Protein AF-0000000077542066 (afdb_homodimer)

Sequence (1216 aa):
MPSNCQVCQRPVADSHSARQHACPFCERTFGRVDVARRHARTCPARGDRPLPPRARRGRKLRACDSCSRLKVSCDSELPCARCSSRSIACRYSSLCHDPSHRPQTQPNNEVEPVRDDRFSLSFLLRSTDPTRDSMFDTVAADLERDLASSTTWKRDLPATNTLSGTIDPTLLLLDFSSILLYDTPGSKSTYDDAMKTPLDLSPSISADVFAVRVSSIATQLHALAESKPHLKDEFDHCCMTGFFSPDHFQNTLDAYIHRRHYYATFIHWPTFRPDKVMPHLFLAVALVGTSYLQYRVGSTFTLSAALLELSEMYIFDELQKMVDSSTDLTTSGEGVEICQAAVLIVSLQSTHQGGARERTATLRSPVVAAMIRRGGLVGFSHDVPPSKTTWSQFIEHETRIRLVTWAFINDSLLTLFCSHPPSITVKEMCGSLPCRNELWEAASQNAFEELQRGMQTNPTSPSSFSHAVSALLSEEWTDSIAASFQQLGPPNLHHIMLAFQSLIFNHRTSMLPASSSDILLRALNRWTPIWDAAMQQIPVDDRKWLGVSRYSPEVATISKRIIEVGGTEEGKSSPYLQCVGTYDMVAFHQFIRKYGLEGPTGAEKRDVMPSNCQVCQRPVADSHSARQHACPFCERTFGRVDVARRHARTCPARGDRPLPPRARRGRKLRACDSCSRLKVSCDSELPCARCSSRSIACRYSSLCHDPSHRPQTQPNNEVEPVRDDRFSLSFLLRSTDPTRDSMFDTVAADLERDLASSTTWKRDLPATNTLSGTIDPTLLLLDFSSILLYDTPGSKSTYDDAMKTPLDLSPSISADVFAVRVSSIATQLHALAESKPHLKDEFDHCCMTGFFSPDHFQNTLDAYIHRRHYYATFIHWPTFRPDKVMPHLFLAVALVGTSYLQYRVGSTFTLSAALLELSEMYIFDELQKMVDSSTDLTTSGEGVEICQAAVLIVSLQSTHQGGARERTATLRSPVVAAMIRRGGLVGFSHDVPPSKTTWSQFIEHETRIRLVTWAFINDSLLTLFCSHPPSITVKEMCGSLPCRNELWEAASQNAFEELQRGMQTNPTSPSSFSHAVSALLSEEWTDSIAASFQQLGPPNLHHIMLAFQSLIFNHRTSMLPASSSDILLRALNRWTPIWDAAMQQIPVDDRKWLGVSRYSPEVATISKRIIEVGGTEEGKSSPYLQCVGTYDMVAFHQFIRKYGLEGPTGAEKRDV

Organism: Fusarium solani (NCBI:txid169388)

Solvent-accessible surface area (backbone atoms only — not comparable to full-atom values): 69902 Å² total; per-residue (Å²): 124,71,57,46,36,88,82,72,64,43,61,30,43,61,87,83,55,79,77,78,22,41,19,93,57,73,64,52,42,27,76,42,59,69,58,18,54,58,39,45,76,70,39,81,66,36,72,92,57,78,73,77,80,75,75,75,80,72,79,78,53,60,39,29,49,56,32,53,74,67,72,47,93,44,79,59,44,91,61,18,68,63,32,56,74,66,72,42,84,56,42,55,51,92,71,42,81,55,73,87,56,41,76,69,74,60,78,65,70,69,63,64,69,82,61,76,58,88,76,41,54,55,68,60,50,57,45,31,35,69,90,45,61,37,38,57,64,62,49,53,74,50,77,74,46,59,80,86,66,66,71,75,75,76,71,76,73,74,84,77,75,85,74,82,72,76,78,69,78,76,72,75,74,74,79,86,75,74,74,88,65,76,74,75,74,83,74,77,73,74,76,69,78,69,79,76,72,72,76,74,71,61,64,84,62,53,68,60,57,49,39,50,50,41,46,48,50,51,51,53,51,48,59,54,26,69,78,34,66,91,36,31,63,63,38,50,49,41,54,72,75,41,61,65,29,54,65,48,44,53,50,12,48,50,42,34,59,26,39,41,56,43,60,82,71,52,70,56,66,77,78,59,44,85,84,70,53,52,66,50,27,51,50,32,51,32,51,55,5,36,65,54,33,55,57,37,91,84,52,82,60,74,88,48,71,42,49,51,51,50,52,50,50,58,41,47,54,54,49,49,52,37,50,75,66,54,46,51,46,82,74,31,65,67,54,44,37,45,50,49,18,45,46,46,46,46,51,55,35,61,41,31,66,53,75,53,22,46,47,36,61,45,60,42,51,32,49,54,47,48,34,40,57,61,14,57,50,64,46,40,56,75,88,55,61,69,88,77,44,51,55,68,57,45,50,57,50,50,40,52,32,29,45,55,48,48,49,47,48,48,39,22,48,42,23,62,48,20,37,35,69,47,68,64,54,51,50,47,37,53,12,39,59,70,74,59,65,64,61,63,63,39,72,42,57,67,53,34,52,57,52,50,74,71,51,81,84,66,86,68,36,64,60,14,54,29,50,42,52,41,53,47,48,41,89,69,82,49,72,66,60,58,55,23,52,64,78,47,50,59,63,60,53,31,51,49,57,42,50,44,34,50,44,53,49,45,46,61,41,53,55,59,58,71,73,61,52,51,47,56,51,50,23,54,59,58,44,51,60,53,50,54,57,37,52,68,64,45,56,76,87,56,52,75,62,45,35,60,40,67,51,38,65,44,53,52,49,43,53,50,39,53,58,58,38,57,78,35,77,69,24,68,70,33,67,50,67,57,53,57,68,41,56,66,27,51,46,42,37,50,45,44,72,65,46,54,71,61,66,85,80,77,84,79,80,74,82,125,126,70,56,46,34,89,85,72,63,44,60,30,43,61,88,81,53,78,79,77,22,41,18,93,58,74,64,50,42,26,79,43,58,70,58,17,54,58,38,45,77,70,37,83,65,37,70,90,57,78,73,77,78,75,75,76,80,72,80,78,52,61,40,29,49,56,32,53,73,65,71,46,92,45,80,58,44,89,61,18,68,61,32,57,74,68,73,42,84,56,42,56,52,92,70,42,79,56,73,84,53,42,77,70,71,60,77,66,70,69,64,63,68,81,61,75,56,88,76,41,54,54,67,59,49,57,44,32,35,67,89,45,64,39,38,59,64,62,49,54,75,48,76,74,46,59,81,85,64,66,71,74,76,78,71,75,72,73,85,77,74,85,76,82,74,76,77,68,78,76,68,75,73,70,77,85,74,73,74,87,64,76,75,74,73,82,74,76,72,72,74,66,80,69,78,75,71,71,75,73,73,61,64,84,60,51,70,60,57,50,38,50,50,41,47,49,51,50,52,54,52,47,60,55,27,70,77,34,68,92,35,31,64,61,37,50,50,40,54,74,74,41,61,67,30,57,65,47,44,52,50,12,48,51,44,34,59,27,40,40,56,44,60,83,73,51,69,57,65,77,78,59,45,85,84,70,52,52,65,49,28,53,49,32,50,32,52,55,6,37,66,54,34,53,56,37,90,84,52,82,58,76,87,47,71,44,49,53,52,50,51,49,49,58,40,47,54,54,49,50,52,36,49,75,66,54,47,52,45,82,75,31,65,68,52,44,37,46,50,49,18,46,46,45,46,46,50,54,34,62,40,32,65,53,75,52,23,48,49,36,61,44,61,42,50,31,49,54,45,49,36,39,56,60,14,57,50,62,45,40,55,74,89,56,60,70,90,78,46,52,56,68,58,44,49,58,49,49,40,53,33,30,45,55,49,48,47,48,46,49,38,23,48,43,23,63,48,19,38,35,70,48,67,66,54,49,50,47,36,52,14,39,60,72,72,59,63,64,62,63,65,38,73,42,58,66,55,35,53,56,51,50,74,72,52,82,83,65,88,66,33,64,60,14,55,28,50,42,52,40,52,47,49,40,88,67,82,48,69,66,60,59,54,23,52,64,77,47,50,58,63,60,52,30,51,49,57,41,51,44,36,50,46,54,50,47,46,62,41,54,54,59,56,71,74,61,53,51,47,55,49,50,24,55,57,57,44,50,60,55,50,53,56,35,53,68,65,46,57,76,86,57,51,73,63,46,34,60,40,69,50,38,64,43,52,52,52,45,54,50,39,52,60,60,39,57,76,35,78,69,22,67,70,34,66,50,67,58,54,56,69,42,56,67,27,50,46,42,37,52,46,45,72,65,47,52,70,63,65,83,81,75,81,81,80,76,79,127

Radius of gyration: 37.59 Å; Cα contacts (8 Å, |Δi|>4): 1464; chains: 2; bounding box: 101×116×119 Å

Foldseek 3Di:
DQQADPFLRHGFDDPPPDLPQAQPFPSGHHPDNVVSQVCNVRPPRCPPPDRPDDDPPDDQPLAFPVCVVVVHDFPSDVQTPVCVVVVHHGHRPPSRPPVVRPPPPPVPPPVPPPPPCPLPLVLVLCLLPLVDFFSCVVVLPAFFADLVCLPPLQLPPPPDDPPPDPPDPPCPPDPPPDPDPPPPDPPPPPPPPPDPPPPCLVPPPPPVLLLVLLVVLLVVLQVLCVVPVVLNVVSVVCVVVQCSPSVLLVQLLVQCNRLCQADLVLDQNLPDDLSPADSLLSVLSSQVSLVSCVSPPPRDDDDDPSNLVSSQCVLVVVLVVCLVVLAALLPDPNNLSSLSSLLSSLVRQLRGFDPSNVCCLPPRLLSSVSNCVSNVLQQQEDPDPLLPDFLVVCQSSLSSLSSVLSSQLSQLVLCQLFLRQGNDAQQSFNYAHRDDVSLSNQNDRVSNNVSVVSDDDDPLAQGTLSRLLCLLLDPDDDPSSLVNLLSDALVRLLSSLSNCSNVLSCCLVVVDDLVVLVSSLSSLVSSVVSNVSNVVSGDPVCLSSNHPSSCSVLSSQVSNQLSVLSPDPNLVPQPVSVSDGDRSSVSVSVSCVVRRNDDPPDDPPPDD/DQQADPFLRHGFDDPPPDLPQAQPFPSGHRPDNVVSQVCNVRPPRCPPPDRPDDDPPDDQPLAFPVCVVVVHDFPSDVQTPVCVVVVHHGHHPPSRPPPVRPPPPPVPPPPPPPPPCPLPLVLVLCLLPLVDFFSCVVVLPAFFADLVCLPPLQLPPPPDDPPPDPPDPPCPPDPPPDPDPPPPDPPPPPPPPPDPPPPCLVPPPPPVLLLVLLVVLLVVLQVLCVVPVVLNVVSVVCVVVQCSPSVLLVQLLVQCNRLCQADLVLDQSLPDDLNPADSLLSVLSSQVSLVSCVSPPPRDDDDDPSNLVSSQCVLVVVLVVCLVVLAALLPDPNNLSSLSSLLSSLVRQLGGFDPSNVCCLPPRLLSSVSNCVSNVLQQQEDPDPLLPDFLVVCQSSLSSLSSVLSSQLSQLVLCQLFLRQGNDAQQSFNYAHRDDVSLSNQNDRVSNNVSVVSDDDDPLAQGTLSRLLCLLLDPDDDPSSLVNLLSPALVRLLSSLSNCSNVLSCCLVVVDDLVVLVSSLSSLVSSVVSNVSNVVSGDPVCLSSNHPSSSSVLSSQVSNQLSVLSPDPNLVPQPVSVSDGDSSSVSVSVSCVVRRNDDPPDDPPPDD

InterPro domains:
  IPR001138 Zn(2)Cys(6) fungal-type DNA-binding domain [PF00172] (62-93)
  IPR001138 Zn(2)Cys(6) fungal-type DNA-binding domain [PS00463] (63-90)
  IPR001138 Zn(2)Cys(6) fungal-type DNA-binding domain [PS50048] (63-92)
  IPR001138 Zn(2)Cys(6) fungal-type DNA-binding domain [SM00066] (58-107)
  IPR001138 Zn(2)Cys(6) fungal-type DNA-binding domain [cd00067] (59-93)
  IPR007219 Xylanolytic transcriptional activator, regulatory domain [PF04082] (259-499)
  IPR013087 Zinc finger C2H2-type [PS50157] (21-50)
  IPR036864 Zn(2)-C6 fungal-type DNA-binding domain superfamily [G3DSA:4.10.240.10] (61-147)
  IPR036864 Zn(2)-C6 fungal-type DNA-binding domain superfamily [SSF57701] (53-95)

pLDDT: mean 76.96, std 22.6, range [20.23, 98.62]

Structure (mmCIF, N/CA/C/O backbone):
data_AF-0000000077542066-model_v1
#
loop_
_entity.id
_entity.type
_entity.pdbx_description
1 polymer 'Zn(2)-C6 fungal-type domain-containing protein'
#
loop_
_atom_site.group_PDB
_atom_site.id
_atom_site.type_symbol
_atom_site.label_atom_id
_atom_site.label_alt_id
_atom_site.label_comp_id
_atom_site.label_asym_id
_atom_site.label_entity_id
_atom_site.label_seq_id
_atom_site.pdbx_PDB_ins_code
_atom_site.Cartn_x
_atom_site.Cartn_y
_atom_site.Cartn_z
_atom_site.occupancy
_atom_site.B_iso_or_equiv
_atom_site.auth_seq_id
_atom_site.auth_comp_id
_atom_site.auth_asym_id
_atom_site.auth_atom_id
_atom_site.pdbx_PDB_model_num
ATOM 1 N N . MET A 1 1 ? -41.906 70.188 2.9 1 36.34 1 MET A N 1
ATOM 2 C CA . MET A 1 1 ? -41.75 69.688 1.529 1 36.34 1 MET A CA 1
ATOM 3 C C . MET A 1 1 ? -40.656 68.625 1.447 1 36.34 1 MET A C 1
ATOM 5 O O . MET A 1 1 ? -39.594 68.812 1.987 1 36.34 1 MET A O 1
ATOM 9 N N . PRO A 1 2 ? -40.938 67.375 1.206 1 50.62 2 PRO A N 1
ATOM 10 C CA . PRO A 1 2 ? -39.875 66.312 1.17 1 50.62 2 PRO A CA 1
ATOM 11 C C . PRO A 1 2 ? -38.688 66.75 0.297 1 50.62 2 PRO A C 1
ATOM 13 O O . PRO A 1 2 ? -38.875 67.312 -0.771 1 50.62 2 PRO A O 1
ATOM 16 N N . SER A 1 3 ? -37.625 67.125 0.892 1 61.56 3 SER A N 1
ATOM 17 C CA . SER A 1 3 ? -36.438 67.625 0.182 1 61.56 3 SER A CA 1
ATOM 18 C C . SER A 1 3 ? -35.969 66.625 -0.865 1 61.56 3 SER A C 1
ATOM 20 O O . SER A 1 3 ? -35.969 65.438 -0.628 1 61.56 3 SER A O 1
ATOM 22 N N . ASN A 1 4 ? -35.938 66.875 -2.139 1 64.62 4 ASN A N 1
ATOM 23 C CA . ASN A 1 4 ? -35.469 66.062 -3.258 1 64.62 4 ASN A CA 1
ATOM 24 C C . ASN A 1 4 ? -33.969 65.875 -3.172 1 64.62 4 ASN A C 1
ATOM 26 O O . ASN A 1 4 ? -33.219 66.688 -2.635 1 64.62 4 ASN A O 1
ATOM 30 N N . CYS A 1 5 ? -33.531 64.75 -3.35 1 66.31 5 CYS A N 1
ATOM 31 C CA . CYS A 1 5 ? -32.125 64.438 -3.428 1 66.31 5 CYS A CA 1
ATOM 32 C C . CYS A 1 5 ? -31.422 65.25 -4.484 1 66.31 5 CYS A C 1
ATOM 34 O O . CYS A 1 5 ? -31.938 65.438 -5.59 1 66.31 5 CYS A O 1
ATOM 36 N N . GLN A 1 6 ? -30.5 65.938 -4.195 1 71.5 6 GLN A N 1
ATOM 37 C CA . GLN A 1 6 ? -29.781 66.875 -5.074 1 71.5 6 GLN A CA 1
ATOM 38 C C . GLN A 1 6 ? -29.141 66.125 -6.246 1 71.5 6 GLN A C 1
ATOM 40 O O . GLN A 1 6 ? -28.891 66.688 -7.297 1 71.5 6 GLN A O 1
ATOM 45 N N . VAL A 1 7 ? -29.031 64.812 -6.031 1 68.06 7 VAL A N 1
ATOM 46 C CA . VAL A 1 7 ? -28.344 64.062 -7.07 1 68.06 7 VAL A CA 1
ATOM 47 C C . VAL A 1 7 ? -29.359 63.562 -8.094 1 68.06 7 VAL A C 1
ATOM 49 O O . VAL A 1 7 ? -29.156 63.719 -9.305 1 68.06 7 VAL A O 1
ATOM 52 N N . CYS A 1 8 ? -30.422 63 -7.684 1 67.81 8 CYS A N 1
ATOM 53 C CA . CYS A 1 8 ? -31.359 62.375 -8.625 1 67.81 8 CYS A CA 1
ATOM 54 C C . CYS A 1 8 ? -32.688 63.125 -8.633 1 67.81 8 CYS A C 1
ATOM 56 O O . CYS A 1 8 ? -33.625 62.75 -9.359 1 67.81 8 CYS A O 1
ATOM 58 N N . GLN A 1 9 ? -32.812 64.25 -7.945 1 70.62 9 GLN A N 1
ATOM 59 C CA . GLN A 1 9 ? -33.938 65.188 -7.859 1 70.62 9 GLN A CA 1
ATOM 60 C C . GLN A 1 9 ? -35.219 64.5 -7.461 1 70.62 9 GLN A C 1
ATOM 62 O O . GLN A 1 9 ? -36.312 65 -7.66 1 70.62 9 GLN A O 1
ATOM 67 N N . ARG A 1 10 ? -35.094 63.281 -6.938 1 67.62 10 ARG A N 1
ATOM 68 C CA . ARG A 1 10 ? -36.281 62.562 -6.512 1 67.62 10 ARG A CA 1
ATOM 69 C C . ARG A 1 10 ? -36.531 62.781 -5.027 1 67.62 10 ARG A C 1
ATOM 71 O O . ARG A 1 10 ? -35.625 63.062 -4.262 1 67.62 10 ARG A O 1
ATOM 78 N N . PRO A 1 11 ? -37.719 62.688 -4.57 1 68.06 11 PRO A N 1
ATOM 79 C CA . PRO A 1 11 ? -38.062 63.062 -3.199 1 68.06 11 PRO A CA 1
ATOM 80 C C . PRO A 1 11 ? -37.406 62.156 -2.152 1 68.06 11 PRO A C 1
ATOM 82 O O . PRO A 1 11 ? -37.406 60.938 -2.287 1 68.06 11 PRO A O 1
ATOM 85 N N . VAL A 1 12 ? -36.625 62.594 -1.188 1 65.06 12 VAL A N 1
ATOM 86 C CA . VAL A 1 12 ? -36 61.906 -0.072 1 65.06 12 VAL A CA 1
ATOM 87 C C . VAL A 1 12 ? -36.969 61.75 1.081 1 65.06 12 VAL A C 1
ATOM 89 O O . VAL A 1 12 ? -37.75 62.656 1.361 1 65.06 12 VAL A O 1
ATOM 92 N N . ALA A 1 13 ? -37.25 60.438 1.492 1 63.12 13 ALA A N 1
ATOM 93 C CA . ALA A 1 13 ? -38.219 60.156 2.541 1 63.12 13 ALA A CA 1
ATOM 94 C C . ALA A 1 13 ? -37.812 60.781 3.867 1 63.12 13 ALA A C 1
ATOM 96 O O . ALA A 1 13 ? -36.594 60.969 4.121 1 63.12 13 ALA A O 1
ATOM 97 N N . ASP A 1 14 ? -38.625 61.281 4.621 1 54.84 14 ASP A N 1
ATOM 98 C CA . ASP A 1 14 ? -38.375 61.844 5.953 1 54.84 14 ASP A CA 1
ATOM 99 C C . ASP A 1 14 ? -37.812 60.781 6.895 1 54.84 14 ASP A C 1
ATOM 101 O O . ASP A 1 14 ? -38.062 59.562 6.691 1 54.84 14 ASP A O 1
ATOM 105 N N . SER A 1 15 ? -36.938 61.031 7.754 1 48.88 15 SER A N 1
ATOM 106 C CA . SER A 1 15 ? -36.188 60.219 8.727 1 48.88 15 SER A CA 1
ATOM 107 C C . SER A 1 15 ? -37.094 59.156 9.359 1 48.88 15 SER A C 1
ATOM 109 O O . SER A 1 15 ? -36.594 58.156 9.852 1 48.88 15 SER A O 1
ATOM 111 N N . HIS A 1 16 ? -38.25 59.406 9.641 1 44.72 16 HIS A N 1
ATOM 112 C CA . HIS A 1 16 ? -39.062 58.469 10.391 1 44.72 16 HIS A CA 1
ATOM 113 C C . HIS A 1 16 ? -39.469 57.281 9.516 1 44.72 16 HIS A C 1
ATOM 115 O O . HIS A 1 16 ? -40.125 56.344 9.984 1 44.72 16 HIS A O 1
ATOM 121 N N . SER A 1 17 ? -39.594 57.5 8.312 1 41.81 17 SER A N 1
ATOM 122 C CA . SER A 1 17 ? -40.125 56.406 7.496 1 41.81 17 SER A CA 1
ATOM 123 C C . SER A 1 17 ? -39.125 55.25 7.367 1 41.81 17 SER A C 1
ATOM 125 O O . SER A 1 17 ? -37.906 55.5 7.398 1 41.81 17 SER A O 1
ATOM 127 N N . ALA A 1 18 ? -39.719 54.031 7.359 1 44.16 18 ALA A N 1
ATOM 128 C CA . ALA A 1 18 ? -39.031 52.75 7.52 1 44.16 18 ALA A CA 1
ATOM 129 C C . ALA A 1 18 ? -37.812 52.656 6.629 1 44.16 18 ALA A C 1
ATOM 131 O O . ALA A 1 18 ? -37.875 52.969 5.438 1 44.16 18 ALA A O 1
ATOM 132 N N . ARG A 1 19 ? -36.625 52.719 7.137 1 48.59 19 ARG A N 1
ATOM 133 C CA . ARG A 1 19 ? -35.219 52.5 6.785 1 48.59 19 ARG A CA 1
ATOM 134 C C . ARG A 1 19 ? -35.094 51.5 5.66 1 48.59 19 ARG A C 1
ATOM 136 O O . ARG A 1 19 ? -33.969 51.094 5.316 1 48.59 19 ARG A O 1
ATOM 143 N N . GLN A 1 20 ? -36.156 51.156 5.055 1 54.06 20 GLN A N 1
ATOM 144 C CA . GLN A 1 20 ? -36.031 49.906 4.305 1 54.06 20 GLN A CA 1
ATOM 145 C C . GLN A 1 20 ? -35.406 50.156 2.932 1 54.06 20 GLN A C 1
ATOM 147 O O . GLN A 1 20 ? -34.906 49.219 2.312 1 54.06 20 GLN A O 1
ATOM 152 N N . HIS A 1 21 ? -35.562 51.406 2.371 1 64.12 21 HIS A N 1
ATOM 153 C CA . HIS A 1 21 ? -35.062 51.531 1.004 1 64.12 21 HIS A CA 1
ATOM 154 C C . HIS A 1 21 ? -33.938 52.562 0.92 1 64.12 21 HIS A C 1
ATOM 156 O O . HIS A 1 21 ? -34.094 53.656 0.369 1 64.12 21 HIS A O 1
ATOM 162 N N . ALA A 1 22 ? -32.875 52.406 1.555 1 69.94 22 ALA A N 1
ATOM 163 C CA . ALA A 1 22 ? -31.688 53.25 1.533 1 69.94 22 ALA A CA 1
ATOM 164 C C . ALA A 1 22 ? -30.766 52.906 0.362 1 69.94 22 ALA A C 1
ATOM 166 O O . ALA A 1 22 ? -30.688 51.75 -0.047 1 69.94 22 ALA A O 1
ATOM 167 N N . CYS A 1 23 ? -30.188 53.844 -0.281 1 69.88 23 CYS A N 1
ATOM 168 C CA . CYS A 1 23 ? -29.141 53.594 -1.271 1 69.88 23 CYS A CA 1
ATOM 169 C C . CYS A 1 23 ? -27.938 52.938 -0.632 1 69.88 23 CYS A C 1
ATOM 171 O O . CYS A 1 23 ? -27.406 53.406 0.378 1 69.88 23 CYS A O 1
ATOM 173 N N . PRO A 1 24 ? -27.562 51.812 -1.051 1 72.44 24 PRO A N 1
ATOM 174 C CA . PRO A 1 24 ? -26.438 51.094 -0.415 1 72.44 24 PRO A CA 1
ATOM 175 C C . PRO A 1 24 ? -25.125 51.875 -0.505 1 72.44 24 PRO A C 1
ATOM 177 O O . PRO A 1 24 ? -24.156 51.531 0.173 1 72.44 24 PRO A O 1
ATOM 180 N N . PHE A 1 25 ? -25.062 53 -1.174 1 75.06 25 PHE A N 1
ATOM 181 C CA . PHE A 1 25 ? -23.812 53.75 -1.35 1 75.06 25 PHE A CA 1
ATOM 182 C C . PHE A 1 25 ? -23.812 55.031 -0.52 1 75.06 25 PHE A C 1
ATOM 184 O O . PHE A 1 25 ? -22.812 55.344 0.129 1 75.06 25 PHE A O 1
ATOM 191 N N . CYS A 1 26 ? -24.875 55.844 -0.438 1 72.06 26 CYS A N 1
ATOM 192 C CA . CYS A 1 26 ? -24.875 57.125 0.253 1 72.06 26 CYS A CA 1
ATOM 193 C C . CYS A 1 26 ? -25.812 57.094 1.455 1 72.06 26 CYS A C 1
ATOM 195 O O . CYS A 1 26 ? -25.953 58.094 2.166 1 72.06 26 CYS A O 1
ATOM 197 N N . GLU A 1 27 ? -26.531 55.969 1.771 1 72.62 27 GLU A N 1
ATOM 198 C CA . GLU A 1 27 ? -27.406 55.656 2.898 1 72.62 27 GLU A CA 1
ATOM 199 C C . GLU A 1 27 ? -28.578 56.656 2.975 1 72.62 27 GLU A C 1
ATOM 201 O O . GLU A 1 27 ? -29.297 56.688 3.979 1 72.62 27 GLU A O 1
ATOM 206 N N . ARG A 1 28 ? -28.688 57.312 1.979 1 74.81 28 ARG A N 1
ATOM 207 C CA . ARG A 1 28 ? -29.859 58.188 1.946 1 74.81 28 ARG A CA 1
ATOM 208 C C . ARG A 1 28 ? -31.125 57.375 1.695 1 74.81 28 ARG A C 1
ATOM 210 O O . ARG A 1 28 ? -31.109 56.406 0.923 1 74.81 28 ARG A O 1
ATOM 217 N N . THR A 1 29 ? -32.219 57.594 2.41 1 72.81 29 THR A N 1
ATOM 218 C CA . THR A 1 29 ? -33.438 56.812 2.373 1 72.81 29 THR A CA 1
ATOM 219 C C . THR A 1 29 ? -34.469 57.438 1.427 1 72.81 29 THR A C 1
ATOM 221 O O . THR A 1 29 ? -34.625 58.688 1.385 1 72.81 29 THR A O 1
ATOM 224 N N . PHE A 1 30 ? -35 56.625 0.521 1 75.12 30 PHE A N 1
ATOM 225 C CA . PHE A 1 30 ? -36 57.062 -0.462 1 75.12 30 PHE A CA 1
ATOM 226 C C . PHE A 1 30 ? -37.375 56.469 -0.153 1 75.12 30 PHE A C 1
ATOM 228 O O . PHE A 1 30 ? -37.469 55.469 0.552 1 75.12 30 PHE A O 1
ATOM 235 N N . GLY A 1 31 ? -38.438 56.812 -0.44 1 71.31 31 GLY A N 1
ATOM 236 C CA . GLY A 1 31 ? -39.781 56.344 -0.162 1 71.31 31 GLY A CA 1
ATOM 237 C C . GLY A 1 31 ? -40.125 55.062 -0.871 1 71.31 31 GLY A C 1
ATOM 238 O O . GLY A 1 31 ? -41 54.312 -0.413 1 71.31 31 GLY A O 1
ATOM 239 N N . ARG A 1 32 ? -39.594 54.719 -2.033 1 71.19 32 ARG A N 1
ATOM 240 C CA . ARG A 1 32 ? -39.875 53.531 -2.83 1 71.19 32 ARG A CA 1
ATOM 241 C C . ARG A 1 32 ? -38.562 52.812 -3.191 1 71.19 32 ARG A C 1
ATOM 243 O O . ARG A 1 32 ? -37.531 53.438 -3.398 1 71.19 32 ARG A O 1
ATOM 250 N N . VAL A 1 33 ? -38.594 51.562 -3.268 1 70.44 33 VAL A N 1
ATOM 251 C CA . VAL A 1 33 ? -37.438 50.719 -3.545 1 70.44 33 VAL A CA 1
ATOM 252 C C . VAL A 1 33 ? -36.938 51 -4.965 1 70.44 33 VAL A C 1
ATOM 254 O O . VAL A 1 33 ? -35.75 51 -5.219 1 70.44 33 VAL A O 1
ATOM 257 N N . ASP A 1 34 ? -37.844 51.219 -5.906 1 73.31 34 ASP A N 1
ATOM 258 C CA . ASP A 1 34 ? -37.438 51.438 -7.293 1 73.31 34 ASP A CA 1
ATOM 259 C C . ASP A 1 34 ? -36.688 52.75 -7.449 1 73.31 34 ASP A C 1
ATOM 261 O O . ASP A 1 34 ? -35.75 52.844 -8.227 1 73.31 34 ASP A O 1
ATOM 265 N N . VAL A 1 35 ? -37.094 53.75 -6.656 1 72.88 35 VAL A N 1
ATOM 266 C CA . VAL A 1 35 ? -36.438 55.031 -6.723 1 72.88 35 VAL A CA 1
ATOM 267 C C . VAL A 1 35 ? -35.031 54.938 -6.094 1 72.88 35 VAL A C 1
ATOM 269 O O . VAL A 1 35 ? -34.062 55.5 -6.629 1 72.88 35 VAL A O 1
ATOM 272 N N . ALA A 1 36 ? -34.906 54.188 -4.949 1 73.44 36 ALA A N 1
ATOM 273 C CA . ALA A 1 36 ? -33.625 53.938 -4.312 1 73.44 36 ALA A CA 1
ATOM 274 C C . ALA A 1 36 ? -32.656 53.219 -5.27 1 73.44 36 ALA A C 1
ATOM 276 O O . ALA A 1 36 ? -31.484 53.562 -5.328 1 73.44 36 ALA A O 1
ATOM 277 N N . ARG A 1 37 ? -33.156 52.281 -6.016 1 74.19 37 ARG A N 1
ATOM 278 C CA . ARG A 1 37 ? -32.312 51.531 -6.973 1 74.19 37 ARG A CA 1
ATOM 279 C C . ARG A 1 37 ? -31.844 52.438 -8.102 1 74.19 37 ARG A C 1
ATOM 281 O O . ARG A 1 37 ? -30.703 52.375 -8.539 1 74.19 37 ARG A O 1
ATOM 288 N N . ARG A 1 38 ? -32.75 53.281 -8.633 1 75.44 38 ARG A N 1
ATOM 289 C CA . ARG A 1 38 ? -32.375 54.188 -9.719 1 75.44 38 ARG A CA 1
ATOM 290 C C . ARG A 1 38 ? -31.375 55.219 -9.242 1 75.44 38 ARG A C 1
ATOM 292 O O . ARG A 1 38 ? -30.422 55.562 -9.961 1 75.44 38 ARG A O 1
ATOM 299 N N . HIS A 1 39 ? -31.609 55.719 -8.016 1 73.25 39 HIS A N 1
ATOM 300 C CA . HIS A 1 39 ? -30.625 56.594 -7.418 1 73.25 39 HIS A CA 1
ATOM 301 C C . HIS A 1 39 ? -29.25 55.938 -7.332 1 73.25 39 HIS A C 1
ATOM 303 O O . HIS A 1 39 ? -28.234 56.562 -7.664 1 73.25 39 HIS A O 1
ATOM 309 N N . ALA A 1 40 ? -29.203 54.625 -6.852 1 76 40 ALA A N 1
ATOM 310 C CA . ALA A 1 40 ? -27.969 53.875 -6.633 1 76 40 ALA A CA 1
ATOM 311 C C . ALA A 1 40 ? -27.156 53.781 -7.922 1 76 40 ALA A C 1
ATOM 313 O O . ALA A 1 40 ? -25.922 53.75 -7.887 1 76 40 ALA A O 1
ATOM 314 N N . ARG A 1 41 ? -27.719 53.719 -9.055 1 76.62 41 ARG A N 1
ATOM 315 C CA . ARG A 1 41 ? -27.031 53.625 -10.344 1 76.62 41 ARG A CA 1
ATOM 316 C C . ARG A 1 41 ? -26.25 54.875 -10.648 1 76.62 41 ARG A C 1
ATOM 318 O O . ARG A 1 41 ? -25.203 54.812 -11.32 1 76.62 41 ARG A O 1
ATOM 325 N N . THR A 1 42 ? -26.719 56.062 -10.219 1 74.69 42 THR A N 1
ATOM 326 C CA . THR A 1 42 ? -26.109 57.344 -10.602 1 74.69 42 THR A CA 1
ATOM 327 C C . THR A 1 42 ? -25.578 58.094 -9.375 1 74.69 42 THR A C 1
ATOM 329 O O . THR A 1 42 ? -25.266 59.281 -9.453 1 74.69 42 THR A O 1
ATOM 332 N N . CYS A 1 43 ? -25.625 57.469 -8.125 1 70.06 43 CYS A N 1
ATOM 333 C CA . CYS A 1 43 ? -25.188 58.094 -6.871 1 70.06 43 CYS A CA 1
ATOM 334 C C . CYS A 1 43 ? -23.734 58.5 -6.945 1 70.06 43 CYS A C 1
ATOM 336 O O . CYS A 1 43 ? -22.859 57.719 -7.32 1 70.06 43 CYS A O 1
ATOM 338 N N . PRO A 1 44 ? -23.25 59.656 -6.828 1 76 44 PRO A N 1
ATOM 339 C CA . PRO A 1 44 ? -21.844 60.062 -6.852 1 76 44 PRO A CA 1
ATOM 340 C C . PRO A 1 44 ? -21 59.312 -5.836 1 76 44 PRO A C 1
ATOM 342 O O . PRO A 1 44 ? -19.781 59.219 -5.996 1 76 44 PRO A O 1
ATOM 345 N N . ALA A 1 45 ? -21.625 58.75 -4.777 1 71.06 45 ALA A N 1
ATOM 346 C CA . ALA A 1 45 ? -20.891 57.969 -3.766 1 71.06 45 ALA A CA 1
ATOM 347 C C . ALA A 1 45 ? -20.625 56.562 -4.242 1 71.06 45 ALA A C 1
ATOM 349 O O . ALA A 1 45 ? -19.875 55.812 -3.611 1 71.06 45 ALA A O 1
ATOM 350 N N . ARG A 1 46 ? -21.375 56 -5.254 1 71.62 46 ARG A N 1
ATOM 351 C CA . ARG A 1 46 ? -21.188 54.688 -5.852 1 71.62 46 ARG A CA 1
ATOM 352 C C . ARG A 1 46 ? -19.797 54.531 -6.434 1 71.62 46 ARG A C 1
ATOM 354 O O . ARG A 1 46 ? -19.172 53.469 -6.332 1 71.62 46 ARG A O 1
ATOM 361 N N . GLY A 1 47 ? -19.031 55.594 -6.91 1 65.38 47 GLY A N 1
ATOM 362 C CA . GLY A 1 47 ? -17.812 55.531 -7.691 1 65.38 47 GLY A CA 1
ATOM 363 C C . GLY A 1 47 ? -17.828 54.469 -8.766 1 65.38 47 GLY A C 1
ATOM 364 O O . GLY A 1 47 ? -18.781 54.375 -9.547 1 65.38 47 GLY A O 1
ATOM 365 N N . ASP A 1 48 ? -16.938 53.594 -8.977 1 67.31 48 ASP A N 1
ATOM 366 C CA . ASP A 1 48 ? -16.875 52.531 -9.977 1 67.31 48 ASP A CA 1
ATOM 367 C C . ASP A 1 48 ? -17.359 51.188 -9.406 1 67.31 48 ASP A C 1
ATOM 369 O O . ASP A 1 48 ? -17.094 50.125 -9.977 1 67.31 48 ASP A O 1
ATOM 373 N N . ARG A 1 49 ? -18.125 51.188 -8.375 1 63.16 49 ARG A N 1
ATOM 374 C CA . ARG A 1 49 ? -18.609 49.969 -7.727 1 63.16 49 ARG A CA 1
ATOM 375 C C . ARG A 1 49 ? -19.844 49.438 -8.438 1 63.16 49 ARG A C 1
ATOM 377 O O . ARG A 1 49 ? -20.672 50.188 -8.93 1 63.16 49 ARG A O 1
ATOM 384 N N . PRO A 1 50 ? -19.844 48.094 -8.711 1 64.62 50 PRO A N 1
ATOM 385 C CA . PRO A 1 50 ? -21.031 47.594 -9.406 1 64.62 50 PRO A CA 1
ATOM 386 C C . PRO A 1 50 ? -22.297 47.688 -8.578 1 64.62 50 PRO A C 1
ATOM 388 O O . PRO A 1 50 ? -22.234 47.781 -7.348 1 64.62 50 PRO A O 1
ATOM 391 N N . LEU A 1 51 ? -23.328 47.719 -9.164 1 63.94 51 LEU A N 1
ATOM 392 C CA . LEU A 1 51 ? -24.641 47.75 -8.531 1 63.94 51 LEU A CA 1
ATOM 393 C C . LEU A 1 51 ? -24.906 46.438 -7.781 1 63.94 51 LEU A C 1
ATOM 395 O O . LEU A 1 51 ? -24.516 45.375 -8.242 1 63.94 51 LEU A O 1
ATOM 399 N N . PRO A 1 52 ? -25.328 46.375 -6.699 1 55.34 52 PRO A N 1
ATOM 400 C CA . PRO A 1 52 ? -25.656 45.094 -6.035 1 55.34 52 PRO A CA 1
ATOM 401 C C . PRO A 1 52 ? -26.562 44.219 -6.875 1 55.34 52 PRO A C 1
ATOM 403 O O . PRO A 1 52 ? -27.391 44.719 -7.645 1 55.34 52 PRO A O 1
ATOM 406 N N . PRO A 1 53 ? -26.172 43 -7.152 1 50.31 53 PRO A N 1
ATOM 407 C CA . PRO A 1 53 ? -27.031 42.156 -8 1 50.31 53 PRO A CA 1
ATOM 408 C C . PRO A 1 53 ? -28.5 42.188 -7.586 1 50.31 53 PRO A C 1
ATOM 410 O O . PRO A 1 53 ? -28.812 42.438 -6.414 1 50.31 53 PRO A O 1
ATOM 413 N N . ARG A 1 54 ? -29.328 42.188 -8.469 1 45.84 54 ARG A N 1
ATOM 414 C CA . ARG A 1 54 ? -30.781 42.125 -8.328 1 45.84 54 ARG A CA 1
ATOM 415 C C . ARG A 1 54 ? -31.203 40.875 -7.559 1 45.84 54 ARG A C 1
ATOM 417 O O . ARG A 1 54 ? -30.812 39.75 -7.914 1 45.84 54 ARG A O 1
ATOM 424 N N . ALA A 1 55 ? -31.734 40.906 -6.477 1 41.97 55 ALA A N 1
ATOM 425 C CA . ALA A 1 55 ? -32.344 39.781 -5.801 1 41.97 55 ALA A CA 1
ATOM 426 C C . ALA A 1 55 ? -33.312 39.031 -6.734 1 41.97 55 ALA A C 1
ATOM 428 O O . ALA A 1 55 ? -34.125 39.656 -7.43 1 41.97 55 ALA A O 1
ATOM 429 N N . ARG A 1 56 ? -33 37.906 -7.207 1 38.88 56 ARG A N 1
ATOM 430 C CA . ARG A 1 56 ? -33.969 37.156 -8 1 38.88 56 ARG A CA 1
ATOM 431 C C . ARG A 1 56 ? -35.375 37.25 -7.402 1 38.88 56 ARG A C 1
ATOM 433 O O . ARG A 1 56 ? -35.531 37.312 -6.184 1 38.88 56 ARG A O 1
ATOM 440 N N . ARG A 1 57 ? -36.375 37.531 -7.98 1 39.31 57 ARG A N 1
ATOM 441 C CA . ARG A 1 57 ? -37.781 37.656 -7.688 1 39.31 57 ARG A CA 1
ATOM 442 C C . ARG A 1 57 ? -38.312 36.406 -6.984 1 39.31 57 ARG A C 1
ATOM 444 O O . ARG A 1 57 ? -39.531 36.25 -6.832 1 39.31 57 ARG A O 1
ATOM 451 N N . GLY A 1 58 ? -37.75 35.312 -6.758 1 38.94 58 GLY A N 1
ATOM 452 C CA . GLY A 1 58 ? -38.625 34.25 -6.277 1 38.94 58 GLY A CA 1
ATOM 453 C C . GLY A 1 58 ? -39.219 34.531 -4.906 1 38.94 58 GLY A C 1
ATOM 454 O O . GLY A 1 58 ? -38.719 35.375 -4.172 1 38.94 58 GLY A O 1
ATOM 455 N N . ARG A 1 59 ? -40.5 34.125 -4.625 1 41.34 59 ARG A N 1
ATOM 456 C CA . ARG A 1 59 ? -41.344 34.344 -3.436 1 41.34 59 ARG A CA 1
ATOM 457 C C . ARG A 1 59 ? -40.562 33.969 -2.17 1 41.34 59 ARG A C 1
ATOM 459 O O . ARG A 1 59 ? -39.875 32.938 -2.139 1 41.34 59 ARG A O 1
ATOM 466 N N . LYS A 1 60 ? -40.438 34.781 -1.281 1 46.53 60 LYS A N 1
ATOM 467 C CA . LYS A 1 60 ? -39.906 34.625 0.069 1 46.53 60 LYS A CA 1
ATOM 468 C C . LYS A 1 60 ? -40.625 33.5 0.808 1 46.53 60 LYS A C 1
ATOM 470 O O . LYS A 1 60 ? -41.844 33.5 0.906 1 46.53 60 LYS A O 1
ATOM 475 N N . LEU A 1 61 ? -40.156 32.375 0.896 1 52.06 61 LEU A N 1
ATOM 476 C CA . LEU A 1 61 ? -40.812 31.266 1.572 1 52.06 61 LEU A CA 1
ATOM 477 C C . LEU A 1 61 ? -41.125 31.609 3.023 1 52.06 61 LEU A C 1
ATOM 479 O O . LEU A 1 61 ? -40.219 31.875 3.811 1 52.06 61 LEU A O 1
ATOM 483 N N . ARG A 1 62 ? -42.219 32.031 3.439 1 61.41 62 ARG A N 1
ATOM 484 C CA . ARG A 1 62 ? -42.688 32.375 4.77 1 61.41 62 ARG A CA 1
ATOM 485 C C . ARG A 1 62 ? -43.312 31.188 5.477 1 61.41 62 ARG A C 1
ATOM 487 O O . ARG A 1 62 ? -43.594 31.234 6.672 1 61.41 62 ARG A O 1
ATOM 494 N N . ALA A 1 63 ? -43.5 30.125 4.762 1 69.06 63 ALA A N 1
ATOM 495 C CA . ALA A 1 63 ? -44.188 28.969 5.312 1 69.06 63 ALA A CA 1
ATOM 496 C C . ALA A 1 63 ? -43.219 28 5.965 1 69.06 63 ALA A C 1
ATOM 498 O O . ALA A 1 63 ? -42.031 27.953 5.594 1 69.06 63 ALA A O 1
ATOM 499 N N . CYS A 1 64 ? -43.531 27.344 7.141 1 71 64 CYS A N 1
ATOM 500 C CA . CYS A 1 64 ? -42.719 26.281 7.758 1 71 64 CYS A CA 1
ATOM 501 C C . CYS A 1 64 ? -42.438 25.156 6.766 1 71 64 CYS A C 1
ATOM 503 O O . CYS A 1 64 ? -43.156 25.031 5.758 1 71 64 CYS A O 1
ATOM 505 N N . ASP A 1 65 ? -41.406 24.375 6.871 1 72.69 65 ASP A N 1
ATOM 506 C CA . ASP A 1 65 ? -40.969 23.328 5.953 1 72.69 65 ASP A CA 1
ATOM 507 C C . ASP A 1 65 ? -42.094 22.344 5.668 1 72.69 65 ASP A C 1
ATOM 509 O O . ASP A 1 65 ? -42.281 21.922 4.523 1 72.69 65 ASP A O 1
ATOM 513 N N . SER A 1 66 ? -42.844 22.078 6.676 1 75.5 66 SER A N 1
ATOM 514 C CA . SER A 1 66 ? -43.969 21.141 6.512 1 75.5 66 SER A CA 1
ATOM 515 C C . SER A 1 66 ? -45.094 21.75 5.695 1 75.5 66 SER A C 1
ATOM 517 O O . SER A 1 66 ? -45.625 21.109 4.793 1 75.5 66 SER A O 1
ATOM 519 N N . CYS A 1 67 ? -45.406 22.922 6 1 74.38 67 CYS A N 1
ATOM 520 C CA . CYS A 1 67 ? -46.5 23.594 5.285 1 74.38 67 CYS A CA 1
ATOM 521 C C . CYS A 1 67 ? -46.094 23.891 3.842 1 74.38 67 CYS A C 1
ATOM 523 O O . CYS A 1 67 ? -46.906 23.766 2.93 1 74.38 67 CYS A O 1
ATOM 525 N N . SER A 1 68 ? -44.812 24.188 3.586 1 74.06 68 SER A N 1
ATOM 526 C CA . SER A 1 68 ? -44.281 24.406 2.242 1 74.06 68 SER A CA 1
ATOM 527 C C . SER A 1 68 ? -44.375 23.125 1.405 1 74.06 68 SER A C 1
ATOM 529 O O . SER A 1 68 ? -44.75 23.172 0.231 1 74.06 68 SER A O 1
ATOM 531 N N . ARG A 1 69 ? -44.094 22.047 2.047 1 71.56 69 ARG A N 1
ATOM 532 C CA . ARG A 1 69 ? -44.125 20.766 1.361 1 71.56 69 ARG A CA 1
ATOM 533 C C . ARG A 1 69 ? -45.531 20.375 0.986 1 71.56 69 ARG A C 1
ATOM 535 O O . ARG A 1 69 ? -45.781 19.828 -0.093 1 71.56 69 ARG A O 1
ATOM 542 N N . LEU A 1 70 ? -46.375 20.75 1.854 1 71.75 70 LEU A N 1
ATOM 543 C CA . LEU A 1 70 ? -47.781 20.359 1.635 1 71.75 70 LEU A CA 1
ATOM 544 C C . LEU A 1 70 ? -48.5 21.422 0.826 1 71.75 70 LEU A C 1
ATOM 546 O O . LEU A 1 70 ? -49.688 21.25 0.51 1 71.75 70 LEU A O 1
ATOM 550 N N . LYS A 1 71 ? -47.781 22.5 0.425 1 69.56 71 LYS A N 1
ATOM 551 C CA . LYS A 1 71 ? -48.25 23.594 -0.416 1 69.56 71 LYS A CA 1
ATOM 552 C C . LYS A 1 71 ? -49.562 24.188 0.132 1 69.56 71 LYS A C 1
ATOM 554 O O . LYS A 1 71 ? -50.469 24.469 -0.627 1 69.56 71 LYS A O 1
ATOM 559 N N . VAL A 1 72 ? -49.594 24.172 1.537 1 76.88 72 VAL A N 1
ATOM 560 C CA . VAL A 1 72 ? -50.781 24.766 2.166 1 76.88 72 VAL A CA 1
ATOM 561 C C . VAL A 1 72 ? -50.406 26.109 2.783 1 76.88 72 VAL A C 1
ATOM 563 O O . VAL A 1 72 ? -49.219 26.406 2.971 1 76.88 72 VAL A O 1
ATOM 566 N N . SER A 1 73 ? -51.406 26.875 3.105 1 74.62 73 SER A N 1
ATOM 567 C CA . SER A 1 73 ? -51.219 28.203 3.688 1 74.62 73 SER A CA 1
ATOM 568 C C . SER A 1 73 ? -50.656 28.109 5.105 1 74.62 73 SER A C 1
ATOM 570 O O . SER A 1 73 ? -51.156 27.312 5.914 1 74.62 73 SER A O 1
ATOM 572 N N . CYS A 1 74 ? -49.406 28.594 5.426 1 71.56 74 CYS A N 1
ATOM 573 C CA . CYS A 1 74 ? -48.781 28.641 6.734 1 71.56 74 CYS A CA 1
ATOM 574 C C . CYS A 1 74 ? -48.938 30 7.379 1 71.56 74 CYS A C 1
ATOM 576 O O . CYS A 1 74 ? -48.812 31.031 6.711 1 71.56 74 CYS A O 1
ATOM 578 N N . ASP A 1 75 ? -49.375 30.156 8.492 1 76 75 ASP A N 1
ATOM 579 C CA . ASP A 1 75 ? -49.594 31.453 9.141 1 76 75 ASP A CA 1
ATOM 580 C C . ASP A 1 75 ? -48.25 32 9.656 1 76 75 ASP A C 1
ATOM 582 O O . ASP A 1 75 ? -48.25 33 10.367 1 76 75 ASP A O 1
ATOM 586 N N . SER A 1 76 ? -47.031 31.422 9.453 1 72.19 76 SER A N 1
ATOM 587 C CA . SER A 1 76 ? -45.656 31.797 9.742 1 72.19 76 SER A CA 1
ATOM 588 C C . SER A 1 76 ? -45.438 32 11.242 1 72.19 76 SER A C 1
ATOM 590 O O . SER A 1 76 ? -44.531 32.719 11.648 1 72.19 76 SER A O 1
ATOM 592 N N . GLU A 1 77 ? -46.312 31.281 12.094 1 74.81 77 GLU A N 1
ATOM 593 C CA . GLU A 1 77 ? -46.062 31.234 13.539 1 74.81 77 GLU A CA 1
ATOM 594 C C . GLU A 1 77 ? -45.219 30.016 13.922 1 74.81 77 GLU A C 1
ATOM 596 O O . GLU A 1 77 ? -45.094 29.062 13.148 1 74.81 77 GLU A O 1
ATOM 601 N N . LEU A 1 78 ? -44.438 30.047 14.961 1 71.75 78 LEU A N 1
ATOM 602 C CA . LEU A 1 78 ? -43.656 28.938 15.508 1 71.75 78 LEU A CA 1
ATOM 603 C C . LEU A 1 78 ? -44.281 28.438 16.812 1 71.75 78 LEU A C 1
ATOM 605 O O . LEU A 1 78 ? -44.156 29.109 17.844 1 71.75 78 LEU A O 1
ATOM 609 N N . PRO A 1 79 ? -45.094 27.203 16.734 1 75.38 79 PRO A N 1
ATOM 610 C CA . PRO A 1 79 ? -45.438 26.406 15.555 1 75.38 79 PRO A CA 1
ATOM 611 C C . PRO A 1 79 ? -46.625 27 14.766 1 75.38 79 PRO A C 1
ATOM 613 O O . PRO A 1 79 ? -47.438 27.734 15.32 1 75.38 79 PRO A O 1
ATOM 616 N N . CYS A 1 80 ? -46.562 26.688 13.539 1 76.56 80 CYS A N 1
ATOM 617 C CA . CYS A 1 80 ? -47.656 27.219 12.734 1 76.56 80 CYS A CA 1
ATOM 618 C C . CYS A 1 80 ? -48.938 26.484 13.055 1 76.56 80 CYS A C 1
ATOM 620 O O . CYS A 1 80 ? -48.938 25.359 13.547 1 76.56 80 CYS A O 1
ATOM 622 N N . ALA A 1 81 ? -50.094 27.141 13.008 1 78.75 81 ALA A N 1
ATOM 623 C CA . ALA A 1 81 ? -51.406 26.609 13.398 1 78.75 81 ALA A CA 1
ATOM 624 C C . ALA A 1 81 ? -51.688 25.281 12.703 1 78.75 81 ALA A C 1
ATOM 626 O O . ALA A 1 81 ? -52.281 24.375 13.297 1 78.75 81 ALA A O 1
ATOM 627 N N . ARG A 1 82 ? -51.156 25.125 11.586 1 74.31 82 ARG A N 1
ATOM 628 C CA . ARG A 1 82 ? -51.438 23.906 10.82 1 74.31 82 ARG A CA 1
ATOM 629 C C . ARG A 1 82 ? -50.562 22.75 11.312 1 74.31 82 ARG A C 1
ATOM 631 O O . ARG A 1 82 ? -51.062 21.625 11.461 1 74.31 82 ARG A O 1
ATOM 638 N N . CYS A 1 83 ? -49.344 22.969 11.422 1 75.31 83 CYS A N 1
ATOM 639 C CA . CYS A 1 83 ? -48.469 21.922 11.953 1 75.31 83 CYS A CA 1
ATOM 640 C C . CYS A 1 83 ? -48.906 21.516 13.359 1 75.31 83 CYS A C 1
ATOM 642 O O . CYS A 1 83 ? -48.938 20.328 13.695 1 75.31 83 CYS A O 1
ATOM 644 N N . SER A 1 84 ? -49.312 22.406 14.18 1 77.62 84 SER A N 1
ATOM 645 C CA . SER A 1 84 ? -49.781 22.156 15.531 1 77.62 84 SER A CA 1
ATOM 646 C C . SER A 1 84 ? -51.062 21.328 15.516 1 77.62 84 SER A C 1
ATOM 648 O O . SER A 1 84 ? -51.219 20.406 16.328 1 77.62 84 SER A O 1
ATOM 650 N N . SER A 1 85 ? -52 21.609 14.594 1 77.44 85 SER A N 1
ATOM 651 C CA . SER A 1 85 ? -53.25 20.891 14.539 1 77.44 85 SER A CA 1
ATOM 652 C C . SER A 1 85 ? -53.031 19.453 14.062 1 77.44 85 SER A C 1
ATOM 654 O O . SER A 1 85 ? -53.812 18.547 14.43 1 77.44 85 SER A O 1
ATOM 656 N N . ARG A 1 86 ? -52.031 19.266 13.305 1 74.31 86 ARG A N 1
ATOM 657 C CA . ARG A 1 86 ? -51.75 17.938 12.766 1 74.31 86 ARG A CA 1
ATOM 658 C C . ARG A 1 86 ? -50.688 17.234 13.578 1 74.31 86 ARG A C 1
ATOM 660 O O . ARG A 1 86 ? -50.25 16.141 13.227 1 74.31 86 ARG A O 1
ATOM 667 N N . SER A 1 87 ? -50.219 17.844 14.688 1 74.06 87 SER A N 1
ATOM 668 C CA . SER A 1 87 ? -49.188 17.328 15.594 1 74.06 87 SER A CA 1
ATOM 669 C C . SER A 1 87 ? -47.906 16.953 14.844 1 74.06 87 SER A C 1
ATOM 671 O O . SER A 1 87 ? -47.312 15.906 15.102 1 74.06 87 SER A O 1
ATOM 673 N N . ILE A 1 88 ? -47.531 17.766 13.906 1 71.88 88 ILE A N 1
ATOM 674 C CA . ILE A 1 88 ? -46.281 17.562 13.18 1 71.88 88 ILE A CA 1
ATOM 675 C C . ILE A 1 88 ? -45.281 18.641 13.578 1 71.88 88 ILE A C 1
ATOM 677 O O . ILE A 1 88 ? -45.656 19.75 13.977 1 71.88 88 ILE A O 1
ATOM 681 N N . ALA A 1 89 ? -44.031 18.234 13.641 1 70.38 89 ALA A N 1
ATOM 682 C CA . ALA A 1 89 ? -42.969 19.156 13.992 1 70.38 89 ALA A CA 1
ATOM 683 C C . ALA A 1 89 ? -42.906 20.312 12.992 1 70.38 89 ALA A C 1
ATOM 685 O O . ALA A 1 89 ? -42.75 20.109 11.789 1 70.38 89 ALA A O 1
ATOM 686 N N . CYS A 1 90 ? -43.125 21.516 13.367 1 69.94 90 CYS A N 1
ATOM 687 C CA . CYS A 1 90 ? -43.094 22.75 12.594 1 69.94 90 CYS A CA 1
ATOM 688 C C . CYS A 1 90 ? -41.656 23.297 12.508 1 69.94 90 CYS A C 1
ATOM 690 O O . CYS A 1 90 ? -41.062 23.656 13.523 1 69.94 90 CYS A O 1
ATOM 692 N N . ARG A 1 91 ? -41 23 11.453 1 70.88 91 ARG A N 1
ATOM 693 C CA . ARG A 1 91 ? -39.625 23.453 11.234 1 70.88 91 ARG A CA 1
ATOM 694 C C . ARG A 1 91 ? -39.562 24.484 10.109 1 70.88 91 ARG A C 1
ATOM 696 O O . ARG A 1 91 ? -40.312 24.375 9.125 1 70.88 91 ARG A O 1
ATOM 703 N N . TYR A 1 92 ? -39.062 25.5 10.406 1 67.5 92 TYR A N 1
ATOM 704 C CA . TYR A 1 92 ? -38.844 26.5 9.367 1 67.5 92 TYR A CA 1
ATOM 705 C C . TYR A 1 92 ? -37.406 26.391 8.82 1 67.5 92 TYR A C 1
ATOM 707 O O . TYR A 1 92 ? -36.469 26.281 9.586 1 67.5 92 TYR A O 1
ATOM 715 N N . SER A 1 93 ? -37.25 26.203 7.551 1 58.78 93 SER A N 1
ATOM 716 C CA . SER A 1 93 ? -35.938 26.078 6.918 1 58.78 93 SER A CA 1
ATOM 717 C C . SER A 1 93 ? -35.156 27.375 7.062 1 58.78 93 SER A C 1
ATOM 719 O O . SER A 1 93 ? -35.719 28.453 7.258 1 58.78 93 SER A O 1
ATOM 721 N N . SER A 1 94 ? -33.844 27.297 7.121 1 51.91 94 SER A N 1
ATOM 722 C CA . SER A 1 94 ? -32.906 28.438 7.262 1 51.91 94 SER A CA 1
ATOM 723 C C . SER A 1 94 ? -33.188 29.5 6.207 1 51.91 94 SER A C 1
ATOM 725 O O . SER A 1 94 ? -32.688 30.625 6.309 1 51.91 94 SER A O 1
ATOM 727 N N . LEU A 1 95 ? -34.031 29.281 5.355 1 50.75 95 LEU A N 1
ATOM 728 C CA . LEU A 1 95 ? -34.312 30.266 4.316 1 50.75 95 LEU A CA 1
ATOM 729 C C . LEU A 1 95 ? -35.5 31.141 4.711 1 50.75 95 LEU A C 1
ATOM 731 O O . LEU A 1 95 ? -35.938 31.984 3.934 1 50.75 95 LEU A O 1
ATOM 735 N N . CYS A 1 96 ? -36.031 30.781 5.895 1 53.78 96 CYS A N 1
ATOM 736 C CA . CYS A 1 96 ? -37.094 31.656 6.324 1 53.78 96 CYS A CA 1
ATOM 737 C C . CYS A 1 96 ? -36.594 33.031 6.691 1 53.78 96 CYS A C 1
ATOM 739 O O . CYS A 1 96 ? -35.625 33.156 7.441 1 53.78 96 CYS A O 1
ATOM 741 N N . HIS A 1 97 ? -36.844 34.125 6.137 1 50.94 97 HIS A N 1
ATOM 742 C CA . HIS A 1 97 ? -36.344 35.469 6.289 1 50.94 97 HIS A CA 1
ATOM 743 C C . HIS A 1 97 ? -36.906 36.125 7.559 1 50.94 97 HIS A C 1
ATOM 745 O O . HIS A 1 97 ? -36.5 37.25 7.914 1 50.94 97 HIS A O 1
ATOM 751 N N . ASP A 1 98 ? -37.969 35.5 8.188 1 53.94 98 ASP A N 1
ATOM 752 C CA . ASP A 1 98 ? -38.469 36.062 9.422 1 53.94 98 ASP A CA 1
ATOM 753 C C . ASP A 1 98 ? -37.594 35.688 10.617 1 53.94 98 ASP A C 1
ATOM 755 O O . ASP A 1 98 ? -37.469 34.531 10.945 1 53.94 98 ASP A O 1
ATOM 759 N N . PRO A 1 99 ? -36.812 36.625 11.164 1 56.38 99 PRO A N 1
ATOM 760 C CA . PRO A 1 99 ? -35.906 36.312 12.289 1 56.38 99 PRO A CA 1
ATOM 761 C C . PRO A 1 99 ? -36.656 35.656 13.453 1 56.38 99 PRO A C 1
ATOM 763 O O . PRO A 1 99 ? -36.031 34.938 14.25 1 56.38 99 PRO A O 1
ATOM 766 N N . SER A 1 100 ? -37.906 35.938 13.68 1 56.91 100 SER A N 1
ATOM 767 C CA . SER A 1 100 ? -38.625 35.375 14.812 1 56.91 100 SER A CA 1
ATOM 768 C C . SER A 1 100 ? -38.781 33.875 14.68 1 56.91 100 SER A C 1
ATOM 770 O O . SER A 1 100 ? -39.125 33.188 15.648 1 56.91 100 SER A O 1
ATOM 772 N N . HIS A 1 101 ? -38.688 33.375 13.562 1 50.69 101 HIS A N 1
ATOM 773 C CA . HIS A 1 101 ? -38.844 31.953 13.312 1 50.69 101 HIS A CA 1
ATOM 774 C C . HIS A 1 101 ? -37.531 31.203 13.445 1 50.69 101 HIS A C 1
ATOM 776 O O . HIS A 1 101 ? -37.469 30 13.258 1 50.69 101 HIS A O 1
ATOM 782 N N . ARG A 1 102 ? -36.562 31.938 13.578 1 46.84 102 ARG A N 1
ATOM 783 C CA . ARG A 1 102 ? -35.281 31.312 13.859 1 46.84 102 ARG A CA 1
ATOM 784 C C . ARG A 1 102 ? -35.312 30.531 15.156 1 46.84 102 ARG A C 1
ATOM 786 O O . ARG A 1 102 ? -35.906 30.969 16.141 1 46.84 102 ARG A O 1
ATOM 793 N N . PRO A 1 103 ? -35.094 29.312 15.023 1 38.28 103 PRO A N 1
ATOM 794 C CA . PRO A 1 103 ? -35.125 28.703 16.344 1 38.28 103 PRO A CA 1
ATOM 795 C C . PRO A 1 103 ? -34.5 29.578 17.422 1 38.28 103 PRO A C 1
ATOM 797 O O . PRO A 1 103 ? -33.406 30.094 17.25 1 38.28 103 PRO A O 1
ATOM 800 N N . GLN A 1 104 ? -35.188 30.312 18.062 1 31.64 104 GLN A N 1
ATOM 801 C CA . GLN A 1 104 ? -34.562 30.719 19.328 1 31.64 104 GLN A CA 1
ATOM 802 C C . GLN A 1 104 ? -33.844 29.547 20 1 31.64 104 GLN A C 1
ATOM 804 O O . GLN A 1 104 ? -34.469 28.516 20.297 1 31.64 104 GLN A O 1
ATOM 809 N N . THR A 1 105 ? -32.594 29.328 19.703 1 30.81 105 THR A N 1
ATOM 810 C CA . THR A 1 105 ? -31.922 28.484 20.672 1 30.81 105 THR A CA 1
ATOM 811 C C . THR A 1 105 ? -32.406 28.781 22.094 1 30.81 105 THR A C 1
ATOM 813 O O . THR A 1 105 ? -32.156 29.859 22.625 1 30.81 105 THR A O 1
ATOM 816 N N . GLN A 1 106 ? -33.531 28.719 22.406 1 28.91 106 GLN A N 1
ATOM 817 C CA . GLN A 1 106 ? -33.531 28.656 23.859 1 28.91 106 GLN A CA 1
ATOM 818 C C . GLN A 1 106 ? -32.281 27.984 24.406 1 28.91 106 GLN A C 1
ATOM 820 O O . GLN A 1 106 ? -31.812 27 23.828 1 28.91 106 GLN A O 1
ATOM 825 N N . PRO A 1 107 ? -31.516 28.75 25.188 1 29.53 107 PRO A N 1
ATOM 826 C CA . PRO A 1 107 ? -30.484 28.047 25.953 1 29.53 107 PRO A CA 1
ATOM 827 C C . PRO A 1 107 ? -30.984 26.703 26.5 1 29.53 107 PRO A C 1
ATOM 829 O O . PRO A 1 107 ? -31.828 26.672 27.391 1 29.53 107 PRO A O 1
ATOM 832 N N . ASN A 1 108 ? -31.672 26 25.797 1 28.41 108 ASN A N 1
ATOM 833 C CA . ASN A 1 108 ? -31.938 24.781 26.531 1 28.41 108 ASN A CA 1
ATOM 834 C C . ASN A 1 108 ? -30.781 24.422 27.453 1 28.41 108 ASN A C 1
ATOM 836 O O . ASN A 1 108 ? -29.672 24.156 27 1 28.41 108 ASN A O 1
ATOM 840 N N . ASN A 1 109 ? -30.703 24.906 28.609 1 29.16 109 ASN A N 1
ATOM 841 C CA . ASN A 1 109 ? -30.062 24.531 29.875 1 29.16 109 ASN A CA 1
ATOM 842 C C . ASN A 1 109 ? -29.938 23.016 30.016 1 29.16 109 ASN A C 1
ATOM 844 O O . ASN A 1 109 ? -29.891 22.5 31.141 1 29.16 109 ASN A O 1
ATOM 848 N N . GLU A 1 110 ? -30.641 22.297 29.266 1 29.88 110 GLU A N 1
ATOM 849 C CA . GLU A 1 110 ? -30.188 20.953 29.547 1 29.88 110 GLU A CA 1
ATOM 850 C C . GLU A 1 110 ? -28.656 20.859 29.516 1 29.88 110 GLU A C 1
ATOM 852 O O . GLU A 1 110 ? -28.031 21.203 28.516 1 29.88 110 GLU A O 1
ATOM 857 N N . VAL A 1 111 ? -28 21.188 30.609 1 29.7 111 VAL A N 1
ATOM 858 C CA . VAL A 1 111 ? -26.641 20.859 31.016 1 29.7 111 VAL A CA 1
ATOM 859 C C . VAL A 1 111 ? -26.125 19.688 30.188 1 29.7 111 VAL A C 1
ATOM 861 O O . VAL A 1 111 ? -26.656 18.578 30.281 1 29.7 111 VAL A O 1
ATOM 864 N N . GLU A 1 112 ? -25.953 19.922 29 1 32.41 112 GLU A N 1
ATOM 865 C CA . GLU A 1 112 ? -25.172 18.781 28.531 1 32.41 112 GLU A CA 1
ATOM 866 C C . GLU A 1 112 ? -24.297 18.203 29.641 1 32.41 112 GLU A C 1
ATOM 868 O O . GLU A 1 112 ? -23.578 18.938 30.328 1 32.41 112 GLU A O 1
ATOM 873 N N . PRO A 1 113 ? -24.812 17.297 30.406 1 30.28 113 PRO A N 1
ATOM 874 C CA . PRO A 1 113 ? -23.922 16.922 31.5 1 30.28 113 PRO A CA 1
ATOM 875 C C . PRO A 1 113 ? -22.438 17.188 31.188 1 30.28 113 PRO A C 1
ATOM 877 O O . PRO A 1 113 ? -22.016 17 30.047 1 30.28 113 PRO A O 1
ATOM 880 N N . VAL A 1 114 ? -21.891 18.25 31.609 1 33.69 114 VAL A N 1
ATOM 881 C CA . VAL A 1 114 ? -20.438 18.391 31.688 1 33.69 114 VAL A CA 1
ATOM 882 C C . VAL A 1 114 ? -19.812 17 31.812 1 33.69 114 VAL A C 1
ATOM 884 O O . VAL A 1 114 ? -19.844 16.391 32.875 1 33.69 114 VAL A O 1
ATOM 887 N N . ARG A 1 115 ? -20.188 16.203 30.922 1 33.5 115 ARG A N 1
ATOM 888 C CA . ARG A 1 115 ? -19.578 14.883 30.969 1 33.5 115 ARG A CA 1
ATOM 889 C C . ARG A 1 115 ? -18.078 14.984 31.203 1 33.5 115 ARG A C 1
ATOM 891 O O . ARG A 1 115 ? -17.422 15.898 30.703 1 33.5 115 ARG A O 1
ATOM 898 N N . ASP A 1 116 ? -17.484 14.75 32.219 1 34.31 116 ASP A N 1
ATOM 899 C CA . ASP A 1 116 ? -16.094 14.523 32.594 1 34.31 116 ASP A CA 1
ATOM 900 C C . ASP A 1 116 ? -15.273 14.039 31.391 1 34.31 116 ASP A C 1
ATOM 902 O O . ASP A 1 116 ? -15.375 12.883 31 1 34.31 116 ASP A O 1
ATOM 906 N N . ASP A 1 117 ? -15.031 14.867 30.344 1 39.16 117 ASP A N 1
ATOM 907 C CA . ASP A 1 117 ? -14.469 14.773 29 1 39.16 117 ASP A CA 1
ATOM 908 C C . ASP A 1 117 ? -13.094 14.117 29.016 1 39.16 117 ASP A C 1
ATOM 910 O O . ASP A 1 117 ? -12.414 14.047 27.984 1 39.16 117 ASP A O 1
ATOM 914 N N . ARG A 1 118 ? -12.336 14.344 30.188 1 41 118 ARG A N 1
ATOM 915 C CA . ARG A 1 118 ? -10.969 13.828 30.281 1 41 118 ARG A CA 1
ATOM 916 C C . ARG A 1 118 ? -10.891 12.398 29.734 1 41 118 ARG A C 1
ATOM 918 O O . ARG A 1 118 ? -9.82 11.961 29.297 1 41 118 ARG A O 1
ATOM 925 N N . PHE A 1 119 ? -11.789 11.641 30.188 1 50 119 PHE A N 1
ATOM 926 C CA . PHE A 1 119 ? -11.703 10.219 29.844 1 50 119 PHE A CA 1
ATOM 927 C C . PHE A 1 119 ? -12.695 9.867 28.75 1 50 119 PHE A C 1
ATOM 929 O O . PHE A 1 119 ? -13.07 8.703 28.594 1 50 119 PHE A O 1
ATOM 936 N N . SER A 1 120 ? -13.227 11.078 27.922 1 71.88 120 SER A N 1
ATOM 937 C CA . SER A 1 120 ? -14.211 10.789 26.875 1 71.88 120 SER A CA 1
ATOM 938 C C . SER A 1 120 ? -13.562 10.75 25.5 1 71.88 120 SER A C 1
ATOM 940 O O . SER A 1 120 ? -12.508 11.352 25.281 1 71.88 120 SER A O 1
ATOM 942 N N . LEU A 1 121 ? -13.586 9.812 24.844 1 89.38 121 LEU A N 1
ATOM 943 C CA . LEU A 1 121 ? -13.195 9.68 23.438 1 89.38 121 LEU A CA 1
ATOM 944 C C . LEU A 1 121 ? -14.172 10.422 22.531 1 89.38 121 LEU A C 1
ATOM 946 O O . LEU A 1 121 ? -14.594 9.898 21.5 1 89.38 121 LEU A O 1
ATOM 950 N N . SER A 1 122 ? -14.5 11.711 23.109 1 86.06 122 SER A N 1
ATOM 951 C CA . SER A 1 122 ? -15.562 12.453 22.438 1 86.06 122 SER A CA 1
ATOM 952 C C . SER A 1 122 ? -15.117 12.922 21.047 1 86.06 122 SER A C 1
ATOM 954 O O . SER A 1 122 ? -15.906 12.906 20.109 1 86.06 122 SER A O 1
ATOM 956 N N . PHE A 1 123 ? -13.938 13.383 21 1 86.94 123 PHE A N 1
ATOM 957 C CA . PHE A 1 123 ? -13.445 13.867 19.719 1 86.94 123 PHE A CA 1
ATOM 958 C C . PHE A 1 123 ? -13.438 12.742 18.688 1 86.94 123 PHE A C 1
ATOM 960 O O . PHE A 1 123 ? -13.906 12.914 17.562 1 86.94 123 PHE A O 1
ATOM 967 N N . LEU A 1 124 ? -12.883 11.586 19.062 1 89.75 124 LEU A N 1
ATOM 968 C CA . LEU A 1 124 ? -12.805 10.453 18.141 1 89.75 124 LEU A CA 1
ATOM 969 C C . LEU A 1 124 ? -14.203 9.969 17.766 1 89.75 124 LEU A C 1
ATOM 971 O O . LEU A 1 124 ? -14.453 9.633 16.594 1 89.75 124 LEU A O 1
ATOM 975 N N . LEU A 1 125 ? -15.094 9.961 18.719 1 88.94 125 LEU A N 1
ATOM 976 C CA . LEU A 1 125 ? -16.453 9.516 18.453 1 88.94 125 LEU A CA 1
ATOM 977 C C . LEU A 1 125 ? -17.156 10.461 17.484 1 88.94 125 LEU A C 1
ATOM 979 O O . LEU A 1 125 ? -17.875 10.016 16.594 1 88.94 125 LEU A O 1
ATOM 983 N N . ARG A 1 126 ? -16.891 11.672 17.625 1 84.25 126 ARG A N 1
ATOM 984 C CA . ARG A 1 126 ? -17.516 12.648 16.75 1 84.25 126 ARG A CA 1
ATOM 985 C C . ARG A 1 126 ? -16.891 12.594 15.352 1 84.25 126 ARG A C 1
ATOM 987 O O . ARG A 1 126 ? -17.594 12.711 14.344 1 84.25 126 ARG A O 1
ATOM 994 N N . SER A 1 127 ? -15.625 12.438 15.336 1 83.56 127 SER A N 1
ATOM 995 C CA . SER A 1 127 ? -14.891 12.477 14.07 1 83.56 127 SER A CA 1
ATOM 996 C C . SER A 1 127 ? -15.156 11.234 13.242 1 83.56 127 SER A C 1
ATOM 998 O O . SER A 1 127 ? -14.977 11.242 12.023 1 83.56 127 SER A O 1
ATOM 1000 N N . THR A 1 128 ? -15.539 10.133 13.859 1 87.31 128 THR A N 1
ATOM 1001 C CA . THR A 1 128 ? -15.719 8.875 13.141 1 87.31 128 THR A CA 1
ATOM 1002 C C . THR A 1 128 ? -17.203 8.555 12.977 1 87.31 128 THR A C 1
ATOM 1004 O O . THR A 1 128 ? -17.562 7.496 12.445 1 87.31 128 THR A O 1
ATOM 1007 N N . ASP A 1 129 ? -18.047 9.438 13.422 1 84.75 129 ASP A N 1
ATOM 1008 C CA . ASP A 1 129 ? -19.484 9.219 13.328 1 84.75 129 ASP A CA 1
ATOM 1009 C C . ASP A 1 129 ? -19.938 9.125 11.867 1 84.75 129 ASP A C 1
ATOM 1011 O O . ASP A 1 129 ? -19.812 10.086 11.109 1 84.75 129 ASP A O 1
ATOM 1015 N N . PRO A 1 130 ? -20.469 7.965 11.453 1 82.25 130 PRO A N 1
ATOM 1016 C CA . PRO A 1 130 ? -20.828 7.77 10.047 1 82.25 130 PRO A CA 1
ATOM 1017 C C . PRO A 1 130 ? -21.984 8.664 9.609 1 82.25 130 PRO A C 1
ATOM 1019 O O . PRO A 1 130 ? -22.203 8.844 8.406 1 82.25 130 PRO A O 1
ATOM 1022 N N . THR A 1 131 ? -22.641 9.219 10.492 1 79.5 131 THR A N 1
ATOM 1023 C CA . THR A 1 131 ? -23.781 10.07 10.156 1 79.5 131 THR A CA 1
ATOM 1024 C C . THR A 1 131 ? -23.312 11.492 9.836 1 79.5 131 THR A C 1
ATOM 1026 O O . THR A 1 131 ? -24.078 12.289 9.281 1 79.5 131 THR A O 1
ATOM 1029 N N . ARG A 1 132 ? -22.109 11.719 10.125 1 77.94 132 ARG A N 1
ATOM 1030 C CA . ARG A 1 132 ? -21.547 13.047 9.852 1 77.94 132 ARG A CA 1
ATOM 1031 C C . ARG A 1 132 ? -20.797 13.062 8.523 1 77.94 132 ARG A C 1
ATOM 1033 O O . ARG A 1 132 ? -20.234 12.047 8.117 1 77.94 132 ARG A O 1
ATOM 1040 N N . ASP A 1 133 ? -20.734 14.18 7.949 1 71.5 133 ASP A N 1
ATOM 1041 C CA . ASP A 1 133 ? -20.188 14.266 6.605 1 71.5 133 ASP A CA 1
ATOM 1042 C C . ASP A 1 133 ? -18.656 14.359 6.648 1 71.5 133 ASP A C 1
ATOM 1044 O O . ASP A 1 133 ? -17.984 13.984 5.688 1 71.5 133 ASP A O 1
ATOM 1048 N N . SER A 1 134 ? -18.219 15.062 7.723 1 74 134 SER A N 1
ATOM 1049 C CA . SER A 1 134 ? -16.781 15.312 7.738 1 74 134 SER A CA 1
ATOM 1050 C C . SER A 1 134 ? -16.25 15.375 9.164 1 74 134 SER A C 1
ATOM 1052 O O . SER A 1 134 ? -16.969 15.734 10.094 1 74 134 SER A O 1
ATOM 1054 N N . MET A 1 135 ? -14.992 14.969 9.266 1 70.12 135 MET A N 1
ATOM 1055 C CA . MET A 1 135 ? -14.312 15.125 10.547 1 70.12 135 MET A CA 1
ATOM 1056 C C . MET A 1 135 ? -14.211 16.594 10.93 1 70.12 135 MET A C 1
ATOM 1058 O O . MET A 1 135 ? -14.055 16.922 12.109 1 70.12 135 MET A O 1
ATOM 1062 N N . PHE A 1 136 ? -14.344 17.406 9.945 1 68.44 136 PHE A N 1
ATOM 1063 C CA . PHE A 1 136 ? -14.18 18.828 10.164 1 68.44 136 PHE A CA 1
ATOM 1064 C C . PHE A 1 136 ? -15.422 19.422 10.828 1 68.44 136 PHE A C 1
ATOM 1066 O O . PHE A 1 136 ? -15.422 20.578 11.234 1 68.44 136 PHE A O 1
ATOM 1073 N N . ASP A 1 137 ? -16.281 18.656 10.961 1 66.94 137 ASP A N 1
ATOM 1074 C CA . ASP A 1 137 ? -17.484 19.141 11.633 1 66.94 137 ASP A CA 1
ATOM 1075 C C . ASP A 1 137 ? -17.172 19.578 13.062 1 66.94 137 ASP A C 1
ATOM 1077 O O . ASP A 1 137 ? -17.812 20.484 13.594 1 66.94 137 ASP A O 1
ATOM 1081 N N . THR A 1 138 ? -16.125 19.047 13.508 1 61.88 138 THR A N 1
ATOM 1082 C CA . THR A 1 138 ? -15.719 19.422 14.859 1 61.88 138 THR A CA 1
ATOM 1083 C C . THR A 1 138 ? -14.953 20.75 14.844 1 61.88 138 THR A C 1
ATOM 1085 O O . THR A 1 138 ? -14.891 21.453 15.852 1 61.88 138 THR A O 1
ATOM 1088 N N . VAL A 1 139 ? -14.484 21.109 13.648 1 59.75 139 VAL A N 1
ATOM 1089 C CA . VAL A 1 139 ? -13.656 22.312 13.484 1 59.75 139 VAL A CA 1
ATOM 1090 C C . VAL A 1 139 ? -14.539 23.547 13.57 1 59.75 139 VAL A C 1
ATOM 1092 O O . VAL A 1 139 ? -14.078 24.609 14 1 59.75 139 VAL A O 1
ATOM 1095 N N . ALA A 1 140 ? -15.688 23.297 13.188 1 56.53 140 ALA A N 1
ATOM 1096 C CA . ALA A 1 140 ? -16.609 24.422 13.164 1 56.53 140 ALA A CA 1
ATOM 1097 C C . ALA A 1 140 ? -16.656 25.109 14.523 1 56.53 140 ALA A C 1
ATOM 1099 O O . ALA A 1 140 ? -16.844 26.328 14.602 1 56.53 140 ALA A O 1
ATOM 1100 N N . ALA A 1 141 ? -16.375 24.312 15.383 1 59.31 141 ALA A N 1
ATOM 1101 C CA . ALA A 1 141 ? -16.5 24.844 16.734 1 59.31 141 ALA A CA 1
ATOM 1102 C C . ALA A 1 141 ? -15.172 25.438 17.203 1 59.31 141 ALA A C 1
ATOM 1104 O O . ALA A 1 141 ? -15.109 26.109 18.25 1 59.31 141 ALA A O 1
ATOM 1105 N N . ASP A 1 142 ? -14.305 25.328 16.281 1 65.06 142 ASP A N 1
ATOM 1106 C CA . ASP A 1 142 ? -12.984 25.734 16.75 1 65.06 142 ASP A CA 1
ATOM 1107 C C . ASP A 1 142 ? -12.766 27.219 16.531 1 65.06 142 ASP A C 1
ATOM 1109 O O . ASP A 1 142 ? -13.344 27.812 15.617 1 65.06 142 ASP A O 1
ATOM 1113 N N . LEU A 1 143 ? -11.953 27.797 17.344 1 65.81 143 LEU A N 1
ATOM 1114 C CA . LEU A 1 143 ? -11.641 29.219 17.375 1 65.81 143 LEU A CA 1
ATOM 1115 C C . LEU A 1 143 ? -10.766 29.594 16.188 1 65.81 143 LEU A C 1
ATOM 1117 O O . LEU A 1 143 ? -10.031 28.766 15.656 1 65.81 143 LEU A O 1
ATOM 1121 N N . GLU A 1 144 ? -11.023 30.766 15.664 1 71.5 144 GLU A N 1
ATOM 1122 C CA . GLU A 1 144 ? -10.195 31.359 14.609 1 71.5 144 GLU A CA 1
ATOM 1123 C C . GLU A 1 144 ? -9.008 32.094 15.203 1 71.5 144 GLU A C 1
ATOM 1125 O O . GLU A 1 144 ? -9.117 32.719 16.266 1 71.5 144 GLU A O 1
ATOM 1130 N N . ARG A 1 145 ? -7.801 31.828 14.68 1 68.5 145 ARG A N 1
ATOM 1131 C CA . ARG A 1 145 ? -6.574 32.469 15.148 1 68.5 145 ARG A CA 1
ATOM 1132 C C . ARG A 1 145 ? -6.141 33.594 14.203 1 68.5 145 ARG A C 1
ATOM 1134 O O . ARG A 1 145 ? -6.191 33.406 12.977 1 68.5 145 ARG A O 1
ATOM 1141 N N . ASP A 1 146 ? -5.867 34.688 14.82 1 59.59 146 ASP A N 1
ATOM 1142 C CA . ASP A 1 146 ? -5.348 35.812 14.016 1 59.59 146 ASP A CA 1
ATOM 1143 C C . ASP A 1 146 ? -3.859 35.625 13.727 1 59.59 146 ASP A C 1
ATOM 1145 O O . ASP A 1 146 ? -3.129 35.062 14.547 1 59.59 146 ASP A O 1
ATOM 1149 N N . LEU A 1 147 ? -3.416 35.688 12.609 1 53.22 147 LEU A N 1
ATOM 1150 C CA . LEU A 1 147 ? -2.016 35.531 12.234 1 53.22 147 LEU A CA 1
ATOM 1151 C C . LEU A 1 147 ? -1.11 36.344 13.172 1 53.22 147 LEU A C 1
ATOM 1153 O O . LEU A 1 147 ? 0.026 35.938 13.438 1 53.22 147 LEU A O 1
ATOM 1157 N N . ALA A 1 148 ? -1.528 37.531 13.617 1 49.28 148 ALA A N 1
ATOM 1158 C CA . ALA A 1 148 ? -0.691 38.375 14.453 1 49.28 148 ALA A CA 1
ATOM 1159 C C . ALA A 1 148 ? -0.475 37.75 15.828 1 49.28 148 ALA A C 1
ATOM 1161 O O . ALA A 1 148 ? 0.418 38.156 16.578 1 49.28 148 ALA A O 1
ATOM 1162 N N . SER A 1 149 ? -1.255 36.844 16.203 1 46.84 149 SER A N 1
ATOM 1163 C CA . SER A 1 149 ? -1.137 36.281 17.547 1 46.84 149 SER A CA 1
ATOM 1164 C C . SER A 1 149 ? -0.104 35.156 17.578 1 46.84 149 SER A C 1
ATOM 1166 O O . SER A 1 149 ? -0.409 34 17.25 1 46.84 149 SER A O 1
ATOM 1168 N N . SER A 1 150 ? 1.072 35.406 17.156 1 44.44 150 SER A N 1
ATOM 1169 C CA . SER A 1 150 ? 2.16 34.438 17.328 1 44.44 150 SER A CA 1
ATOM 1170 C C . SER A 1 150 ? 2.316 34.031 18.781 1 44.44 150 SER A C 1
ATOM 1172 O O . SER A 1 150 ? 2.482 34.875 19.672 1 44.44 150 SER A O 1
ATOM 1174 N N . THR A 1 151 ? 1.771 33.031 19.188 1 44 151 THR A N 1
ATOM 1175 C CA . THR A 1 151 ? 1.947 32.562 20.562 1 44 151 THR A CA 1
ATOM 1176 C C . THR A 1 151 ? 3.416 32.25 20.844 1 44 151 THR A C 1
ATOM 1178 O O . THR A 1 151 ? 3.971 31.297 20.312 1 44 151 THR A O 1
ATOM 1181 N N . THR A 1 152 ? 4.258 33.188 21.047 1 40.75 152 THR A N 1
ATOM 1182 C CA . THR A 1 152 ? 5.566 32.938 21.641 1 40.75 152 THR A CA 1
ATOM 1183 C C . THR A 1 152 ? 5.418 32.219 22.984 1 40.75 152 THR A C 1
ATOM 1185 O O . THR A 1 152 ? 4.91 32.812 23.938 1 40.75 152 THR A O 1
ATOM 1188 N N . TRP A 1 153 ? 5.402 30.953 22.938 1 39.22 153 TRP A N 1
ATOM 1189 C CA . TRP A 1 153 ? 5.488 30.234 24.203 1 39.22 153 TRP A CA 1
ATOM 1190 C C . TRP A 1 153 ? 6.863 30.422 24.844 1 39.22 153 TRP A C 1
ATOM 1192 O O . TRP A 1 153 ? 7.879 30.062 24.234 1 39.22 153 TRP A O 1
ATOM 1202 N N . LYS A 1 154 ? 7.07 31.438 25.5 1 37.06 154 LYS A N 1
ATOM 1203 C CA . LYS A 1 154 ? 8.305 31.469 26.281 1 37.06 154 LYS A CA 1
ATOM 1204 C C . LYS A 1 154 ? 8.391 30.281 27.234 1 37.06 154 LYS A C 1
ATOM 1206 O O . LYS A 1 154 ? 7.59 30.156 28.156 1 37.06 154 LYS A O 1
ATOM 1211 N N . ARG A 1 155 ? 9.039 29.125 26.844 1 37.69 155 ARG A N 1
ATOM 1212 C CA . ARG A 1 155 ? 9.406 28.031 27.719 1 37.69 155 ARG A CA 1
ATOM 1213 C C . ARG A 1 155 ? 10.422 28.469 28.766 1 37.69 155 ARG A C 1
ATOM 1215 O O . ARG A 1 155 ? 11.594 28.703 28.453 1 37.69 155 ARG A O 1
ATOM 1222 N N . ASP A 1 156 ? 10.109 29.094 29.766 1 31.3 156 ASP A N 1
ATOM 1223 C CA . ASP A 1 156 ? 11.047 29.125 30.891 1 31.3 156 ASP A CA 1
ATOM 1224 C C . ASP A 1 156 ? 11.359 27.719 31.391 1 31.3 156 ASP A C 1
ATOM 1226 O O . ASP A 1 156 ? 10.461 27.016 31.859 1 31.3 156 ASP A O 1
ATOM 1230 N N . LEU A 1 157 ? 12.328 27.031 30.828 1 31.14 157 LEU A N 1
ATOM 1231 C CA . LEU A 1 157 ? 12.789 25.766 31.391 1 31.14 157 LEU A CA 1
ATOM 1232 C C . LEU A 1 157 ? 13.133 25.938 32.875 1 31.14 157 LEU A C 1
ATOM 1234 O O . LEU A 1 157 ? 14 26.75 33.219 1 31.14 157 LEU A O 1
ATOM 1238 N N . PRO A 1 158 ? 12.344 25.719 33.781 1 28.72 158 PRO A N 1
ATOM 1239 C CA . PRO A 1 158 ? 12.891 25.719 35.156 1 28.72 158 PRO A CA 1
ATOM 1240 C C . PRO A 1 158 ? 14.117 24.812 35.281 1 28.72 158 PRO A C 1
ATOM 1242 O O . PRO A 1 158 ? 14.227 23.797 34.594 1 28.72 158 PRO A O 1
ATOM 1245 N N . ALA A 1 159 ? 15.289 25.312 35.719 1 27.42 159 ALA A N 1
ATOM 1246 C CA . ALA A 1 159 ? 16.438 24.578 36.219 1 27.42 159 ALA A CA 1
ATOM 1247 C C . ALA A 1 159 ? 16 23.469 37.188 1 27.42 159 ALA A C 1
ATOM 1249 O O . ALA A 1 159 ? 15.539 23.766 38.312 1 27.42 159 ALA A O 1
ATOM 1250 N N . THR A 1 160 ? 15.406 22.406 36.844 1 28.06 160 THR A N 1
ATOM 1251 C CA . THR A 1 160 ? 14.992 21.328 37.719 1 28.06 160 THR A CA 1
ATOM 1252 C C . THR A 1 160 ? 16.172 20.844 38.562 1 28.06 160 THR A C 1
ATOM 1254 O O . THR A 1 160 ? 17.219 20.484 38.031 1 28.06 160 THR A O 1
ATOM 1257 N N . ASN A 1 161 ? 16.312 21.234 39.812 1 24.98 161 ASN A N 1
ATOM 1258 C CA . ASN A 1 161 ? 16.953 20.562 40.938 1 24.98 161 ASN A CA 1
ATOM 1259 C C . ASN A 1 161 ? 16.656 19.062 40.906 1 24.98 161 ASN A C 1
ATOM 1261 O O . ASN A 1 161 ? 15.555 18.641 40.562 1 24.98 161 ASN A O 1
ATOM 1265 N N . THR A 1 162 ? 17.719 18.172 41.062 1 26.61 162 THR A N 1
ATOM 1266 C CA . THR A 1 162 ? 17.891 16.719 41.094 1 26.61 162 THR A CA 1
ATOM 1267 C C . THR A 1 162 ? 17.047 16.109 42.219 1 26.61 162 THR A C 1
ATOM 1269 O O . THR A 1 162 ? 17.422 16.156 43.375 1 26.61 162 THR A O 1
ATOM 1272 N N . LEU A 1 163 ? 15.773 16.359 42.469 1 24.42 163 LEU A N 1
ATOM 1273 C CA . LEU A 1 163 ? 15.125 15.641 43.562 1 24.42 163 LEU A CA 1
ATOM 1274 C C . LEU A 1 163 ? 15.273 14.133 43.406 1 24.42 163 LEU A C 1
ATOM 1276 O O . LEU A 1 163 ? 15.031 13.602 42.312 1 24.42 163 LEU A O 1
ATOM 1280 N N . SER A 1 164 ? 16.078 13.453 44.219 1 25.5 164 SER A N 1
ATOM 1281 C CA . SER A 1 164 ? 16.391 12.07 44.562 1 25.5 164 SER A CA 1
ATOM 1282 C C . SER A 1 164 ? 15.125 11.266 44.812 1 25.5 164 SER A C 1
ATOM 1284 O O . SER A 1 164 ? 14.984 10.664 45.906 1 25.5 164 SER A O 1
ATOM 1286 N N . GLY A 1 165 ? 13.898 11.727 44.5 1 24.81 165 GLY A N 1
ATOM 1287 C CA . GLY A 1 165 ? 12.711 11.156 45.125 1 24.81 165 GLY A CA 1
ATOM 1288 C C . GLY A 1 165 ? 12.516 9.688 44.812 1 24.81 165 GLY A C 1
ATOM 1289 O O . GLY A 1 165 ? 12.742 9.266 43.656 1 24.81 165 GLY A O 1
ATOM 1290 N N . THR A 1 166 ? 12.82 8.805 45.75 1 25.95 166 THR A N 1
ATOM 1291 C CA . THR A 1 166 ? 12.5 7.398 45.938 1 25.95 166 THR A CA 1
ATOM 1292 C C . THR A 1 166 ? 11.016 7.141 45.656 1 25.95 166 THR A C 1
ATOM 1294 O O . THR A 1 166 ? 10.148 7.727 46.312 1 25.95 166 THR A O 1
ATOM 1297 N N . ILE A 1 167 ? 10.648 6.996 44.5 1 26 167 ILE A N 1
ATOM 1298 C CA . ILE A 1 167 ? 9.258 6.773 44.125 1 26 167 ILE A CA 1
ATOM 1299 C C . ILE A 1 167 ? 8.734 5.516 44.812 1 26 167 ILE A C 1
ATOM 1301 O O . ILE A 1 167 ? 9.281 4.426 44.625 1 26 167 ILE A O 1
ATOM 1305 N N . ASP A 1 168 ? 8.164 5.715 46 1 24.8 168 ASP A N 1
ATOM 1306 C CA . ASP A 1 168 ? 7.453 4.68 46.75 1 24.8 168 ASP A CA 1
ATOM 1307 C C . ASP A 1 168 ? 6.422 3.984 45.875 1 24.8 168 ASP A C 1
ATOM 1309 O O . ASP A 1 168 ? 5.629 4.645 45.188 1 24.8 168 ASP A O 1
ATOM 1313 N N . PRO A 1 169 ? 6.461 2.674 45.562 1 25.25 169 PRO A N 1
ATOM 1314 C CA . PRO A 1 169 ? 5.691 1.827 44.656 1 25.25 169 PRO A CA 1
ATOM 1315 C C . PRO A 1 169 ? 4.184 1.932 44.906 1 25.25 169 PRO A C 1
ATOM 1317 O O . PRO A 1 169 ? 3.396 1.499 44.062 1 25.25 169 PRO A O 1
ATOM 1320 N N . THR A 1 170 ? 3.793 2.189 46.156 1 24.39 170 THR A N 1
ATOM 1321 C CA . THR A 1 170 ? 2.41 1.958 46.562 1 24.39 170 THR A CA 1
ATOM 1322 C C . THR A 1 170 ? 1.472 2.945 45.875 1 24.39 170 THR A C 1
ATOM 1324 O O . THR A 1 170 ? 0.249 2.816 45.969 1 24.39 170 THR A O 1
ATOM 1327 N N . LEU A 1 171 ? 1.997 4.121 45.625 1 23.27 171 LEU A N 1
ATOM 1328 C CA . LEU A 1 171 ? 1.083 5.207 45.281 1 23.27 171 LEU A CA 1
ATOM 1329 C C . LEU A 1 171 ? 0.509 5.02 43.875 1 23.27 171 LEU A C 1
ATOM 1331 O O . LEU A 1 171 ? 0.024 5.973 43.25 1 23.27 171 LEU A O 1
ATOM 1335 N N . LEU A 1 172 ? 0.467 3.805 43.312 1 23.86 172 LEU A N 1
ATOM 1336 C CA . LEU A 1 172 ? -0.082 3.367 42.031 1 23.86 172 LEU A CA 1
ATOM 1337 C C . LEU A 1 172 ? -1.555 3.744 41.906 1 23.86 172 LEU A C 1
ATOM 1339 O O . LEU A 1 172 ? -2.104 3.781 40.812 1 23.86 172 LEU A O 1
ATOM 1343 N N . LEU A 1 173 ? -2.359 3.611 43 1 23.38 173 LEU A N 1
ATOM 1344 C CA . LEU A 1 173 ? -3.816 3.576 43.062 1 23.38 173 LEU A CA 1
ATOM 1345 C C . LEU A 1 173 ? -4.398 4.984 43 1 23.38 173 LEU A C 1
ATOM 1347 O O . LEU A 1 173 ? -5.504 5.227 43.469 1 23.38 173 LEU A O 1
ATOM 1351 N N . LEU A 1 174 ? -3.627 6.074 42.844 1 22.7 174 LEU A N 1
ATOM 1352 C CA . LEU A 1 174 ? -4.27 7.344 43.156 1 22.7 174 LEU A CA 1
ATOM 1353 C C . LEU A 1 174 ? -5.426 7.625 42.219 1 22.7 174 LEU A C 1
ATOM 1355 O O . LEU A 1 174 ? -5.301 7.438 41 1 22.7 174 LEU A O 1
ATOM 1359 N N . ASP A 1 175 ? -6.715 7.789 42.781 1 23.17 175 ASP A N 1
ATOM 1360 C CA . ASP A 1 175 ? -8.062 8.219 42.438 1 23.17 175 ASP A CA 1
ATOM 1361 C C . ASP A 1 175 ? -8.062 9.672 41.938 1 23.17 175 ASP A C 1
ATOM 1363 O O . ASP A 1 175 ? -8.008 10.602 42.75 1 23.17 175 ASP A O 1
ATOM 1367 N N . PHE A 1 176 ? -7.352 10.133 41.031 1 22.81 176 PHE A N 1
ATOM 1368 C CA . PHE A 1 176 ? -7.137 11.508 40.594 1 22.81 176 PHE A CA 1
ATOM 1369 C C . PHE A 1 176 ? -8.461 12.195 40.281 1 22.81 176 PHE A C 1
ATOM 1371 O O . PHE A 1 176 ? -8.867 12.273 39.125 1 22.81 176 PHE A O 1
ATOM 1378 N N . SER A 1 177 ? -9.516 12.047 41.125 1 22.72 177 SER A N 1
ATOM 1379 C CA . SER A 1 177 ? -10.844 12.648 41.062 1 22.72 177 SER A CA 1
ATOM 1380 C C . SER A 1 177 ? -10.758 14.172 41.031 1 22.72 177 SER A C 1
ATOM 1382 O O . SER A 1 177 ? -11.461 14.82 40.25 1 22.72 177 SER A O 1
ATOM 1384 N N . SER A 1 178 ? -10.328 14.852 42.188 1 21.88 178 SER A N 1
ATOM 1385 C CA . SER A 1 178 ? -10.875 16.078 42.75 1 21.88 178 SER A CA 1
ATOM 1386 C C . SER A 1 178 ? -10.312 17.312 42.062 1 21.88 178 SER A C 1
ATOM 1388 O O . SER A 1 178 ? -10.68 18.438 42.406 1 21.88 178 SER A O 1
ATOM 1390 N N . ILE A 1 179 ? -9.094 17.375 41.656 1 21.72 179 ILE A N 1
ATOM 1391 C CA . ILE A 1 179 ? -8.508 18.688 41.875 1 21.72 179 ILE A CA 1
ATOM 1392 C C . ILE A 1 179 ? -9.203 19.719 41 1 21.72 179 ILE A C 1
ATOM 1394 O O . ILE A 1 179 ? -9.438 20.859 41.406 1 21.72 179 ILE A O 1
ATOM 1398 N N . LEU A 1 180 ? -9.18 19.656 39.688 1 21.11 180 LEU A N 1
ATOM 1399 C CA . LEU A 1 180 ? -9.062 20.938 39.031 1 21.11 180 LEU A CA 1
ATOM 1400 C C . LEU A 1 180 ? -10.422 21.625 38.938 1 21.11 180 LEU A C 1
ATOM 1402 O O . LEU A 1 180 ? -11.172 21.422 37.969 1 21.11 180 LEU A O 1
ATOM 1406 N N . LEU A 1 181 ? -11.203 21.688 40.031 1 22.45 181 LEU A N 1
ATOM 1407 C CA . LEU A 1 181 ? -12.469 22.422 40 1 22.45 181 LEU A CA 1
ATOM 1408 C C . LEU A 1 181 ? -12.227 23.906 39.75 1 22.45 181 LEU A C 1
ATOM 1410 O O . LEU A 1 181 ? -12.328 24.719 40.656 1 22.45 181 LEU A O 1
ATOM 1414 N N . TYR A 1 182 ? -11.117 24.453 39.25 1 20.7 182 TYR A N 1
ATOM 1415 C CA . TYR A 1 182 ? -11.164 25.891 39.438 1 20.7 182 TYR A CA 1
ATOM 1416 C C . TYR A 1 182 ? -12.398 26.484 38.781 1 20.7 182 TYR A C 1
ATOM 1418 O O . TYR A 1 182 ? -12.773 26.094 37.688 1 20.7 182 TYR A O 1
ATOM 1426 N N . ASP A 1 183 ? -13.273 27.016 39.531 1 22.89 183 ASP A N 1
ATOM 1427 C CA . ASP A 1 183 ? -14.43 27.875 39.312 1 22.89 183 ASP A CA 1
ATOM 1428 C C . ASP A 1 183 ? -14.062 29.078 38.438 1 22.89 183 ASP A C 1
ATOM 1430 O O . ASP A 1 183 ? -13.438 30.031 38.938 1 22.89 183 ASP A O 1
ATOM 1434 N N . THR A 1 184 ? -13.352 29.062 37.375 1 22.27 184 THR A N 1
ATOM 1435 C CA . THR A 1 184 ? -13.07 30.422 36.906 1 22.27 184 THR A CA 1
ATOM 1436 C C . THR A 1 184 ? -14.359 31.219 36.75 1 22.27 184 THR A C 1
ATOM 1438 O O . THR A 1 184 ? -15.375 30.688 36.281 1 22.27 184 THR A O 1
ATOM 1441 N N . PRO A 1 185 ? -14.562 32.25 37.5 1 24.16 185 PRO A N 1
ATOM 1442 C CA . PRO A 1 185 ? -15.672 33.188 37.469 1 24.16 185 PRO A CA 1
ATOM 1443 C C . PRO A 1 185 ? -16.047 33.594 36.031 1 24.16 185 PRO A C 1
ATOM 1445 O O . PRO A 1 185 ? -15.25 33.438 35.125 1 24.16 185 PRO A O 1
ATOM 1448 N N . GLY A 1 186 ? -17.312 33.781 35.812 1 23.53 186 GLY A N 1
ATOM 1449 C CA . GLY A 1 186 ? -18.094 34.188 34.625 1 23.53 186 GLY A CA 1
ATOM 1450 C C . GLY A 1 186 ? -17.578 35.469 33.969 1 23.53 186 GLY A C 1
ATOM 1451 O O . GLY A 1 186 ? -18.062 36.562 34.25 1 23.53 186 GLY A O 1
ATOM 1452 N N . SER A 1 187 ? -16.234 35.719 33.844 1 21.88 187 SER A N 1
ATOM 1453 C CA . SER A 1 187 ? -15.93 37.031 33.312 1 21.88 187 SER A CA 1
ATOM 1454 C C . SER A 1 187 ? -16.75 37.344 32.062 1 21.88 187 SER A C 1
ATOM 1456 O O . SER A 1 187 ? -16.906 36.5 31.188 1 21.88 187 SER A O 1
ATOM 1458 N N . LYS A 1 188 ? -17.703 38.25 32.125 1 25.67 188 LYS A N 1
ATOM 1459 C CA . LYS A 1 188 ? -18.438 39.031 31.141 1 25.67 188 LYS A CA 1
ATOM 1460 C C . LYS A 1 188 ? -17.516 39.531 30.031 1 25.67 188 LYS A C 1
ATOM 1462 O O . LYS A 1 188 ? -16.766 40.5 30.234 1 25.67 188 LYS A O 1
ATOM 1467 N N . SER A 1 189 ? -16.844 38.688 29.391 1 23.84 189 SER A N 1
ATOM 1468 C CA . SER A 1 189 ? -15.914 39.188 28.375 1 23.84 189 SER A CA 1
ATOM 1469 C C . SER A 1 189 ? -16.609 40.125 27.406 1 23.84 189 SER A C 1
ATOM 1471 O O . SER A 1 189 ? -17.625 39.781 26.797 1 23.84 189 SER A O 1
ATOM 1473 N N . THR A 1 190 ? -16.703 41.406 27.812 1 24 190 THR A N 1
ATOM 1474 C CA . THR A 1 190 ? -16.906 42.5 26.875 1 24 190 THR A CA 1
ATOM 1475 C C . THR A 1 190 ? -16.078 42.312 25.609 1 24 190 THR A C 1
ATOM 1477 O O . THR A 1 190 ? -14.852 42.312 25.656 1 24 190 THR A O 1
ATOM 1480 N N . TYR A 1 191 ? -16.531 41.469 24.828 1 24.41 191 TYR A N 1
ATOM 1481 C CA . TYR A 1 191 ? -16.047 41.312 23.453 1 24.41 191 TYR A CA 1
ATOM 1482 C C . TYR A 1 191 ? -15.812 42.688 22.812 1 24.41 191 TYR A C 1
ATOM 1484 O O . TYR A 1 191 ? -16.766 43.344 22.359 1 24.41 191 TYR A O 1
ATOM 1492 N N . ASP A 1 192 ? -15.016 43.531 23.516 1 24.02 192 ASP A N 1
ATOM 1493 C CA . ASP A 1 192 ? -14.672 44.719 22.75 1 24.02 192 ASP A CA 1
ATOM 1494 C C . ASP A 1 192 ? -14.25 44.344 21.328 1 24.02 192 ASP A C 1
ATOM 1496 O O . ASP A 1 192 ? -13.625 43.312 21.109 1 24.02 192 ASP A O 1
ATOM 1500 N N . ASP A 1 193 ? -14.891 44.875 20.359 1 25.73 193 ASP A N 1
ATOM 1501 C CA . ASP A 1 193 ? -14.789 45 18.906 1 25.73 193 ASP A CA 1
ATOM 1502 C C . ASP A 1 193 ? -13.352 45.281 18.484 1 25.73 193 ASP A C 1
ATOM 1504 O O . ASP A 1 193 ? -12.977 46.438 18.297 1 25.73 193 ASP A O 1
ATOM 1508 N N . ALA A 1 194 ? -12.414 44.75 19.156 1 28.73 194 ALA A N 1
ATOM 1509 C CA . ALA A 1 194 ? -11.102 45.125 18.656 1 28.73 194 ALA A CA 1
ATOM 1510 C C . ALA A 1 194 ? -11.039 45.062 17.141 1 28.73 194 ALA A C 1
ATOM 1512 O O . ALA A 1 194 ? -11.664 44.156 16.531 1 28.73 194 ALA A O 1
ATOM 1513 N N . MET A 1 195 ? -10.555 46.125 16.5 1 26.16 195 MET A N 1
ATOM 1514 C CA . MET A 1 195 ? -10.258 46.438 15.109 1 26.16 195 MET A CA 1
ATOM 1515 C C . MET A 1 195 ? -9.453 45.312 14.453 1 26.16 195 MET A C 1
ATOM 1517 O O . MET A 1 195 ? -8.391 44.938 14.953 1 26.16 195 MET A O 1
ATOM 1521 N N . LYS A 1 196 ? -10.055 44.438 13.82 1 32.91 196 LYS A N 1
ATOM 1522 C CA . LYS A 1 196 ? -9.547 43.5 12.828 1 32.91 196 LYS A CA 1
ATOM 1523 C C . LYS A 1 196 ? -8.484 44.156 11.945 1 32.91 196 LYS A C 1
ATOM 1525 O O . LYS A 1 196 ? -8.805 44.938 11.062 1 32.91 196 LYS A O 1
ATOM 1530 N N . THR A 1 197 ? -7.309 44.375 12.562 1 27.86 197 THR A N 1
ATOM 1531 C CA . THR A 1 197 ? -6.344 44.781 11.547 1 27.86 197 THR A CA 1
ATOM 1532 C C . THR A 1 197 ? -6.238 43.719 10.445 1 27.86 197 THR A C 1
ATOM 1534 O O . THR A 1 197 ? -5.926 42.562 10.719 1 27.86 197 THR A O 1
ATOM 1537 N N . PRO A 1 198 ? -6.82 43.875 9.312 1 29.84 198 PRO A N 1
ATOM 1538 C CA . PRO A 1 198 ? -6.648 43 8.164 1 29.84 198 PRO A CA 1
ATOM 1539 C C . PRO A 1 198 ? -5.184 42.625 7.906 1 29.84 198 PRO A C 1
ATOM 1541 O O . PRO A 1 198 ? -4.309 43.5 8.008 1 29.84 198 PRO A O 1
ATOM 1544 N N . LEU A 1 199 ? -4.727 41.656 8.367 1 33.59 199 LEU A N 1
ATOM 1545 C CA . LEU A 1 199 ? -3.432 41.219 7.848 1 33.59 199 LEU A CA 1
ATOM 1546 C C . LEU A 1 199 ? -3.355 41.469 6.34 1 33.59 199 LEU A C 1
ATOM 1548 O O . LEU A 1 199 ? -4.191 40.938 5.59 1 33.59 199 LEU A O 1
ATOM 1552 N N . ASP A 1 200 ? -2.863 42.531 5.918 1 32.88 200 ASP A N 1
ATOM 1553 C CA . ASP A 1 200 ? -2.572 42.906 4.531 1 32.88 200 ASP A CA 1
ATOM 1554 C C . ASP A 1 200 ? -1.743 41.812 3.852 1 32.88 200 ASP A C 1
ATOM 1556 O O . ASP A 1 200 ? -0.514 41.875 3.822 1 32.88 200 ASP A O 1
ATOM 1560 N N . LEU A 1 201 ? -1.97 40.656 4.25 1 37.59 201 LEU A N 1
ATOM 1561 C CA . LEU A 1 201 ? -1.304 39.75 3.344 1 37.59 201 LEU A CA 1
ATOM 1562 C C . LEU A 1 201 ? -1.493 40.188 1.893 1 37.59 201 LEU A C 1
ATOM 1564 O O . LEU A 1 201 ? -1.234 39.406 0.971 1 37.59 201 LEU A O 1
ATOM 1568 N N . SER A 1 202 ? -2.447 41.125 1.672 1 37.94 202 SER A N 1
ATOM 1569 C CA . SER A 1 202 ? -2.816 41.344 0.279 1 37.94 202 SER A CA 1
ATOM 1570 C C . SER A 1 202 ? -1.641 41.906 -0.522 1 37.94 202 SER A C 1
ATOM 1572 O O . SER A 1 202 ? -1.388 43.094 -0.517 1 37.94 202 SER A O 1
ATOM 1574 N N . PRO A 1 203 ? -0.518 41.219 -0.55 1 39.69 203 PRO A N 1
ATOM 1575 C CA . PRO A 1 203 ? 0.113 41.906 -1.661 1 39.69 203 PRO A CA 1
ATOM 1576 C C . PRO A 1 203 ? -0.884 42.312 -2.746 1 39.69 203 PRO A C 1
ATOM 1578 O O . PRO A 1 203 ? -1.943 41.688 -2.875 1 39.69 203 PRO A O 1
ATOM 1581 N N . SER A 1 204 ? -0.991 43.5 -3.109 1 44.69 204 SER A N 1
ATOM 1582 C CA . SER A 1 204 ? -1.75 44.094 -4.215 1 44.69 204 SER A CA 1
ATOM 1583 C C . SER A 1 204 ? -1.722 43.188 -5.438 1 44.69 204 SER A C 1
ATOM 1585 O O . SER A 1 204 ? -0.815 43.281 -6.27 1 44.69 204 SER A O 1
ATOM 1587 N N . ILE A 1 205 ? -1.911 41.875 -5.246 1 54.81 205 ILE A N 1
ATOM 1588 C CA . ILE A 1 205 ? -2.137 41.125 -6.477 1 54.81 205 ILE A CA 1
ATOM 1589 C C . ILE A 1 205 ? -3.189 41.844 -7.328 1 54.81 205 ILE A C 1
ATOM 1591 O O . ILE A 1 205 ? -4.25 42.219 -6.824 1 54.81 205 ILE A O 1
ATOM 1595 N N . SER A 1 206 ? -2.756 42.219 -8.383 1 67.88 206 SER A N 1
ATOM 1596 C CA . SER A 1 206 ? -3.727 42.781 -9.312 1 67.88 206 SER A CA 1
ATOM 1597 C C . SER A 1 206 ? -4.961 41.906 -9.438 1 67.88 206 SER A C 1
ATOM 1599 O O . SER A 1 206 ? -4.848 40.688 -9.609 1 67.88 206 SER A O 1
ATOM 1601 N N . ALA A 1 207 ? -6.066 42.281 -8.812 1 74 207 ALA A N 1
ATOM 1602 C CA . ALA A 1 207 ? -7.375 41.656 -8.922 1 74 207 ALA A CA 1
ATOM 1603 C C . ALA A 1 207 ? -7.531 40.938 -10.273 1 74 207 ALA A C 1
ATOM 1605 O O . ALA A 1 207 ? -8.148 39.875 -10.352 1 74 207 ALA A O 1
ATOM 1606 N N . ASP A 1 208 ? -6.73 41.469 -11.109 1 79.69 208 ASP A N 1
ATOM 1607 C CA . ASP A 1 208 ? -6.863 40.906 -12.453 1 79.69 208 ASP A CA 1
ATOM 1608 C C . ASP A 1 208 ? -6.105 39.594 -12.578 1 79.69 208 ASP A C 1
ATOM 1610 O O . ASP A 1 208 ? -6.617 38.625 -13.156 1 79.69 208 ASP A O 1
ATOM 1614 N N . VAL A 1 209 ? -4.949 39.562 -11.93 1 87.38 209 VAL A N 1
ATOM 1615 C CA . VAL A 1 209 ? -4.145 38.344 -12.023 1 87.38 209 VAL A CA 1
ATOM 1616 C C . VAL A 1 209 ? -4.824 37.219 -11.25 1 87.38 209 VAL A C 1
ATOM 1618 O O . VAL A 1 209 ? -4.867 36.094 -11.719 1 87.38 209 VAL A O 1
ATOM 1621 N N . PHE A 1 210 ? -5.367 37.594 -10.164 1 90.31 210 PHE A N 1
ATOM 1622 C CA . PHE A 1 210 ? -6.074 36.656 -9.32 1 90.31 210 PHE A CA 1
ATOM 1623 C C . PHE A 1 210 ? -7.273 36.062 -10.055 1 90.31 210 PHE A C 1
ATOM 1625 O O . PHE A 1 210 ? -7.469 34.844 -10.055 1 90.31 210 PHE A O 1
ATOM 1632 N N . ALA A 1 211 ? -7.996 36.875 -10.711 1 91.69 211 ALA A N 1
ATOM 1633 C CA . ALA A 1 211 ? -9.18 36.438 -11.453 1 91.69 211 ALA A CA 1
ATOM 1634 C C . ALA A 1 211 ? -8.805 35.531 -12.625 1 91.69 211 ALA A C 1
ATOM 1636 O O . ALA A 1 211 ? -9.492 34.562 -12.906 1 91.69 211 ALA A O 1
ATOM 1637 N N . VAL A 1 212 ? -7.742 35.875 -13.211 1 93.12 212 VAL A N 1
ATOM 1638 C CA . VAL A 1 212 ? -7.285 35.094 -14.359 1 93.12 212 VAL A CA 1
ATOM 1639 C C . VAL A 1 212 ? -6.863 33.719 -13.914 1 93.12 212 VAL A C 1
ATOM 1641 O O . VAL A 1 212 ? -7.121 32.719 -14.602 1 93.12 212 VAL A O 1
ATOM 1644 N N . ARG A 1 213 ? -6.281 33.656 -12.828 1 94.81 213 ARG A N 1
ATOM 1645 C CA . ARG A 1 213 ? -5.801 32.375 -12.312 1 94.81 213 ARG A CA 1
ATOM 1646 C C . ARG A 1 213 ? -6.961 31.469 -11.922 1 94.81 213 ARG A C 1
ATOM 1648 O O . ARG A 1 213 ? -6.953 30.266 -12.211 1 94.81 213 ARG A O 1
ATOM 1655 N N . VAL A 1 214 ? -7.938 32 -11.281 1 95.56 214 VAL A N 1
ATOM 1656 C CA . VAL A 1 214 ? -9.117 31.234 -10.891 1 95.56 214 VAL A CA 1
ATOM 1657 C C . VAL A 1 214 ? -9.836 30.719 -12.141 1 95.56 214 VAL A C 1
ATOM 1659 O O . VAL A 1 214 ? -10.234 29.547 -12.195 1 95.56 214 VAL A O 1
ATOM 1662 N N . SER A 1 215 ? -9.93 31.594 -13.117 1 93.69 215 SER A N 1
ATOM 1663 C CA . SER A 1 215 ? -10.578 31.219 -14.367 1 93.69 215 SER A CA 1
ATOM 1664 C C . SER A 1 215 ? -9.797 30.141 -15.094 1 93.69 215 SER A C 1
ATOM 1666 O O . SER A 1 215 ? -10.391 29.25 -15.719 1 93.69 215 SER A O 1
ATOM 1668 N N . SER A 1 216 ? -8.516 30.297 -15.008 1 95.12 216 SER A N 1
ATOM 1669 C CA . SER A 1 216 ? -7.664 29.297 -15.641 1 95.12 216 SER A CA 1
ATOM 1670 C C . SER A 1 216 ? -7.859 27.922 -15.016 1 95.12 216 SER A C 1
ATOM 1672 O O . SER A 1 216 ? -7.906 26.906 -15.719 1 95.12 216 SER A O 1
ATOM 1674 N N . ILE A 1 217 ? -7.941 27.812 -13.719 1 96.5 217 ILE A N 1
ATOM 1675 C CA . ILE A 1 217 ? -8.188 26.562 -13.008 1 96.5 217 ILE A CA 1
ATOM 1676 C C . ILE A 1 217 ? -9.531 25.984 -13.438 1 96.5 217 ILE A C 1
ATOM 1678 O O . ILE A 1 217 ? -9.633 24.797 -13.742 1 96.5 217 ILE A O 1
ATOM 1682 N N . ALA A 1 218 ? -10.523 26.797 -13.5 1 95.56 218 ALA A N 1
ATOM 1683 C CA . ALA A 1 218 ? -11.859 26.375 -13.914 1 95.56 218 ALA A CA 1
ATOM 1684 C C . ALA A 1 218 ? -11.836 25.797 -15.328 1 95.56 218 ALA A C 1
ATOM 1686 O O . ALA A 1 218 ? -12.484 24.797 -15.609 1 95.56 218 ALA A O 1
ATOM 1687 N N . THR A 1 219 ? -11.109 26.484 -16.188 1 94.94 219 THR A N 1
ATOM 1688 C CA . THR A 1 219 ? -11.023 26.062 -17.578 1 94.94 219 THR A CA 1
ATOM 1689 C C . THR A 1 219 ? -10.336 24.688 -17.688 1 94.94 219 THR A C 1
ATOM 1691 O O . THR A 1 219 ? -10.766 23.844 -18.469 1 94.94 219 THR A O 1
ATOM 1694 N N . GLN A 1 220 ? -9.305 24.547 -16.953 1 95.25 220 GLN A N 1
ATOM 1695 C CA . GLN A 1 220 ? -8.586 23.266 -16.984 1 95.25 220 GLN A CA 1
ATOM 1696 C C . GLN A 1 220 ? -9.445 22.141 -16.438 1 95.25 220 GLN A C 1
ATOM 1698 O O . GLN A 1 220 ? -9.438 21.031 -16.969 1 95.25 220 GLN A O 1
ATOM 1703 N N . LEU A 1 221 ? -10.156 22.375 -15.367 1 96 221 LEU A N 1
ATOM 1704 C CA . LEU A 1 221 ? -11.055 21.375 -14.805 1 96 221 LEU A CA 1
ATOM 1705 C C . LEU A 1 221 ? -12.195 21.062 -15.773 1 96 221 LEU A C 1
ATOM 1707 O O . LEU A 1 221 ? -12.648 19.922 -15.852 1 96 221 LEU A O 1
ATOM 1711 N N . HIS A 1 222 ? -12.625 22.078 -16.469 1 93.25 222 HIS A N 1
ATOM 1712 C CA . HIS A 1 222 ? -13.68 21.891 -17.469 1 93.25 222 HIS A CA 1
ATOM 1713 C C . HIS A 1 222 ? -13.211 20.969 -18.594 1 93.25 222 HIS A C 1
ATOM 1715 O O . HIS A 1 222 ? -13.961 20.094 -19.047 1 93.25 222 HIS A O 1
ATOM 1721 N N . ALA A 1 223 ? -12.062 21.188 -19.016 1 92.5 223 ALA A N 1
ATOM 1722 C CA . ALA A 1 223 ? -11.484 20.328 -20.047 1 92.5 223 ALA A CA 1
ATOM 1723 C C . ALA A 1 223 ? -11.422 18.875 -19.594 1 92.5 223 ALA A C 1
ATOM 1725 O O . ALA A 1 223 ? -11.688 17.969 -20.359 1 92.5 223 ALA A O 1
ATOM 1726 N N . LEU A 1 224 ? -11.031 18.688 -18.359 1 92.56 224 LEU A N 1
ATOM 1727 C CA . LEU A 1 224 ? -10.969 17.344 -17.781 1 92.56 224 LEU A CA 1
ATOM 1728 C C . LEU A 1 224 ? -12.367 16.75 -17.672 1 92.56 224 LEU A C 1
ATOM 1730 O O . LEU A 1 224 ? -12.562 15.562 -17.938 1 92.56 224 LEU A O 1
ATOM 1734 N N . ALA A 1 225 ? -13.328 17.531 -17.25 1 92.38 225 ALA A N 1
ATOM 1735 C CA . ALA A 1 225 ? -14.703 17.078 -17.062 1 92.38 225 ALA A CA 1
ATOM 1736 C C . ALA A 1 225 ? -15.312 16.625 -18.391 1 92.38 225 ALA A C 1
ATOM 1738 O O . ALA A 1 225 ? -16.188 15.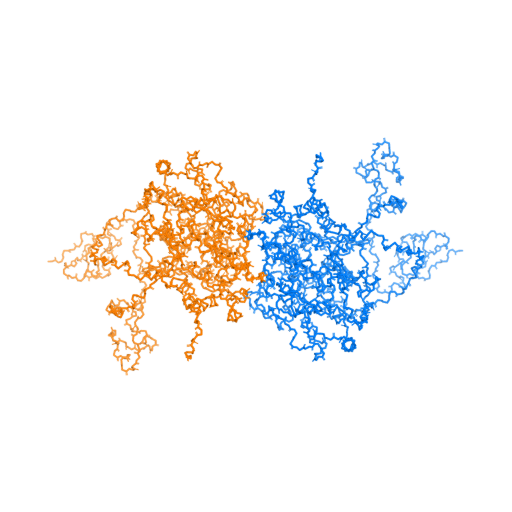758 -18.406 1 92.38 225 ALA A O 1
ATOM 1739 N N . GLU A 1 226 ? -14.906 17.172 -19.469 1 90.06 226 GLU A N 1
ATOM 1740 C CA . GLU A 1 226 ? -15.406 16.797 -20.781 1 90.06 226 GLU A CA 1
ATOM 1741 C C . GLU A 1 226 ? -15.094 15.336 -21.094 1 90.06 226 GLU A C 1
ATOM 1743 O O . GLU A 1 226 ? -15.875 14.656 -21.766 1 90.06 226 GLU A O 1
ATOM 1748 N N . SER A 1 227 ? -14.023 14.93 -20.578 1 83.56 227 SER A N 1
ATOM 1749 C CA . SER A 1 227 ? -13.633 13.539 -20.812 1 83.56 227 SER A CA 1
ATOM 1750 C C . SER A 1 227 ? -14.289 12.602 -19.812 1 83.56 227 SER A C 1
ATOM 1752 O O . SER A 1 227 ? -14.188 11.375 -19.938 1 83.56 227 SER A O 1
ATOM 1754 N N . LYS A 1 228 ? -14.914 13.125 -18.844 1 88.06 228 LYS A N 1
ATOM 1755 C CA . LYS A 1 228 ? -15.609 12.367 -17.812 1 88.06 228 LYS A CA 1
ATOM 1756 C C . LYS A 1 228 ? -17.062 12.805 -17.703 1 88.06 228 LYS A C 1
ATOM 1758 O O . LYS A 1 228 ? -17.438 13.469 -16.734 1 88.06 228 LYS A O 1
ATOM 1763 N N . PRO A 1 229 ? -17.922 12.266 -18.453 1 86.38 229 PRO A N 1
ATOM 1764 C CA . PRO A 1 229 ? -19.281 12.781 -18.562 1 86.38 229 PRO A CA 1
ATOM 1765 C C . PRO A 1 229 ? -20.078 12.609 -17.266 1 86.38 229 PRO A C 1
ATOM 1767 O O . PRO A 1 229 ? -20.938 13.438 -16.953 1 86.38 229 PRO A O 1
ATOM 1770 N N . HIS A 1 230 ? -19.75 11.664 -16.484 1 86.94 230 HIS A N 1
ATOM 1771 C CA . HIS A 1 230 ? -20.516 11.414 -15.273 1 86.94 230 HIS A CA 1
ATOM 1772 C C . HIS A 1 230 ? -20.25 12.477 -14.211 1 86.94 230 HIS A C 1
ATOM 1774 O O . HIS A 1 230 ? -21.031 12.633 -13.273 1 86.94 230 HIS A O 1
ATOM 1780 N N . LEU A 1 231 ? -19.203 13.297 -14.398 1 91 231 LEU A N 1
ATOM 1781 C CA . LEU A 1 231 ? -18.828 14.328 -13.438 1 91 231 LEU A CA 1
ATOM 1782 C C . LEU A 1 231 ? -19.172 15.719 -13.969 1 91 231 LEU A C 1
ATOM 1784 O O . LEU A 1 231 ? -19.203 16.688 -13.211 1 91 231 LEU A O 1
ATOM 1788 N N . LYS A 1 232 ? -19.469 15.859 -15.219 1 92.56 232 LYS A N 1
ATOM 1789 C CA . LYS A 1 232 ? -19.547 17.125 -15.922 1 92.56 232 LYS A CA 1
ATOM 1790 C C . LYS A 1 232 ? -20.734 17.953 -15.445 1 92.56 232 LYS A C 1
ATOM 1792 O O . LYS A 1 232 ? -20.625 19.156 -15.219 1 92.56 232 LYS A O 1
ATOM 1797 N N . ASP A 1 233 ? -21.891 17.312 -15.25 1 91.81 233 ASP A N 1
ATOM 1798 C CA . ASP A 1 233 ? -23.094 18.047 -14.891 1 91.81 233 ASP A CA 1
ATOM 1799 C C . ASP A 1 233 ? -22.953 18.734 -13.547 1 91.81 233 ASP A C 1
ATOM 1801 O O . ASP A 1 233 ? -23.25 19.922 -13.414 1 91.81 233 ASP A O 1
ATOM 1805 N N . GLU A 1 234 ? -22.531 18.031 -12.625 1 91 234 GLU A N 1
ATOM 1806 C CA . GLU A 1 234 ? -22.375 18.594 -11.289 1 91 234 GLU A CA 1
ATOM 1807 C C . GLU A 1 234 ? -21.281 19.656 -11.273 1 91 234 GLU A C 1
ATOM 1809 O O . GLU A 1 234 ? -21.359 20.625 -10.508 1 91 234 GLU A O 1
ATOM 1814 N N . PHE A 1 235 ? -20.281 19.469 -12.023 1 92.69 235 PHE A N 1
ATOM 1815 C CA . PHE A 1 235 ? -19.203 20.453 -12.102 1 92.69 235 PHE A CA 1
ATOM 1816 C C . PHE A 1 235 ? -19.703 21.75 -12.734 1 92.69 235 PHE A C 1
ATOM 1818 O O . PHE A 1 235 ? -19.375 22.844 -12.273 1 92.69 235 PHE A O 1
ATOM 1825 N N . ASP A 1 236 ? -20.469 21.547 -13.781 1 91.25 236 ASP A N 1
ATOM 1826 C CA . ASP A 1 236 ? -21.031 22.719 -14.445 1 91.25 236 ASP A CA 1
ATOM 1827 C C . ASP A 1 236 ? -21.906 23.516 -13.484 1 91.25 236 ASP A C 1
ATOM 1829 O O . ASP A 1 236 ? -21.906 24.75 -13.516 1 91.25 236 ASP A O 1
ATOM 1833 N N . HIS A 1 237 ? -22.594 22.812 -12.695 1 90.56 237 HIS A N 1
ATOM 1834 C CA . HIS A 1 237 ? -23.422 23.469 -11.695 1 90.56 237 HIS A CA 1
ATOM 1835 C C . HIS A 1 237 ? -22.562 24.281 -10.719 1 90.56 237 HIS A C 1
ATOM 1837 O O . HIS A 1 237 ? -22.922 25.406 -10.352 1 90.56 237 HIS A O 1
ATOM 1843 N N . CYS A 1 238 ? -21.422 23.75 -10.32 1 89 238 CYS A N 1
ATOM 1844 C CA . CYS A 1 238 ? -20.5 24.453 -9.438 1 89 238 CYS A CA 1
ATOM 1845 C C . CYS A 1 238 ? -19.984 25.734 -10.094 1 89 238 CYS A C 1
ATOM 1847 O O . CYS A 1 238 ? -19.891 26.766 -9.445 1 89 238 CYS A O 1
ATOM 1849 N N . CYS A 1 239 ? -19.734 25.625 -11.359 1 88.94 239 CYS A N 1
ATOM 1850 C CA . CYS A 1 239 ? -19.25 26.797 -12.094 1 88.94 239 CYS A CA 1
ATOM 1851 C C . CYS A 1 239 ? -20.328 27.859 -12.219 1 88.94 239 CYS A C 1
ATOM 1853 O O . CYS A 1 239 ? -20.047 29.047 -12.039 1 88.94 239 CYS A O 1
ATOM 1855 N N . MET A 1 240 ? -21.531 27.406 -12.414 1 87.56 240 MET A N 1
ATOM 1856 C CA . MET A 1 240 ? -22.641 28.312 -12.625 1 87.56 240 MET A CA 1
ATOM 1857 C C . MET A 1 240 ? -23.016 29.031 -11.328 1 87.56 240 MET A C 1
ATOM 1859 O O . MET A 1 240 ? -23.453 30.188 -11.359 1 87.56 240 MET A O 1
ATOM 1863 N N . THR A 1 241 ? -22.812 28.391 -10.227 1 87.19 241 THR A N 1
ATOM 1864 C CA . THR A 1 241 ? -23.188 28.969 -8.938 1 87.19 241 THR A CA 1
ATOM 1865 C C . THR A 1 241 ? -22.109 29.906 -8.43 1 87.19 241 THR A C 1
ATOM 1867 O O . THR A 1 241 ? -22.297 30.594 -7.422 1 87.19 241 THR A O 1
ATOM 1870 N N . GLY A 1 242 ? -20.922 29.906 -9.039 1 89.06 242 GLY A N 1
ATOM 1871 C CA . GLY A 1 242 ? -19.891 30.891 -8.695 1 89.06 242 GLY A CA 1
ATOM 1872 C C . GLY A 1 242 ? -18.812 30.328 -7.789 1 89.06 242 GLY A C 1
ATOM 1873 O O . GLY A 1 242 ? -18.141 31.078 -7.086 1 89.06 242 GLY A O 1
ATOM 1874 N N . PHE A 1 243 ? -18.719 29.078 -7.754 1 93.25 243 PHE A N 1
ATOM 1875 C CA . PHE A 1 243 ? -17.672 28.484 -6.938 1 93.25 243 PHE A CA 1
ATOM 1876 C C . PHE A 1 243 ? -16.297 29 -7.355 1 93.25 243 PHE A C 1
ATOM 1878 O O . PHE A 1 243 ? -15.453 29.281 -6.508 1 93.25 243 PHE A O 1
ATOM 1885 N N . PHE A 1 244 ? -16.188 29.078 -8.703 1 94.44 244 PHE A N 1
ATOM 1886 C CA . PHE A 1 244 ? -14.898 29.531 -9.234 1 94.44 244 PHE A CA 1
ATOM 1887 C C . PHE A 1 244 ? -14.922 31.031 -9.492 1 94.44 244 PHE A C 1
ATOM 1889 O O . PHE A 1 244 ? -14.617 31.484 -10.594 1 94.44 244 PHE A O 1
ATOM 1896 N N . SER A 1 245 ? -15.211 31.719 -8.469 1 93 245 SER A N 1
ATOM 1897 C CA . SER A 1 245 ? -15.141 33.156 -8.484 1 93 245 SER A CA 1
ATOM 1898 C C . SER A 1 245 ? -13.992 33.688 -7.617 1 93 245 SER A C 1
ATOM 1900 O O . SER A 1 245 ? -13.633 33.031 -6.621 1 93 245 SER A O 1
ATOM 1902 N N . PRO A 1 246 ? -13.391 34.781 -8.031 1 92.56 246 PRO A N 1
ATOM 1903 C CA . PRO A 1 246 ? -12.312 35.344 -7.223 1 92.56 246 PRO A CA 1
ATOM 1904 C C . PRO A 1 246 ? -12.742 35.656 -5.793 1 92.56 246 PRO A C 1
ATOM 1906 O O . PRO A 1 246 ? -11.961 35.469 -4.855 1 92.56 246 PRO A O 1
ATOM 1909 N N . ASP A 1 247 ? -13.945 36.031 -5.617 1 89.44 247 ASP A N 1
ATOM 1910 C CA . ASP A 1 247 ? -14.445 36.344 -4.285 1 89.44 247 ASP A CA 1
ATOM 1911 C C . ASP A 1 247 ? -14.492 35.125 -3.396 1 89.44 247 ASP A C 1
ATOM 1913 O O . ASP A 1 247 ? -14.094 35.156 -2.232 1 89.44 247 ASP A O 1
ATOM 1917 N N . HIS A 1 248 ? -15.023 34.156 -3.963 1 91.56 248 HIS A N 1
ATOM 1918 C CA . HIS A 1 248 ? -15.086 32.906 -3.188 1 91.56 248 HIS A CA 1
ATOM 1919 C C . HIS A 1 248 ? -13.688 32.438 -2.828 1 91.56 248 HIS A C 1
ATOM 1921 O O . HIS A 1 248 ? -13.43 32.062 -1.682 1 91.56 248 HIS A O 1
ATOM 1927 N N . PHE A 1 249 ? -12.773 32.438 -3.75 1 93.88 249 PHE A N 1
ATOM 1928 C CA . PHE A 1 249 ? -11.414 31.969 -3.506 1 93.88 249 PHE A CA 1
ATOM 1929 C C . PHE A 1 249 ? -10.727 32.812 -2.443 1 93.88 249 PHE A C 1
ATOM 1931 O O . PHE A 1 249 ? -9.992 32.281 -1.601 1 93.88 249 PHE A O 1
ATOM 1938 N N . GLN A 1 250 ? -10.969 34.062 -2.512 1 91.38 250 GLN A N 1
ATOM 1939 C CA . GLN A 1 250 ? -10.398 34.938 -1.493 1 91.38 250 GLN A CA 1
ATOM 1940 C C . GLN A 1 250 ? -10.969 34.625 -0.112 1 91.38 250 GLN A C 1
ATOM 1942 O O . GLN A 1 250 ? -10.227 34.594 0.873 1 91.38 250 GLN A O 1
ATOM 1947 N N . ASN A 1 251 ? -12.242 34.344 -0.075 1 90 251 ASN A N 1
ATOM 1948 C CA . ASN A 1 251 ? -12.875 34 1.189 1 90 251 ASN A CA 1
ATOM 1949 C C . ASN A 1 251 ? -12.328 32.688 1.744 1 90 251 ASN A C 1
ATOM 1951 O O . ASN A 1 251 ? -12.18 32.531 2.957 1 90 251 ASN A O 1
ATOM 1955 N N . THR A 1 252 ? -12.117 31.812 0.826 1 92.06 252 THR A N 1
ATOM 1956 C CA . THR A 1 252 ? -11.594 30.516 1.254 1 92.06 252 THR A CA 1
ATOM 1957 C C . THR A 1 252 ? -10.172 30.656 1.79 1 92.06 252 THR A C 1
ATOM 1959 O O . THR A 1 252 ? -9.797 29.969 2.742 1 92.06 252 THR A O 1
ATOM 1962 N N . LEU A 1 253 ? -9.344 31.453 1.185 1 91.56 253 LEU A N 1
ATOM 1963 C CA . LEU A 1 253 ? -7.992 31.703 1.678 1 91.56 253 LEU A CA 1
ATOM 1964 C C . LEU A 1 253 ? -8.023 32.281 3.088 1 91.56 253 LEU A C 1
ATOM 1966 O O . LEU A 1 253 ? -7.277 31.844 3.963 1 91.56 253 LEU A O 1
ATOM 1970 N N . ASP A 1 254 ? -8.93 33.125 3.268 1 88 254 ASP A N 1
ATOM 1971 C CA . ASP A 1 254 ? -9.078 33.75 4.578 1 88 254 ASP A CA 1
ATOM 1972 C C . ASP A 1 254 ? -9.523 32.75 5.629 1 88 254 ASP A C 1
ATOM 1974 O O . ASP A 1 254 ? -9.016 32.75 6.754 1 88 254 ASP A O 1
ATOM 1978 N N . ALA A 1 255 ? -10.461 31.984 5.215 1 87.75 255 ALA A N 1
ATOM 1979 C CA . ALA A 1 255 ? -10.969 30.969 6.137 1 87.75 255 ALA A CA 1
ATOM 1980 C C . ALA A 1 255 ? -9.867 30 6.539 1 87.75 255 ALA A C 1
ATOM 1982 O O . ALA A 1 255 ? -9.766 29.609 7.707 1 87.75 255 ALA A O 1
ATOM 1983 N N . TYR A 1 256 ? -9.062 29.609 5.594 1 90.31 256 TYR A N 1
ATOM 1984 C CA . TYR A 1 256 ? -7.992 28.656 5.871 1 90.31 256 TYR A CA 1
ATOM 1985 C C . TYR A 1 256 ? -6.906 29.281 6.734 1 90.31 256 TYR A C 1
ATOM 1987 O O . TYR A 1 256 ? -6.414 28.672 7.68 1 90.31 256 TYR A O 1
ATOM 1995 N N . ILE A 1 257 ? -6.574 30.5 6.48 1 88.75 257 ILE A N 1
ATOM 1996 C CA . ILE A 1 257 ? -5.512 31.172 7.211 1 88.75 257 ILE A CA 1
ATOM 1997 C C . ILE A 1 257 ? -5.914 31.344 8.672 1 88.75 257 ILE A C 1
ATOM 1999 O O . ILE A 1 257 ? -5.086 31.188 9.57 1 88.75 257 ILE A O 1
ATOM 2003 N N . HIS A 1 258 ? -7.156 31.547 8.93 1 86.56 258 HIS A N 1
ATOM 2004 C CA . HIS A 1 258 ? -7.617 31.781 10.297 1 86.56 258 HIS A CA 1
ATOM 2005 C C . HIS A 1 258 ? -7.738 30.469 11.07 1 86.56 258 HIS A C 1
ATOM 2007 O O . HIS A 1 258 ? -7.805 30.469 12.297 1 86.56 258 HIS A O 1
ATOM 2013 N N . ARG A 1 259 ? -7.688 29.422 10.312 1 86.94 259 ARG A N 1
ATOM 2014 C CA . ARG A 1 259 ? -7.766 28.125 10.953 1 86.94 259 ARG A CA 1
ATOM 2015 C C . ARG A 1 259 ? -6.547 27.266 10.617 1 86.94 259 ARG A C 1
ATOM 2017 O O . ARG A 1 259 ? -6.625 26.031 10.594 1 86.94 259 ARG A O 1
ATOM 2024 N N . ARG A 1 260 ? -5.449 27.922 10.375 1 87.44 260 ARG A N 1
ATOM 2025 C CA . ARG A 1 260 ? -4.23 27.281 9.883 1 87.44 260 ARG A CA 1
ATOM 2026 C C . ARG A 1 260 ? -3.668 26.312 10.914 1 87.44 260 ARG A C 1
ATOM 2028 O O . ARG A 1 260 ? -2.945 25.375 10.57 1 87.44 260 ARG A O 1
ATOM 2035 N N . HIS A 1 261 ? -4.004 26.469 12.164 1 84.31 261 HIS A N 1
ATOM 2036 C CA . HIS A 1 261 ? -3.453 25.641 13.234 1 84.31 261 HIS A CA 1
ATOM 2037 C C . HIS A 1 261 ? -4.207 24.328 13.359 1 84.31 261 HIS A C 1
ATOM 2039 O O . HIS A 1 261 ? -3.717 23.375 13.992 1 84.31 261 HIS A O 1
ATOM 2045 N N . TYR A 1 262 ? -5.328 24.234 12.758 1 83.38 262 TYR A N 1
ATOM 2046 C CA . TYR A 1 262 ? -6.227 23.125 13.062 1 83.38 262 TYR A CA 1
ATOM 2047 C C . TYR A 1 262 ? -5.758 21.844 12.406 1 83.38 262 TYR A C 1
ATOM 2049 O O . TYR A 1 262 ? -5.582 20.812 13.078 1 83.38 262 TYR A O 1
ATOM 2057 N N . TYR A 1 263 ? -5.676 21.938 11.086 1 82.75 263 TYR A N 1
ATOM 2058 C CA . TYR A 1 263 ? -5.344 20.703 10.367 1 82.75 263 TYR A CA 1
ATOM 2059 C C . TYR A 1 263 ? -4.445 21 9.172 1 82.75 263 TYR A C 1
ATOM 2061 O O . TYR A 1 263 ? -4.492 22.094 8.609 1 82.75 263 TYR A O 1
ATOM 2069 N N . ALA A 1 264 ? -3.582 20.062 8.781 1 83.5 264 ALA A N 1
ATOM 2070 C CA . ALA A 1 264 ? -2.678 20.172 7.641 1 83.5 264 ALA A CA 1
ATOM 2071 C C . ALA A 1 264 ? -1.849 21.453 7.723 1 83.5 264 ALA A C 1
ATOM 2073 O O . ALA A 1 264 ? -1.945 22.328 6.855 1 83.5 264 ALA A O 1
ATOM 2074 N N . THR A 1 265 ? -0.939 21.531 8.594 1 88.69 265 THR A N 1
ATOM 2075 C CA . THR A 1 265 ? -0.216 22.75 8.984 1 88.69 265 THR A CA 1
ATOM 2076 C C . THR A 1 265 ? 1.104 22.859 8.227 1 88.69 265 THR A C 1
ATOM 2078 O O . THR A 1 265 ? 2.098 23.344 8.773 1 88.69 265 THR A O 1
ATOM 2081 N N . PHE A 1 266 ? 1.11 22.438 6.965 1 94.88 266 PHE A N 1
ATOM 2082 C CA . PHE A 1 266 ? 2.4 22.406 6.289 1 94.88 266 PHE A CA 1
ATOM 2083 C C . PHE A 1 266 ? 2.465 23.453 5.18 1 94.88 266 PHE A C 1
ATOM 2085 O O . PHE A 1 266 ? 3.385 23.438 4.359 1 94.88 266 PHE A O 1
ATOM 2092 N N . ILE A 1 267 ? 1.479 24.344 5.141 1 96.12 267 ILE A N 1
ATOM 2093 C CA . ILE A 1 267 ? 1.551 25.484 4.234 1 96.12 267 ILE A CA 1
ATOM 2094 C C . ILE A 1 267 ? 2.174 26.688 4.953 1 96.12 267 ILE A C 1
ATOM 2096 O O . ILE A 1 267 ? 1.758 27.031 6.059 1 96.12 267 ILE A O 1
ATOM 2100 N N . HIS A 1 268 ? 3.188 27.203 4.391 1 96.56 268 HIS A N 1
ATOM 2101 C CA . HIS A 1 268 ? 3.783 28.406 4.961 1 96.56 268 HIS A CA 1
ATOM 2102 C C . HIS A 1 268 ? 3.051 29.656 4.488 1 96.56 268 HIS A C 1
ATOM 2104 O O . HIS A 1 268 ? 3.414 30.25 3.467 1 96.56 268 HIS A O 1
ATOM 2110 N N . TRP A 1 269 ? 2.258 30.219 5.273 1 93.81 269 TRP A N 1
ATOM 2111 C CA . TRP A 1 269 ? 1.291 31.234 4.891 1 93.81 269 TRP A CA 1
ATOM 2112 C C . TRP A 1 269 ? 1.982 32.562 4.637 1 93.81 269 TRP A C 1
ATOM 2114 O O . TRP A 1 269 ? 1.615 33.312 3.715 1 93.81 269 TRP A O 1
ATOM 2124 N N . PRO A 1 270 ? 3.039 32.906 5.402 1 92.62 270 PRO A N 1
ATOM 2125 C CA . PRO A 1 270 ? 3.68 34.219 5.16 1 92.62 270 PRO A CA 1
ATOM 2126 C C . PRO A 1 270 ? 4.277 34.312 3.76 1 92.62 270 PRO A C 1
ATOM 2128 O O . PRO A 1 270 ? 4.383 35.438 3.213 1 92.62 270 PRO A O 1
ATOM 2131 N N . THR A 1 271 ? 4.711 33.156 3.199 1 93.81 271 THR A N 1
ATOM 2132 C CA . THR A 1 271 ? 5.324 33.219 1.877 1 93.81 271 THR A CA 1
ATOM 2133 C C . THR A 1 271 ? 4.363 32.688 0.813 1 93.81 271 THR A C 1
ATOM 2135 O O . THR A 1 271 ? 4.742 32.562 -0.352 1 93.81 271 THR A O 1
ATOM 2138 N N . PHE A 1 272 ? 3.131 32.406 1.171 1 94.81 272 PHE A N 1
ATOM 2139 C CA . PHE A 1 272 ? 2.152 31.906 0.22 1 94.81 272 PHE A CA 1
ATOM 2140 C C . PHE A 1 272 ? 1.632 33.031 -0.679 1 94.81 272 PHE A C 1
ATOM 2142 O O . PHE A 1 272 ? 1.097 34 -0.191 1 94.81 272 PHE A O 1
ATOM 2149 N N . ARG A 1 273 ? 1.853 32.875 -1.939 1 92.44 273 ARG A N 1
ATOM 2150 C CA . ARG A 1 273 ? 1.407 33.844 -2.918 1 92.44 273 ARG A CA 1
ATOM 2151 C C . ARG A 1 273 ? 0.462 33.219 -3.938 1 92.44 273 ARG A C 1
ATOM 2153 O O . ARG A 1 273 ? 0.906 32.562 -4.879 1 92.44 273 ARG A O 1
ATOM 2160 N N . PRO A 1 274 ? -0.806 33.5 -3.869 1 92.06 274 PRO A N 1
ATOM 2161 C CA . PRO A 1 274 ? -1.776 32.906 -4.793 1 92.06 274 PRO A CA 1
ATOM 2162 C C . PRO A 1 274 ? -1.477 33.25 -6.254 1 92.06 274 PRO A C 1
ATOM 2164 O O . PRO A 1 274 ? -1.892 32.5 -7.152 1 92.06 274 PRO A O 1
ATOM 2167 N N . ASP A 1 275 ? -0.734 34.281 -6.465 1 89.94 275 ASP A N 1
ATOM 2168 C CA . ASP A 1 275 ? -0.449 34.719 -7.828 1 89.94 275 ASP A CA 1
ATOM 2169 C C . ASP A 1 275 ? 0.723 33.906 -8.414 1 89.94 275 ASP A C 1
ATOM 2171 O O . ASP A 1 275 ? 0.924 33.906 -9.633 1 89.94 275 ASP A O 1
ATOM 2175 N N . LYS A 1 276 ? 1.427 33.25 -7.594 1 92.56 276 LYS A N 1
ATOM 2176 C CA . LYS A 1 276 ? 2.641 32.594 -8.078 1 92.56 276 LYS A CA 1
ATOM 2177 C C . LYS A 1 276 ? 2.57 31.094 -7.887 1 92.56 276 LYS A C 1
ATOM 2179 O O . LYS A 1 276 ? 3.24 30.328 -8.594 1 92.56 276 LYS A O 1
ATOM 2184 N N . VAL A 1 277 ? 1.828 30.656 -6.961 1 96 277 VAL A N 1
ATOM 2185 C CA . VAL A 1 277 ? 1.801 29.234 -6.625 1 96 277 VAL A CA 1
ATOM 2186 C C . VAL A 1 277 ? 1.211 28.438 -7.789 1 96 277 VAL A C 1
ATOM 2188 O O . VAL A 1 277 ? 0.489 29 -8.625 1 96 277 VAL A O 1
ATOM 2191 N N . MET A 1 278 ? 1.6 27.156 -7.867 1 97.19 278 MET A N 1
ATOM 2192 C CA . MET A 1 278 ? 1.033 26.266 -8.883 1 97.19 278 MET A CA 1
ATOM 2193 C C . MET A 1 278 ? -0.487 26.219 -8.773 1 97.19 278 MET A C 1
ATOM 2195 O O . MET A 1 278 ? -1.038 26.219 -7.676 1 97.19 278 MET A O 1
ATOM 2199 N N . PRO A 1 279 ? -1.212 26.203 -9.883 1 97.69 279 PRO A N 1
ATOM 2200 C CA . PRO A 1 279 ? -2.676 26.156 -9.852 1 97.69 279 PRO A CA 1
ATOM 2201 C C . PRO A 1 279 ? -3.209 24.969 -9.055 1 97.69 279 PRO A C 1
ATOM 2203 O O . PRO A 1 279 ? -4.27 25.062 -8.43 1 97.69 279 PRO A O 1
ATOM 2206 N N . HIS A 1 280 ? -2.529 23.891 -9.086 1 98.44 280 HIS A N 1
ATOM 2207 C CA . HIS A 1 280 ? -2.93 22.719 -8.336 1 98.44 280 HIS A CA 1
ATOM 2208 C C . HIS A 1 280 ? -2.996 23 -6.84 1 98.44 280 HIS A C 1
ATOM 2210 O O . HIS A 1 280 ? -3.969 22.641 -6.172 1 98.44 280 HIS A O 1
ATOM 2216 N N . LEU A 1 281 ? -1.933 23.641 -6.336 1 98.31 281 LEU A N 1
ATOM 2217 C CA . LEU A 1 281 ? -1.896 23.969 -4.914 1 98.31 281 LEU A CA 1
ATOM 2218 C C . LEU A 1 281 ? -2.939 25.016 -4.566 1 98.31 281 LEU A C 1
ATOM 2220 O O . LEU A 1 281 ? -3.582 24.938 -3.516 1 98.31 281 LEU A O 1
ATOM 2224 N N . PHE A 1 282 ? -3.059 25.969 -5.453 1 97.88 282 PHE A N 1
ATOM 2225 C CA . PHE A 1 282 ? -4.059 27.016 -5.246 1 97.88 282 PHE A CA 1
ATOM 2226 C C . PHE A 1 282 ? -5.453 26.406 -5.125 1 97.88 282 PHE A C 1
ATOM 2228 O O . PHE A 1 282 ? -6.211 26.766 -4.219 1 97.88 282 PHE A O 1
ATOM 2235 N N . LEU A 1 283 ? -5.785 25.5 -5.969 1 98 283 LEU A N 1
ATOM 2236 C CA . LEU A 1 283 ? -7.07 24.812 -5.953 1 98 283 LEU A CA 1
ATOM 2237 C C . LEU A 1 283 ? -7.254 24.031 -4.66 1 98 283 LEU A C 1
ATOM 2239 O O . LEU A 1 283 ? -8.312 24.094 -4.031 1 98 283 LEU A O 1
ATOM 2243 N N . ALA A 1 284 ? -6.25 23.266 -4.266 1 97.75 284 ALA A N 1
ATOM 2244 C CA . ALA A 1 284 ? -6.336 22.438 -3.061 1 97.75 284 ALA A CA 1
ATOM 2245 C C . ALA A 1 284 ? -6.582 23.297 -1.824 1 97.75 284 ALA A C 1
ATOM 2247 O O . ALA A 1 284 ? -7.383 22.938 -0.959 1 97.75 284 ALA A O 1
ATOM 2248 N N . VAL A 1 285 ? -5.883 24.375 -1.744 1 96.81 285 VAL A N 1
ATOM 2249 C CA . VAL A 1 285 ? -6.043 25.297 -0.62 1 96.81 285 VAL A CA 1
ATOM 2250 C C . VAL A 1 285 ? -7.465 25.844 -0.599 1 96.81 285 VAL A C 1
ATOM 2252 O O . VAL A 1 285 ? -8.078 25.953 0.464 1 96.81 285 VAL A O 1
ATOM 2255 N N . ALA A 1 286 ? -7.965 26.156 -1.762 1 95.56 286 ALA A N 1
ATOM 2256 C CA . ALA A 1 286 ? -9.328 26.672 -1.861 1 95.56 286 ALA A CA 1
ATOM 2257 C C . ALA A 1 286 ? -10.344 25.625 -1.425 1 95.56 286 ALA A C 1
ATOM 2259 O O . ALA A 1 286 ? -11.359 25.953 -0.798 1 95.56 286 ALA A O 1
ATOM 2260 N N . LEU A 1 287 ? -10.117 24.438 -1.803 1 94.69 287 LEU A N 1
ATOM 2261 C CA . LEU A 1 287 ? -11.031 23.359 -1.429 1 94.69 287 LEU A CA 1
ATOM 2262 C C . LEU A 1 287 ? -11.047 23.156 0.083 1 94.69 287 LEU A C 1
ATOM 2264 O O . LEU A 1 287 ? -12.117 23.016 0.685 1 94.69 287 LEU A O 1
ATOM 2268 N N . VAL A 1 288 ? -9.906 23.156 0.727 1 92.44 288 VAL A N 1
ATOM 2269 C CA . VAL A 1 288 ? -9.836 23.016 2.178 1 92.44 288 VAL A CA 1
ATOM 2270 C C . VAL A 1 288 ? -10.5 24.219 2.846 1 92.44 288 VAL A C 1
ATOM 2272 O O . VAL A 1 288 ? -11.242 24.062 3.818 1 92.44 288 VAL A O 1
ATOM 2275 N N . GLY A 1 289 ? -10.18 25.375 2.291 1 91.38 289 GLY A N 1
ATOM 2276 C CA . GLY A 1 289 ? -10.828 26.578 2.809 1 91.38 289 GLY A CA 1
ATOM 2277 C C . GLY A 1 289 ? -12.344 26.5 2.73 1 91.38 289 GLY A C 1
ATOM 2278 O O . GLY A 1 289 ? -13.039 26.953 3.639 1 91.38 289 GLY A O 1
ATOM 2279 N N . THR A 1 290 ? -12.859 25.953 1.653 1 90.94 290 THR A N 1
ATOM 2280 C CA . THR A 1 290 ? -14.297 25.812 1.485 1 90.94 290 THR A CA 1
ATOM 2281 C C . THR A 1 290 ? -14.883 24.906 2.564 1 90.94 290 THR A C 1
ATOM 2283 O O . THR A 1 290 ? -15.984 25.141 3.059 1 90.94 290 THR A O 1
ATOM 2286 N N . SER A 1 291 ? -14.164 23.891 2.906 1 87.19 291 SER A N 1
ATOM 2287 C CA . SER A 1 291 ? -14.625 22.969 3.949 1 87.19 291 SER A CA 1
ATOM 2288 C C . SER A 1 291 ? -14.742 23.688 5.293 1 87.19 291 SER A C 1
ATOM 2290 O O . SER A 1 291 ? -15.57 23.312 6.129 1 87.19 291 SER A O 1
ATOM 2292 N N . TYR A 1 292 ? -13.906 24.688 5.477 1 83.94 292 TYR A N 1
ATOM 2293 C CA . TYR A 1 292 ? -13.969 25.469 6.711 1 83.94 292 TYR A CA 1
ATOM 2294 C C . TYR A 1 292 ? -15.094 26.484 6.652 1 83.94 292 TYR A C 1
ATOM 2296 O O . TYR A 1 292 ? -15.672 26.859 7.684 1 83.94 292 TYR A O 1
ATOM 2304 N N . LEU A 1 293 ? -15.383 26.953 5.496 1 82.56 293 LEU A N 1
ATOM 2305 C CA . LEU A 1 293 ? -16.406 27.984 5.309 1 82.56 293 LEU A CA 1
ATOM 2306 C C . LEU A 1 293 ? -17.797 27.406 5.555 1 82.56 293 LEU A C 1
ATOM 2308 O O . LEU A 1 293 ? -18.719 28.125 5.945 1 82.56 293 LEU A O 1
ATOM 2312 N N . GLN A 1 294 ? -17.969 26.172 5.312 1 74.06 294 GLN A N 1
ATOM 2313 C CA . GLN A 1 294 ? -19.266 25.516 5.453 1 74.06 294 GLN A CA 1
ATOM 2314 C C . GLN A 1 294 ? -19.797 25.672 6.875 1 74.06 294 GLN A C 1
ATOM 2316 O O . GLN A 1 294 ? -21.016 25.625 7.094 1 74.06 294 GLN A O 1
ATOM 2321 N N . TYR A 1 295 ? -18.891 25.922 7.699 1 68.38 295 TYR A N 1
ATOM 2322 C CA . TYR A 1 295 ? -19.312 26.016 9.094 1 68.38 295 TYR A CA 1
ATOM 2323 C C . TYR A 1 295 ? -19.438 27.469 9.531 1 68.38 295 TYR A C 1
ATOM 2325 O O . TYR A 1 295 ? -19.734 27.75 10.703 1 68.38 295 TYR A O 1
ATOM 2333 N N . ARG A 1 296 ? -19.141 28.281 8.602 1 65.31 296 ARG A N 1
ATOM 2334 C CA . ARG A 1 296 ? -19.375 29.703 8.852 1 65.31 296 ARG A CA 1
ATOM 2335 C C . ARG A 1 296 ? -20.797 30.094 8.453 1 65.31 296 ARG A C 1
ATOM 2337 O O . ARG A 1 296 ? -21.344 29.547 7.496 1 65.31 296 ARG A O 1
ATOM 2344 N N . VAL A 1 297 ? -21.344 30.859 9.258 1 58.34 297 VAL A N 1
ATOM 2345 C CA . VAL A 1 297 ? -22.703 31.312 9.008 1 58.34 297 VAL A CA 1
ATOM 2346 C C . VAL A 1 297 ? -22.766 32 7.648 1 58.34 297 VAL A C 1
ATOM 2348 O O . VAL A 1 297 ? -21.922 32.844 7.328 1 58.34 297 VAL A O 1
ATOM 2351 N N . GLY A 1 298 ? -23.672 31.562 6.727 1 57.44 298 GLY A N 1
ATOM 2352 C CA . GLY A 1 298 ? -23.906 32.188 5.441 1 57.44 298 GLY A CA 1
ATOM 2353 C C . GLY A 1 298 ? -23.156 31.547 4.297 1 57.44 298 GLY A C 1
ATOM 2354 O O . GLY A 1 298 ? -23.172 32.031 3.172 1 57.44 298 GLY A O 1
ATOM 2355 N N . SER A 1 299 ? -22.484 30.469 4.652 1 63.44 299 SER A N 1
ATOM 2356 C CA . SER A 1 299 ? -21.672 29.875 3.592 1 63.44 299 SER A CA 1
ATOM 2357 C C . SER A 1 299 ? -22.547 29.141 2.58 1 63.44 299 SER A C 1
ATOM 2359 O O . SER A 1 299 ? -23.484 28.438 2.955 1 63.44 299 SER A O 1
ATOM 2361 N N . THR A 1 300 ? -22.281 29.5 1.326 1 65.38 300 THR A N 1
ATOM 2362 C CA . THR A 1 300 ? -23.125 29.094 0.216 1 65.38 300 THR A CA 1
ATOM 2363 C C . THR A 1 300 ? -22.531 27.906 -0.533 1 65.38 300 THR A C 1
ATOM 2365 O O . THR A 1 300 ? -23.234 27.203 -1.249 1 65.38 300 THR A O 1
ATOM 2368 N N . PHE A 1 301 ? -21.25 27.688 -0.287 1 79.88 301 PHE A N 1
ATOM 2369 C CA . PHE A 1 301 ? -20.688 26.688 -1.184 1 79.88 301 PHE A CA 1
ATOM 2370 C C . PHE A 1 301 ? -20.359 25.406 -0.422 1 79.88 301 PHE A C 1
ATOM 2372 O O . PHE A 1 301 ? -19.875 25.469 0.712 1 79.88 301 PHE A O 1
ATOM 2379 N N . THR A 1 302 ? -20.844 24.297 -0.999 1 79.94 302 THR A N 1
ATOM 2380 C CA . THR A 1 302 ? -20.5 22.984 -0.455 1 79.94 302 THR A CA 1
ATOM 2381 C C . THR A 1 302 ? -19.625 22.219 -1.432 1 79.94 302 THR A C 1
ATOM 2383 O O . THR A 1 302 ? -19.625 22.5 -2.631 1 79.94 302 THR A O 1
ATOM 2386 N N . LEU A 1 303 ? -18.781 21.453 -0.849 1 87.56 303 LEU A N 1
ATOM 2387 C CA . LEU A 1 303 ? -17.938 20.609 -1.676 1 87.56 303 LEU A CA 1
ATOM 2388 C C . LEU A 1 303 ? -18.719 19.406 -2.203 1 87.56 303 LEU A C 1
ATOM 2390 O O . LEU A 1 303 ? -19.109 18.531 -1.433 1 87.56 303 LEU A O 1
ATOM 2394 N N . SER A 1 304 ? -18.953 19.406 -3.492 1 86.44 304 SER A N 1
ATOM 2395 C CA . SER A 1 304 ? -19.625 18.266 -4.098 1 86.44 304 SER A CA 1
ATOM 2396 C C . SER A 1 304 ? -18.641 17.125 -4.367 1 86.44 304 SER A C 1
ATOM 2398 O O . SER A 1 304 ? -17.453 17.359 -4.539 1 86.44 304 SER A O 1
ATOM 2400 N N . ALA A 1 305 ? -19.156 15.93 -4.395 1 86.81 305 ALA A N 1
ATOM 2401 C CA . ALA A 1 305 ? -18.344 14.758 -4.684 1 86.81 305 ALA A CA 1
ATOM 2402 C C . ALA A 1 305 ? -17.703 14.859 -6.062 1 86.81 305 ALA A C 1
ATOM 2404 O O . ALA A 1 305 ? -16.547 14.461 -6.254 1 86.81 305 ALA A O 1
ATOM 2405 N N . ALA A 1 306 ? -18.406 15.391 -6.984 1 89.44 306 ALA A N 1
ATOM 2406 C CA . ALA A 1 306 ? -17.922 15.516 -8.359 1 89.44 306 ALA A CA 1
ATOM 2407 C C . ALA A 1 306 ? -16.766 16.5 -8.438 1 89.44 306 ALA A C 1
ATOM 2409 O O . ALA A 1 306 ? -15.789 16.266 -9.156 1 89.44 306 ALA A O 1
ATOM 2410 N N . LEU A 1 307 ? -16.938 17.609 -7.762 1 93 307 LEU A N 1
ATOM 2411 C CA . LEU A 1 307 ? -15.883 18.625 -7.75 1 93 307 LEU A CA 1
ATOM 2412 C C . LEU A 1 307 ? -14.609 18.062 -7.129 1 93 307 LEU A C 1
ATOM 2414 O O . LEU A 1 307 ? -13.516 18.266 -7.664 1 93 307 LEU A O 1
ATOM 2418 N N . LEU A 1 308 ? -14.758 17.375 -6.008 1 92.88 308 LEU A N 1
ATOM 2419 C CA . LEU A 1 308 ? -13.602 16.797 -5.32 1 92.88 308 LEU A CA 1
ATOM 2420 C C . LEU A 1 308 ? -12.922 15.742 -6.188 1 92.88 308 LEU A C 1
ATOM 2422 O O . LEU A 1 308 ? -11.695 15.695 -6.266 1 92.88 308 LEU A O 1
ATOM 2426 N N . GLU A 1 309 ? -13.688 14.914 -6.793 1 92.88 309 GLU A N 1
ATOM 2427 C CA . GLU A 1 309 ? -13.133 13.875 -7.648 1 92.88 309 GLU A CA 1
ATOM 2428 C C . GLU A 1 309 ? -12.383 14.469 -8.836 1 92.88 309 GLU A C 1
ATOM 2430 O O . GLU A 1 309 ? -11.305 14 -9.188 1 92.88 309 GLU A O 1
ATOM 2435 N N . LEU A 1 310 ? -12.961 15.414 -9.469 1 94.69 310 LEU A N 1
ATOM 2436 C CA . LEU A 1 310 ? -12.32 16.078 -10.609 1 94.69 310 LEU A CA 1
ATOM 2437 C C . LEU A 1 310 ? -11.023 16.75 -10.18 1 94.69 310 LEU A C 1
ATOM 2439 O O . LEU A 1 310 ? -10.023 16.688 -10.898 1 94.69 310 LEU A O 1
ATOM 2443 N N . SER A 1 311 ? -11.117 17.516 -9.062 1 96.75 311 SER A N 1
ATOM 2444 C CA . SER A 1 311 ? -9.938 18.188 -8.547 1 96.75 311 SER A CA 1
ATOM 2445 C C . SER A 1 311 ? -8.828 17.188 -8.219 1 96.75 311 SER A C 1
ATOM 2447 O O . SER A 1 311 ? -7.652 17.453 -8.484 1 96.75 311 SER A O 1
ATOM 2449 N N . GLU A 1 312 ? -9.227 16.125 -7.637 1 96.38 312 GLU A N 1
ATOM 2450 C CA . GLU A 1 312 ? -8.297 15.031 -7.336 1 96.38 312 GLU A CA 1
ATOM 2451 C C . GLU A 1 312 ? -7.609 14.531 -8.602 1 96.38 312 GLU A C 1
ATOM 2453 O O . GLU A 1 312 ? -6.383 14.383 -8.641 1 96.38 312 GLU A O 1
ATOM 2458 N N . MET A 1 313 ? -8.383 14.266 -9.633 1 94.5 313 MET A N 1
ATOM 2459 C CA . MET A 1 313 ? -7.832 13.797 -10.898 1 94.5 313 MET A CA 1
ATOM 2460 C C . MET A 1 313 ? -6.867 14.82 -11.484 1 94.5 313 MET A C 1
ATOM 2462 O O . MET A 1 313 ? -5.789 14.453 -11.969 1 94.5 313 MET A O 1
ATOM 2466 N N . TYR A 1 314 ? -7.27 16 -11.422 1 97.19 314 TYR A N 1
ATOM 2467 C CA . TYR A 1 314 ? -6.469 17.109 -11.953 1 97.19 314 TYR A CA 1
ATOM 2468 C C . TYR A 1 314 ? -5.102 17.156 -11.281 1 97.19 314 TYR A C 1
ATOM 2470 O O . TYR A 1 314 ? -4.074 17.266 -11.953 1 97.19 314 TYR A O 1
ATOM 2478 N N . ILE A 1 315 ? -5.059 17.062 -10 1 98.12 315 ILE A N 1
ATOM 2479 C CA . ILE A 1 315 ? -3.836 17.156 -9.219 1 98.12 315 ILE A CA 1
ATOM 2480 C C . ILE A 1 315 ? -2.99 15.898 -9.422 1 98.12 315 ILE A C 1
ATOM 2482 O O . ILE A 1 315 ? -1.787 15.984 -9.672 1 98.12 315 ILE A O 1
ATOM 2486 N N . PHE A 1 316 ? -3.557 14.758 -9.43 1 96.12 316 PHE A N 1
ATOM 2487 C CA . PHE A 1 316 ? -2.803 13.516 -9.461 1 96.12 316 PHE A CA 1
ATOM 2488 C C . PHE A 1 316 ? -2.35 13.188 -10.875 1 96.12 316 PHE A C 1
ATOM 2490 O O . PHE A 1 316 ? -1.372 12.461 -11.07 1 96.12 316 PHE A O 1
ATOM 2497 N N . ASP A 1 317 ? -3.068 13.688 -11.852 1 93.38 317 ASP A N 1
ATOM 2498 C CA . ASP A 1 317 ? -2.537 13.57 -13.203 1 93.38 317 ASP A CA 1
ATOM 2499 C C . ASP A 1 317 ? -1.158 14.219 -13.312 1 93.38 317 ASP A C 1
ATOM 2501 O O . ASP A 1 317 ? -0.247 13.648 -13.922 1 93.38 317 ASP A O 1
ATOM 2505 N N . GLU A 1 318 ? -1.063 15.344 -12.758 1 95.94 318 GLU A N 1
ATOM 2506 C CA . GLU A 1 318 ? 0.217 16.047 -12.789 1 95.94 318 GLU A CA 1
ATOM 2507 C C . GLU A 1 318 ? 1.252 15.336 -11.914 1 95.94 318 GLU A C 1
ATOM 2509 O O . GLU A 1 318 ? 2.424 15.242 -12.281 1 95.94 318 GLU A O 1
ATOM 2514 N N . LEU A 1 319 ? 0.82 14.898 -10.781 1 95.94 319 LEU A N 1
ATOM 2515 C CA . LEU A 1 319 ? 1.737 14.195 -9.891 1 95.94 319 LEU A CA 1
ATOM 2516 C C . LEU A 1 319 ? 2.277 12.93 -10.547 1 95.94 319 LEU A C 1
ATOM 2518 O O . LEU A 1 319 ? 3.463 12.617 -10.422 1 95.94 319 LEU A O 1
ATOM 2522 N N . GLN A 1 320 ? 1.423 12.203 -11.195 1 90.06 320 GLN A N 1
ATOM 2523 C CA . GLN A 1 320 ? 1.836 10.977 -11.875 1 90.06 320 GLN A CA 1
ATOM 2524 C C . GLN A 1 320 ? 2.869 11.266 -12.961 1 90.06 320 GLN A C 1
ATOM 2526 O O . GLN A 1 320 ? 3.818 10.5 -13.141 1 90.06 320 GLN A O 1
ATOM 2531 N N . LYS A 1 321 ? 2.664 12.32 -13.656 1 90 321 LYS A N 1
ATOM 2532 C CA . LYS A 1 321 ? 3.654 12.734 -14.648 1 90 321 LYS A CA 1
ATOM 2533 C C . LYS A 1 321 ? 5.016 12.969 -14 1 90 321 LYS A C 1
ATOM 2535 O O . LYS A 1 321 ? 6.051 12.633 -14.578 1 90 321 LYS A O 1
ATOM 2540 N N . MET A 1 322 ? 4.961 13.539 -12.867 1 93.25 322 MET A N 1
ATOM 2541 C CA . MET A 1 322 ? 6.191 13.828 -12.141 1 93.25 322 MET A CA 1
ATOM 2542 C C . MET A 1 322 ? 6.871 12.531 -11.695 1 93.25 322 MET A C 1
ATOM 2544 O O . MET A 1 322 ? 8.102 12.43 -11.727 1 93.25 322 MET A O 1
ATOM 2548 N N . VAL A 1 323 ? 6.098 11.602 -11.273 1 87.75 323 VAL A N 1
ATOM 2549 C CA . VAL A 1 323 ? 6.645 10.312 -10.875 1 87.75 323 VAL A CA 1
ATOM 2550 C C . VAL A 1 323 ? 7.305 9.633 -12.07 1 87.75 323 VAL A C 1
ATOM 2552 O O . VAL A 1 323 ? 8.422 9.117 -11.961 1 87.75 323 VAL A O 1
ATOM 2555 N N . ASP A 1 324 ? 6.629 9.703 -13.148 1 82.06 324 ASP A N 1
ATOM 2556 C CA . ASP A 1 324 ? 7.113 9.055 -14.367 1 82.06 324 ASP A CA 1
ATOM 2557 C C . ASP A 1 324 ? 8.398 9.703 -14.859 1 82.06 324 ASP A C 1
ATOM 2559 O O . ASP A 1 324 ? 9.281 9.023 -15.398 1 82.06 324 ASP A O 1
ATOM 2563 N N . SER A 1 325 ? 8.469 10.977 -14.625 1 86.31 325 SER A N 1
ATOM 2564 C CA . SER A 1 325 ? 9.641 11.703 -15.102 1 86.31 325 SER A CA 1
ATOM 2565 C C . SER A 1 325 ? 10.742 11.727 -14.047 1 86.31 325 SER A C 1
ATOM 2567 O O . SER A 1 325 ? 11.812 12.297 -14.273 1 86.31 325 SER A O 1
ATOM 2569 N N . SER A 1 326 ? 10.523 11.203 -12.945 1 85.25 326 SER A N 1
ATOM 2570 C CA . SER A 1 326 ? 11.484 11.156 -11.844 1 85.25 326 SER A CA 1
ATOM 2571 C C . SER A 1 326 ? 11.953 12.562 -11.469 1 85.25 326 SER A C 1
ATOM 2573 O O . SER A 1 326 ? 13.156 12.82 -11.391 1 85.25 326 SER A O 1
ATOM 2575 N N . THR A 1 327 ? 10.953 13.391 -11.258 1 92 327 THR A N 1
ATOM 2576 C CA . THR A 1 327 ? 11.242 14.758 -10.836 1 92 327 THR A CA 1
ATOM 2577 C C . THR A 1 327 ? 11.945 14.773 -9.484 1 92 327 THR A C 1
ATOM 2579 O O . THR A 1 327 ? 11.516 14.094 -8.547 1 92 327 THR A O 1
ATOM 2582 N N . ASP A 1 328 ? 12.969 15.562 -9.383 1 95.56 328 ASP A N 1
ATOM 2583 C CA . ASP A 1 328 ? 13.703 15.711 -8.125 1 95.56 328 ASP A CA 1
ATOM 2584 C C . ASP A 1 328 ? 13.039 16.75 -7.227 1 95.56 328 ASP A C 1
ATOM 2586 O O . ASP A 1 328 ? 13.109 17.953 -7.5 1 95.56 328 ASP A O 1
ATOM 2590 N N . LEU A 1 329 ? 12.492 16.344 -6.125 1 96.69 329 LEU A N 1
ATOM 2591 C CA . LEU A 1 329 ? 11.758 17.219 -5.227 1 96.69 329 LEU A CA 1
ATOM 2592 C C . LEU A 1 329 ? 12.719 18 -4.332 1 96.69 329 LEU A C 1
ATOM 2594 O O . LEU A 1 329 ? 12.32 18.984 -3.693 1 96.69 329 LEU A O 1
ATOM 2598 N N . THR A 1 330 ? 13.938 17.609 -4.246 1 95.5 330 THR A N 1
ATOM 2599 C CA . THR A 1 330 ? 14.891 18.312 -3.402 1 95.5 330 THR A CA 1
ATOM 2600 C C . THR A 1 330 ? 15.242 19.672 -3.998 1 95.5 330 THR A C 1
ATOM 2602 O O . THR A 1 330 ? 15.656 20.578 -3.277 1 95.5 330 THR A O 1
ATOM 2605 N N . THR A 1 331 ? 14.977 19.812 -5.293 1 94.19 331 THR A N 1
ATOM 2606 C CA . THR A 1 331 ? 15.367 21.062 -5.945 1 94.19 331 THR A CA 1
ATOM 2607 C C . THR A 1 331 ? 14.164 21.734 -6.602 1 94.19 331 THR A C 1
ATOM 2609 O O . THR A 1 331 ? 14.148 22.953 -6.785 1 94.19 331 THR A O 1
ATOM 2612 N N . SER A 1 332 ? 13.18 21.031 -6.895 1 95.38 332 SER A N 1
ATOM 2613 C CA . SER A 1 332 ? 12.039 21.562 -7.641 1 95.38 332 SER A CA 1
ATOM 2614 C C . SER A 1 332 ? 11.008 22.188 -6.703 1 95.38 332 SER A C 1
ATOM 2616 O O . SER A 1 332 ? 10.258 21.469 -6.035 1 95.38 332 SER A O 1
ATOM 2618 N N . GLY A 1 333 ? 10.898 23.5 -6.742 1 95.44 333 GLY A N 1
ATOM 2619 C CA . GLY A 1 333 ? 9.867 24.172 -5.965 1 95.44 333 GLY A CA 1
ATOM 2620 C C . GLY A 1 333 ? 8.469 23.891 -6.465 1 95.44 333 GLY A C 1
ATOM 2621 O O . GLY A 1 333 ? 7.543 23.703 -5.672 1 95.44 333 GLY A O 1
ATOM 2622 N N . GLU A 1 334 ? 8.359 23.844 -7.766 1 95.94 334 GLU A N 1
ATOM 2623 C CA . GLU A 1 334 ? 7.066 23.562 -8.375 1 95.94 334 GLU A CA 1
ATOM 2624 C C . GLU A 1 334 ? 6.594 22.156 -8.031 1 95.94 334 GLU A C 1
ATOM 2626 O O . GLU A 1 334 ? 5.406 21.938 -7.777 1 95.94 334 GLU A O 1
ATOM 2631 N N . GLY A 1 335 ? 7.555 21.25 -8.086 1 97.5 335 GLY A N 1
ATOM 2632 C CA . GLY A 1 335 ? 7.215 19.891 -7.719 1 97.5 335 GLY A CA 1
ATOM 2633 C C . GLY A 1 335 ? 6.711 19.75 -6.297 1 97.5 335 GLY A C 1
ATOM 2634 O O . GLY A 1 335 ? 5.766 19.016 -6.035 1 97.5 335 GLY A O 1
ATOM 2635 N N . VAL A 1 336 ? 7.328 20.469 -5.43 1 98.12 336 VAL A N 1
ATOM 2636 C CA . VAL A 1 336 ? 6.93 20.453 -4.027 1 98.12 336 VAL A CA 1
ATOM 2637 C C . VAL A 1 336 ? 5.504 20.984 -3.885 1 98.12 336 VAL A C 1
ATOM 2639 O O . VAL A 1 336 ? 4.699 20.438 -3.133 1 98.12 336 VAL A O 1
ATOM 2642 N N . GLU A 1 337 ? 5.184 22.016 -4.598 1 98.25 337 GLU A N 1
ATOM 2643 C CA . GLU A 1 337 ? 3.855 22.625 -4.516 1 98.25 337 GLU A CA 1
ATOM 2644 C C . GLU A 1 337 ? 2.783 21.672 -5.027 1 98.25 337 GLU A C 1
ATOM 2646 O O . GLU A 1 337 ? 1.684 21.609 -4.469 1 98.25 337 GLU A O 1
ATOM 2651 N N . ILE A 1 338 ? 3.078 20.953 -6.047 1 98.38 338 ILE A N 1
ATOM 2652 C CA . ILE A 1 338 ? 2.139 19.969 -6.566 1 98.38 338 ILE A CA 1
ATOM 2653 C C . ILE A 1 338 ? 1.951 18.844 -5.547 1 98.38 338 ILE A C 1
ATOM 2655 O O . ILE A 1 338 ? 0.834 18.359 -5.34 1 98.38 338 ILE A O 1
ATOM 2659 N N . CYS A 1 339 ? 3.025 18.438 -4.965 1 98.25 339 CYS A N 1
ATOM 2660 C CA . CYS A 1 339 ? 2.936 17.406 -3.932 1 98.25 339 CYS A CA 1
ATOM 2661 C C . CYS A 1 339 ? 2.133 17.906 -2.736 1 98.25 339 CYS A C 1
ATOM 2663 O O . CYS A 1 339 ? 1.387 17.141 -2.121 1 98.25 339 CYS A O 1
ATOM 2665 N N . GLN A 1 340 ? 2.336 19.172 -2.395 1 98.38 340 GLN A N 1
ATOM 2666 C CA . GLN A 1 340 ? 1.526 19.75 -1.334 1 98.38 340 GLN A CA 1
ATOM 2667 C C . GLN A 1 340 ? 0.04 19.688 -1.675 1 98.38 340 GLN A C 1
ATOM 2669 O O . GLN A 1 340 ? -0.786 19.375 -0.812 1 98.38 340 GLN A O 1
ATOM 2674 N N . ALA A 1 341 ? -0.249 20 -2.914 1 98.62 341 ALA A N 1
ATOM 2675 C CA . ALA A 1 341 ? -1.639 19.922 -3.355 1 98.62 341 ALA A CA 1
ATOM 2676 C C . ALA A 1 341 ? -2.186 18.516 -3.191 1 98.62 341 ALA A C 1
ATOM 2678 O O . ALA A 1 341 ? -3.311 18.328 -2.723 1 98.62 341 ALA A O 1
ATOM 2679 N N . ALA A 1 342 ? -1.388 17.547 -3.555 1 98.5 342 ALA A N 1
ATOM 2680 C CA . ALA A 1 342 ? -1.786 16.156 -3.457 1 98.5 342 ALA A CA 1
ATOM 2681 C C . ALA A 1 342 ? -2.021 15.742 -2.006 1 98.5 342 ALA A C 1
ATOM 2683 O O . ALA A 1 342 ? -3.023 15.102 -1.688 1 98.5 342 ALA A O 1
ATOM 2684 N N . VAL A 1 343 ? -1.146 16.109 -1.162 1 98 343 VAL A N 1
ATOM 2685 C CA . VAL A 1 343 ? -1.258 15.766 0.25 1 98 343 VAL A CA 1
ATOM 2686 C C . VAL A 1 343 ? -2.484 16.438 0.855 1 98 343 VAL A C 1
ATOM 2688 O O . VAL A 1 343 ? -3.189 15.852 1.676 1 98 343 VAL A O 1
ATOM 2691 N N . LEU A 1 344 ? -2.748 17.641 0.448 1 96.88 344 LEU A N 1
ATOM 2692 C CA . LEU A 1 344 ? -3.895 18.391 0.966 1 96.88 344 LEU A CA 1
ATOM 2693 C C . LEU A 1 344 ? -5.203 17.719 0.56 1 96.88 344 LEU A C 1
ATOM 2695 O O . LEU A 1 344 ? -6.109 17.562 1.38 1 96.88 344 LEU A O 1
ATOM 2699 N N . ILE A 1 345 ? -5.297 17.359 -0.67 1 96.5 345 ILE A N 1
ATOM 2700 C CA . ILE A 1 345 ? -6.555 16.797 -1.127 1 96.5 345 ILE A CA 1
ATOM 2701 C C . ILE A 1 345 ? -6.754 15.414 -0.499 1 96.5 345 ILE A C 1
ATOM 2703 O O . ILE A 1 345 ? -7.883 15.008 -0.208 1 96.5 345 ILE A O 1
ATOM 2707 N N . VAL A 1 346 ? -5.66 14.664 -0.311 1 95.06 346 VAL A N 1
ATOM 2708 C CA . VAL A 1 346 ? -5.75 13.391 0.392 1 95.06 346 VAL A CA 1
ATOM 2709 C C . VAL A 1 346 ? -6.25 13.617 1.815 1 95.06 346 VAL A C 1
ATOM 2711 O O . VAL A 1 346 ? -7.109 12.875 2.303 1 95.06 346 VAL A O 1
ATOM 2714 N N . SER A 1 347 ? -5.719 14.617 2.459 1 92.81 347 SER A N 1
ATOM 2715 C CA . SER A 1 347 ? -6.152 14.961 3.811 1 92.81 347 SER A CA 1
ATOM 2716 C C . SER A 1 347 ? -7.641 15.297 3.844 1 92.81 347 SER A C 1
ATOM 2718 O O . SER A 1 347 ? -8.367 14.836 4.727 1 92.81 347 SER A O 1
ATOM 2720 N N . LEU A 1 348 ? -7.996 16.062 2.896 1 91.38 348 LEU A N 1
ATOM 2721 C CA . LEU A 1 348 ? -9.375 16.516 2.83 1 91.38 348 LEU A CA 1
ATOM 2722 C C . LEU A 1 348 ? -10.328 15.344 2.576 1 91.38 348 LEU A C 1
ATOM 2724 O O . LEU A 1 348 ? -11.336 15.203 3.264 1 91.38 348 LEU A O 1
ATOM 2728 N N . GLN A 1 349 ? -10 14.492 1.676 1 90.75 349 GLN A N 1
ATOM 2729 C CA . GLN A 1 349 ? -10.898 13.422 1.259 1 90.75 349 GLN A CA 1
ATOM 2730 C C . GLN A 1 349 ? -10.867 12.258 2.25 1 90.75 349 GLN A C 1
ATOM 2732 O O . GLN A 1 349 ? -11.82 11.484 2.336 1 90.75 349 GLN A O 1
ATOM 2737 N N . SER A 1 350 ? -9.82 12.086 2.932 1 86.12 350 SER A N 1
ATOM 2738 C CA . SER A 1 350 ? -9.75 11.031 3.941 1 86.12 350 SER A CA 1
ATOM 2739 C C . SER A 1 350 ? -10.703 11.312 5.098 1 86.12 350 SER A C 1
ATOM 2741 O O . SER A 1 350 ? -11.094 10.398 5.824 1 86.12 350 SER A O 1
ATOM 2743 N N . THR A 1 351 ? -11.055 12.539 5.27 1 78.06 351 THR A N 1
ATOM 2744 C CA . THR A 1 351 ? -11.914 12.93 6.383 1 78.06 351 THR A CA 1
ATOM 2745 C C . THR A 1 351 ? -13.367 13.055 5.93 1 78.06 351 THR A C 1
ATOM 2747 O O . THR A 1 351 ? -14.266 13.234 6.75 1 78.06 351 THR A O 1
ATOM 2750 N N . HIS A 1 352 ? -13.523 12.984 4.648 1 76.31 352 HIS A N 1
ATOM 2751 C CA . HIS A 1 352 ? -14.875 13.094 4.117 1 76.31 352 HIS A CA 1
ATOM 2752 C C . HIS A 1 352 ? -15.523 11.719 3.965 1 76.31 352 HIS A C 1
ATOM 2754 O O . HIS A 1 352 ? -14.836 10.734 3.686 1 76.31 352 HIS A O 1
ATOM 2760 N N . GLN A 1 353 ? -16.828 11.711 4.195 1 70 353 GLN A N 1
ATOM 2761 C CA . GLN A 1 353 ? -17.562 10.453 4.094 1 70 353 GLN A CA 1
ATOM 2762 C C . GLN A 1 353 ? -17.812 10.094 2.637 1 70 353 GLN A C 1
ATOM 2764 O O . GLN A 1 353 ? -17.922 10.969 1.777 1 70 353 GLN A O 1
ATOM 2769 N N . GLY A 1 354 ? -17.797 8.805 2.369 1 68.44 354 GLY A N 1
ATOM 2770 C CA . GLY A 1 354 ? -18.172 8.305 1.056 1 68.44 354 GLY A CA 1
ATOM 2771 C C . GLY A 1 354 ? -17.078 7.488 0.393 1 68.44 354 GLY A C 1
ATOM 2772 O O . GLY A 1 354 ? -16.172 6.992 1.065 1 68.44 354 GLY A O 1
ATOM 2773 N N . GLY A 1 355 ? -17.234 7.211 -0.853 1 68.69 355 GLY A N 1
ATOM 2774 C CA . GLY A 1 355 ? -16.344 6.375 -1.656 1 68.69 355 GLY A CA 1
ATOM 2775 C C . GLY A 1 355 ? -15.008 7.016 -1.941 1 68.69 355 GLY A C 1
ATOM 2776 O O . GLY A 1 355 ? -14.078 6.352 -2.402 1 68.69 355 GLY A O 1
ATOM 2777 N N . ALA A 1 356 ? -14.789 8.211 -1.48 1 83.69 356 ALA A N 1
ATOM 2778 C CA . ALA A 1 356 ? -13.547 8.922 -1.795 1 83.69 356 ALA A CA 1
ATOM 2779 C C . ALA A 1 356 ? -12.391 8.414 -0.935 1 83.69 356 ALA A C 1
ATOM 2781 O O . ALA A 1 356 ? -11.242 8.406 -1.374 1 83.69 356 ALA A O 1
ATOM 2782 N N . ARG A 1 357 ? -12.734 7.98 0.228 1 87.25 357 ARG A N 1
ATOM 2783 C CA . ARG A 1 357 ? -11.695 7.535 1.147 1 87.25 357 ARG A CA 1
ATOM 2784 C C . ARG A 1 357 ? -11 6.277 0.625 1 87.25 357 ARG A C 1
ATOM 2786 O O . ARG A 1 357 ? -9.773 6.168 0.692 1 87.25 357 ARG A O 1
ATOM 2793 N N . GLU A 1 358 ? -11.766 5.348 0.145 1 85.5 358 GLU A N 1
ATOM 2794 C CA . GLU A 1 358 ? -11.188 4.117 -0.393 1 85.5 358 GLU A CA 1
ATOM 2795 C C . GLU A 1 358 ? -10.289 4.406 -1.591 1 85.5 358 GLU A C 1
ATOM 2797 O O . GLU A 1 358 ? -9.195 3.857 -1.697 1 85.5 358 GLU A O 1
ATOM 2802 N N . ARG A 1 359 ? -10.773 5.176 -2.475 1 87.81 359 ARG A N 1
ATOM 2803 C CA . ARG A 1 359 ? -10 5.551 -3.654 1 87.81 359 ARG A CA 1
ATOM 2804 C C . ARG A 1 359 ? -8.711 6.258 -3.264 1 87.81 359 ARG A C 1
ATOM 2806 O O . ARG A 1 359 ? -7.645 5.973 -3.82 1 87.81 359 ARG A O 1
ATOM 2813 N N . THR A 1 360 ? -8.844 7.164 -2.334 1 89.56 360 THR A N 1
ATOM 2814 C CA . THR A 1 360 ? -7.672 7.902 -1.872 1 89.56 360 THR A CA 1
ATOM 2815 C C . THR A 1 360 ? -6.664 6.961 -1.214 1 89.56 360 THR A C 1
ATOM 2817 O O . THR A 1 360 ? -5.457 7.086 -1.435 1 89.56 360 THR A O 1
ATOM 2820 N N . ALA A 1 361 ? -7.145 6.066 -0.45 1 90.5 361 ALA A N 1
ATOM 2821 C CA . ALA A 1 361 ? -6.281 5.133 0.265 1 90.5 361 ALA A CA 1
ATOM 2822 C C . ALA A 1 361 ? -5.602 4.16 -0.699 1 90.5 361 ALA A C 1
ATOM 2824 O O . ALA A 1 361 ? -4.414 3.861 -0.557 1 90.5 361 ALA A O 1
ATOM 2825 N N . THR A 1 362 ? -6.281 3.703 -1.702 1 87.12 362 THR A N 1
ATOM 2826 C CA . THR A 1 362 ? -5.824 2.615 -2.561 1 87.12 362 THR A CA 1
ATOM 2827 C C . THR A 1 362 ? -5.055 3.16 -3.76 1 87.12 362 THR A C 1
ATOM 2829 O O . THR A 1 362 ? -4.074 2.557 -4.199 1 87.12 362 THR A O 1
ATOM 2832 N N . LEU A 1 363 ? -5.512 4.375 -4.254 1 87.94 363 LEU A N 1
ATOM 2833 C CA . LEU A 1 363 ? -4.98 4.812 -5.539 1 87.94 363 LEU A CA 1
ATOM 2834 C C . LEU A 1 363 ? -4.082 6.035 -5.367 1 87.94 363 LEU A C 1
ATOM 2836 O O . LEU A 1 363 ? -3.16 6.246 -6.156 1 87.94 363 LEU A O 1
ATOM 2840 N N . ARG A 1 364 ? -4.383 6.812 -4.41 1 93.31 364 ARG A N 1
ATOM 2841 C CA . ARG A 1 364 ? -3.734 8.117 -4.391 1 93.31 364 ARG A CA 1
ATOM 2842 C C . ARG A 1 364 ? -2.605 8.156 -3.369 1 93.31 364 ARG A C 1
ATOM 2844 O O . ARG A 1 364 ? -1.482 8.555 -3.689 1 93.31 364 ARG A O 1
ATOM 2851 N N . SER A 1 365 ? -2.875 7.715 -2.178 1 93 365 SER A N 1
ATOM 2852 C CA . SER A 1 365 ? -1.871 7.75 -1.117 1 93 365 SER A CA 1
ATOM 2853 C C . SER A 1 365 ? -0.601 7.016 -1.534 1 93 365 SER A C 1
ATOM 2855 O O . SER A 1 365 ? 0.508 7.492 -1.281 1 93 365 SER A O 1
ATOM 2857 N N . PRO A 1 366 ? -0.702 5.863 -2.232 1 90.62 366 PRO A N 1
ATOM 2858 C CA . PRO A 1 366 ? 0.518 5.176 -2.666 1 90.62 366 PRO A CA 1
ATOM 2859 C C . PRO A 1 366 ? 1.323 5.988 -3.678 1 90.62 366 PRO A C 1
ATOM 2861 O O . PRO A 1 366 ? 2.555 5.902 -3.705 1 90.62 366 PRO A O 1
ATOM 2864 N N . VAL A 1 367 ? 0.64 6.797 -4.504 1 93.31 367 VAL A N 1
ATOM 2865 C CA . VAL A 1 367 ? 1.328 7.629 -5.484 1 93.31 367 VAL A CA 1
ATOM 2866 C C . VAL A 1 367 ? 2.125 8.719 -4.773 1 93.31 367 VAL A C 1
ATOM 2868 O O . VAL A 1 367 ? 3.244 9.039 -5.172 1 93.31 367 VAL A O 1
ATOM 2871 N N . VAL A 1 368 ? 1.523 9.25 -3.73 1 96.38 368 VAL A N 1
ATOM 2872 C CA . VAL A 1 368 ? 2.229 10.242 -2.932 1 96.38 368 VAL A CA 1
ATOM 2873 C C . VAL A 1 368 ? 3.49 9.625 -2.334 1 96.38 368 VAL A C 1
ATOM 2875 O O . VAL A 1 368 ? 4.566 10.227 -2.381 1 96.38 368 VAL A O 1
ATOM 2878 N N . ALA A 1 369 ? 3.361 8.438 -1.769 1 94.06 369 ALA A N 1
ATOM 2879 C CA . ALA A 1 369 ? 4.508 7.742 -1.188 1 94.06 369 ALA A CA 1
ATOM 2880 C C . ALA A 1 369 ? 5.586 7.492 -2.236 1 94.06 369 ALA A C 1
ATOM 2882 O O . ALA A 1 369 ? 6.773 7.695 -1.977 1 94.06 369 ALA A O 1
ATOM 2883 N N . ALA A 1 370 ? 5.168 7.113 -3.408 1 91.44 370 ALA A N 1
ATOM 2884 C CA . ALA A 1 370 ? 6.105 6.852 -4.496 1 91.44 370 ALA A CA 1
ATOM 2885 C C . ALA A 1 370 ? 6.855 8.125 -4.895 1 91.44 370 ALA A C 1
ATOM 2887 O O . ALA A 1 370 ? 8.055 8.078 -5.18 1 91.44 370 ALA A O 1
ATOM 2888 N N . MET A 1 371 ? 6.148 9.18 -4.918 1 94.81 371 MET A N 1
ATOM 2889 C CA . MET A 1 371 ? 6.766 10.445 -5.297 1 94.81 371 MET A CA 1
ATOM 2890 C C . MET A 1 371 ? 7.809 10.867 -4.27 1 94.81 371 MET A C 1
ATOM 2892 O O . MET A 1 371 ? 8.875 11.359 -4.629 1 94.81 371 MET A O 1
ATOM 2896 N N . ILE A 1 372 ? 7.473 10.703 -3.029 1 95 372 ILE A N 1
ATOM 2897 C CA . ILE A 1 372 ? 8.398 11.055 -1.961 1 95 372 ILE A CA 1
ATOM 2898 C C . ILE A 1 372 ? 9.672 10.211 -2.084 1 95 372 ILE A C 1
ATOM 2900 O O . ILE A 1 372 ? 10.781 10.734 -1.957 1 95 372 ILE A O 1
ATOM 2904 N N . ARG A 1 373 ? 9.547 8.953 -2.377 1 91.12 373 ARG A N 1
ATOM 2905 C CA . ARG A 1 373 ? 10.68 8.055 -2.525 1 91.12 373 ARG A CA 1
ATOM 2906 C C . ARG A 1 373 ? 11.508 8.406 -3.756 1 91.12 373 ARG A C 1
ATOM 2908 O O . ARG A 1 373 ? 12.711 8.641 -3.654 1 91.12 373 ARG A O 1
ATOM 2915 N N . ARG A 1 374 ? 10.859 8.617 -4.84 1 89.31 374 ARG A N 1
ATOM 2916 C CA . ARG A 1 374 ? 11.539 8.891 -6.098 1 89.31 374 ARG A CA 1
ATOM 2917 C C . ARG A 1 374 ? 12.102 10.305 -6.121 1 89.31 374 ARG A C 1
ATOM 2919 O O . ARG A 1 374 ? 13.102 10.57 -6.785 1 89.31 374 ARG A O 1
ATOM 2926 N N . GLY A 1 375 ? 11.383 11.117 -5.438 1 93.81 375 GLY A N 1
ATOM 2927 C CA . GLY A 1 375 ? 11.797 12.508 -5.41 1 93.81 375 GLY A CA 1
ATOM 2928 C C . GLY A 1 375 ? 12.969 12.766 -4.488 1 93.81 375 GLY A C 1
ATOM 2929 O O . GLY A 1 375 ? 13.469 13.891 -4.414 1 93.81 375 GLY A O 1
ATOM 2930 N N . GLY A 1 376 ? 13.359 11.773 -3.709 1 93.38 376 GLY A N 1
ATOM 2931 C CA . GLY A 1 376 ? 14.555 11.891 -2.881 1 93.38 376 GLY A CA 1
ATOM 2932 C C . GLY A 1 376 ? 14.281 12.531 -1.533 1 93.38 376 GLY A C 1
ATOM 2933 O O . GLY A 1 376 ? 15.195 13.078 -0.905 1 93.38 376 GLY A O 1
ATOM 2934 N N . LEU A 1 377 ? 13.078 12.477 -1.071 1 96.12 377 LEU A N 1
ATOM 2935 C CA . LEU A 1 377 ? 12.766 13.188 0.165 1 96.12 377 LEU A CA 1
ATOM 2936 C C . LEU A 1 377 ? 12.82 12.242 1.361 1 96.12 377 LEU A C 1
ATOM 2938 O O . LEU A 1 377 ? 12.695 12.68 2.508 1 96.12 377 LEU A O 1
ATOM 2942 N N . VAL A 1 378 ? 13.031 10.977 1.088 1 93.56 378 VAL A N 1
ATOM 2943 C CA . VAL A 1 378 ? 13.211 10.055 2.203 1 93.56 378 VAL A CA 1
ATOM 2944 C C . VAL A 1 378 ? 14.492 10.398 2.961 1 93.56 378 VAL A C 1
ATOM 2946 O O . VAL A 1 378 ? 15.578 10.438 2.375 1 93.56 378 VAL A O 1
ATOM 2949 N N . GLY A 1 379 ? 14.359 10.695 4.238 1 93.44 379 GLY A N 1
ATOM 2950 C CA . GLY A 1 379 ? 15.508 11.047 5.059 1 93.44 379 GLY A CA 1
ATOM 2951 C C . GLY A 1 379 ? 15.922 12.5 4.91 1 93.44 379 GLY A C 1
ATOM 2952 O O . GLY A 1 379 ? 17 12.898 5.379 1 93.44 379 GLY A O 1
ATOM 2953 N N . PHE A 1 380 ? 15.055 13.289 4.32 1 95.44 380 PHE A N 1
ATOM 2954 C CA . PHE A 1 380 ? 15.375 14.695 4.105 1 95.44 380 PHE A CA 1
ATOM 2955 C C . PHE A 1 380 ? 15.492 15.438 5.43 1 95.44 380 PHE A C 1
ATOM 2957 O O . PHE A 1 380 ? 14.664 15.258 6.324 1 95.44 380 PHE A O 1
ATOM 2964 N N . SER A 1 381 ? 16.578 16.172 5.613 1 94.19 381 SER A N 1
ATOM 2965 C CA . SER A 1 381 ? 16.875 16.844 6.875 1 94.19 381 SER A CA 1
ATOM 2966 C C . SER A 1 381 ? 17.469 18.234 6.633 1 94.19 381 SER A C 1
ATOM 2968 O O . SER A 1 381 ? 17.891 18.547 5.52 1 94.19 381 SER A O 1
ATOM 2970 N N . HIS A 1 382 ? 17.328 18.953 7.738 1 91.06 382 HIS A N 1
ATOM 2971 C CA . HIS A 1 382 ? 18.062 20.219 7.703 1 91.06 382 HIS A CA 1
ATOM 2972 C C . HIS A 1 382 ? 19.562 19.984 7.652 1 91.06 382 HIS A C 1
ATOM 2974 O O . HIS A 1 382 ? 20.094 19.156 8.406 1 91.06 382 HIS A O 1
ATOM 2980 N N . ASP A 1 383 ? 20.281 20.406 6.641 1 76.69 383 ASP A N 1
ATOM 2981 C CA . ASP A 1 383 ? 21.734 20.234 6.5 1 76.69 383 ASP A CA 1
ATOM 2982 C C . ASP A 1 383 ? 22.484 20.969 7.605 1 76.69 383 ASP A C 1
ATOM 2984 O O . ASP A 1 383 ? 23.484 20.469 8.117 1 76.69 383 ASP A O 1
ATOM 2988 N N . VAL A 1 384 ? 22.016 22.141 7.762 1 77.19 384 VAL A N 1
ATOM 2989 C CA . VAL A 1 384 ? 22.609 23.031 8.758 1 77.19 384 VAL A CA 1
ATOM 2990 C C . VAL A 1 384 ? 21.562 23.422 9.797 1 77.19 384 VAL A C 1
ATOM 2992 O O . VAL A 1 384 ? 20.375 23.516 9.484 1 77.19 384 VAL A O 1
ATOM 2995 N N . PRO A 1 385 ? 22.078 23.453 11.016 1 77.62 385 PRO A N 1
ATOM 2996 C CA . PRO A 1 385 ? 21.125 23.938 12.016 1 77.62 385 PRO A CA 1
ATOM 2997 C C . PRO A 1 385 ? 20.484 25.266 11.633 1 77.62 385 PRO A C 1
ATOM 2999 O O . PRO A 1 385 ? 21.109 26.078 10.945 1 77.62 385 PRO A O 1
ATOM 3002 N N . PRO A 1 386 ? 19.359 25.422 12.023 1 73.69 386 PRO A N 1
ATOM 3003 C CA . PRO A 1 386 ? 18.625 26.656 11.68 1 73.69 386 PRO A CA 1
ATOM 3004 C C . PRO A 1 386 ? 19.391 27.922 12.07 1 73.69 386 PRO A C 1
ATOM 3006 O O . PRO A 1 386 ? 19.219 28.969 11.438 1 73.69 386 PRO A O 1
ATOM 3009 N N . SER A 1 387 ? 20.172 27.812 12.992 1 76.44 387 SER A N 1
ATOM 3010 C CA . SER A 1 387 ? 20.906 28.984 13.461 1 76.44 387 SER A CA 1
ATOM 3011 C C . SER A 1 387 ? 21.906 29.469 12.414 1 76.44 387 SER A C 1
ATOM 3013 O O . SER A 1 387 ? 22.312 30.625 12.422 1 76.44 387 SER A O 1
ATOM 3015 N N . LYS A 1 388 ? 22.125 28.641 11.492 1 80.25 388 LYS A N 1
ATOM 3016 C CA . LYS A 1 388 ? 23.156 28.984 10.516 1 80.25 388 LYS A CA 1
ATOM 3017 C C . LYS A 1 388 ? 22.578 29.094 9.109 1 80.25 388 LYS A C 1
ATOM 3019 O O . LYS A 1 388 ? 23.312 29.219 8.133 1 80.25 388 LYS A O 1
ATOM 3024 N N . THR A 1 389 ? 21.297 29.062 9.117 1 87.31 389 THR A N 1
ATOM 3025 C CA . THR A 1 389 ? 20.672 29.094 7.801 1 87.31 389 THR A CA 1
ATOM 3026 C C . THR A 1 389 ? 19.891 30.391 7.605 1 87.31 389 THR A C 1
ATOM 3028 O O . THR A 1 389 ? 19.5 31.047 8.578 1 87.31 389 THR A O 1
ATOM 3031 N N . THR A 1 390 ? 19.766 30.766 6.402 1 92.19 390 THR A N 1
ATOM 3032 C CA . THR A 1 390 ? 18.906 31.922 6.086 1 92.19 390 THR A CA 1
ATOM 3033 C C . THR A 1 390 ? 17.438 31.547 6.184 1 92.19 390 THR A C 1
ATOM 3035 O O . THR A 1 390 ? 17.078 30.359 6.105 1 92.19 390 THR A O 1
ATOM 3038 N N . TRP A 1 391 ? 16.625 32.594 6.449 1 94.75 391 TRP A N 1
ATOM 3039 C CA . TRP A 1 391 ? 15.188 32.375 6.559 1 94.75 391 TRP A CA 1
ATOM 3040 C C . TRP A 1 391 ? 14.641 31.703 5.309 1 94.75 391 TRP A C 1
ATOM 3042 O O . TRP A 1 391 ? 13.836 30.781 5.398 1 94.75 391 TRP A O 1
ATOM 3052 N N . SER A 1 392 ? 15.094 32.094 4.148 1 94.19 392 SER A N 1
ATOM 3053 C CA . SER A 1 392 ? 14.617 31.531 2.889 1 94.19 392 SER A CA 1
ATOM 3054 C C . SER A 1 392 ? 15.008 30.078 2.754 1 94.19 392 SER A C 1
ATOM 3056 O O . SER A 1 392 ? 14.203 29.25 2.324 1 94.19 392 SER A O 1
ATOM 3058 N N . GLN A 1 393 ? 16.172 29.797 3.092 1 93.81 393 GLN A N 1
ATOM 3059 C CA . GLN A 1 393 ? 16.641 28.422 3.041 1 93.81 393 GLN A CA 1
ATOM 3060 C C . GLN A 1 393 ? 15.922 27.547 4.066 1 93.81 393 GLN A C 1
ATOM 3062 O O . GLN A 1 393 ? 15.594 26.391 3.789 1 93.81 393 GLN A O 1
ATOM 3067 N N . PHE A 1 394 ? 15.758 28.156 5.227 1 95.06 394 PHE A N 1
ATOM 3068 C CA . PHE A 1 394 ? 15.023 27.453 6.27 1 95.06 394 PHE A CA 1
ATOM 3069 C C . PHE A 1 394 ? 13.625 27.078 5.789 1 95.06 394 PHE A C 1
ATOM 3071 O O . PHE A 1 394 ? 13.195 25.938 5.953 1 95.06 394 PHE A O 1
ATOM 3078 N N . ILE A 1 395 ? 12.93 28.016 5.172 1 95.75 395 ILE A N 1
ATOM 3079 C CA . ILE A 1 395 ? 11.562 27.781 4.73 1 95.75 395 ILE A CA 1
ATOM 3080 C C . ILE A 1 395 ? 11.539 26.703 3.656 1 95.75 395 ILE A C 1
ATOM 3082 O O . ILE A 1 395 ? 10.648 25.844 3.65 1 95.75 395 ILE A O 1
ATOM 3086 N N . GLU A 1 396 ? 12.438 26.719 2.77 1 95.31 396 GLU A N 1
ATOM 3087 C CA . GLU A 1 396 ? 12.5 25.734 1.699 1 95.31 396 GLU A CA 1
ATOM 3088 C C . GLU A 1 396 ? 12.68 24.328 2.26 1 95.31 396 GLU A C 1
ATOM 3090 O O . GLU A 1 396 ? 11.969 23.406 1.857 1 95.31 396 GLU A O 1
ATOM 3095 N N . HIS A 1 397 ? 13.539 24.156 3.16 1 95.94 397 HIS A N 1
ATOM 3096 C CA . HIS A 1 397 ? 13.805 22.859 3.746 1 95.94 397 HIS A CA 1
ATOM 3097 C C . HIS A 1 397 ? 12.664 22.406 4.656 1 95.94 397 HIS A C 1
ATOM 3099 O O . HIS A 1 397 ? 12.227 21.266 4.586 1 95.94 397 HIS A O 1
ATOM 3105 N N . GLU A 1 398 ? 12.242 23.375 5.484 1 97.12 398 GLU A N 1
ATOM 3106 C CA . GLU A 1 398 ? 11.172 23.047 6.422 1 97.12 398 GLU A CA 1
ATOM 3107 C C . GLU A 1 398 ? 9.891 22.656 5.688 1 97.12 398 GLU A C 1
ATOM 3109 O O . GLU A 1 398 ? 9.141 21.797 6.16 1 97.12 398 GLU A O 1
ATOM 3114 N N . THR A 1 399 ? 9.641 23.297 4.555 1 97.69 399 THR A N 1
ATOM 3115 C CA . THR A 1 399 ? 8.484 22.938 3.75 1 97.69 399 THR A CA 1
ATOM 3116 C C . THR A 1 399 ? 8.547 21.469 3.324 1 97.69 399 THR A C 1
ATOM 3118 O O . THR A 1 399 ? 7.543 20.766 3.383 1 97.69 399 THR A O 1
ATOM 3121 N N . ARG A 1 400 ? 9.656 21.031 2.904 1 98.12 400 ARG A N 1
ATOM 3122 C CA . ARG A 1 400 ? 9.844 19.656 2.471 1 98.12 400 ARG A CA 1
ATOM 3123 C C . ARG A 1 400 ? 9.695 18.688 3.641 1 98.12 400 ARG A C 1
ATOM 3125 O O . ARG A 1 400 ? 9.102 17.625 3.498 1 98.12 400 ARG A O 1
ATOM 3132 N N . ILE A 1 401 ? 10.211 19.016 4.773 1 97.88 401 ILE A N 1
ATOM 3133 C CA . ILE A 1 401 ? 10.117 18.188 5.965 1 97.88 401 ILE A CA 1
ATOM 3134 C C . ILE A 1 401 ? 8.656 18.047 6.387 1 97.88 401 ILE A C 1
ATOM 3136 O O . ILE A 1 401 ? 8.188 16.922 6.641 1 97.88 401 ILE A O 1
ATOM 3140 N N . ARG A 1 402 ? 7.984 19.156 6.445 1 97.88 402 ARG A N 1
ATOM 3141 C CA . ARG A 1 402 ? 6.586 19.141 6.859 1 97.88 402 ARG A CA 1
ATOM 3142 C C . ARG A 1 402 ? 5.723 18.406 5.832 1 97.88 402 ARG A C 1
ATOM 3144 O O . ARG A 1 402 ? 4.738 17.766 6.191 1 97.88 402 ARG A O 1
ATOM 3151 N N . LEU A 1 403 ? 6.094 18.562 4.582 1 98.06 403 LEU A N 1
ATOM 3152 C CA . LEU A 1 403 ? 5.391 17.859 3.525 1 98.06 403 LEU A CA 1
ATOM 3153 C C . LEU A 1 403 ? 5.465 16.344 3.746 1 98.06 403 LEU A C 1
ATOM 3155 O O . LEU A 1 403 ? 4.445 15.656 3.729 1 98.06 403 LEU A O 1
ATOM 3159 N N . VAL A 1 404 ? 6.645 15.781 3.963 1 98.12 404 VAL A N 1
ATOM 3160 C CA . VAL A 1 404 ? 6.84 14.359 4.191 1 98.12 404 VAL A CA 1
ATOM 3161 C C . VAL A 1 404 ? 6.105 13.93 5.457 1 98.12 404 VAL A C 1
ATOM 3163 O O . VAL A 1 404 ? 5.473 12.875 5.492 1 98.12 404 VAL A O 1
ATOM 3166 N N . THR A 1 405 ? 6.176 14.734 6.418 1 98 405 THR A N 1
ATOM 3167 C CA . THR A 1 405 ? 5.527 14.445 7.691 1 98 405 THR A CA 1
ATOM 3168 C C . THR A 1 405 ? 4.02 14.297 7.508 1 98 405 THR A C 1
ATOM 3170 O O . THR A 1 405 ? 3.42 13.344 8.008 1 98 405 THR A O 1
ATOM 3173 N N . TRP A 1 406 ? 3.453 15.172 6.801 1 97.44 406 TRP A N 1
ATOM 3174 C CA . TRP A 1 406 ? 2.002 15.148 6.66 1 97.44 406 TRP A CA 1
ATOM 3175 C C . TRP A 1 406 ? 1.564 14.047 5.703 1 97.44 406 TRP A C 1
ATOM 3177 O O . TRP A 1 406 ? 0.474 13.484 5.848 1 97.44 406 TRP A O 1
ATOM 3187 N N . ALA A 1 407 ? 2.357 13.742 4.691 1 97.75 407 ALA A N 1
ATOM 3188 C CA . ALA A 1 407 ? 2.07 12.547 3.902 1 97.75 407 ALA A CA 1
ATOM 3189 C C . ALA A 1 407 ? 2.008 11.305 4.785 1 97.75 407 ALA A C 1
ATOM 3191 O O . ALA A 1 407 ? 1.106 10.477 4.641 1 97.75 407 ALA A O 1
ATOM 3192 N N . PHE A 1 408 ? 2.992 11.234 5.68 1 97.5 408 PHE A N 1
ATOM 3193 C CA . PHE A 1 408 ? 3.072 10.117 6.609 1 97.5 408 PHE A CA 1
ATOM 3194 C C . PHE A 1 408 ? 1.89 10.125 7.57 1 97.5 408 PHE A C 1
ATOM 3196 O O . PHE A 1 408 ? 1.326 9.07 7.883 1 97.5 408 PHE A O 1
ATOM 3203 N N . ILE A 1 409 ? 1.471 11.273 8.047 1 96.12 409 ILE A N 1
ATOM 3204 C CA . ILE A 1 409 ? 0.353 11.414 8.977 1 96.12 409 ILE A CA 1
ATOM 3205 C C . ILE A 1 409 ? -0.94 10.969 8.297 1 96.12 409 ILE A C 1
ATOM 3207 O O . ILE A 1 409 ? -1.736 10.234 8.875 1 96.12 409 ILE A O 1
ATOM 3211 N N . ASN A 1 410 ? -1.159 11.461 7.105 1 95.5 410 ASN A N 1
ATOM 3212 C CA . ASN A 1 410 ? -2.334 11.023 6.359 1 95.5 410 ASN A CA 1
ATOM 3213 C C . ASN A 1 410 ? -2.385 9.508 6.238 1 95.5 410 ASN A C 1
ATOM 3215 O O . ASN A 1 410 ? -3.445 8.898 6.406 1 95.5 410 ASN A O 1
ATOM 3219 N N . ASP A 1 411 ? -1.294 8.938 5.902 1 95.62 411 ASP A N 1
ATOM 3220 C CA . ASP A 1 411 ? -1.184 7.484 5.762 1 95.62 411 ASP A CA 1
ATOM 3221 C C . ASP A 1 411 ? -1.52 6.781 7.078 1 95.62 411 ASP A C 1
ATOM 3223 O O . ASP A 1 411 ? -2.232 5.773 7.082 1 95.62 411 ASP A O 1
ATOM 3227 N N . SER A 1 412 ? -1.022 7.281 8.172 1 95.81 412 SER A N 1
ATOM 3228 C CA . SER A 1 412 ? -1.247 6.711 9.492 1 95.81 412 SER A CA 1
ATOM 3229 C C . SER A 1 412 ? -2.715 6.809 9.891 1 95.81 412 SER A C 1
ATOM 3231 O O . SER A 1 412 ? -3.252 5.898 10.531 1 95.81 412 SER A O 1
ATOM 3233 N N . LEU A 1 413 ? -3.318 7.902 9.539 1 93.31 413 LEU A N 1
ATOM 3234 C CA . LEU A 1 413 ? -4.73 8.086 9.859 1 93.31 413 LEU A CA 1
ATOM 3235 C C . LEU A 1 413 ? -5.594 7.094 9.086 1 93.31 413 LEU A C 1
ATOM 3237 O O . LEU A 1 413 ? -6.559 6.551 9.633 1 93.31 413 LEU A O 1
ATOM 3241 N N . LEU A 1 414 ? -5.258 6.883 7.84 1 93 414 LEU A N 1
ATOM 3242 C CA . LEU A 1 414 ? -5.973 5.887 7.051 1 93 414 LEU A CA 1
ATOM 3243 C C . LEU A 1 414 ? -5.828 4.496 7.664 1 93 414 LEU A C 1
ATOM 3245 O O . LEU A 1 414 ? -6.777 3.711 7.66 1 93 414 LEU A O 1
ATOM 3249 N N . THR A 1 415 ? -4.652 4.215 8.148 1 94.69 415 THR A N 1
ATOM 3250 C CA . THR A 1 415 ? -4.414 2.936 8.812 1 94.69 415 THR A CA 1
ATOM 3251 C C . THR A 1 415 ? -5.262 2.816 10.078 1 94.69 415 THR A C 1
ATOM 3253 O O . THR A 1 415 ? -5.875 1.776 10.32 1 94.69 415 THR A O 1
ATOM 3256 N N . LEU A 1 416 ? -5.336 3.857 10.852 1 93.94 416 LEU A N 1
ATOM 3257 C CA . LEU A 1 416 ? -6.09 3.85 12.102 1 93.94 416 LEU A CA 1
ATOM 3258 C C . LEU A 1 416 ? -7.59 3.758 11.836 1 93.94 416 LEU A C 1
ATOM 3260 O O . LEU A 1 416 ? -8.273 2.887 12.375 1 93.94 416 LEU A O 1
ATOM 3264 N N . PHE A 1 417 ? -8.086 4.574 10.938 1 90.62 417 PHE A N 1
ATOM 3265 C CA . PHE A 1 417 ? -9.523 4.715 10.742 1 90.62 417 PHE A CA 1
ATOM 3266 C C . PHE A 1 417 ? -10.07 3.572 9.898 1 90.62 417 PHE A C 1
ATOM 3268 O O . PHE A 1 417 ? -11.195 3.117 10.109 1 90.62 417 PHE A O 1
ATOM 3275 N N . CYS A 1 418 ? -9.234 3.098 8.945 1 90.62 418 CYS A N 1
ATOM 3276 C CA . CYS A 1 418 ? -9.789 2.201 7.941 1 90.62 418 CYS A CA 1
ATOM 3277 C C . CYS A 1 418 ? -9.078 0.852 7.957 1 90.62 418 CYS A C 1
ATOM 3279 O O . CYS A 1 418 ? -9.406 -0.035 7.168 1 90.62 418 CYS A O 1
ATOM 3281 N N . SER A 1 419 ? -8.164 0.65 8.812 1 90.94 419 SER A N 1
ATOM 3282 C CA . SER A 1 419 ? -7.359 -0.564 8.812 1 90.94 419 SER A CA 1
ATOM 3283 C C . SER A 1 419 ? -6.723 -0.807 7.449 1 90.94 419 SER A C 1
ATOM 3285 O O . SER A 1 419 ? -6.707 -1.938 6.957 1 90.94 419 SER A O 1
ATOM 3287 N N . HIS A 1 420 ? -6.363 0.266 6.812 1 92.38 420 HIS A N 1
ATOM 3288 C CA . HIS A 1 420 ? -5.664 0.181 5.535 1 92.38 420 HIS A CA 1
ATOM 3289 C C . HIS A 1 420 ? -4.168 -0.024 5.738 1 92.38 420 HIS A C 1
ATOM 3291 O O . HIS A 1 420 ? -3.559 0.625 6.59 1 92.38 420 HIS A O 1
ATOM 3297 N N . PRO A 1 421 ? -3.566 -0.959 4.996 1 93.25 421 PRO A N 1
ATOM 3298 C CA . PRO A 1 421 ? -2.123 -1.152 5.148 1 93.25 421 PRO A CA 1
ATOM 3299 C C . PRO A 1 421 ? -1.325 0.118 4.863 1 93.25 421 PRO A C 1
ATOM 3301 O O . PRO A 1 421 ? -1.595 0.814 3.881 1 93.25 421 PRO A O 1
ATOM 3304 N N . PRO A 1 422 ? -0.371 0.403 5.742 1 94.38 422 PRO A N 1
ATOM 3305 C CA . PRO A 1 422 ? 0.404 1.632 5.555 1 94.38 422 PRO A CA 1
ATOM 3306 C C . PRO A 1 422 ? 1.283 1.59 4.305 1 94.38 422 PRO A C 1
ATOM 3308 O O . PRO A 1 422 ? 1.859 0.547 3.986 1 94.38 422 PRO A O 1
ATOM 3311 N N . SER A 1 423 ? 1.406 2.729 3.648 1 93.31 423 SER A N 1
ATOM 3312 C CA . SER A 1 423 ? 2.217 2.854 2.443 1 93.31 423 SER A CA 1
ATOM 3313 C C . SER A 1 423 ? 3.607 3.393 2.764 1 93.31 423 SER A C 1
ATOM 3315 O O . SER A 1 423 ? 4.543 3.219 1.98 1 93.31 423 SER A O 1
ATOM 3317 N N . ILE A 1 424 ? 3.732 4.133 3.82 1 95.25 424 ILE A N 1
ATOM 3318 C CA . ILE A 1 424 ? 5 4.68 4.285 1 95.25 424 ILE A CA 1
ATOM 3319 C C . ILE A 1 424 ? 5.367 4.062 5.633 1 95.25 424 ILE A C 1
ATOM 3321 O O . ILE A 1 424 ? 4.543 4.012 6.547 1 95.25 424 ILE A O 1
ATOM 3325 N N . THR A 1 425 ? 6.547 3.598 5.77 1 95 425 THR A N 1
ATOM 3326 C CA . THR A 1 425 ? 6.965 2.949 7.008 1 95 425 THR A CA 1
ATOM 3327 C C . THR A 1 425 ? 7.574 3.965 7.973 1 95 425 THR A C 1
ATOM 3329 O O . THR A 1 425 ? 8.039 5.027 7.551 1 95 425 THR A O 1
ATOM 3332 N N . VAL A 1 426 ? 7.523 3.615 9.234 1 95.38 426 VAL A N 1
ATOM 3333 C CA . VAL A 1 426 ? 8.125 4.48 10.25 1 95.38 426 VAL A CA 1
ATOM 3334 C C . VAL A 1 426 ? 9.633 4.57 10.023 1 95.38 426 VAL A C 1
ATOM 3336 O O . VAL A 1 426 ? 10.242 5.613 10.281 1 95.38 426 VAL A O 1
ATOM 3339 N N . LYS A 1 427 ? 10.227 3.553 9.539 1 93.5 427 LYS A N 1
ATOM 3340 C CA . LYS A 1 427 ? 11.664 3.525 9.297 1 93.5 427 LYS A CA 1
ATOM 3341 C C . LYS A 1 427 ? 12.062 4.539 8.219 1 93.5 427 LYS A C 1
ATOM 3343 O O . LYS A 1 427 ? 13.148 5.117 8.273 1 93.5 427 LYS A O 1
ATOM 3348 N N . GLU A 1 428 ? 11.195 4.758 7.289 1 93.81 428 GLU A N 1
ATOM 3349 C CA . GLU A 1 428 ? 11.438 5.727 6.223 1 93.81 428 GLU A CA 1
ATOM 3350 C C . GLU A 1 428 ? 11.438 7.152 6.762 1 93.81 428 GLU A C 1
ATOM 3352 O O . GLU A 1 428 ? 11.953 8.07 6.117 1 93.81 428 GLU A O 1
ATOM 3357 N N . MET A 1 429 ? 10.781 7.328 7.949 1 96.31 429 MET A N 1
ATOM 3358 C CA . MET A 1 429 ? 10.719 8.656 8.555 1 96.31 429 MET A CA 1
ATOM 3359 C C . MET A 1 429 ? 11.984 8.953 9.344 1 96.31 429 MET A C 1
ATOM 3361 O O . MET A 1 429 ? 11.922 9.297 10.531 1 96.31 429 MET A O 1
ATOM 3365 N N . CYS A 1 430 ? 13.117 8.906 8.68 1 94.5 430 CYS A N 1
ATOM 3366 C CA . CYS A 1 430 ? 14.43 9.078 9.305 1 94.5 430 CYS A CA 1
ATOM 3367 C C . CYS A 1 430 ? 14.953 10.492 9.078 1 94.5 430 CYS A C 1
ATOM 3369 O O . CYS A 1 430 ? 16.078 10.812 9.469 1 94.5 430 CYS A O 1
ATOM 3371 N N . GLY A 1 431 ? 14.172 11.32 8.469 1 94.94 431 GLY A N 1
ATOM 3372 C CA . GLY A 1 431 ? 14.523 12.727 8.312 1 94.94 431 GLY A CA 1
ATOM 3373 C C . GLY A 1 431 ? 14.219 13.555 9.547 1 94.94 431 GLY A C 1
ATOM 3374 O O . GLY A 1 431 ? 13.703 13.031 10.539 1 94.94 431 GLY A O 1
ATOM 3375 N N . SER A 1 432 ? 14.492 14.836 9.477 1 94.81 432 SER A N 1
ATOM 3376 C CA . SER A 1 432 ? 14.312 15.75 10.594 1 94.81 432 SER A CA 1
ATOM 3377 C C . SER A 1 432 ? 12.836 15.859 10.984 1 94.81 432 SER A C 1
ATOM 3379 O O . SER A 1 432 ? 11.953 15.719 10.141 1 94.81 432 SER A O 1
ATOM 3381 N N . LEU A 1 433 ? 12.641 16.125 12.281 1 95.44 433 LEU A N 1
ATOM 3382 C CA . LEU A 1 433 ? 11.305 16.484 12.742 1 95.44 433 LEU A CA 1
ATOM 3383 C C . LEU A 1 433 ? 10.984 17.938 12.375 1 95.44 433 LEU A C 1
ATOM 3385 O O . LEU A 1 433 ? 11.891 18.766 12.234 1 95.44 433 LEU A O 1
ATOM 3389 N N . PRO A 1 434 ? 9.672 18.203 12.148 1 95.75 434 PRO A N 1
ATOM 3390 C CA . PRO A 1 434 ? 9.32 19.609 11.953 1 95.75 434 PRO A CA 1
ATOM 3391 C C . PRO A 1 434 ? 9.766 20.484 13.117 1 95.75 434 PRO A C 1
ATOM 3393 O O . PRO A 1 434 ? 9.664 20.094 14.281 1 95.75 434 PRO A O 1
ATOM 3396 N N . CYS A 1 435 ? 10.242 21.625 12.812 1 93 435 CYS A N 1
ATOM 3397 C CA . CYS A 1 435 ? 10.648 22.578 13.828 1 93 435 CYS A CA 1
ATOM 3398 C C . CYS A 1 435 ? 9.43 23.172 14.531 1 93 435 CYS A C 1
ATOM 3400 O O . CYS A 1 435 ? 8.297 22.844 14.195 1 93 435 CYS A O 1
ATOM 3402 N N . ARG A 1 436 ? 9.727 23.938 15.523 1 90 436 ARG A N 1
ATOM 3403 C CA . ARG A 1 436 ? 8.656 24.594 16.281 1 90 436 ARG A CA 1
ATOM 3404 C C . ARG A 1 436 ? 7.812 25.484 15.383 1 90 436 ARG A C 1
ATOM 3406 O O . ARG A 1 436 ? 8.336 26.141 14.484 1 90 436 ARG A O 1
ATOM 3413 N N . ASN A 1 437 ? 6.52 25.531 15.672 1 90.56 437 ASN A N 1
ATOM 3414 C CA . ASN A 1 437 ? 5.598 26.297 14.844 1 90.56 437 ASN A CA 1
ATOM 3415 C C . ASN A 1 437 ? 5.926 27.797 14.891 1 90.56 437 ASN A C 1
ATOM 3417 O O . ASN A 1 437 ? 5.73 28.5 13.898 1 90.56 437 ASN A O 1
ATOM 3421 N N . GLU A 1 438 ? 6.422 28.25 16.031 1 87.88 438 GLU A N 1
ATOM 3422 C CA . GLU A 1 438 ? 6.781 29.656 16.156 1 87.88 438 GLU A CA 1
ATOM 3423 C C . GLU A 1 438 ? 7.84 30.047 15.133 1 87.88 438 GLU A C 1
ATOM 3425 O O . GLU A 1 438 ? 7.75 31.109 14.516 1 87.88 438 GLU A O 1
ATOM 3430 N N . LEU A 1 439 ? 8.75 29.203 14.992 1 91.06 439 LEU A N 1
ATOM 3431 C CA . LEU A 1 439 ? 9.812 29.453 14.023 1 91.06 439 LEU A CA 1
ATOM 3432 C C . LEU A 1 439 ? 9.289 29.344 12.602 1 91.06 439 LEU A C 1
ATOM 3434 O O . LEU A 1 439 ? 9.656 30.141 11.734 1 91.06 439 LEU A O 1
ATOM 3438 N N . TRP A 1 440 ? 8.406 28.422 12.32 1 93.5 440 TRP A N 1
ATOM 3439 C CA . TRP A 1 440 ? 7.82 28.156 11.008 1 93.5 440 TRP A CA 1
ATOM 3440 C C . TRP A 1 440 ? 6.961 29.344 10.562 1 93.5 440 TRP A C 1
ATOM 3442 O O . TRP A 1 440 ? 6.953 29.688 9.383 1 93.5 440 TRP A O 1
ATOM 3452 N N . GLU A 1 441 ? 6.336 29.969 11.477 1 91.94 441 GLU A N 1
ATOM 3453 C CA . GLU A 1 441 ? 5.371 31.016 11.148 1 91.94 441 GLU A CA 1
ATOM 3454 C C . GLU A 1 441 ? 6.035 32.375 11.086 1 91.94 441 GLU A C 1
ATOM 3456 O O . GLU A 1 441 ? 5.379 33.375 10.812 1 91.94 441 GLU A O 1
ATOM 3461 N N . ALA A 1 442 ? 7.371 32.375 11.328 1 93.44 442 ALA A N 1
ATOM 3462 C CA . ALA A 1 442 ? 8.07 33.656 11.188 1 93.44 442 ALA A CA 1
ATOM 3463 C C . ALA A 1 442 ? 7.848 34.25 9.805 1 93.44 442 ALA A C 1
ATOM 3465 O O . ALA A 1 442 ? 7.918 33.531 8.797 1 93.44 442 ALA A O 1
ATOM 3466 N N . ALA A 1 443 ? 7.625 35.562 9.773 1 93.38 443 ALA A N 1
ATOM 3467 C CA . ALA A 1 443 ? 7.215 36.188 8.516 1 93.38 443 ALA A CA 1
ATOM 3468 C C . ALA A 1 443 ? 8.391 36.875 7.844 1 93.38 443 ALA A C 1
ATOM 3470 O O . ALA A 1 443 ? 8.266 37.406 6.727 1 93.38 443 ALA A O 1
ATOM 3471 N N . SER A 1 444 ? 9.492 36.969 8.547 1 93.88 444 SER A N 1
ATOM 3472 C CA . SER A 1 444 ? 10.641 37.656 7.988 1 93.88 444 SER A CA 1
ATOM 3473 C C . SER A 1 444 ? 11.945 37.125 8.562 1 93.88 444 SER A C 1
ATOM 3475 O O . SER A 1 444 ? 11.945 36.375 9.547 1 93.88 444 SER A O 1
ATOM 3477 N N . GLN A 1 445 ? 13.078 37.562 7.898 1 93.75 445 GLN A N 1
ATOM 3478 C CA . GLN A 1 445 ? 14.414 37.188 8.352 1 93.75 445 GLN A CA 1
ATOM 3479 C C . GLN A 1 445 ? 14.68 37.688 9.766 1 93.75 445 GLN A C 1
ATOM 3481 O O . GLN A 1 445 ? 15.234 36.969 10.594 1 93.75 445 GLN A O 1
ATOM 3486 N N . ASN A 1 446 ? 14.227 38.875 9.977 1 92.88 446 ASN A N 1
ATOM 3487 C CA . ASN A 1 446 ? 14.453 39.469 11.289 1 92.88 446 ASN A CA 1
ATOM 3488 C C . ASN A 1 446 ? 13.68 38.719 12.375 1 92.88 446 ASN A C 1
ATOM 3490 O O . ASN A 1 446 ? 14.227 38.438 13.445 1 92.88 446 ASN A O 1
ATOM 3494 N N . ALA A 1 447 ? 12.398 38.469 12.086 1 92.88 447 ALA A N 1
ATOM 3495 C CA . ALA A 1 447 ? 11.578 37.75 13.047 1 92.88 447 ALA A CA 1
ATOM 3496 C C . ALA A 1 447 ? 12.156 36.344 13.312 1 92.88 447 ALA A C 1
ATOM 3498 O O . ALA A 1 447 ? 12.148 35.875 14.445 1 92.88 447 ALA A O 1
ATOM 3499 N N . PHE A 1 448 ? 12.664 35.75 12.266 1 93.44 448 PHE A N 1
ATOM 3500 C CA . PHE A 1 448 ? 13.266 34.438 12.336 1 93.44 448 PHE A CA 1
ATOM 3501 C C . PHE A 1 448 ? 14.5 34.469 13.234 1 93.44 448 PHE A C 1
ATOM 3503 O O . PHE A 1 448 ? 14.648 33.594 14.109 1 93.44 448 PHE A O 1
ATOM 3510 N N . GLU A 1 449 ? 15.359 35.406 13.117 1 91.44 449 GLU A N 1
ATOM 3511 C CA . GLU A 1 449 ? 16.594 35.5 13.898 1 91.44 449 GLU A CA 1
ATOM 3512 C C . GLU A 1 449 ? 16.297 35.812 15.367 1 91.44 449 GLU A C 1
ATOM 3514 O O . GLU A 1 449 ? 16.969 35.312 16.266 1 91.44 449 GLU A O 1
ATOM 3519 N N . GLU A 1 450 ? 15.328 36.562 15.547 1 90.44 450 GLU A N 1
ATOM 3520 C CA . GLU A 1 450 ? 14.945 36.906 16.906 1 90.44 450 GLU A CA 1
ATOM 3521 C C . GLU A 1 450 ? 14.445 35.656 17.656 1 90.44 450 GLU A C 1
ATOM 3523 O O . GLU A 1 450 ? 14.781 35.469 18.828 1 90.44 450 GLU A O 1
ATOM 3528 N N . LEU A 1 451 ? 13.656 34.906 16.984 1 88.5 451 LEU A N 1
ATOM 3529 C CA . LEU A 1 451 ? 13.102 33.688 17.609 1 88.5 451 LEU A CA 1
ATOM 3530 C C . LEU A 1 451 ? 14.188 32.656 17.828 1 88.5 451 LEU A C 1
ATOM 3532 O O . LEU A 1 451 ? 14.164 31.938 18.828 1 88.5 451 LEU A O 1
ATOM 3536 N N . GLN A 1 452 ? 15.102 32.625 16.969 1 86.56 452 GLN A N 1
ATOM 3537 C CA . GLN A 1 452 ? 16.188 31.641 17.062 1 86.56 452 GLN A CA 1
ATOM 3538 C C . GLN A 1 452 ? 17.062 31.922 18.281 1 86.56 452 GLN A C 1
ATOM 3540 O O . GLN A 1 452 ? 17.547 30.984 18.922 1 86.56 452 GLN A O 1
ATOM 3545 N N . ARG A 1 453 ? 17.328 33.094 18.5 1 82.75 453 ARG A N 1
ATOM 3546 C CA . ARG A 1 453 ? 18.172 33.5 19.625 1 82.75 453 ARG A CA 1
ATOM 3547 C C . ARG A 1 453 ? 17.547 33.031 20.953 1 82.75 453 ARG A C 1
ATOM 3549 O O . ARG A 1 453 ? 18.266 32.688 21.891 1 82.75 453 ARG A O 1
ATOM 3556 N N . GLY A 1 454 ? 16.297 32.906 20.953 1 74.25 454 GLY A N 1
ATOM 3557 C CA . GLY A 1 454 ? 15.609 32.531 22.188 1 74.25 454 GLY A CA 1
ATOM 3558 C C . GLY A 1 454 ? 15.414 31.031 22.344 1 74.25 454 GLY A C 1
ATOM 3559 O O . GLY A 1 454 ? 15.047 30.547 23.422 1 74.25 454 GLY A O 1
ATOM 3560 N N . MET A 1 455 ? 15.789 30.375 21.312 1 76.88 455 MET A N 1
ATOM 3561 C CA . MET A 1 455 ? 15.484 28.938 21.359 1 76.88 455 MET A CA 1
ATOM 3562 C C . MET A 1 455 ? 16.75 28.125 21.625 1 76.88 455 MET A C 1
ATOM 3564 O O . MET A 1 455 ? 17.797 28.375 21.031 1 76.88 455 MET A O 1
ATOM 3568 N N . GLN A 1 456 ? 16.703 27.344 22.656 1 67.5 456 GLN A N 1
ATOM 3569 C CA . GLN A 1 456 ? 17.812 26.453 22.984 1 67.5 456 GLN A CA 1
ATOM 3570 C C . GLN A 1 456 ? 17.703 25.125 22.25 1 67.5 456 GLN A C 1
ATOM 3572 O O . GLN A 1 456 ? 16.625 24.547 22.156 1 67.5 456 GLN A O 1
ATOM 3577 N N . THR A 1 457 ? 18.75 24.844 21.516 1 68.75 457 THR A N 1
ATOM 3578 C CA . THR A 1 457 ? 18.766 23.562 20.844 1 68.75 457 THR A CA 1
ATOM 3579 C C . THR A 1 457 ? 19.375 22.484 21.75 1 68.75 457 THR A C 1
ATOM 3581 O O . THR A 1 457 ? 20.406 22.719 22.391 1 68.75 457 THR A O 1
ATOM 3584 N N . ASN A 1 458 ? 18.594 21.531 22.047 1 67.88 458 ASN A N 1
ATOM 3585 C CA . ASN A 1 458 ? 19.125 20.391 22.766 1 67.88 458 ASN A CA 1
ATOM 3586 C C . ASN A 1 458 ? 19.562 19.281 21.797 1 67.88 458 ASN A C 1
ATOM 3588 O O . ASN A 1 458 ? 18.719 18.672 21.141 1 67.88 458 ASN A O 1
ATOM 3592 N N . PRO A 1 459 ? 20.766 18.922 21.781 1 72.06 459 PRO A N 1
ATOM 3593 C CA . PRO A 1 459 ? 21.281 17.922 20.844 1 72.06 459 PRO A CA 1
ATOM 3594 C C . PRO A 1 459 ? 20.828 16.5 21.188 1 72.06 459 PRO A C 1
ATOM 3596 O O . PRO A 1 459 ? 20.922 15.609 20.359 1 72.06 459 PRO A O 1
ATOM 3599 N N . THR A 1 460 ? 20.25 16.344 22.297 1 79.81 460 THR A N 1
ATOM 3600 C CA . THR A 1 460 ? 19.953 14.969 22.703 1 79.81 460 THR A CA 1
ATOM 3601 C C . THR A 1 460 ? 18.516 14.594 22.328 1 79.81 460 THR A C 1
ATOM 3603 O O . THR A 1 460 ? 18.125 13.438 22.469 1 79.81 460 THR A O 1
ATOM 3606 N N . SER A 1 461 ? 17.859 15.492 21.812 1 88.5 461 SER A N 1
ATOM 3607 C CA . SER A 1 461 ? 16.484 15.211 21.422 1 88.5 461 SER A CA 1
ATOM 3608 C C . SER A 1 461 ? 16.422 14.258 20.234 1 88.5 461 SER A C 1
ATOM 3610 O O . SER A 1 461 ? 17.375 14.18 19.438 1 88.5 461 SER A O 1
ATOM 3612 N N . PRO A 1 462 ? 15.336 13.461 20.188 1 92.44 462 PRO A N 1
ATOM 3613 C CA . PRO A 1 462 ? 15.227 12.586 19.016 1 92.44 462 PRO A CA 1
ATOM 3614 C C . PRO A 1 462 ? 15.352 13.344 17.703 1 92.44 462 PRO A C 1
ATOM 3616 O O . PRO A 1 462 ? 14.75 14.406 17.531 1 92.44 462 PRO A O 1
ATOM 3619 N N . SER A 1 463 ? 16.109 12.766 16.781 1 91.38 463 SER A N 1
ATOM 3620 C CA . SER A 1 463 ? 16.438 13.445 15.539 1 91.38 463 SER A CA 1
ATOM 3621 C C . SER A 1 463 ? 15.383 13.203 14.469 1 91.38 463 SER A C 1
ATOM 3623 O O . SER A 1 463 ? 15.312 13.93 13.477 1 91.38 463 SER A O 1
ATOM 3625 N N . SER A 1 464 ? 14.625 12.195 14.602 1 95.5 464 SER A N 1
ATOM 3626 C CA . SER A 1 464 ? 13.617 11.812 13.609 1 95.5 464 SER A CA 1
ATOM 3627 C C . SER A 1 464 ? 12.477 11.039 14.258 1 95.5 464 SER A C 1
ATOM 3629 O O . SER A 1 464 ? 12.555 10.672 15.43 1 95.5 464 SER A O 1
ATOM 3631 N N . PHE A 1 465 ? 11.438 10.898 13.531 1 96.38 465 PHE A N 1
ATOM 3632 C CA . PHE A 1 465 ? 10.328 10.086 14.023 1 96.38 465 PHE A CA 1
ATOM 3633 C C . PHE A 1 465 ? 10.773 8.641 14.242 1 96.38 465 PHE A C 1
ATOM 3635 O O . PHE A 1 465 ? 10.398 8.008 15.227 1 96.38 465 PHE A O 1
ATOM 3642 N N . SER A 1 466 ? 11.57 8.125 13.281 1 95.25 466 SER A N 1
ATOM 3643 C CA . SER A 1 466 ? 12.109 6.777 13.406 1 95.25 466 SER A CA 1
ATOM 3644 C C . SER A 1 466 ? 12.93 6.625 14.68 1 95.25 466 SER A C 1
ATOM 3646 O O . SER A 1 466 ? 12.781 5.641 15.406 1 95.25 466 SER A O 1
ATOM 3648 N N . HIS A 1 467 ? 13.727 7.574 14.961 1 94.88 467 HIS A N 1
ATOM 3649 C CA . HIS A 1 467 ? 14.547 7.562 16.172 1 94.88 467 HIS A CA 1
ATOM 3650 C C . HIS A 1 467 ? 13.68 7.633 17.422 1 94.88 467 HIS A C 1
ATOM 3652 O O . HIS A 1 467 ? 13.938 6.922 18.391 1 94.88 467 HIS A O 1
ATOM 3658 N N . ALA A 1 468 ? 12.727 8.492 17.453 1 96.94 468 ALA A N 1
ATOM 3659 C CA . ALA A 1 468 ? 11.844 8.664 18.594 1 96.94 468 ALA A CA 1
ATOM 3660 C C . ALA A 1 468 ? 11.078 7.371 18.891 1 96.94 468 ALA A C 1
ATOM 3662 O O . ALA A 1 468 ? 11.008 6.941 20.047 1 96.94 468 ALA A O 1
ATOM 3663 N N . VAL A 1 469 ? 10.516 6.777 17.859 1 96.5 469 VAL A N 1
ATOM 3664 C CA . VAL A 1 469 ? 9.75 5.547 18.031 1 96.5 469 VAL A CA 1
ATOM 3665 C C . VAL A 1 469 ? 10.664 4.426 18.516 1 96.5 469 VAL A C 1
ATOM 3667 O O . VAL A 1 469 ? 10.297 3.668 19.422 1 96.5 469 VAL A O 1
ATOM 3670 N N . SER A 1 470 ? 11.844 4.352 17.906 1 93.44 470 SER A N 1
ATOM 3671 C CA . SER A 1 470 ? 12.812 3.338 18.312 1 93.44 470 SER A CA 1
ATOM 3672 C C . SER A 1 470 ? 13.18 3.496 19.781 1 93.44 470 SER A C 1
ATOM 3674 O O . SER A 1 470 ? 13.328 2.506 20.5 1 93.44 470 SER A O 1
ATOM 3676 N N . ALA A 1 471 ? 13.336 4.707 20.188 1 94.94 471 ALA A N 1
ATOM 3677 C CA . ALA A 1 471 ? 13.672 4.984 21.594 1 94.94 471 ALA A CA 1
ATOM 3678 C C . ALA A 1 471 ? 12.539 4.562 22.516 1 94.94 471 ALA A C 1
ATOM 3680 O O . ALA A 1 471 ? 12.781 3.988 23.578 1 94.94 471 ALA A O 1
ATOM 3681 N N . LEU A 1 472 ? 11.359 4.852 22.172 1 95.94 472 LEU A N 1
ATOM 3682 C CA . LEU A 1 472 ? 10.203 4.492 22.984 1 95.94 472 LEU A CA 1
ATOM 3683 C C . LEU A 1 472 ? 10.039 2.977 23.062 1 95.94 472 LEU A C 1
ATOM 3685 O O . LEU A 1 472 ? 9.562 2.447 24.062 1 95.94 472 LEU A O 1
ATOM 3689 N N . LEU A 1 473 ? 10.414 2.268 22 1 94 473 LEU A N 1
ATOM 3690 C CA . LEU A 1 473 ? 10.258 0.818 21.922 1 94 473 LEU A CA 1
ATOM 3691 C C . LEU A 1 473 ? 11.422 0.111 22.609 1 94 473 LEU A C 1
ATOM 3693 O O . LEU A 1 473 ? 11.352 -1.092 22.875 1 94 473 LEU A O 1
ATOM 3697 N N . SER A 1 474 ? 12.43 0.798 22.891 1 90.94 474 SER A N 1
ATOM 3698 C CA . SER A 1 474 ? 13.664 0.207 23.422 1 90.94 474 SER A CA 1
ATOM 3699 C C . SER A 1 474 ? 13.414 -0.524 24.734 1 90.94 474 SER A C 1
ATOM 3701 O O . SER A 1 474 ? 12.492 -0.177 25.469 1 90.94 474 SER A O 1
ATOM 3703 N N . GLU A 1 475 ? 14.195 -1.505 24.953 1 87.44 475 GLU A N 1
ATOM 3704 C CA . GLU A 1 475 ? 14.109 -2.229 26.219 1 87.44 475 GLU A CA 1
ATOM 3705 C C . GLU A 1 475 ? 14.609 -1.372 27.375 1 87.44 475 GLU A C 1
ATOM 3707 O O . GLU A 1 475 ? 14.055 -1.417 28.469 1 87.44 475 GLU A O 1
ATOM 3712 N N . GLU A 1 476 ? 15.609 -0.632 27.047 1 88.75 476 GLU A N 1
ATOM 3713 C CA . GLU A 1 476 ? 16.172 0.26 28.047 1 88.75 476 GLU A CA 1
ATOM 3714 C C . GLU A 1 476 ? 15.438 1.598 28.078 1 88.75 476 GLU A C 1
ATOM 3716 O O . GLU A 1 476 ? 15.156 2.182 27.031 1 88.75 476 GLU A O 1
ATOM 3721 N N . TRP A 1 477 ? 15.008 1.979 29.312 1 92.5 477 TRP A N 1
ATOM 3722 C CA . TRP A 1 477 ? 14.367 3.275 29.5 1 92.5 477 TRP A CA 1
ATOM 3723 C C . TRP A 1 477 ? 15.016 4.035 30.656 1 92.5 477 TRP A C 1
ATOM 3725 O O . TRP A 1 477 ? 14.594 3.906 31.812 1 92.5 477 TRP A O 1
ATOM 3735 N N . THR A 1 478 ? 16.047 4.766 30.281 1 92.31 478 THR A N 1
ATOM 3736 C CA . THR A 1 478 ? 16.781 5.535 31.266 1 92.31 478 THR A CA 1
ATOM 3737 C C . THR A 1 478 ? 16.203 6.941 31.406 1 92.31 478 THR A C 1
ATOM 3739 O O . THR A 1 478 ? 15.461 7.398 30.547 1 92.31 478 THR A O 1
ATOM 3742 N N . ASP A 1 479 ? 16.578 7.574 32.438 1 90.31 479 ASP A N 1
ATOM 3743 C CA . ASP A 1 479 ? 16.156 8.953 32.656 1 90.31 479 ASP A CA 1
ATOM 3744 C C . ASP A 1 479 ? 16.672 9.875 31.562 1 90.31 479 ASP A C 1
ATOM 3746 O O . ASP A 1 479 ? 16.016 10.852 31.188 1 90.31 479 ASP A O 1
ATOM 3750 N N . SER A 1 480 ? 17.766 9.461 31.109 1 90.31 480 SER A N 1
ATOM 3751 C CA . SER A 1 480 ? 18.359 10.266 30.047 1 90.31 480 SER A CA 1
ATOM 3752 C C . SER A 1 480 ? 17.531 10.188 28.766 1 90.31 480 SER A C 1
ATOM 3754 O O . SER A 1 480 ? 17.359 11.188 28.078 1 90.31 480 SER A O 1
ATOM 3756 N N . ILE A 1 481 ? 17.047 9.016 28.5 1 91.56 481 ILE A N 1
ATOM 3757 C CA . ILE A 1 481 ? 16.219 8.844 27.312 1 91.56 481 ILE A CA 1
ATOM 3758 C C . ILE A 1 481 ? 14.906 9.609 27.484 1 91.56 481 ILE A C 1
ATOM 3760 O O . ILE A 1 481 ? 14.477 10.32 26.578 1 91.56 481 ILE A O 1
ATOM 3764 N N . ALA A 1 482 ? 14.352 9.523 28.641 1 91.62 482 ALA A N 1
ATOM 3765 C CA . ALA A 1 482 ? 13.102 10.227 28.922 1 91.62 482 ALA A CA 1
ATOM 3766 C C . ALA A 1 482 ? 13.289 11.742 28.797 1 91.62 482 ALA A C 1
ATOM 3768 O O . ALA A 1 482 ? 12.43 12.43 28.25 1 91.62 482 ALA A O 1
ATOM 3769 N N . ALA A 1 483 ? 14.398 12.203 29.266 1 89.94 483 ALA A N 1
ATOM 3770 C CA . ALA A 1 483 ? 14.68 13.633 29.266 1 89.94 483 ALA A CA 1
ATOM 3771 C C . ALA A 1 483 ? 14.891 14.148 27.828 1 89.94 483 ALA A C 1
ATOM 3773 O O . ALA A 1 483 ? 14.586 15.305 27.531 1 89.94 483 ALA A O 1
ATOM 3774 N N . SER A 1 484 ? 15.328 13.25 27.031 1 91.25 484 SER A N 1
ATOM 3775 C CA . SER A 1 484 ? 15.602 13.656 25.656 1 91.25 484 SER A CA 1
ATOM 3776 C C . SER A 1 484 ? 14.32 14.039 24.938 1 91.25 484 SER A C 1
ATOM 3778 O O . SER A 1 484 ? 14.352 14.789 23.953 1 91.25 484 SER A O 1
ATOM 3780 N N . PHE A 1 485 ? 13.156 13.57 25.391 1 93.31 485 PHE A N 1
ATOM 3781 C CA . PHE A 1 485 ? 11.875 13.836 24.766 1 93.31 485 PHE A CA 1
ATOM 3782 C C . PHE A 1 485 ? 11.281 15.148 25.266 1 93.31 485 PHE A C 1
ATOM 3784 O O . PHE A 1 485 ? 10.312 15.664 24.703 1 93.31 485 PHE A O 1
ATOM 3791 N N . GLN A 1 486 ? 11.859 15.75 26.25 1 85.88 486 GLN A N 1
ATOM 3792 C CA . GLN A 1 486 ? 11.273 16.891 26.938 1 85.88 486 GLN A CA 1
ATOM 3793 C C . GLN A 1 486 ? 11.266 18.125 26.031 1 85.88 486 GLN A C 1
ATOM 3795 O O . GLN A 1 486 ? 10.453 19.031 26.234 1 85.88 486 GLN A O 1
ATOM 3800 N N . GLN A 1 487 ? 12.078 18.094 25.078 1 83.88 487 GLN A N 1
ATOM 3801 C CA . GLN A 1 487 ? 12.148 19.266 24.203 1 83.88 487 GLN A CA 1
ATOM 3802 C C . GLN A 1 487 ? 11.133 19.172 23.062 1 83.88 487 GLN A C 1
ATOM 3804 O O . GLN A 1 487 ? 10.891 20.156 22.359 1 83.88 487 GLN A O 1
ATOM 3809 N N . LEU A 1 488 ? 10.523 18.047 22.938 1 92 488 LEU A N 1
ATOM 3810 C CA . LEU A 1 488 ? 9.547 17.891 21.859 1 92 488 LEU A CA 1
ATOM 3811 C C . LEU A 1 488 ? 8.219 18.547 22.234 1 92 488 LEU A C 1
ATOM 3813 O O . LEU A 1 488 ? 7.746 18.391 23.359 1 92 488 LEU A O 1
ATOM 3817 N N . GLY A 1 489 ? 7.668 19.375 21.312 1 92.12 489 GLY A N 1
ATOM 3818 C CA . GLY A 1 489 ? 6.363 19.969 21.516 1 92.12 489 GLY A CA 1
ATOM 3819 C C . GLY A 1 489 ? 5.211 19.031 21.234 1 92.12 489 GLY A C 1
ATOM 3820 O O . GLY A 1 489 ? 5.422 17.938 20.703 1 92.12 489 GLY A O 1
ATOM 3821 N N . PRO A 1 490 ? 4.012 19.438 21.578 1 94.06 490 PRO A N 1
ATOM 3822 C CA . PRO A 1 490 ? 2.824 18.594 21.422 1 94.06 490 PRO A CA 1
ATOM 3823 C C . PRO A 1 490 ? 2.586 18.172 19.984 1 94.06 490 PRO A C 1
ATOM 3825 O O . PRO A 1 490 ? 2.219 17.031 19.719 1 94.06 490 PRO A O 1
ATOM 3828 N N . PRO A 1 491 ? 2.836 19.031 19 1 94.38 491 PRO A N 1
ATOM 3829 C CA . PRO A 1 491 ? 2.604 18.562 17.625 1 94.38 491 PRO A CA 1
ATOM 3830 C C . PRO A 1 491 ? 3.471 17.375 17.25 1 94.38 491 PRO A C 1
ATOM 3832 O O . PRO A 1 491 ? 2.975 16.406 16.656 1 94.38 491 PRO A O 1
ATOM 3835 N N . ASN A 1 492 ? 4.734 17.422 17.562 1 96.31 492 ASN A N 1
ATOM 3836 C CA . ASN A 1 492 ? 5.621 16.312 17.25 1 96.31 492 ASN A CA 1
ATOM 3837 C C . ASN A 1 492 ? 5.234 15.062 18.031 1 96.31 492 ASN A C 1
ATOM 3839 O O . ASN A 1 492 ? 5.301 13.945 17.516 1 96.31 492 ASN A O 1
ATOM 3843 N N . LEU A 1 493 ? 4.871 15.258 19.297 1 97.31 493 LEU A N 1
ATOM 3844 C CA . LEU A 1 493 ? 4.441 14.125 20.109 1 97.31 493 LEU A CA 1
ATOM 3845 C C . LEU A 1 493 ? 3.166 13.508 19.547 1 97.31 493 LEU A C 1
ATOM 3847 O O . LEU A 1 493 ? 2.992 12.289 19.578 1 97.31 493 LEU A O 1
ATOM 3851 N N . HIS A 1 494 ? 2.262 14.383 19.078 1 96.69 494 HIS A N 1
ATOM 3852 C CA . HIS A 1 494 ? 1.067 13.898 18.391 1 96.69 494 HIS A CA 1
ATOM 3853 C C . HIS A 1 494 ? 1.431 13.055 17.172 1 96.69 494 HIS A C 1
ATOM 3855 O O . HIS A 1 494 ? 0.87 11.977 16.969 1 96.69 494 HIS A O 1
ATOM 3861 N N . HIS A 1 495 ? 2.363 13.523 16.406 1 96.69 495 HIS A N 1
ATOM 3862 C CA . HIS A 1 495 ? 2.781 12.812 15.203 1 96.69 495 HIS A CA 1
ATOM 3863 C C . HIS A 1 495 ? 3.443 11.484 15.547 1 96.69 495 HIS A C 1
ATOM 3865 O O . HIS A 1 495 ? 3.299 10.508 14.812 1 96.69 495 HIS A O 1
ATOM 3871 N N . ILE A 1 496 ? 4.203 11.461 16.609 1 97.62 496 ILE A N 1
ATOM 3872 C CA . ILE A 1 496 ? 4.816 10.219 17.062 1 97.62 496 ILE A CA 1
ATOM 3873 C C . ILE A 1 496 ? 3.73 9.211 17.422 1 97.62 496 ILE A C 1
ATOM 3875 O O . ILE A 1 496 ? 3.84 8.023 17.094 1 97.62 496 ILE A O 1
ATOM 3879 N N . MET A 1 497 ? 2.691 9.656 18.109 1 97.56 497 MET A N 1
ATOM 3880 C CA . MET A 1 497 ? 1.576 8.781 18.453 1 97.56 497 MET A CA 1
ATOM 3881 C C . MET A 1 497 ? 0.928 8.211 17.188 1 97.56 497 MET A C 1
ATOM 3883 O O . MET A 1 497 ? 0.589 7.027 17.141 1 97.56 497 MET A O 1
ATOM 3887 N N . LEU A 1 498 ? 0.778 9.047 16.219 1 96.62 498 LEU A N 1
ATOM 3888 C CA . LEU A 1 498 ? 0.198 8.586 14.961 1 96.62 498 LEU A CA 1
ATOM 3889 C C . LEU A 1 498 ? 1.13 7.605 14.266 1 96.62 498 LEU A C 1
ATOM 3891 O O . LEU A 1 498 ? 0.67 6.688 13.578 1 96.62 498 LEU A O 1
ATOM 3895 N N . ALA A 1 499 ? 2.449 7.77 14.422 1 96.69 499 ALA A N 1
ATOM 3896 C CA . ALA A 1 499 ? 3.414 6.828 13.859 1 96.69 499 ALA A CA 1
ATOM 3897 C C . ALA A 1 499 ? 3.207 5.426 14.43 1 96.69 499 ALA A C 1
ATOM 3899 O O . ALA A 1 499 ? 3.418 4.43 13.734 1 96.69 499 ALA A O 1
ATOM 3900 N N . PHE A 1 500 ? 2.748 5.348 15.633 1 97.12 500 PHE A N 1
ATOM 3901 C CA . PHE A 1 500 ? 2.547 4.059 16.281 1 97.12 500 PHE A CA 1
ATOM 3902 C C . PHE A 1 500 ? 1.394 3.301 15.633 1 97.12 500 PHE A C 1
ATOM 3904 O O . PHE A 1 500 ? 1.267 2.086 15.805 1 97.12 500 PHE A O 1
ATOM 3911 N N . GLN A 1 501 ? 0.537 3.986 14.898 1 96.56 501 GLN A N 1
ATOM 3912 C CA . GLN A 1 501 ? -0.609 3.305 14.305 1 96.56 501 GLN A CA 1
ATOM 3913 C C . GLN A 1 501 ? -0.161 2.26 13.281 1 96.56 501 GLN A C 1
ATOM 3915 O O . GLN A 1 501 ? -0.765 1.19 13.18 1 96.56 501 GLN A O 1
ATOM 3920 N N . SER A 1 502 ? 0.907 2.588 12.531 1 95.25 502 SER A N 1
ATOM 3921 C CA . SER A 1 502 ? 1.452 1.605 11.602 1 95.25 502 SER A CA 1
ATOM 3922 C C . SER A 1 502 ? 2.008 0.392 12.336 1 95.25 502 SER A C 1
ATOM 3924 O O . SER A 1 502 ? 1.857 -0.742 11.883 1 95.25 502 SER A O 1
ATOM 3926 N N . LEU A 1 503 ? 2.646 0.619 13.484 1 95.56 503 LEU A N 1
ATOM 3927 C CA . LEU A 1 503 ? 3.217 -0.471 14.266 1 95.56 503 LEU A CA 1
ATOM 3928 C C . LEU A 1 503 ? 2.119 -1.362 14.836 1 95.56 503 LEU A C 1
ATOM 3930 O O . LEU A 1 503 ? 2.227 -2.59 14.797 1 95.56 503 LEU A O 1
ATOM 3934 N N . ILE A 1 504 ? 1.121 -0.762 15.352 1 95.06 504 ILE A N 1
ATOM 3935 C CA . ILE A 1 504 ? 0.002 -1.496 15.938 1 95.06 504 ILE A CA 1
ATOM 3936 C C . ILE A 1 504 ? -0.683 -2.332 14.859 1 95.06 504 ILE A C 1
ATOM 3938 O O . ILE A 1 504 ? -1 -3.502 15.078 1 95.06 504 ILE A O 1
ATOM 3942 N N . PHE A 1 505 ? -0.907 -1.724 13.719 1 95.44 505 PHE A N 1
ATOM 3943 C CA . PHE A 1 505 ? -1.515 -2.436 12.602 1 95.44 505 PHE A CA 1
ATOM 3944 C C . PHE A 1 505 ? -0.674 -3.646 12.211 1 95.44 505 PHE A C 1
ATOM 3946 O O . PHE A 1 505 ? -1.203 -4.75 12.047 1 95.44 505 PHE A O 1
ATOM 3953 N N . ASN A 1 506 ? 0.625 -3.377 12 1 93.38 506 ASN A N 1
ATOM 3954 C CA . ASN A 1 506 ? 1.529 -4.453 11.602 1 93.38 506 ASN A CA 1
ATOM 3955 C C . ASN A 1 506 ? 1.569 -5.562 12.648 1 93.38 506 ASN A C 1
ATOM 3957 O O . ASN A 1 506 ? 1.631 -6.746 12.297 1 93.38 506 ASN A O 1
ATOM 3961 N N . HIS A 1 507 ? 1.549 -5.184 13.852 1 91.31 507 HIS A N 1
ATOM 3962 C CA . HIS A 1 507 ? 1.55 -6.168 14.93 1 91.31 507 HIS A CA 1
ATOM 3963 C C . HIS A 1 507 ? 0.316 -7.059 14.859 1 91.31 507 HIS A C 1
ATOM 3965 O O . HIS A 1 507 ? 0.424 -8.281 14.977 1 91.31 507 HIS A O 1
ATOM 3971 N N . ARG A 1 508 ? -0.792 -6.496 14.672 1 89.12 508 ARG A N 1
ATOM 3972 C CA . ARG A 1 508 ? -2.051 -7.23 14.617 1 89.12 508 ARG A CA 1
ATOM 3973 C C . ARG A 1 508 ? -2.104 -8.141 13.398 1 89.12 508 ARG A C 1
ATOM 3975 O O . ARG A 1 508 ? -2.543 -9.289 13.492 1 89.12 508 ARG A O 1
ATOM 3982 N N . THR A 1 509 ? -1.637 -7.645 12.32 1 91.19 509 THR A N 1
ATOM 3983 C CA . THR A 1 509 ? -1.783 -8.383 11.07 1 91.19 509 THR A CA 1
ATOM 3984 C C . THR A 1 509 ? -0.685 -9.43 10.922 1 91.19 509 THR A C 1
ATOM 3986 O O . THR A 1 509 ? -0.807 -10.359 10.125 1 91.19 509 THR A O 1
ATOM 3989 N N . SER A 1 510 ? 0.418 -9.258 11.695 1 88.94 510 SER A N 1
ATOM 3990 C CA . SER A 1 510 ? 1.483 -10.258 11.688 1 88.94 510 SER A CA 1
ATOM 3991 C C . SER A 1 510 ? 1.192 -11.391 12.672 1 88.94 510 SER A C 1
ATOM 3993 O O . SER A 1 510 ? 1.922 -12.383 12.719 1 88.94 510 SER A O 1
ATOM 3995 N N . MET A 1 511 ? 0.154 -11.258 13.422 1 85.06 511 MET A N 1
ATOM 3996 C CA . MET A 1 511 ? -0.316 -12.289 14.344 1 85.06 511 MET A CA 1
ATOM 3997 C C . MET A 1 511 ? 0.808 -12.742 15.273 1 85.06 511 MET A C 1
ATOM 3999 O O . MET A 1 511 ? 1.01 -13.945 15.461 1 85.06 511 MET A O 1
ATOM 4003 N N . LEU A 1 512 ? 1.592 -11.836 15.68 1 84.62 512 LEU A N 1
ATOM 4004 C CA . LEU A 1 512 ? 2.676 -12.125 16.609 1 84.62 512 LEU A CA 1
ATOM 4005 C C . LEU A 1 512 ? 2.125 -12.516 17.984 1 84.62 512 LEU A C 1
ATOM 4007 O O . LEU A 1 512 ? 0.982 -12.195 18.312 1 84.62 512 LEU A O 1
ATOM 4011 N N . PRO A 1 513 ? 2.895 -13.219 18.734 1 80.56 513 PRO A N 1
ATOM 4012 C CA . PRO A 1 513 ? 2.439 -13.664 20.047 1 80.56 513 PRO A CA 1
ATOM 4013 C C . PRO A 1 513 ? 2.215 -12.508 21.016 1 80.56 513 PRO A C 1
ATOM 4015 O O . PRO A 1 513 ? 2.602 -11.375 20.734 1 80.56 513 PRO A O 1
ATOM 4018 N N . ALA A 1 514 ? 1.661 -12.797 22.156 1 78 514 ALA A N 1
ATOM 4019 C CA . ALA A 1 514 ? 1.261 -11.82 23.156 1 78 514 ALA A CA 1
ATOM 4020 C C . ALA A 1 514 ? 2.473 -11.078 23.719 1 78 514 ALA A C 1
ATOM 4022 O O . ALA A 1 514 ? 2.373 -9.906 24.094 1 78 514 ALA A O 1
ATOM 4023 N N . SER A 1 515 ? 3.561 -11.656 23.797 1 78.56 515 SER A N 1
ATOM 4024 C CA . SER A 1 515 ? 4.766 -11.016 24.312 1 78.56 515 SER A CA 1
ATOM 4025 C C . SER A 1 515 ? 5.125 -9.781 23.5 1 78.56 515 SER A C 1
ATOM 4027 O O . SER A 1 515 ? 5.676 -8.82 24.047 1 78.56 515 SER A O 1
ATOM 4029 N N . SER A 1 516 ? 4.836 -9.812 22.328 1 82.38 516 SER A N 1
ATOM 4030 C CA . SER A 1 516 ? 5.133 -8.68 21.469 1 82.38 516 SER A CA 1
ATOM 4031 C C . SER A 1 516 ? 4.184 -7.516 21.734 1 82.38 516 SER A C 1
ATOM 4033 O O . SER A 1 516 ? 4.535 -6.355 21.516 1 82.38 516 SER A O 1
ATOM 4035 N N . SER A 1 517 ? 2.961 -7.797 22.203 1 88.25 517 SER A N 1
ATOM 4036 C CA . SER A 1 517 ? 1.994 -6.754 22.531 1 88.25 517 SER A CA 1
ATOM 4037 C C . SER A 1 517 ? 2.477 -5.906 23.703 1 88.25 517 SER A C 1
ATOM 4039 O O . SER A 1 517 ? 2.205 -4.707 23.766 1 88.25 517 SER A O 1
ATOM 4041 N N . ASP A 1 518 ? 3.24 -6.527 24.531 1 90.5 518 ASP A N 1
ATOM 4042 C CA . ASP A 1 518 ? 3.738 -5.84 25.719 1 90.5 518 ASP A CA 1
ATOM 4043 C C . ASP A 1 518 ? 4.738 -4.75 25.344 1 90.5 518 ASP A C 1
ATOM 4045 O O . ASP A 1 518 ? 4.816 -3.719 26.016 1 90.5 518 ASP A O 1
ATOM 4049 N N . ILE A 1 519 ? 5.477 -5.02 24.359 1 91.38 519 ILE A N 1
ATOM 4050 C CA . ILE A 1 519 ? 6.461 -4.043 23.906 1 91.38 519 ILE A CA 1
ATOM 4051 C C . ILE A 1 519 ? 5.754 -2.764 23.469 1 91.38 519 ILE A C 1
ATOM 4053 O O . ILE A 1 519 ? 6.164 -1.66 23.844 1 91.38 519 ILE A O 1
ATOM 4057 N N . LEU A 1 520 ? 4.66 -2.883 22.703 1 93.81 520 LEU A N 1
ATOM 4058 C CA . LEU A 1 520 ? 3.914 -1.735 22.203 1 93.81 520 LEU A CA 1
ATOM 4059 C C . LEU A 1 520 ? 3.201 -1.007 23.328 1 93.81 520 LEU A C 1
ATOM 4061 O O . LEU A 1 520 ? 3.195 0.226 23.375 1 93.81 520 LEU A O 1
ATOM 4065 N N . LEU A 1 521 ? 2.631 -1.802 24.25 1 95.25 521 LEU A N 1
ATOM 4066 C CA . LEU A 1 521 ? 1.923 -1.206 25.375 1 95.25 521 LEU A CA 1
ATOM 4067 C C . LEU A 1 521 ? 2.879 -0.41 26.266 1 95.25 521 LEU A C 1
ATOM 4069 O O . LEU A 1 521 ? 2.537 0.679 26.734 1 95.25 521 LEU A O 1
ATOM 4073 N N . ARG A 1 522 ? 4.039 -0.936 26.469 1 94.88 522 ARG A N 1
ATOM 4074 C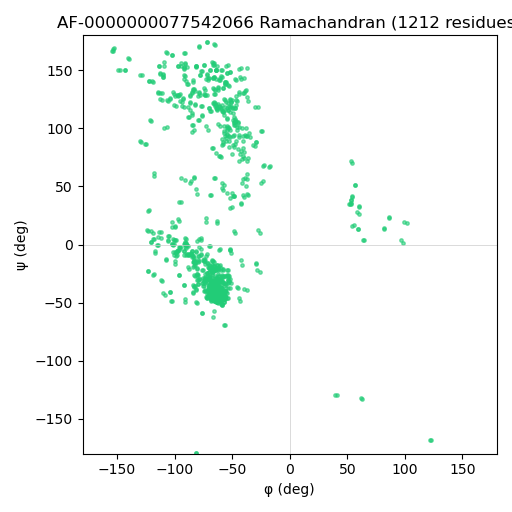 CA . ARG A 1 522 ? 5.043 -0.225 27.25 1 94.88 522 ARG A CA 1
ATOM 4075 C C . ARG A 1 522 ? 5.438 1.086 26.578 1 94.88 522 ARG A C 1
ATOM 4077 O O . ARG A 1 522 ? 5.582 2.113 27.234 1 94.88 522 ARG A O 1
ATOM 4084 N N . ALA A 1 523 ? 5.637 1.033 25.297 1 96.06 523 ALA A N 1
ATOM 4085 C CA . ALA A 1 523 ? 5.992 2.238 24.562 1 96.06 523 ALA A CA 1
ATOM 4086 C C . ALA A 1 523 ? 4.902 3.299 24.672 1 96.06 523 ALA A C 1
ATOM 4088 O O . ALA A 1 523 ? 5.195 4.48 24.859 1 96.06 523 ALA A O 1
ATOM 4089 N N . LEU A 1 524 ? 3.621 2.898 24.547 1 96.69 524 LEU A N 1
ATOM 4090 C CA . LEU A 1 524 ? 2.502 3.83 24.656 1 96.69 524 LEU A CA 1
ATOM 4091 C C . LEU A 1 524 ? 2.398 4.402 26.062 1 96.69 524 LEU A C 1
ATOM 4093 O O . LEU A 1 524 ? 2.062 5.574 26.234 1 96.69 524 LEU A O 1
ATOM 4097 N N . ASN A 1 525 ? 2.701 3.584 27 1 96.19 525 ASN A N 1
ATOM 4098 C CA . ASN A 1 525 ? 2.678 4.035 28.391 1 96.19 525 ASN A CA 1
ATOM 4099 C C . ASN A 1 525 ? 3.795 5.039 28.672 1 96.19 525 ASN A C 1
ATOM 4101 O O . ASN A 1 525 ? 3.652 5.906 29.531 1 96.19 525 ASN A O 1
ATOM 4105 N N . ARG A 1 526 ? 4.918 4.902 28.031 1 96.56 526 ARG A N 1
ATOM 4106 C CA . ARG A 1 526 ? 6.023 5.848 28.156 1 96.56 526 ARG A CA 1
ATOM 4107 C C . ARG A 1 526 ? 5.668 7.195 27.531 1 96.56 526 ARG A C 1
ATOM 4109 O O . ARG A 1 526 ? 6.152 8.234 27.969 1 96.56 526 ARG A O 1
ATOM 4116 N N . TRP A 1 527 ? 4.828 7.172 26.516 1 97.06 527 TRP A N 1
ATOM 4117 C CA . TRP A 1 527 ? 4.457 8.367 25.766 1 97.06 527 TRP A CA 1
ATOM 4118 C C . TRP A 1 527 ? 3.582 9.289 26.609 1 97.06 527 TRP A C 1
ATOM 4120 O O . TRP A 1 527 ? 3.719 10.516 26.547 1 97.06 527 TRP A O 1
ATOM 4130 N N . THR A 1 528 ? 2.686 8.766 27.484 1 95.06 528 THR A N 1
ATOM 4131 C CA . THR A 1 528 ? 1.66 9.523 28.188 1 95.06 528 THR A CA 1
ATOM 4132 C C . THR A 1 528 ? 2.295 10.531 29.141 1 95.06 528 THR A C 1
ATOM 4134 O O . THR A 1 528 ? 1.954 11.719 29.109 1 95.06 528 THR A O 1
ATOM 4137 N N . PRO A 1 529 ? 3.287 10.086 29.938 1 94.88 529 PRO A N 1
ATOM 4138 C CA . PRO A 1 529 ? 3.908 11.086 30.812 1 94.88 529 PRO A CA 1
ATOM 4139 C C . PRO A 1 529 ? 4.688 12.148 30.031 1 94.88 529 PRO A C 1
ATOM 4141 O O . PRO A 1 529 ? 4.758 13.297 30.469 1 94.88 529 PRO A O 1
ATOM 4144 N N . ILE A 1 530 ? 5.258 11.789 28.938 1 96.06 530 ILE A N 1
ATOM 4145 C CA . ILE A 1 530 ? 5.984 12.75 28.109 1 96.06 530 ILE A CA 1
ATOM 4146 C C . ILE A 1 530 ? 5.023 13.797 27.562 1 96.06 530 ILE A C 1
ATOM 4148 O O . ILE A 1 530 ? 5.332 14.992 27.562 1 96.06 530 ILE A O 1
ATOM 4152 N N . TRP A 1 531 ? 3.863 13.359 27.125 1 96.31 531 TRP A N 1
ATOM 4153 C CA . TRP A 1 531 ? 2.82 14.258 26.641 1 96.31 531 TRP A CA 1
ATOM 4154 C C . TRP A 1 531 ? 2.367 15.211 27.75 1 96.31 531 TRP A C 1
ATOM 4156 O O . TRP A 1 531 ? 2.244 16.422 27.516 1 96.31 531 TRP A O 1
ATOM 4166 N N . ASP A 1 532 ? 2.107 14.68 28.906 1 94 532 ASP A N 1
ATOM 4167 C CA . ASP A 1 532 ? 1.643 15.484 30.031 1 94 532 ASP A CA 1
ATOM 4168 C C . ASP A 1 532 ? 2.66 16.562 30.391 1 94 532 ASP A C 1
ATOM 4170 O O . ASP A 1 532 ? 2.291 17.719 30.656 1 94 532 ASP A O 1
ATOM 4174 N N . ALA A 1 533 ? 3.908 16.156 30.375 1 93.81 533 ALA A N 1
ATOM 4175 C CA . ALA A 1 533 ? 4.969 17.109 30.672 1 93.81 533 ALA A CA 1
ATOM 4176 C C . ALA A 1 533 ? 5.027 18.219 29.625 1 93.81 533 ALA A C 1
ATOM 4178 O O . ALA A 1 533 ? 5.234 19.391 29.969 1 93.81 533 ALA A O 1
ATOM 4179 N N . ALA A 1 534 ? 4.863 17.891 28.422 1 94.12 534 ALA A N 1
ATOM 4180 C CA . ALA A 1 534 ? 4.883 18.875 27.328 1 94.12 534 ALA A CA 1
ATOM 4181 C C . ALA A 1 534 ? 3.695 19.828 27.438 1 94.12 534 ALA A C 1
ATOM 4183 O O . ALA A 1 534 ? 3.836 21.031 27.203 1 94.12 534 ALA A O 1
ATOM 4184 N N . MET A 1 535 ? 2.543 19.312 27.781 1 93.75 535 MET A N 1
ATOM 4185 C CA . MET A 1 535 ? 1.325 20.109 27.891 1 93.75 535 MET A CA 1
ATOM 4186 C C . MET A 1 535 ? 1.417 21.078 29.062 1 93.75 535 MET A C 1
ATOM 4188 O O . MET A 1 535 ? 0.898 22.188 29 1 93.75 535 MET A O 1
ATOM 4192 N N . GLN A 1 536 ? 2.08 20.656 30.062 1 91.31 536 GLN A N 1
ATOM 4193 C CA . GLN A 1 536 ? 2.23 21.484 31.25 1 91.31 536 GLN A CA 1
ATOM 4194 C C . GLN A 1 536 ? 3.092 22.719 30.953 1 91.31 536 GLN A C 1
ATOM 4196 O O . GLN A 1 536 ? 2.969 23.734 31.625 1 91.31 536 GLN A O 1
ATOM 4201 N N . GLN A 1 537 ? 3.896 22.609 29.984 1 89.25 537 GLN A N 1
ATOM 4202 C CA . GLN A 1 537 ? 4.762 23.734 29.609 1 89.25 537 GLN A CA 1
ATOM 4203 C C . GLN A 1 537 ? 4 24.781 28.812 1 8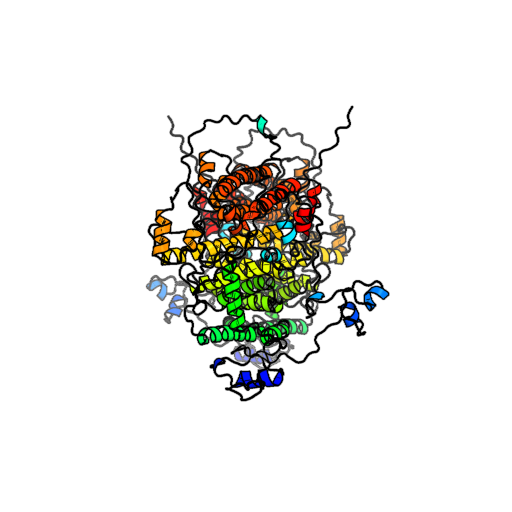9.25 537 GLN A C 1
ATOM 4205 O O . GLN A 1 537 ? 4.473 25.906 28.656 1 89.25 537 GLN A O 1
ATOM 4210 N N . ILE A 1 538 ? 2.83 24.484 28.406 1 91.38 538 ILE A N 1
ATOM 4211 C CA . ILE A 1 538 ? 2.023 25.406 27.609 1 91.38 538 ILE A CA 1
ATOM 4212 C C . ILE A 1 538 ? 0.942 26.031 28.484 1 91.38 538 ILE A C 1
ATOM 4214 O O . ILE A 1 538 ? 0.158 25.312 29.125 1 91.38 538 ILE A O 1
ATOM 4218 N N . PRO A 1 539 ? 0.905 27.328 28.484 1 90.75 539 PRO A N 1
ATOM 4219 C CA . PRO A 1 539 ? -0.173 27.969 29.234 1 90.75 539 PRO A CA 1
ATOM 4220 C C . PRO A 1 539 ? -1.559 27.484 28.828 1 90.75 539 PRO A C 1
ATOM 4222 O O . PRO A 1 539 ? -1.8 27.25 27.641 1 90.75 539 PRO A O 1
ATOM 4225 N N . VAL A 1 540 ? -2.445 27.438 29.703 1 88 540 VAL A N 1
ATOM 4226 C CA . VAL A 1 540 ? -3.77 26.859 29.516 1 88 540 VAL A CA 1
ATOM 4227 C C . VAL A 1 540 ? -4.504 27.609 28.406 1 88 540 VAL A C 1
ATOM 4229 O O . VAL A 1 540 ? -5.156 26.984 27.562 1 88 540 VAL A O 1
ATOM 4232 N N . ASP A 1 541 ? -4.387 28.891 28.344 1 84.94 541 ASP A N 1
ATOM 4233 C CA . ASP A 1 541 ? -5.105 29.703 27.375 1 84.94 541 ASP A CA 1
ATOM 4234 C C . ASP A 1 541 ? -4.559 29.5 25.969 1 84.94 541 ASP A C 1
ATOM 4236 O O . ASP A 1 541 ? -5.242 29.797 24.984 1 84.94 541 ASP A O 1
ATOM 4240 N N . ASP A 1 542 ? -3.396 28.938 25.891 1 87.5 542 ASP A N 1
ATOM 4241 C CA . ASP A 1 542 ? -2.766 28.766 24.594 1 87.5 542 ASP A CA 1
ATOM 4242 C C . ASP A 1 542 ? -2.967 27.359 24.062 1 87.5 542 ASP A C 1
ATOM 4244 O O . ASP A 1 542 ? -2.699 27.078 22.891 1 87.5 542 ASP A O 1
ATOM 4248 N N . ARG A 1 543 ? -3.494 26.531 24.828 1 87.88 543 ARG A N 1
ATOM 4249 C CA . ARG A 1 543 ? -3.646 25.125 24.453 1 87.88 543 ARG A CA 1
ATOM 4250 C C . ARG A 1 543 ? -4.691 24.969 23.359 1 87.88 543 ARG A C 1
ATOM 4252 O O . ARG A 1 543 ? -4.676 23.969 22.625 1 87.88 543 ARG A O 1
ATOM 4259 N N . LYS A 1 544 ? -5.605 25.906 23.234 1 82.56 544 LYS A N 1
ATOM 4260 C CA . LYS A 1 544 ? -6.648 25.859 22.219 1 82.56 544 LYS A CA 1
ATOM 4261 C C . LYS A 1 544 ? -6.055 25.984 20.812 1 82.56 544 LYS A C 1
ATOM 4263 O O . LYS A 1 544 ? -6.66 25.547 19.844 1 82.56 544 LYS A O 1
ATOM 4268 N N . TRP A 1 545 ? -4.875 26.453 20.703 1 84.94 545 TRP A N 1
ATOM 4269 C CA . TRP A 1 545 ? -4.25 26.703 19.406 1 84.94 545 TRP A CA 1
ATOM 4270 C C . TRP A 1 545 ? -3.477 25.484 18.922 1 84.94 545 TRP A C 1
ATOM 4272 O O . TRP A 1 545 ? -2.854 25.516 17.859 1 84.94 545 TRP A O 1
ATOM 4282 N N . LEU A 1 546 ? -3.561 24.344 19.656 1 88.38 546 LEU A N 1
ATOM 4283 C CA . LEU A 1 546 ? -2.854 23.125 19.297 1 88.38 546 LEU A CA 1
ATOM 4284 C C . LEU A 1 546 ? -3.619 22.359 18.219 1 88.38 546 LEU A C 1
ATOM 4286 O O . LEU A 1 546 ? -3.092 21.391 17.641 1 88.38 546 LEU A O 1
ATOM 4290 N N . GLY A 1 547 ? -4.832 22.797 17.859 1 86.5 547 GLY A N 1
ATOM 4291 C CA . GLY A 1 547 ? -5.621 22.125 16.828 1 86.5 547 GLY A CA 1
ATOM 4292 C C . GLY A 1 547 ? -5.988 20.703 17.203 1 86.5 547 GLY A C 1
ATOM 4293 O O . GLY A 1 547 ? -6.398 20.422 18.328 1 86.5 547 GLY A O 1
ATOM 4294 N N . VAL A 1 548 ? -5.805 19.781 16.297 1 87 548 VAL A N 1
ATOM 4295 C CA . VAL A 1 548 ? -6.23 18.391 16.484 1 87 548 VAL A CA 1
ATOM 4296 C C . VAL A 1 548 ? -5.27 17.672 17.422 1 87 548 VAL A C 1
ATOM 4298 O O . VAL A 1 548 ? -5.641 16.688 18.062 1 87 548 VAL A O 1
ATOM 4301 N N . SER A 1 549 ? -4.066 18.188 17.547 1 90.56 549 SER A N 1
ATOM 4302 C CA . SER A 1 549 ? -3.055 17.547 18.375 1 90.56 549 SER A CA 1
ATOM 4303 C C . SER A 1 549 ? -3.492 17.484 19.828 1 90.56 549 SER A C 1
ATOM 4305 O O . SER A 1 549 ? -3.055 16.609 20.578 1 90.56 549 SER A O 1
ATOM 4307 N N . ARG A 1 550 ? -4.344 18.406 20.266 1 89.88 550 ARG A N 1
ATOM 4308 C CA . ARG A 1 550 ? -4.766 18.453 21.656 1 89.88 550 ARG A CA 1
ATOM 4309 C C . ARG A 1 550 ? -5.527 17.188 22.047 1 89.88 550 ARG A C 1
ATOM 4311 O O . ARG A 1 550 ? -5.621 16.844 23.234 1 89.88 550 ARG A O 1
ATOM 4318 N N . TYR A 1 551 ? -5.98 16.469 21.031 1 89.12 551 TYR A N 1
ATOM 4319 C CA . TYR A 1 551 ? -6.789 15.281 21.312 1 89.12 551 TYR A CA 1
ATOM 4320 C C . TYR A 1 551 ? -5.945 14.016 21.219 1 89.12 551 TYR A C 1
ATOM 4322 O O . TYR A 1 551 ? -6.48 12.898 21.188 1 89.12 551 TYR A O 1
ATOM 4330 N N . SER A 1 552 ? -4.652 14.117 21.234 1 94.12 552 SER A N 1
ATOM 4331 C CA . SER A 1 552 ? -3.729 13 21.094 1 94.12 552 SER A CA 1
ATOM 4332 C C . SER A 1 552 ? -3.914 11.984 22.219 1 94.12 552 SER A C 1
ATOM 4334 O O . SER A 1 552 ? -3.699 10.789 22.031 1 94.12 552 SER A O 1
ATOM 4336 N N . PRO A 1 553 ? -4.301 12.422 23.422 1 94.06 553 PRO A N 1
ATOM 4337 C CA . PRO A 1 553 ? -4.539 11.438 24.484 1 94.06 553 PRO A CA 1
ATOM 4338 C C . PRO A 1 553 ? -5.66 10.461 24.141 1 94.06 553 PRO A C 1
ATOM 4340 O O . PRO A 1 553 ? -5.613 9.297 24.531 1 94.06 553 PRO A O 1
ATOM 4343 N N . GLU A 1 554 ? -6.688 10.961 23.422 1 94.12 554 GLU A N 1
ATOM 4344 C CA . GLU A 1 554 ? -7.734 10.055 22.969 1 94.12 554 GLU A CA 1
ATOM 4345 C C . GLU A 1 554 ? -7.176 8.984 22.047 1 94.12 554 GLU A C 1
ATOM 4347 O O . GLU A 1 554 ? -7.535 7.809 22.156 1 94.12 554 GLU A O 1
ATOM 4352 N N . VAL A 1 555 ? -6.332 9.406 21.188 1 95.56 555 VAL A N 1
ATOM 4353 C CA . VAL A 1 555 ? -5.715 8.477 20.25 1 95.56 555 VAL A CA 1
ATOM 4354 C C . VAL A 1 555 ? -4.863 7.461 21.016 1 95.56 555 VAL A C 1
ATOM 4356 O O . VAL A 1 555 ? -4.863 6.27 20.688 1 95.56 555 VAL A O 1
ATOM 4359 N N . ALA A 1 556 ? -4.105 7.973 22 1 96.19 556 ALA A N 1
ATOM 4360 C CA . ALA A 1 556 ? -3.281 7.078 22.812 1 96.19 556 ALA A CA 1
ATOM 4361 C C . ALA A 1 556 ? -4.141 6.047 23.531 1 96.19 556 ALA A C 1
ATOM 4363 O O . ALA A 1 556 ? -3.797 4.863 23.578 1 96.19 556 ALA A O 1
ATOM 4364 N N . THR A 1 557 ? -5.227 6.492 24.062 1 95.25 557 THR A N 1
ATOM 4365 C CA . THR A 1 557 ? -6.129 5.613 24.797 1 95.25 557 THR A CA 1
ATOM 4366 C C . THR A 1 557 ? -6.684 4.523 23.875 1 95.25 557 THR A C 1
ATOM 4368 O O . THR A 1 557 ? -6.648 3.34 24.219 1 95.25 557 THR A O 1
ATOM 4371 N N . ILE A 1 558 ? -7.191 4.93 22.75 1 95.56 558 ILE A N 1
ATOM 4372 C CA . ILE A 1 558 ? -7.809 3.959 21.844 1 95.56 558 ILE A CA 1
ATOM 4373 C C . ILE A 1 558 ? -6.742 3.004 21.312 1 95.56 558 ILE A C 1
ATOM 4375 O O . ILE A 1 558 ? -7.016 1.824 21.078 1 95.56 558 ILE A O 1
ATOM 4379 N N . SER A 1 559 ? -5.531 3.514 21.078 1 96.44 559 SER A N 1
ATOM 4380 C CA . SER A 1 559 ? -4.434 2.67 20.609 1 96.44 559 SER A CA 1
ATOM 4381 C C . SER A 1 559 ? -4.129 1.562 21.609 1 96.44 559 SER A C 1
ATOM 4383 O O . SER A 1 559 ? -3.92 0.409 21.234 1 96.44 559 SER A O 1
ATOM 4385 N N . LYS A 1 560 ? -4.09 1.918 22.875 1 95.12 560 LYS A N 1
ATOM 4386 C CA . LYS A 1 560 ? -3.883 0.921 23.922 1 95.12 560 LYS A CA 1
ATOM 4387 C C . LYS A 1 560 ? -5.012 -0.105 23.938 1 95.12 560 LYS A C 1
ATOM 4389 O O . LYS A 1 560 ? -4.766 -1.306 24.062 1 95.12 560 LYS A O 1
ATOM 4394 N N . ARG A 1 561 ? -6.211 0.337 23.75 1 94.06 561 ARG A N 1
ATOM 4395 C CA . ARG A 1 561 ? -7.375 -0.543 23.766 1 94.06 561 ARG A CA 1
ATOM 4396 C C . ARG A 1 561 ? -7.336 -1.521 22.594 1 94.06 561 ARG A C 1
ATOM 4398 O O . ARG A 1 561 ? -7.746 -2.676 22.734 1 94.06 561 ARG A O 1
ATOM 4405 N N . ILE A 1 562 ? -6.922 -1.037 21.484 1 94.62 562 ILE A N 1
ATOM 4406 C CA . ILE A 1 562 ? -6.816 -1.892 20.297 1 94.62 562 ILE A CA 1
ATOM 4407 C C . ILE A 1 562 ? -5.906 -3.08 20.609 1 94.62 562 ILE A C 1
ATOM 4409 O O . ILE A 1 562 ? -6.227 -4.219 20.266 1 94.62 562 ILE A O 1
ATOM 4413 N N . ILE A 1 563 ? -4.773 -2.818 21.25 1 93.12 563 ILE A N 1
ATOM 4414 C CA . ILE A 1 563 ? -3.807 -3.861 21.578 1 93.12 563 ILE A CA 1
ATOM 4415 C C . ILE A 1 563 ? -4.391 -4.793 22.625 1 93.12 563 ILE A C 1
ATOM 4417 O O . ILE A 1 563 ? -4.324 -6.02 22.484 1 93.12 563 ILE A O 1
ATOM 4421 N N . GLU A 1 564 ? -5.035 -4.246 23.609 1 91.62 564 GLU A N 1
ATOM 4422 C CA . GLU A 1 564 ? -5.559 -5.016 24.734 1 91.62 564 GLU A CA 1
ATOM 4423 C C . GLU A 1 564 ? -6.711 -5.914 24.297 1 91.62 564 GLU A C 1
ATOM 4425 O O . GLU A 1 564 ? -6.762 -7.09 24.672 1 91.62 564 GLU A O 1
ATOM 4430 N N . VAL A 1 565 ? -7.582 -5.355 23.562 1 91.44 565 VAL A N 1
ATOM 4431 C CA . VAL A 1 565 ? -8.766 -6.102 23.141 1 91.44 565 VAL A CA 1
ATOM 4432 C C . VAL A 1 565 ? -8.375 -7.117 22.062 1 91.44 565 VAL A C 1
ATOM 4434 O O . VAL A 1 565 ? -8.992 -8.18 21.953 1 91.44 565 VAL A O 1
ATOM 4437 N N . GLY A 1 566 ? -7.422 -6.805 21.25 1 87.75 566 GLY A N 1
ATOM 4438 C CA . GLY A 1 566 ? -6.977 -7.691 20.188 1 87.75 566 GLY A CA 1
ATOM 4439 C C . GLY A 1 566 ? -6.547 -9.055 20.688 1 87.75 566 GLY A C 1
ATOM 4440 O O . GLY A 1 566 ? -6.66 -10.047 19.969 1 87.75 566 GLY A O 1
ATOM 4441 N N . GLY A 1 567 ? -6.09 -9.156 21.922 1 80.25 567 GLY A N 1
ATOM 4442 C CA . GLY A 1 567 ? -5.637 -10.406 22.5 1 80.25 567 GLY A CA 1
ATOM 4443 C C . GLY A 1 567 ? -6.746 -11.195 23.172 1 80.25 567 GLY A C 1
ATOM 4444 O O . GLY A 1 567 ? -6.535 -12.32 23.625 1 80.25 567 GLY A O 1
ATOM 4445 N N . THR A 1 568 ? -7.91 -10.625 23.141 1 85 568 THR A N 1
ATOM 4446 C CA . THR A 1 568 ? -9.016 -11.258 23.844 1 85 568 THR A CA 1
ATOM 4447 C C . THR A 1 568 ? -9.93 -11.992 22.875 1 85 568 THR A C 1
ATOM 4449 O O . THR A 1 568 ? -9.836 -11.805 21.656 1 85 568 THR A O 1
ATOM 4452 N N . GLU A 1 569 ? -10.758 -12.875 23.406 1 84.12 569 GLU A N 1
ATOM 4453 C CA . GLU A 1 569 ? -11.719 -13.609 22.594 1 84.12 569 GLU A CA 1
ATOM 4454 C C . GLU A 1 569 ? -12.758 -12.664 21.984 1 84.12 569 GLU A C 1
ATOM 4456 O O . GLU A 1 569 ? -13.219 -12.883 20.859 1 84.12 569 GLU A O 1
ATOM 4461 N N . GLU A 1 570 ? -13.094 -11.695 22.75 1 84 570 GLU A N 1
ATOM 4462 C CA . GLU A 1 570 ? -14.047 -10.703 22.25 1 84 570 GLU A CA 1
ATOM 4463 C C . GLU A 1 570 ? -13.492 -9.945 21.047 1 84 570 GLU A C 1
ATOM 4465 O O . GLU A 1 570 ? -14.234 -9.578 20.141 1 84 570 GLU A O 1
ATOM 4470 N N . GLY A 1 571 ? -12.266 -9.711 21.156 1 84.88 571 GLY A N 1
ATOM 4471 C CA . GLY A 1 571 ? -11.609 -8.984 20.078 1 84.88 571 GLY A CA 1
ATOM 4472 C C . GLY A 1 571 ? -11.641 -9.719 18.75 1 84.88 571 GLY A C 1
ATOM 4473 O O . GLY A 1 571 ? -11.672 -9.094 17.688 1 84.88 571 GLY A O 1
ATOM 4474 N N . LYS A 1 572 ? -11.703 -10.969 18.875 1 80.44 572 LYS A N 1
ATOM 4475 C CA . LYS A 1 572 ? -11.711 -11.789 17.672 1 80.44 572 LYS A CA 1
ATOM 4476 C C . LYS A 1 572 ? -12.992 -11.578 16.859 1 80.44 572 LYS A C 1
ATOM 4478 O O . LYS A 1 572 ? -12.992 -11.742 15.641 1 80.44 572 LYS A O 1
ATOM 4483 N N . SER A 1 573 ? -13.969 -11.156 17.5 1 83.56 573 SER A N 1
ATOM 4484 C CA . SER A 1 573 ? -15.25 -10.984 16.812 1 83.56 573 SER A CA 1
ATOM 4485 C C . SER A 1 573 ? -15.461 -9.539 16.391 1 83.56 573 SER A C 1
ATOM 4487 O O . SER A 1 573 ? -16.422 -9.234 15.68 1 83.56 573 SER A O 1
ATOM 4489 N N . SER A 1 574 ? -14.578 -8.664 16.781 1 88.12 574 SER A N 1
ATOM 4490 C CA . SER A 1 574 ? -14.719 -7.262 16.406 1 88.12 574 SER A CA 1
ATOM 4491 C C . SER A 1 574 ? -14.414 -7.055 14.922 1 88.12 574 SER A C 1
ATOM 4493 O O . SER A 1 574 ? -13.352 -7.449 14.445 1 88.12 574 SER A O 1
ATOM 4495 N N . PRO A 1 575 ? -15.312 -6.402 14.211 1 88.5 575 PRO A N 1
ATOM 4496 C CA . PRO A 1 575 ? -15.062 -6.16 12.789 1 88.5 575 PRO A CA 1
ATOM 4497 C C . PRO A 1 575 ? -13.797 -5.34 12.539 1 88.5 575 PRO A C 1
ATOM 4499 O O . PRO A 1 575 ? -13.078 -5.582 11.562 1 88.5 575 PRO A O 1
ATOM 4502 N N . TYR A 1 576 ? -13.547 -4.379 13.391 1 91.56 576 TYR A N 1
ATOM 4503 C CA . TYR A 1 576 ? -12.367 -3.539 13.234 1 91.56 576 TYR A CA 1
ATOM 4504 C C . TYR A 1 576 ? -11.086 -4.352 13.414 1 91.56 576 TYR A C 1
ATOM 4506 O O . TYR A 1 576 ? -10.078 -4.094 12.75 1 91.56 576 TYR A O 1
ATOM 4514 N N . LEU A 1 577 ? -11.141 -5.336 14.227 1 89.5 577 LEU A N 1
ATOM 4515 C CA . LEU A 1 577 ? -9.938 -6.086 14.562 1 89.5 577 LEU A CA 1
ATOM 4516 C C . LEU A 1 577 ? -9.75 -7.27 13.617 1 89.5 577 LEU A C 1
ATOM 4518 O O . LEU A 1 577 ? -8.781 -8.016 13.734 1 89.5 577 LEU A O 1
ATOM 4522 N N . GLN A 1 578 ? -10.633 -7.449 12.625 1 82.44 578 GLN A N 1
ATOM 4523 C CA . GLN A 1 578 ? -10.422 -8.43 11.562 1 82.44 578 GLN A CA 1
ATOM 4524 C C . GLN A 1 578 ? -9.367 -7.941 10.57 1 82.44 578 GLN A C 1
ATOM 4526 O O . GLN A 1 578 ? -8.836 -8.727 9.789 1 82.44 578 GLN A O 1
ATOM 4531 N N . CYS A 1 579 ? -9.047 -6.668 10.641 1 76.38 579 CYS A N 1
ATOM 4532 C CA . CYS A 1 579 ? -7.969 -6.012 9.906 1 76.38 579 CYS A CA 1
ATOM 4533 C C . CYS A 1 579 ? -8.18 -6.145 8.398 1 76.38 579 CYS A C 1
ATOM 4535 O O . CYS A 1 579 ? -7.234 -6.418 7.656 1 76.38 579 CYS A O 1
ATOM 4537 N N . VAL A 1 580 ? -9.461 -6.145 8.047 1 80.31 580 VAL A N 1
ATOM 4538 C CA . VAL A 1 580 ? -9.805 -6 6.633 1 80.31 580 VAL A CA 1
ATOM 4539 C C . VAL A 1 580 ? -10.156 -4.543 6.336 1 80.31 580 VAL A C 1
ATOM 4541 O O . VAL A 1 580 ? -10.867 -3.896 7.113 1 80.31 580 VAL A O 1
ATOM 4544 N N . GLY A 1 581 ? -9.57 -4.047 5.387 1 81.56 581 GLY A N 1
ATOM 4545 C CA . GLY A 1 581 ? -9.812 -2.652 5.051 1 81.56 581 GLY A CA 1
ATOM 4546 C C . GLY A 1 581 ? -11.289 -2.324 4.891 1 81.56 581 GLY A C 1
ATOM 4547 O O . GLY A 1 581 ? -11.992 -2.969 4.109 1 81.56 581 GLY A O 1
ATOM 4548 N N . THR A 1 582 ? -11.734 -1.399 5.758 1 82.31 582 THR A N 1
ATOM 4549 C CA . THR A 1 582 ? -13.07 -0.829 5.664 1 82.31 582 THR A CA 1
ATOM 4550 C C . THR A 1 582 ? -13 0.69 5.531 1 82.31 582 THR A C 1
ATOM 4552 O O . THR A 1 582 ? -12.156 1.336 6.152 1 82.31 582 THR A O 1
ATOM 4555 N N . TYR A 1 583 ? -13.805 1.281 4.738 1 82 583 TYR A N 1
ATOM 4556 C CA . TYR A 1 583 ? -13.562 2.684 4.414 1 82 583 TYR A CA 1
ATOM 4557 C C . TYR A 1 583 ? -14.773 3.537 4.766 1 82 583 TYR A C 1
ATOM 4559 O O . TYR A 1 583 ? -14.859 4.703 4.371 1 82 583 TYR A O 1
ATOM 4567 N N . ASP A 1 584 ? -15.75 3.029 5.5 1 81 584 ASP A N 1
ATOM 4568 C CA . ASP A 1 584 ? -16.875 3.818 5.984 1 81 584 ASP A CA 1
ATOM 4569 C C . ASP A 1 584 ? -16.703 4.184 7.457 1 81 584 ASP A C 1
ATOM 4571 O O . ASP A 1 584 ? -17.547 4.859 8.039 1 81 584 ASP A O 1
ATOM 4575 N N . MET A 1 585 ? -15.688 3.84 8.188 1 86.12 585 MET A N 1
ATOM 4576 C CA . MET A 1 585 ? -15.281 4.113 9.555 1 86.12 585 MET A CA 1
ATOM 4577 C C . MET A 1 585 ? -16.281 3.521 10.555 1 86.12 585 MET A C 1
ATOM 4579 O O . MET A 1 585 ? -16.156 3.748 11.758 1 86.12 585 MET A O 1
ATOM 4583 N N . VAL A 1 586 ? -17.297 2.805 10.039 1 88.31 586 VAL A N 1
ATOM 4584 C CA . VAL A 1 586 ? -18.328 2.246 10.898 1 88.31 586 VAL A CA 1
ATOM 4585 C C . VAL A 1 586 ? -17.703 1.257 11.883 1 88.31 586 VAL A C 1
ATOM 4587 O O . VAL A 1 586 ? -18 1.293 13.078 1 88.31 586 VAL A O 1
ATOM 4590 N N . ALA A 1 587 ? -16.859 0.441 11.336 1 90.81 587 ALA A N 1
ATOM 4591 C CA . ALA A 1 587 ? -16.234 -0.575 12.172 1 90.81 587 ALA A CA 1
ATOM 4592 C C . ALA A 1 587 ? -15.406 0.065 13.289 1 90.81 587 ALA A C 1
ATOM 4594 O O . ALA A 1 587 ? -15.461 -0.372 14.438 1 90.81 587 ALA A O 1
ATOM 4595 N N . PHE A 1 588 ? -14.672 1.069 12.992 1 92.56 588 PHE A N 1
ATOM 4596 C CA . PHE A 1 588 ? -13.836 1.738 13.977 1 92.56 588 PHE A CA 1
ATOM 4597 C C . PHE A 1 588 ? -14.688 2.502 14.984 1 92.56 588 PHE A C 1
ATOM 4599 O O . PHE A 1 588 ? -14.398 2.484 16.188 1 92.56 588 PHE A O 1
ATOM 4606 N N . HIS A 1 589 ? -15.703 3.199 14.5 1 91.75 589 HIS A N 1
ATOM 4607 C CA . HIS A 1 589 ? -16.625 3.916 15.367 1 91.75 589 HIS A CA 1
ATOM 4608 C C . HIS A 1 589 ? -17.25 2.979 16.391 1 91.75 589 HIS A C 1
ATOM 4610 O O . HIS A 1 589 ? -17.344 3.307 17.578 1 91.75 589 HIS A O 1
ATOM 4616 N N . GLN A 1 590 ? -17.703 1.847 15.906 1 92.06 590 GLN A N 1
ATOM 4617 C CA . GLN A 1 590 ? -18.312 0.855 16.781 1 92.06 590 GLN A CA 1
ATOM 4618 C C . GLN A 1 590 ? -17.312 0.303 17.781 1 92.06 590 GLN A C 1
ATOM 4620 O O . GLN A 1 590 ? -17.656 0.01 18.938 1 92.06 590 GLN A O 1
ATOM 4625 N N . PHE A 1 591 ? -16.125 0.173 17.344 1 93.81 591 PHE A N 1
ATOM 4626 C CA . PHE A 1 591 ? -15.078 -0.291 18.25 1 93.81 591 PHE A CA 1
ATOM 4627 C C . PHE A 1 591 ? -14.867 0.695 19.391 1 93.81 591 PHE A C 1
ATOM 4629 O O . PHE A 1 591 ? -14.727 0.291 20.547 1 93.81 591 PHE A O 1
ATOM 4636 N N . ILE A 1 592 ? -14.797 2.016 19.078 1 93.88 592 ILE A N 1
ATOM 4637 C CA . ILE A 1 592 ? -14.602 3.047 20.094 1 93.88 592 ILE A CA 1
ATOM 4638 C C . ILE A 1 592 ? -15.766 3.029 21.078 1 93.88 592 ILE A C 1
ATOM 4640 O O . ILE A 1 592 ? -15.562 3.102 22.297 1 93.88 592 ILE A O 1
ATOM 4644 N N . ARG A 1 593 ? -16.938 2.904 20.578 1 90.81 593 ARG A N 1
ATOM 4645 C CA . ARG A 1 593 ? -18.125 2.914 21.422 1 90.81 593 ARG A CA 1
ATOM 4646 C C . ARG A 1 593 ? -18.141 1.729 22.375 1 90.81 593 ARG A C 1
ATOM 4648 O O . ARG A 1 593 ? -18.484 1.876 23.547 1 90.81 593 ARG A O 1
ATOM 4655 N N . LYS A 1 594 ? -17.734 0.667 21.859 1 90.44 594 LYS A N 1
ATOM 4656 C CA . LYS A 1 594 ? -17.859 -0.57 22.625 1 90.44 594 LYS A CA 1
ATOM 4657 C C . LYS A 1 594 ? -16.688 -0.74 23.594 1 90.44 594 LYS A C 1
ATOM 4659 O O . LYS A 1 594 ? -16.875 -1.166 24.734 1 90.44 594 LYS A O 1
ATOM 4664 N N . TYR A 1 595 ? -15.477 -0.422 23.125 1 89.81 595 TYR A N 1
ATOM 4665 C CA . TYR A 1 595 ? -14.305 -0.813 23.891 1 89.81 595 TYR A CA 1
ATOM 4666 C C . TYR A 1 595 ? -13.531 0.411 24.359 1 89.81 595 TYR A C 1
ATOM 4668 O O . TYR A 1 595 ? -12.562 0.288 25.109 1 89.81 595 TYR A O 1
ATOM 4676 N N . GLY A 1 596 ? -13.898 1.555 23.969 1 85.62 596 GLY A N 1
ATOM 4677 C CA . GLY A 1 596 ? -13.094 2.744 24.219 1 85.62 596 GLY A CA 1
ATOM 4678 C C . GLY A 1 596 ? -12.938 3.062 25.688 1 85.62 596 GLY A C 1
ATOM 4679 O O . GLY A 1 596 ? -11.852 3.463 26.125 1 85.62 596 GLY A O 1
ATOM 4680 N N . LEU A 1 597 ? -14.023 3.07 26.484 1 75.12 597 LEU A N 1
ATOM 4681 C CA . LEU A 1 597 ? -13.93 3.488 27.875 1 75.12 597 LEU A CA 1
ATOM 4682 C C . LEU A 1 597 ? -13.977 2.283 28.812 1 75.12 597 LEU A C 1
ATOM 4684 O O . LEU A 1 597 ? -13.461 2.338 29.938 1 75.12 597 LEU A O 1
ATOM 4688 N N . GLU A 1 598 ? -14.922 1.184 28.531 1 60.91 598 GLU A N 1
ATOM 4689 C CA . GLU A 1 598 ? -15.148 0.141 29.531 1 60.91 598 GLU A CA 1
ATOM 4690 C C . GLU A 1 598 ? -13.953 -0.798 29.625 1 60.91 598 GLU A C 1
ATOM 4692 O O . GLU A 1 598 ? -13.414 -1.245 28.609 1 60.91 598 GLU A O 1
ATOM 4697 N N . GLY A 1 599 ? -13.102 -0.687 30.594 1 49.94 599 GLY A N 1
ATOM 4698 C CA . GLY A 1 599 ? -12.125 -1.698 30.953 1 49.94 599 GLY A CA 1
ATOM 4699 C C . GLY A 1 599 ? -12.695 -3.105 30.969 1 49.94 599 GLY A C 1
ATOM 4700 O O . GLY A 1 599 ? -13.914 -3.287 30.969 1 49.94 599 GLY A O 1
ATOM 4701 N N . PRO A 1 600 ? -11.906 -4.164 30.703 1 41.94 600 PRO A N 1
ATOM 4702 C CA . PRO A 1 600 ? -12.453 -5.523 30.781 1 41.94 600 PRO A CA 1
ATOM 4703 C C . PRO A 1 600 ? -13.297 -5.742 32.031 1 41.94 600 PRO A C 1
ATOM 4705 O O . PRO A 1 600 ? -12.914 -5.305 33.125 1 41.94 600 PRO A O 1
ATOM 4708 N N . THR A 1 601 ? -14.531 -5.789 32.062 1 38.75 601 THR A N 1
ATOM 4709 C CA . THR A 1 601 ? -15.336 -6.289 33.188 1 38.75 601 THR A CA 1
ATOM 4710 C C . THR A 1 601 ? -14.734 -7.57 33.75 1 38.75 601 THR A C 1
ATOM 4712 O O . THR A 1 601 ? -14.664 -8.594 33.062 1 38.75 601 THR A O 1
ATOM 4715 N N . GLY A 1 602 ? -13.633 -7.613 34.594 1 32.22 602 GLY A N 1
ATOM 4716 C CA . GLY A 1 602 ? -13.305 -8.758 35.438 1 32.22 602 GLY A CA 1
ATOM 4717 C C . GLY A 1 602 ? -14.523 -9.445 36.031 1 32.22 602 GLY A C 1
ATOM 4718 O O . GLY A 1 602 ? -15.602 -8.852 36.094 1 32.22 602 GLY A O 1
ATOM 4719 N N . ALA A 1 603 ? -14.477 -10.969 36.375 1 31.09 603 ALA A N 1
ATOM 4720 C CA . ALA A 1 603 ? -15.242 -11.961 37.125 1 31.09 603 ALA A CA 1
ATOM 4721 C C . ALA A 1 603 ? -15.617 -11.445 38.5 1 31.09 603 ALA A C 1
ATOM 4723 O O . ALA A 1 603 ? -14.781 -10.859 39.188 1 31.09 603 ALA A O 1
ATOM 4724 N N . GLU A 1 604 ? -16.781 -11.438 38.969 1 30.39 604 GLU A N 1
ATOM 4725 C CA . GLU A 1 604 ? -17.359 -11.562 40.281 1 30.39 604 GLU A CA 1
ATOM 4726 C C . GLU A 1 604 ? -16.656 -12.648 41.094 1 30.39 604 GLU A C 1
ATOM 4728 O O . GLU A 1 604 ? -16.594 -13.797 40.688 1 30.39 604 GLU A O 1
ATOM 4733 N N . LYS A 1 605 ? -15.742 -12.406 42 1 28.39 605 LYS A N 1
ATOM 4734 C CA . LYS A 1 605 ? -15.445 -13.234 43.188 1 28.39 605 LYS A CA 1
ATOM 4735 C C . LYS A 1 605 ? -16.719 -13.602 43.938 1 28.39 605 LYS A C 1
ATOM 4737 O O . LYS A 1 605 ? -17.406 -12.734 44.469 1 28.39 605 LYS A O 1
ATOM 4742 N N . ARG A 1 606 ? -17.359 -14.68 43.531 1 24.12 606 ARG A N 1
ATOM 4743 C CA . ARG A 1 606 ? -18.219 -15.391 44.469 1 24.12 606 ARG A CA 1
ATOM 4744 C C . ARG A 1 606 ? -17.484 -15.711 45.781 1 24.12 606 ARG A C 1
ATOM 4746 O O . ARG A 1 606 ? -16.391 -16.281 45.75 1 24.12 606 ARG A O 1
ATOM 4753 N N . ASP A 1 607 ? -17.656 -14.945 46.812 1 23.27 607 ASP A N 1
ATOM 4754 C CA . ASP A 1 607 ? -17.562 -15.227 48.219 1 23.27 607 ASP A CA 1
ATOM 4755 C C . ASP A 1 607 ? -18.047 -16.641 48.531 1 23.27 607 ASP A C 1
ATOM 4757 O O . ASP A 1 607 ? -19.188 -17 48.25 1 23.27 607 ASP A O 1
ATOM 4761 N N . VAL A 1 608 ? -17.062 -17.609 48.531 1 20.23 608 VAL A N 1
ATOM 4762 C CA . VAL A 1 608 ? -17.125 -18.562 49.625 1 20.23 608 VAL A CA 1
ATOM 4763 C C . VAL A 1 608 ? -16.578 -17.906 50.875 1 20.23 608 VAL A C 1
ATOM 4765 O O . VAL A 1 608 ? -15.539 -17.234 50.844 1 20.23 608 VAL A O 1
ATOM 4768 N N . MET B 1 1 ? 16.5 -39.812 -69.562 1 37.12 1 MET B N 1
ATOM 4769 C CA . MET B 1 1 ? 15.727 -38.594 -69.812 1 37.12 1 MET B CA 1
ATOM 4770 C C . MET B 1 1 ? 15.07 -38.062 -68.562 1 37.12 1 MET B C 1
ATOM 4772 O O . MET B 1 1 ? 14.469 -38.812 -67.812 1 37.12 1 MET B O 1
ATOM 4776 N N . PRO B 1 2 ? 15.461 -36.906 -68 1 50.75 2 PRO B N 1
ATOM 4777 C CA . PRO B 1 2 ? 14.852 -36.406 -66.75 1 50.75 2 PRO B CA 1
ATOM 4778 C C . PRO B 1 2 ? 13.328 -36.438 -66.812 1 50.75 2 PRO B C 1
ATOM 4780 O O . PRO B 1 2 ? 12.742 -36.094 -67.875 1 50.75 2 PRO B O 1
ATOM 4783 N N . SER B 1 3 ? 12.727 -37.375 -66.188 1 62.06 3 SER B N 1
ATOM 4784 C CA . SER B 1 3 ? 11.281 -37.531 -66.188 1 62.06 3 SER B CA 1
ATOM 4785 C C . SER B 1 3 ? 10.555 -36.281 -65.812 1 62.06 3 SER B C 1
ATOM 4787 O O . SER B 1 3 ? 10.977 -35.562 -64.875 1 62.06 3 SER B O 1
ATOM 4789 N N . ASN B 1 4 ? 9.773 -35.562 -66.562 1 65.25 4 ASN B N 1
ATOM 4790 C CA . ASN B 1 4 ? 8.977 -34.375 -66.375 1 65.25 4 ASN B CA 1
ATOM 4791 C C . ASN B 1 4 ? 7.883 -34.625 -65.312 1 65.25 4 ASN B C 1
ATOM 4793 O O . ASN B 1 4 ? 7.391 -35.75 -65.188 1 65.25 4 ASN B O 1
ATOM 4797 N N . CYS B 1 5 ? 7.715 -33.812 -64.438 1 67.31 5 CYS B N 1
ATOM 4798 C CA . CYS B 1 5 ? 6.625 -33.875 -63.5 1 67.31 5 CYS B CA 1
ATOM 4799 C C . CYS B 1 5 ? 5.277 -33.969 -64.188 1 67.31 5 CYS B C 1
ATOM 4801 O O . CYS B 1 5 ? 5.027 -33.219 -65.125 1 67.31 5 CYS B O 1
ATOM 4803 N N . GLN B 1 6 ? 4.539 -34.906 -63.969 1 72.19 6 GLN B N 1
ATOM 4804 C CA . GLN B 1 6 ? 3.254 -35.125 -64.625 1 72.19 6 GLN B CA 1
ATOM 4805 C C . GLN B 1 6 ? 2.281 -34 -64.375 1 72.19 6 GLN B C 1
ATOM 4807 O O . GLN B 1 6 ? 1.344 -33.781 -65.125 1 72.19 6 GLN B O 1
ATOM 4812 N N . VAL B 1 7 ? 2.646 -33.219 -63.312 1 69.62 7 VAL B N 1
ATOM 4813 C CA . VAL B 1 7 ? 1.708 -32.156 -62.938 1 69.62 7 VAL B CA 1
ATOM 4814 C C . VAL B 1 7 ? 2.059 -30.859 -63.688 1 69.62 7 VAL B C 1
ATOM 4816 O O . VAL B 1 7 ? 1.191 -30.25 -64.312 1 69.62 7 VAL B O 1
ATOM 4819 N N . CYS B 1 8 ? 3.273 -30.438 -63.688 1 68.75 8 CYS B N 1
ATOM 4820 C CA . CYS B 1 8 ? 3.633 -29.156 -64.312 1 68.75 8 CYS B CA 1
ATOM 4821 C C . CYS B 1 8 ? 4.496 -29.359 -65.562 1 68.75 8 CYS B C 1
ATOM 4823 O O . CYS B 1 8 ? 4.91 -28.391 -66.188 1 68.75 8 CYS B O 1
ATOM 4825 N N . GLN B 1 9 ? 4.711 -30.578 -66 1 71.06 9 GLN B N 1
ATOM 4826 C CA . GLN B 1 9 ? 5.406 -31.031 -67.188 1 71.06 9 GLN B CA 1
ATOM 4827 C C . GLN B 1 9 ? 6.828 -30.484 -67.25 1 71.06 9 GLN B C 1
ATOM 4829 O O . GLN B 1 9 ? 7.453 -30.469 -68.312 1 71.06 9 GLN B O 1
ATOM 4834 N N . ARG B 1 10 ? 7.289 -30.016 -66.125 1 68.38 10 ARG B N 1
ATOM 4835 C CA . ARG B 1 10 ? 8.648 -29.484 -66.125 1 68.38 10 ARG B CA 1
ATOM 4836 C C . ARG B 1 10 ? 9.641 -30.562 -65.688 1 68.38 10 ARG B C 1
ATOM 4838 O O . ARG B 1 10 ? 9.258 -31.5 -64.938 1 68.38 10 ARG B O 1
ATOM 4845 N N . PRO B 1 11 ? 10.852 -30.547 -66 1 68.31 11 PRO B N 1
ATOM 4846 C CA . PRO B 1 11 ? 11.812 -31.625 -65.75 1 68.31 11 PRO B CA 1
ATOM 4847 C C . PRO B 1 11 ? 12.078 -31.844 -64.312 1 68.31 11 PRO B C 1
ATOM 4849 O O . PRO B 1 11 ? 12.305 -30.891 -63.562 1 68.31 11 PRO B O 1
ATOM 4852 N N . VAL B 1 12 ? 11.898 -32.969 -63.656 1 65.31 12 VAL B N 1
ATOM 4853 C CA . VAL B 1 12 ? 12.172 -33.375 -62.281 1 65.31 12 VAL B CA 1
ATOM 4854 C C . VAL B 1 12 ? 13.633 -33.781 -62.156 1 65.31 12 VAL B C 1
ATOM 4856 O O . VAL B 1 12 ? 14.195 -34.438 -63.062 1 65.31 12 VAL B O 1
ATOM 4859 N N . ALA B 1 13 ? 14.406 -33.062 -61.219 1 63.41 13 ALA B N 1
ATOM 4860 C CA . ALA B 1 13 ? 15.836 -33.344 -61.062 1 63.41 13 ALA B CA 1
ATOM 4861 C C . ALA B 1 13 ? 16.078 -34.75 -60.562 1 63.41 13 ALA B C 1
ATOM 4863 O O . ALA B 1 13 ? 15.227 -35.344 -59.906 1 63.41 13 ALA B O 1
ATOM 4864 N N . ASP B 1 14 ? 17.016 -35.406 -60.969 1 55.09 14 ASP B N 1
ATOM 4865 C CA . ASP B 1 14 ? 17.438 -36.75 -60.562 1 55.09 14 ASP B CA 1
ATOM 4866 C C . ASP B 1 14 ? 17.781 -36.75 -59.062 1 55.09 14 ASP B C 1
ATOM 4868 O O . ASP B 1 14 ? 18.141 -35.719 -58.5 1 55.09 14 ASP B O 1
ATOM 4872 N N . SER B 1 15 ? 17.469 -37.75 -58.312 1 49.41 15 SER B N 1
ATOM 4873 C CA . SER B 1 15 ? 17.625 -38 -56.875 1 49.41 15 SER B CA 1
ATOM 4874 C C . SER B 1 15 ? 18.938 -37.438 -56.344 1 49.41 15 SER B C 1
ATOM 4876 O O . SER B 1 15 ? 19.062 -37.188 -55.156 1 49.41 15 SER B O 1
ATOM 4878 N N . HIS B 1 16 ? 19.953 -37.531 -57.031 1 45.03 16 HIS B N 1
ATOM 4879 C CA . HIS B 1 16 ? 21.25 -37.125 -56.469 1 45.03 16 HIS B CA 1
ATOM 4880 C C . HIS B 1 16 ? 21.375 -35.625 -56.375 1 45.03 16 HIS B C 1
ATOM 4882 O O . HIS B 1 16 ? 22.391 -35.125 -55.906 1 45.03 16 HIS B O 1
ATOM 4888 N N . SER B 1 17 ? 20.703 -34.969 -57.156 1 42.34 17 SER B N 1
ATOM 4889 C CA . SER B 1 17 ? 20.922 -33.531 -57.156 1 42.34 17 SER B CA 1
ATOM 4890 C C . SER B 1 17 ? 20.359 -32.875 -55.875 1 42.34 17 SER B C 1
ATOM 4892 O O . SER B 1 17 ? 19.375 -33.375 -55.312 1 42.34 17 SER B O 1
ATOM 4894 N N . ALA B 1 18 ? 21.125 -31.859 -55.438 1 44.69 18 ALA B N 1
ATOM 4895 C CA . ALA B 1 18 ? 21.016 -31.188 -54.125 1 44.69 18 ALA B CA 1
ATOM 4896 C C . ALA B 1 18 ? 19.562 -30.844 -53.812 1 44.69 18 ALA B C 1
ATOM 4898 O O . ALA B 1 18 ? 18.859 -30.266 -54.656 1 44.69 18 ALA B O 1
ATOM 4899 N N . ARG B 1 19 ? 18.906 -31.516 -52.938 1 49.22 19 ARG B N 1
ATOM 4900 C CA . ARG B 1 19 ? 17.641 -31.469 -52.188 1 49.22 19 ARG B CA 1
ATOM 4901 C C . ARG B 1 19 ? 17.188 -30.016 -52 1 49.22 19 ARG B C 1
ATOM 4903 O O . ARG B 1 19 ? 16.203 -29.766 -51.281 1 49.22 19 ARG B O 1
ATOM 4910 N N . GLN B 1 20 ? 17.781 -29.156 -52.688 1 55 20 GLN B N 1
ATOM 4911 C CA . GLN B 1 20 ? 17.609 -27.781 -52.219 1 55 20 GLN B CA 1
ATOM 4912 C C . GLN B 1 20 ? 16.297 -27.188 -52.719 1 55 20 GLN B C 1
ATOM 4914 O O . GLN B 1 20 ? 15.781 -26.234 -52.125 1 55 20 GLN B O 1
ATOM 4919 N N . HIS B 1 21 ? 15.781 -27.688 -53.906 1 64.31 21 HIS B N 1
ATOM 4920 C CA . HIS B 1 21 ? 14.602 -26.984 -54.406 1 64.31 21 HIS B CA 1
ATOM 4921 C C . HIS B 1 21 ? 13.398 -27.922 -54.469 1 64.31 21 HIS B C 1
ATOM 4923 O O . HIS B 1 21 ? 12.938 -28.266 -55.562 1 64.31 21 HIS B O 1
ATOM 4929 N N . ALA B 1 22 ? 12.969 -28.5 -53.438 1 69.94 22 ALA B N 1
ATOM 4930 C CA . ALA B 1 22 ? 11.812 -29.391 -53.375 1 69.94 22 ALA B CA 1
ATOM 4931 C C . ALA B 1 22 ? 10.516 -28.609 -53.219 1 69.94 22 ALA B C 1
ATOM 4933 O O . ALA B 1 22 ? 10.508 -27.547 -52.594 1 69.94 22 ALA B O 1
ATOM 4934 N N . CYS B 1 23 ? 9.461 -28.969 -53.812 1 70 23 CYS B N 1
ATOM 4935 C CA . CYS B 1 23 ? 8.141 -28.406 -53.562 1 70 23 CYS B CA 1
ATOM 4936 C C . CYS B 1 23 ? 7.707 -28.641 -52.125 1 70 23 CYS B C 1
ATOM 4938 O O . CYS B 1 23 ? 7.738 -29.781 -51.656 1 70 23 CYS B O 1
ATOM 4940 N N . PRO B 1 24 ? 7.473 -27.672 -51.375 1 72.44 24 PRO B N 1
ATOM 4941 C CA . PRO B 1 24 ? 7.117 -27.875 -49.969 1 72.44 24 PRO B CA 1
ATOM 4942 C C . PRO B 1 24 ? 5.836 -28.688 -49.781 1 72.44 24 PRO B C 1
ATOM 4944 O O . PRO B 1 24 ? 5.527 -29.125 -48.688 1 72.44 24 PRO B O 1
ATOM 4947 N N . PHE B 1 25 ? 5.129 -29.062 -50.844 1 75 25 PHE B N 1
ATOM 4948 C CA . PHE B 1 25 ? 3.861 -29.781 -50.719 1 75 25 PHE B CA 1
ATOM 4949 C C . PHE B 1 25 ? 4.012 -31.234 -51.188 1 75 25 PHE B C 1
ATOM 4951 O O . PHE B 1 25 ? 3.508 -32.156 -50.5 1 75 25 PHE B O 1
ATOM 4958 N N . CYS B 1 26 ? 4.703 -31.594 -52.281 1 72 26 CYS B N 1
ATOM 4959 C CA . CYS B 1 26 ? 4.773 -32.969 -52.781 1 72 26 CYS B CA 1
ATOM 4960 C C . CYS B 1 26 ? 6.195 -33.5 -52.688 1 72 26 CYS B C 1
ATOM 4962 O O . CYS B 1 26 ? 6.453 -34.656 -53.062 1 72 26 CYS B O 1
ATOM 4964 N N . GLU B 1 27 ? 7.23 -32.719 -52.188 1 72.38 27 GLU B N 1
ATOM 4965 C CA . GLU B 1 27 ? 8.633 -33.031 -51.906 1 72.38 27 GLU B CA 1
ATOM 4966 C C . GLU B 1 27 ? 9.352 -33.5 -53.156 1 72.38 27 GLU B C 1
ATOM 4968 O O . GLU B 1 27 ? 10.477 -34 -53.094 1 72.38 27 GLU B O 1
ATOM 4973 N N . ARG B 1 28 ? 8.711 -33.281 -54.156 1 74.62 28 ARG B N 1
ATOM 4974 C CA . ARG B 1 28 ? 9.406 -33.562 -55.406 1 74.62 28 ARG B CA 1
ATOM 4975 C C . ARG B 1 28 ? 10.469 -32.531 -55.719 1 74.62 28 ARG B C 1
ATOM 4977 O O . ARG B 1 28 ? 10.258 -31.328 -55.438 1 74.62 28 ARG B O 1
ATOM 4984 N N . THR B 1 29 ? 11.672 -32.875 -56.094 1 73.06 29 THR B N 1
ATOM 4985 C CA . THR B 1 29 ? 12.812 -31.984 -56.281 1 73.06 29 THR B CA 1
ATOM 4986 C C . THR B 1 29 ? 12.93 -31.562 -57.75 1 73.06 29 THR B C 1
ATOM 4988 O O . THR B 1 29 ? 12.719 -32.375 -58.656 1 73.06 29 THR B O 1
ATOM 4991 N N . PHE B 1 30 ? 13.039 -30.25 -57.969 1 75.44 30 PHE B N 1
ATOM 4992 C CA . PHE B 1 30 ? 13.164 -29.656 -59.281 1 75.44 30 PHE B CA 1
ATOM 4993 C C . PHE B 1 30 ? 14.57 -29.094 -59.5 1 75.44 30 PHE B C 1
ATOM 4995 O O . PHE B 1 30 ? 15.281 -28.828 -58.531 1 75.44 30 PHE B O 1
ATOM 5002 N N . GLY B 1 31 ? 15.18 -28.922 -60.469 1 71.25 31 GLY B N 1
ATOM 5003 C CA . GLY B 1 31 ? 16.516 -28.438 -60.781 1 71.25 31 GLY B CA 1
ATOM 5004 C C . GLY B 1 31 ? 16.719 -26.969 -60.469 1 71.25 31 GLY B C 1
ATOM 5005 O O . GLY B 1 31 ? 17.828 -26.531 -60.219 1 71.25 31 GLY B O 1
ATOM 5006 N N . ARG B 1 32 ? 15.695 -26.062 -60.5 1 71.31 32 ARG B N 1
ATOM 5007 C CA . ARG B 1 32 ? 15.758 -24.625 -60.25 1 71.31 32 ARG B CA 1
ATOM 5008 C C . ARG B 1 32 ? 14.703 -24.203 -59.25 1 71.31 32 ARG B C 1
ATOM 5010 O O . ARG B 1 32 ? 13.609 -24.766 -59.188 1 71.31 32 ARG B O 1
ATOM 5017 N N . VAL B 1 33 ? 14.984 -23.266 -58.469 1 70.44 33 VAL B N 1
ATOM 5018 C CA . VAL B 1 33 ? 14.109 -22.781 -57.406 1 70.44 33 VAL B CA 1
ATOM 5019 C C . VAL B 1 33 ? 12.867 -22.141 -58.031 1 70.44 33 VAL B C 1
ATOM 5021 O O . VAL B 1 33 ? 11.766 -22.281 -57.469 1 70.44 33 VAL B O 1
ATOM 5024 N N . ASP B 1 34 ? 12.992 -21.438 -59.125 1 73.5 34 ASP B N 1
ATOM 5025 C CA . ASP B 1 34 ? 11.852 -20.781 -59.75 1 73.5 34 ASP B CA 1
ATOM 5026 C C . ASP B 1 34 ? 10.852 -21.797 -60.312 1 73.5 34 ASP B C 1
ATOM 5028 O O . ASP B 1 34 ? 9.641 -21.578 -60.219 1 73.5 34 ASP B O 1
ATOM 5032 N N . VAL B 1 35 ? 11.375 -22.953 -60.781 1 72.69 35 VAL B N 1
ATOM 5033 C CA . VAL B 1 35 ? 10.5 -24 -61.312 1 72.69 35 VAL B CA 1
ATOM 5034 C C . VAL B 1 35 ? 9.773 -24.703 -60.156 1 72.69 35 VAL B C 1
ATOM 5036 O O . VAL B 1 35 ? 8.578 -24.969 -60.25 1 72.69 35 VAL B O 1
ATOM 5039 N N . ALA B 1 36 ? 10.516 -24.922 -59 1 73.31 36 ALA B N 1
ATOM 5040 C CA . ALA B 1 36 ? 9.906 -25.5 -57.781 1 73.31 36 ALA B CA 1
ATOM 5041 C C . ALA B 1 36 ? 8.789 -24.609 -57.281 1 73.31 36 ALA B C 1
ATOM 5043 O O . ALA B 1 36 ? 7.734 -25.094 -56.844 1 73.31 36 ALA B O 1
ATOM 5044 N N . ARG B 1 37 ? 8.977 -23.312 -57.281 1 74.31 37 ARG B N 1
ATOM 5045 C CA . ARG B 1 37 ? 7.973 -22.375 -56.812 1 74.31 37 ARG B CA 1
ATOM 5046 C C . ARG B 1 37 ? 6.742 -22.375 -57.719 1 74.31 37 ARG B C 1
ATOM 5048 O O . ARG B 1 37 ? 5.609 -22.312 -57.219 1 74.31 37 ARG B O 1
ATOM 5055 N N . ARG B 1 38 ? 6.941 -22.391 -59.031 1 75.56 38 ARG B N 1
ATOM 5056 C CA . ARG B 1 38 ? 5.832 -22.422 -59.969 1 75.56 38 ARG B CA 1
ATOM 5057 C C . ARG B 1 38 ? 5.043 -23.719 -59.875 1 75.56 38 ARG B C 1
ATOM 5059 O O . ARG B 1 38 ? 3.811 -23.703 -59.906 1 75.56 38 ARG B O 1
ATOM 5066 N N . HIS B 1 39 ? 5.797 -24.844 -59.719 1 73.38 39 HIS B N 1
ATOM 5067 C CA . HIS B 1 39 ? 5.133 -26.125 -59.438 1 73.38 39 HIS B CA 1
ATOM 5068 C C . HIS B 1 39 ? 4.262 -26.047 -58.188 1 73.38 39 HIS B C 1
ATOM 5070 O O . HIS B 1 39 ? 3.121 -26.516 -58.219 1 73.38 39 HIS B O 1
ATOM 5076 N N . ALA B 1 40 ? 4.793 -25.438 -57.062 1 76.12 40 ALA B N 1
ATOM 5077 C CA . ALA B 1 40 ? 4.121 -25.359 -55.781 1 76.12 40 ALA B CA 1
ATOM 5078 C C . ALA B 1 40 ? 2.785 -24.641 -55.906 1 76.12 40 ALA B C 1
ATOM 5080 O O . ALA B 1 40 ? 1.839 -24.938 -55.156 1 76.12 40 ALA B O 1
ATOM 5081 N N . ARG B 1 41 ? 2.633 -23.688 -56.75 1 76.56 41 ARG B N 1
ATOM 5082 C CA . ARG B 1 41 ? 1.398 -22.938 -56.906 1 76.56 41 ARG B CA 1
ATOM 5083 C C . ARG B 1 41 ? 0.29 -23.828 -57.469 1 76.56 41 ARG B C 1
ATOM 5085 O O . ARG B 1 41 ? -0.889 -23.609 -57.188 1 76.56 41 ARG B O 1
ATOM 5092 N N . THR B 1 42 ? 0.623 -24.859 -58.312 1 74.75 42 THR B N 1
ATOM 5093 C CA . THR B 1 42 ? -0.387 -25.656 -59 1 74.75 42 THR B CA 1
ATOM 5094 C C . THR B 1 42 ? -0.294 -27.125 -58.594 1 74.75 42 THR B C 1
ATOM 5096 O O . THR B 1 42 ? -0.878 -27.984 -59.25 1 74.75 42 THR B O 1
ATOM 5099 N N . CYS B 1 43 ? 0.594 -27.516 -57.625 1 70.12 43 CYS B N 1
ATOM 5100 C CA . CYS B 1 43 ? 0.807 -28.875 -57.156 1 70.12 43 CYS B CA 1
ATOM 5101 C C . CYS B 1 43 ? -0.495 -29.5 -56.656 1 70.12 43 CYS B C 1
ATOM 5103 O O . CYS B 1 43 ? -1.19 -28.906 -55.812 1 70.12 43 CYS B O 1
ATOM 5105 N N . PRO B 1 44 ? -1.085 -30.5 -57.094 1 75.88 44 PRO B N 1
ATOM 5106 C CA . PRO B 1 44 ? -2.312 -31.125 -56.594 1 75.88 44 PRO B CA 1
ATOM 5107 C C . PRO B 1 44 ? -2.242 -31.469 -55.094 1 75.88 44 PRO B C 1
ATOM 5109 O O . PRO B 1 44 ? -3.279 -31.609 -54.469 1 75.88 44 PRO B O 1
ATOM 5112 N N . ALA B 1 45 ? -0.994 -31.609 -54.531 1 71.38 45 ALA B N 1
ATOM 5113 C CA . ALA B 1 45 ? -0.819 -31.906 -53.125 1 71.38 45 ALA B CA 1
ATOM 5114 C C . ALA B 1 45 ? -0.952 -30.656 -52.281 1 71.38 45 ALA B C 1
ATOM 5116 O O . ALA B 1 45 ? -1.023 -30.734 -51.031 1 71.38 45 ALA B O 1
ATOM 5117 N N . ARG B 1 46 ? -0.789 -29.391 -52.812 1 71.81 46 ARG B N 1
ATOM 5118 C CA . ARG B 1 46 ? -0.951 -28.109 -52.125 1 71.81 46 ARG B CA 1
ATOM 5119 C C . ARG B 1 46 ? -2.355 -27.969 -51.562 1 71.81 46 ARG B C 1
ATOM 5121 O O . ARG B 1 46 ? -2.529 -27.438 -50.438 1 71.81 46 ARG B O 1
ATOM 5128 N N . GLY B 1 47 ? -3.484 -28.609 -52.062 1 65.5 47 GLY B N 1
ATOM 5129 C CA . GLY B 1 47 ? -4.883 -28.359 -51.75 1 65.5 47 GLY B CA 1
ATOM 5130 C C . GLY B 1 47 ? -5.203 -26.891 -51.594 1 65.5 47 GLY B C 1
ATOM 5131 O O . GLY B 1 47 ? -4.859 -26.078 -52.438 1 65.5 47 GLY B O 1
ATOM 5132 N N . ASP B 1 48 ? -5.82 -26.328 -50.625 1 67.62 48 ASP B N 1
ATOM 5133 C CA . ASP B 1 48 ? -6.18 -24.938 -50.375 1 67.62 48 ASP B CA 1
ATOM 5134 C C . ASP B 1 48 ? -5.148 -24.25 -49.469 1 67.62 48 ASP B C 1
ATOM 5136 O O . ASP B 1 48 ? -5.418 -23.203 -48.906 1 67.62 48 ASP B O 1
ATOM 5140 N N . ARG B 1 49 ? -3.947 -24.734 -49.344 1 63.34 49 ARG B N 1
ATOM 5141 C CA . ARG B 1 49 ? -2.904 -24.188 -48.5 1 63.34 49 ARG B CA 1
ATOM 5142 C C . ARG B 1 49 ? -2.188 -23.031 -49.188 1 63.34 49 ARG B C 1
ATOM 5144 O O . ARG B 1 49 ? -1.997 -23.047 -50.406 1 63.34 49 ARG B O 1
ATOM 5151 N N . PRO B 1 50 ? -2.023 -21.891 -48.438 1 64.5 50 PRO B N 1
ATOM 5152 C CA . PRO B 1 50 ? -1.354 -20.766 -49.062 1 64.5 50 PRO B CA 1
ATOM 5153 C C . PRO B 1 50 ? 0.095 -21.078 -49.438 1 64.5 50 PRO B C 1
ATOM 5155 O O . PRO B 1 50 ? 0.714 -21.953 -48.844 1 64.5 50 PRO B O 1
ATOM 5158 N N . LEU B 1 51 ? 0.572 -20.469 -50.344 1 63.91 51 LEU B N 1
ATOM 5159 C CA . LEU B 1 51 ? 1.962 -20.578 -50.781 1 63.91 51 LEU B CA 1
ATOM 5160 C C . LEU B 1 51 ? 2.908 -20.078 -49.688 1 63.91 51 LEU B C 1
ATOM 5162 O O . LEU B 1 51 ? 2.607 -19.109 -48.969 1 63.91 51 LEU B O 1
ATOM 5166 N N . PRO B 1 52 ? 3.859 -20.656 -49.344 1 55.78 52 PRO B N 1
ATOM 5167 C CA . PRO B 1 52 ? 4.793 -20.109 -48.344 1 55.78 52 PRO B CA 1
ATOM 5168 C C . PRO B 1 52 ? 5.266 -18.703 -48.688 1 55.78 52 PRO B C 1
ATOM 5170 O O . PRO B 1 52 ? 5.359 -18.344 -49.844 1 55.78 52 PRO B O 1
ATOM 5173 N N . PRO B 1 53 ? 5.105 -17.766 -47.781 1 50.22 53 PRO B N 1
ATOM 5174 C CA . PRO B 1 53 ? 5.508 -16.391 -48.125 1 50.22 53 PRO B CA 1
ATOM 5175 C C . PRO B 1 53 ? 6.895 -16.328 -48.75 1 50.22 53 PRO B C 1
ATOM 5177 O O . PRO B 1 53 ? 7.738 -17.188 -48.5 1 50.22 53 PRO B O 1
ATOM 5180 N N . ARG B 1 54 ? 7.062 -15.539 -49.625 1 45 54 ARG B N 1
ATOM 5181 C CA . ARG B 1 54 ? 8.312 -15.234 -50.312 1 45 54 ARG B CA 1
ATOM 5182 C C . ARG B 1 54 ? 9.383 -14.773 -49.344 1 45 54 ARG B C 1
ATOM 5184 O O . ARG B 1 54 ? 9.141 -13.875 -48.531 1 45 54 ARG B O 1
ATOM 5191 N N . ALA B 1 55 ? 10.375 -15.383 -49.125 1 42.06 55 ALA B N 1
ATOM 5192 C CA . ALA B 1 55 ? 11.531 -14.891 -48.375 1 42.06 55 ALA B CA 1
ATOM 5193 C C . ALA B 1 55 ? 11.945 -13.5 -48.844 1 42.06 55 ALA B C 1
ATOM 5195 O O . ALA B 1 55 ? 12.047 -13.266 -50.062 1 42.06 55 ALA B O 1
ATOM 5196 N N . ARG B 1 56 ? 11.711 -12.477 -48.156 1 39 56 ARG B N 1
ATOM 5197 C CA . ARG B 1 56 ? 12.219 -11.172 -48.562 1 39 56 ARG B CA 1
ATOM 5198 C C . ARG B 1 56 ? 13.641 -11.289 -49.125 1 39 56 ARG B C 1
ATOM 5200 O O . ARG B 1 56 ? 14.43 -12.102 -48.656 1 39 56 ARG B O 1
ATOM 5207 N N . ARG B 1 57 ? 14.039 -10.828 -50.156 1 39.78 57 ARG B N 1
ATOM 5208 C CA . ARG B 1 57 ? 15.297 -10.734 -50.906 1 39.78 57 ARG B CA 1
ATOM 5209 C C . ARG B 1 57 ? 16.406 -10.18 -50.031 1 39.78 57 ARG B C 1
ATOM 5211 O O . ARG B 1 57 ? 17.484 -9.836 -50.531 1 39.78 57 ARG B O 1
ATOM 5218 N N . GLY B 1 58 ? 16.375 -9.742 -48.812 1 38.94 58 GLY B N 1
ATOM 5219 C CA . GLY B 1 58 ? 17.578 -9.078 -48.344 1 38.94 58 GLY B CA 1
ATOM 5220 C C . GLY B 1 58 ? 18.766 -10.008 -48.25 1 38.94 58 GLY B C 1
ATOM 5221 O O . GLY B 1 58 ? 18.609 -11.234 -48.188 1 38.94 58 GLY B O 1
ATOM 5222 N N . ARG B 1 59 ? 20.047 -9.555 -48.562 1 41.41 59 ARG B N 1
ATOM 5223 C CA . ARG B 1 59 ? 21.328 -10.258 -48.625 1 41.41 59 ARG B CA 1
ATOM 5224 C C . ARG B 1 59 ? 21.578 -11.047 -47.344 1 41.41 59 ARG B C 1
ATOM 5226 O O . ARG B 1 59 ? 21.344 -10.547 -46.25 1 41.41 59 ARG B O 1
ATOM 5233 N N . LYS B 1 60 ? 21.766 -12.266 -47.438 1 46.62 60 LYS B N 1
ATOM 5234 C CA . LYS B 1 60 ? 22.203 -13.188 -46.375 1 46.62 60 LYS B CA 1
ATOM 5235 C C . LYS B 1 60 ? 23.5 -12.719 -45.719 1 46.62 60 LYS B C 1
ATOM 5237 O O . LYS B 1 60 ? 24.484 -12.461 -46.406 1 46.62 60 LYS B O 1
ATOM 5242 N N . LEU B 1 61 ? 23.5 -12.133 -44.656 1 52.62 61 LEU B N 1
ATOM 5243 C CA . LEU B 1 61 ? 24.703 -11.648 -44 1 52.62 61 LEU B CA 1
ATOM 5244 C C . LEU B 1 61 ? 25.688 -12.789 -43.75 1 52.62 61 LEU B C 1
ATOM 5246 O O . LEU B 1 61 ? 25.375 -13.742 -43.062 1 52.62 61 LEU B O 1
ATOM 5250 N N . ARG B 1 62 ? 26.672 -13.078 -44.469 1 61.97 62 ARG B N 1
ATOM 5251 C CA . ARG B 1 62 ? 27.703 -14.109 -44.406 1 61.97 62 ARG B CA 1
ATOM 5252 C C . ARG B 1 62 ? 28.922 -13.594 -43.656 1 61.97 62 ARG B C 1
ATOM 5254 O O . ARG B 1 62 ? 29.828 -14.375 -43.344 1 61.97 62 ARG B O 1
ATOM 5261 N N . ALA B 1 63 ? 28.938 -12.336 -43.375 1 69.81 63 ALA B N 1
ATOM 5262 C CA . ALA B 1 63 ? 30.141 -11.734 -42.781 1 69.81 63 ALA B CA 1
ATOM 5263 C C . ALA B 1 63 ? 30.062 -11.758 -41.281 1 69.81 63 ALA B C 1
ATOM 5265 O O . ALA B 1 63 ? 28.969 -11.758 -40.688 1 69.81 63 ALA B O 1
ATOM 5266 N N . CYS B 1 64 ? 31.188 -12 -40.5 1 71.75 64 CYS B N 1
ATOM 5267 C CA . CYS B 1 64 ? 31.25 -11.898 -39.031 1 71.75 64 CYS B CA 1
ATOM 5268 C C . CYS B 1 64 ? 30.797 -10.516 -38.562 1 71.75 64 CYS B C 1
ATOM 5270 O O . CYS B 1 64 ? 30.781 -9.57 -39.344 1 71.75 64 CYS B O 1
ATOM 5272 N N . ASP B 1 65 ? 30.297 -10.305 -37.406 1 73.31 65 ASP B N 1
ATOM 5273 C CA . ASP B 1 65 ? 29.75 -9.07 -36.844 1 73.31 65 ASP B CA 1
ATOM 5274 C C . ASP B 1 65 ? 30.734 -7.91 -37 1 73.31 65 ASP B C 1
ATOM 5276 O O . ASP B 1 65 ? 30.328 -6.797 -37.344 1 73.31 65 ASP B O 1
ATOM 5280 N N . SER B 1 66 ? 31.969 -8.219 -36.844 1 76 66 SER B N 1
ATOM 5281 C CA . SER B 1 66 ? 33 -7.184 -36.938 1 76 66 SER B CA 1
ATOM 5282 C C . SER B 1 66 ? 33.188 -6.758 -38.406 1 76 66 SER B C 1
ATOM 5284 O O . SER B 1 66 ? 33.25 -5.562 -38.688 1 76 66 SER B O 1
ATOM 5286 N N . CYS B 1 67 ? 33.25 -7.703 -39.219 1 74.81 67 CYS B N 1
ATOM 5287 C CA . CYS B 1 67 ? 33.469 -7.398 -40.625 1 74.81 67 CYS B CA 1
ATOM 5288 C C . CYS B 1 67 ? 32.25 -6.719 -41.219 1 74.81 67 CYS B C 1
ATOM 5290 O O . CYS B 1 67 ? 32.375 -5.809 -42.062 1 74.81 67 CYS B O 1
ATOM 5292 N N . SER B 1 68 ? 31.031 -7.078 -40.781 1 74.62 68 SER B N 1
ATOM 5293 C CA . SER B 1 68 ? 29.797 -6.445 -41.219 1 74.62 68 SER B CA 1
ATOM 5294 C C . SER B 1 68 ? 29.734 -4.984 -40.781 1 74.62 68 SER B C 1
ATOM 5296 O O . SER B 1 68 ? 29.328 -4.121 -41.562 1 74.62 68 SER B O 1
ATOM 5298 N N . ARG B 1 69 ? 30.203 -4.75 -39.594 1 72.19 69 ARG B N 1
ATOM 5299 C CA . ARG B 1 69 ? 30.219 -3.391 -39.062 1 72.19 69 ARG B CA 1
ATOM 5300 C C . ARG B 1 69 ? 31.188 -2.506 -39.844 1 72.19 69 ARG B C 1
ATOM 5302 O O . ARG B 1 69 ? 30.891 -1.336 -40.094 1 72.19 69 ARG B O 1
ATOM 5309 N N . LEU B 1 70 ? 32.219 -3.139 -40.219 1 72.25 70 LEU B N 1
ATOM 5310 C CA . LEU B 1 70 ? 33.281 -2.367 -40.906 1 72.25 70 LEU B CA 1
ATOM 5311 C C . LEU B 1 70 ? 33.031 -2.357 -42.406 1 72.25 70 LEU B C 1
ATOM 5313 O O . LEU B 1 70 ? 33.812 -1.724 -43.156 1 72.25 70 LEU B O 1
ATOM 5317 N N . LYS B 1 71 ? 31.938 -3.035 -42.844 1 70.12 71 LYS B N 1
ATOM 5318 C CA . LYS B 1 71 ? 31.484 -3.09 -44.25 1 70.12 71 LYS B CA 1
ATOM 5319 C C . LYS B 1 71 ? 32.625 -3.527 -45.156 1 70.12 71 LYS B C 1
ATOM 5321 O O . LYS B 1 71 ? 32.812 -2.965 -46.25 1 70.12 71 LYS B O 1
ATOM 5326 N N . VAL B 1 72 ? 33.5 -4.477 -44.562 1 77.19 72 VAL B N 1
ATOM 5327 C CA . VAL B 1 72 ? 34.562 -5.016 -45.406 1 77.19 72 VAL B CA 1
ATOM 5328 C C . VAL B 1 72 ? 34.25 -6.457 -45.781 1 77.19 72 VAL B C 1
ATOM 5330 O O . VAL B 1 72 ? 33.375 -7.09 -45.188 1 77.19 72 VAL B O 1
ATOM 5333 N N . SER B 1 73 ? 34.969 -6.941 -46.75 1 74.75 73 SER B N 1
ATOM 5334 C CA . SER B 1 73 ? 34.75 -8.297 -47.25 1 74.75 73 SER B CA 1
ATOM 5335 C C . SER B 1 73 ? 35.188 -9.336 -46.219 1 74.75 73 SER B C 1
ATOM 5337 O O . SER B 1 73 ? 36.25 -9.211 -45.625 1 74.75 73 SER B O 1
ATOM 5339 N N . CYS B 1 74 ? 34.281 -10.219 -45.656 1 71.75 74 CYS B N 1
ATOM 5340 C CA . CYS B 1 74 ? 34.562 -11.289 -44.688 1 71.75 74 CYS B CA 1
ATOM 5341 C C . CYS B 1 74 ? 34.656 -12.633 -45.406 1 71.75 74 CYS B C 1
ATOM 5343 O O . CYS B 1 74 ? 33.875 -12.914 -46.312 1 71.75 74 CYS B O 1
ATOM 5345 N N . ASP B 1 75 ? 35.594 -13.375 -45.281 1 76.31 75 ASP B N 1
ATOM 5346 C CA . ASP B 1 75 ? 35.75 -14.664 -45.969 1 76.31 75 ASP B CA 1
ATOM 5347 C C . ASP B 1 75 ? 34.875 -15.734 -45.312 1 76.31 75 ASP B C 1
ATOM 5349 O O . ASP B 1 75 ? 34.969 -16.922 -45.625 1 76.31 75 ASP B O 1
ATOM 5353 N N . SER B 1 76 ? 34 -15.5 -44.281 1 72.38 76 SER B N 1
ATOM 5354 C CA . SER B 1 76 ? 33.031 -16.312 -43.562 1 72.38 76 SER B CA 1
ATOM 5355 C C . SER B 1 76 ? 33.656 -17.516 -42.906 1 72.38 76 SER B C 1
ATOM 5357 O O . SER B 1 76 ? 33 -18.531 -42.656 1 72.38 76 SER B O 1
ATOM 5359 N N . GLU B 1 77 ? 35.031 -17.391 -42.531 1 74.94 77 GLU B N 1
ATOM 5360 C CA . GLU B 1 77 ? 35.719 -18.391 -41.719 1 74.94 77 GLU B CA 1
ATOM 5361 C C . GLU B 1 77 ? 35.625 -18.031 -40.25 1 74.94 77 GLU B C 1
ATOM 5363 O O . GLU B 1 77 ? 35.375 -16.891 -39.906 1 74.94 77 GLU B O 1
ATOM 5368 N N . LEU B 1 78 ? 35.656 -18.984 -39.344 1 71.94 78 LEU B N 1
ATOM 5369 C CA . LEU B 1 78 ? 35.688 -18.781 -37.906 1 71.94 78 LEU B CA 1
ATOM 5370 C C . LEU B 1 78 ? 37.062 -19.156 -37.344 1 71.94 78 LEU B C 1
ATOM 5372 O O . LEU B 1 78 ? 37.406 -20.344 -37.25 1 71.94 78 LEU B O 1
ATOM 5376 N N . PRO B 1 79 ? 38 -18.031 -37.062 1 75.56 79 PRO B N 1
ATOM 5377 C CA . PRO B 1 79 ? 37.781 -16.594 -37.281 1 75.56 79 PRO B CA 1
ATOM 5378 C C . PRO B 1 79 ? 38.031 -16.172 -38.719 1 75.56 79 PRO B C 1
ATOM 5380 O O . PRO B 1 79 ? 38.781 -16.844 -39.438 1 75.56 79 PRO B O 1
ATOM 5383 N N . CYS B 1 80 ? 37.375 -15.148 -39.031 1 76.81 80 CYS B N 1
ATOM 5384 C CA . CYS B 1 80 ? 37.594 -14.688 -40.406 1 76.81 80 CYS B CA 1
ATOM 5385 C C . CYS B 1 80 ? 38.969 -14.078 -40.562 1 76.81 80 CYS B C 1
ATOM 5387 O O . CYS B 1 80 ? 39.594 -13.633 -39.562 1 76.81 80 CYS B O 1
ATOM 5389 N N . ALA B 1 81 ? 39.625 -14.203 -41.688 1 78.75 81 ALA B N 1
ATOM 5390 C CA . ALA B 1 81 ? 41 -13.773 -41.938 1 78.75 81 ALA B CA 1
ATOM 5391 C C . ALA B 1 81 ? 41.219 -12.32 -41.562 1 78.75 81 ALA B C 1
ATOM 5393 O O . ALA B 1 81 ? 42.281 -11.945 -41.062 1 78.75 81 ALA B O 1
ATOM 5394 N N . ARG B 1 82 ? 40.188 -11.578 -41.625 1 74.75 82 ARG B N 1
ATOM 5395 C CA . ARG B 1 82 ? 40.312 -10.156 -41.312 1 74.75 82 ARG B CA 1
ATOM 5396 C C . ARG B 1 82 ? 40.312 -9.906 -39.812 1 74.75 82 ARG B C 1
ATOM 5398 O O . ARG B 1 82 ? 41.094 -9.117 -39.312 1 74.75 82 ARG B O 1
ATOM 5405 N N . CYS B 1 83 ? 39.375 -10.445 -39.188 1 75.56 83 CYS B N 1
ATOM 5406 C CA . CYS B 1 83 ? 39.344 -10.305 -37.719 1 75.56 83 CYS B CA 1
ATOM 5407 C C . CYS B 1 83 ? 40.594 -10.883 -37.094 1 75.56 83 CYS B C 1
ATOM 5409 O O . CYS B 1 83 ? 41.156 -10.297 -36.156 1 75.56 83 CYS B O 1
ATOM 5411 N N . SER B 1 84 ? 41.094 -11.961 -37.562 1 77.94 84 SER B N 1
ATOM 5412 C CA . SER B 1 84 ? 42.344 -12.594 -37.094 1 77.94 84 SER B CA 1
ATOM 5413 C C . SER B 1 84 ? 43.531 -11.688 -37.312 1 77.94 84 SER B C 1
ATOM 5415 O O . SER B 1 84 ? 44.406 -11.578 -36.438 1 77.94 84 SER B O 1
ATOM 5417 N N . SER B 1 85 ? 43.594 -11.008 -38.469 1 77.94 85 SER B N 1
ATOM 5418 C CA . SER B 1 85 ? 44.75 -10.148 -38.781 1 77.94 85 SER B CA 1
ATOM 5419 C C . SER B 1 85 ? 44.75 -8.891 -37.906 1 77.94 85 SER B C 1
ATOM 5421 O O . SER B 1 85 ? 45.812 -8.328 -37.594 1 77.94 85 SER B O 1
ATOM 5423 N N . ARG B 1 86 ? 43.594 -8.508 -37.5 1 74.75 86 ARG B N 1
ATOM 5424 C CA . ARG B 1 86 ? 43.469 -7.293 -36.719 1 74.75 86 ARG B CA 1
ATOM 5425 C C . ARG B 1 86 ? 43.312 -7.625 -35.219 1 74.75 86 ARG B C 1
ATOM 5427 O O . ARG B 1 86 ? 43.125 -6.73 -34.406 1 74.75 86 ARG B O 1
ATOM 5434 N N . SER B 1 87 ? 43.406 -8.914 -34.844 1 74.12 87 SER B N 1
ATOM 5435 C CA . SER B 1 87 ? 43.312 -9.438 -33.5 1 74.12 87 SER B CA 1
ATOM 5436 C C . SER B 1 87 ? 42.031 -8.984 -32.812 1 74.12 87 SER B C 1
ATOM 5438 O O . SER B 1 87 ? 42.062 -8.594 -31.641 1 74.12 87 SER B O 1
ATOM 5440 N N . ILE B 1 88 ? 40.969 -9 -33.531 1 72.31 88 ILE B N 1
ATOM 5441 C CA . ILE B 1 88 ? 39.656 -8.68 -32.969 1 72.31 88 ILE B CA 1
ATOM 5442 C C . ILE B 1 88 ? 38.812 -9.945 -32.906 1 72.31 88 ILE B C 1
ATOM 5444 O O . ILE B 1 88 ? 39 -10.883 -33.688 1 72.31 88 ILE B O 1
ATOM 5448 N N . ALA B 1 89 ? 38.031 -10.016 -31.875 1 70.75 89 ALA B N 1
ATOM 5449 C CA . ALA B 1 89 ? 37.125 -11.156 -31.688 1 70.75 89 ALA B CA 1
ATOM 5450 C C . ALA B 1 89 ? 36.156 -11.297 -32.844 1 70.75 89 ALA B C 1
ATOM 5452 O O . ALA B 1 89 ? 35.438 -10.359 -33.188 1 70.75 89 ALA B O 1
ATOM 5453 N N . CYS B 1 90 ? 36.188 -12.32 -33.625 1 70.25 90 CYS B N 1
ATOM 5454 C CA . CYS B 1 90 ? 35.344 -12.656 -34.75 1 70.25 90 CYS B CA 1
ATOM 5455 C C . CYS B 1 90 ? 34.062 -13.328 -34.281 1 70.25 90 CYS B C 1
ATOM 5457 O O . CYS B 1 90 ? 34.094 -14.422 -33.719 1 70.25 90 CYS B O 1
ATOM 5459 N N . ARG B 1 91 ? 33.031 -12.594 -34.188 1 70.81 91 ARG B N 1
ATOM 5460 C CA . ARG B 1 91 ? 31.734 -13.109 -33.75 1 70.81 91 ARG B CA 1
ATOM 5461 C C . ARG B 1 91 ? 30.734 -13.062 -34.906 1 70.81 91 ARG B C 1
ATOM 5463 O O . ARG B 1 91 ? 30.75 -12.141 -35.719 1 70.81 91 ARG B O 1
ATOM 5470 N N . TYR B 1 92 ? 30.219 -14.102 -35.156 1 67.94 92 TYR B N 1
ATOM 5471 C CA . TYR B 1 92 ? 29.141 -14.148 -36.125 1 67.94 92 TYR B CA 1
ATOM 5472 C C . TYR B 1 92 ? 27.781 -14.047 -35.469 1 67.94 92 TYR B C 1
ATOM 5474 O O . TYR B 1 92 ? 27.516 -14.734 -34.469 1 67.94 92 TYR B O 1
ATOM 5482 N N . SER B 1 93 ? 26.969 -13.094 -35.812 1 59.31 93 SER B N 1
ATOM 5483 C CA . SER B 1 93 ? 25.641 -12.898 -35.219 1 59.31 93 SER B CA 1
ATOM 5484 C C . SER B 1 93 ? 24.734 -14.078 -35.531 1 59.31 93 SER B C 1
ATOM 5486 O O . SER B 1 93 ? 24.953 -14.82 -36.469 1 59.31 93 SER B O 1
ATOM 5488 N N . SER B 1 94 ? 23.781 -14.398 -34.656 1 52.53 94 SER B N 1
ATOM 5489 C CA . SER B 1 94 ? 22.828 -15.492 -34.812 1 52.53 94 SER B CA 1
ATOM 5490 C C . SER B 1 94 ? 22.109 -15.438 -36.156 1 52.53 94 SER B C 1
ATOM 5492 O O . SER B 1 94 ? 21.453 -16.406 -36.531 1 52.53 94 SER B O 1
ATOM 5494 N N . LEU B 1 95 ? 22.328 -14.5 -36.875 1 51.47 95 LEU B N 1
ATOM 5495 C CA . LEU B 1 95 ? 21.656 -14.383 -38.156 1 51.47 95 LEU B CA 1
ATOM 5496 C C . LEU B 1 95 ? 22.531 -14.953 -39.281 1 51.47 95 LEU B C 1
ATOM 5498 O O . LEU B 1 95 ? 22.156 -14.906 -40.469 1 51.47 95 LEU B O 1
ATOM 5502 N N . CYS B 1 96 ? 23.719 -15.375 -38.844 1 54.25 96 CYS B N 1
ATOM 5503 C CA . CYS B 1 96 ? 24.547 -16 -39.875 1 54.25 96 CYS B CA 1
ATOM 5504 C C . CYS B 1 96 ? 23.953 -17.344 -40.281 1 54.25 96 CYS B C 1
ATOM 5506 O O . CYS B 1 96 ? 23.625 -18.172 -39.438 1 54.25 96 CYS B O 1
ATOM 5508 N N . HIS B 1 97 ? 23.531 -17.641 -41.406 1 51.09 97 HIS B N 1
ATOM 5509 C CA . HIS B 1 97 ? 22.844 -18.828 -41.969 1 51.09 97 HIS B CA 1
ATOM 5510 C C . HIS B 1 97 ? 23.812 -19.984 -42.125 1 51.09 97 HIS B C 1
ATOM 5512 O O . HIS B 1 97 ? 23.406 -21.094 -42.469 1 51.09 97 HIS B O 1
ATOM 5518 N N . ASP B 1 98 ? 25.172 -19.703 -42.094 1 54.41 98 ASP B N 1
ATOM 5519 C CA . ASP B 1 98 ? 26.109 -20.812 -42.25 1 54.41 98 ASP B CA 1
ATOM 5520 C C . ASP B 1 98 ? 26.281 -21.578 -40.938 1 54.41 98 ASP B C 1
ATOM 5522 O O . ASP B 1 98 ? 26.719 -21.016 -39.938 1 54.41 98 ASP B O 1
ATOM 5526 N N . PRO B 1 99 ? 25.734 -22.797 -40.781 1 56.28 99 PRO B N 1
ATOM 5527 C CA . PRO B 1 99 ? 25.797 -23.578 -39.562 1 56.28 99 PRO B CA 1
ATOM 5528 C C . PRO B 1 99 ? 27.219 -23.703 -39.031 1 56.28 99 PRO B C 1
ATOM 5530 O O . PRO B 1 99 ? 27.422 -23.938 -37.812 1 56.28 99 PRO B O 1
ATOM 5533 N N . SER B 1 100 ? 28.219 -23.75 -39.875 1 57.53 100 SER B N 1
ATOM 5534 C CA . SER B 1 100 ? 29.594 -23.953 -39.438 1 57.53 100 SER B CA 1
ATOM 5535 C C . SER B 1 100 ? 30.078 -22.781 -38.594 1 57.53 100 SER B C 1
ATOM 5537 O O . SER B 1 100 ? 31.094 -22.891 -37.906 1 57.53 100 SER B O 1
ATOM 5539 N N . HIS B 1 101 ? 29.516 -21.719 -38.719 1 51.19 101 HIS B N 1
ATOM 5540 C CA . HIS B 1 101 ? 29.922 -20.516 -38 1 51.19 101 HIS B CA 1
ATOM 5541 C C . HIS B 1 101 ? 29.234 -20.406 -36.656 1 51.19 101 HIS B C 1
ATOM 5543 O O . HIS B 1 101 ? 29.469 -19.453 -35.906 1 51.19 101 HIS B O 1
ATOM 5549 N N . ARG B 1 102 ? 28.359 -21.219 -36.469 1 46.91 102 ARG B N 1
ATOM 5550 C CA . ARG B 1 102 ? 27.734 -21.297 -35.156 1 46.91 102 ARG B CA 1
ATOM 5551 C C . ARG B 1 102 ? 28.766 -21.625 -34.094 1 46.91 102 ARG B C 1
ATOM 5553 O O . ARG B 1 102 ? 29.641 -22.469 -34.312 1 46.91 102 ARG B O 1
ATOM 5560 N N . PRO B 1 103 ? 28.891 -20.75 -33.25 1 38.41 103 PRO B N 1
ATOM 5561 C CA . PRO B 1 103 ? 29.891 -21.203 -32.281 1 38.41 103 PRO B CA 1
ATOM 5562 C C . PRO B 1 103 ? 29.781 -22.688 -31.969 1 38.41 103 PRO B C 1
ATOM 5564 O O . PRO B 1 103 ? 28.672 -23.188 -31.703 1 38.41 103 PRO B O 1
ATOM 5567 N N . GLN B 1 104 ? 30.453 -23.484 -32.562 1 31.62 104 GLN B N 1
ATOM 5568 C CA . GLN B 1 104 ? 30.594 -24.766 -31.875 1 31.62 104 GLN B CA 1
ATOM 5569 C C . GLN B 1 104 ? 30.797 -24.562 -30.375 1 31.62 104 GLN B C 1
ATOM 5571 O O . GLN B 1 104 ? 31.781 -23.953 -29.953 1 31.62 104 GLN B O 1
ATOM 5576 N N . THR B 1 105 ? 29.766 -24.391 -29.625 1 30.7 105 THR B N 1
ATOM 5577 C CA . THR B 1 105 ? 30.078 -24.609 -28.219 1 30.7 105 THR B CA 1
ATOM 5578 C C . THR B 1 105 ? 31.062 -25.75 -28.047 1 30.7 105 THR B C 1
ATOM 5580 O O . THR B 1 105 ? 30.734 -26.906 -28.344 1 30.7 105 THR B O 1
ATOM 5583 N N . GLN B 1 106 ? 32.125 -25.734 -28.516 1 28.72 106 GLN B N 1
ATOM 5584 C CA . GLN B 1 106 ? 32.938 -26.719 -27.812 1 28.72 106 GLN B CA 1
ATOM 5585 C C . GLN B 1 106 ? 32.438 -26.922 -26.375 1 28.72 106 GLN B C 1
ATOM 5587 O O . GLN B 1 106 ? 32.062 -25.953 -25.703 1 28.72 106 GLN B O 1
ATOM 5592 N N . PRO B 1 107 ? 32.031 -28.172 -26.125 1 29.36 107 PRO B N 1
ATOM 5593 C CA . PRO B 1 107 ? 31.812 -28.453 -24.703 1 29.36 107 PRO B CA 1
ATOM 5594 C C . PRO B 1 107 ? 32.906 -27.812 -23.812 1 29.36 107 PRO B C 1
ATOM 5596 O O . PRO B 1 107 ? 34.062 -28.219 -23.859 1 29.36 107 PRO B O 1
ATOM 5599 N N . ASN B 1 108 ? 33.25 -26.688 -24.062 1 28.28 108 ASN B N 1
ATOM 5600 C CA . ASN B 1 108 ? 34.219 -26.312 -23.031 1 28.28 108 ASN B CA 1
ATOM 5601 C C . ASN B 1 108 ? 33.938 -27.031 -21.703 1 28.28 108 ASN B C 1
ATOM 5603 O O . ASN B 1 108 ? 32.875 -26.844 -21.125 1 28.28 108 ASN B O 1
ATOM 5607 N N . ASN B 1 109 ? 34.375 -28.188 -21.484 1 28.95 109 ASN B N 1
ATOM 5608 C CA . ASN B 1 109 ? 34.656 -29 -20.312 1 28.95 109 ASN B CA 1
ATOM 5609 C C . ASN B 1 109 ? 35.031 -28.141 -19.109 1 28.95 109 ASN B C 1
ATOM 5611 O O . ASN B 1 109 ? 35.719 -28.594 -18.203 1 28.95 109 ASN B O 1
ATOM 5615 N N . GLU B 1 110 ? 35.344 -26.953 -19.344 1 29.81 110 GLU B N 1
ATOM 5616 C CA . GLU B 1 110 ? 35.5 -26.375 -18 1 29.81 110 GLU B CA 1
ATOM 5617 C C . GLU B 1 110 ? 34.281 -26.719 -17.125 1 29.81 110 GLU B C 1
ATOM 5619 O O . GLU B 1 110 ? 33.156 -26.422 -17.484 1 29.81 110 GLU B O 1
ATOM 5624 N N . VAL B 1 111 ? 34.312 -27.875 -16.5 1 29.64 111 VAL B N 1
ATOM 5625 C CA . VAL B 1 111 ? 33.531 -28.297 -15.344 1 29.64 111 VAL B CA 1
ATOM 5626 C C . VAL B 1 111 ? 32.938 -27.078 -14.633 1 29.64 111 VAL B C 1
ATOM 5628 O O . VAL B 1 111 ? 33.688 -26.234 -14.117 1 29.64 111 VAL B O 1
ATOM 5631 N N . GLU B 1 112 ? 32.094 -26.469 -15.281 1 32.09 112 GLU B N 1
ATOM 5632 C CA . GLU B 1 112 ? 31.484 -25.578 -14.297 1 32.09 112 GLU B CA 1
ATOM 5633 C C . GLU B 1 112 ? 31.531 -26.188 -12.898 1 32.09 112 GLU B C 1
ATOM 5635 O O . GLU B 1 112 ? 31.141 -27.344 -12.703 1 32.09 112 GLU B O 1
ATOM 5640 N N . PRO B 1 113 ? 32.562 -25.969 -12.172 1 30.33 113 PRO B N 1
ATOM 5641 C CA . PRO B 1 113 ? 32.562 -26.719 -10.914 1 30.33 113 PRO B CA 1
ATOM 5642 C C . PRO B 1 113 ? 31.141 -27.094 -10.461 1 30.33 113 PRO B C 1
ATOM 5644 O O . PRO B 1 113 ? 30.203 -26.312 -10.664 1 30.33 113 PRO B O 1
ATOM 5647 N N . VAL B 1 114 ? 30.672 -28.25 -10.711 1 33.69 114 VAL B N 1
ATOM 5648 C CA . VAL B 1 114 ? 29.531 -28.781 -9.984 1 33.69 114 VAL B CA 1
ATOM 5649 C C . VAL B 1 114 ? 29.406 -28.078 -8.633 1 33.69 114 VAL B C 1
ATOM 5651 O O . VAL B 1 114 ? 30.188 -28.328 -7.715 1 33.69 114 VAL B O 1
ATOM 5654 N N . ARG B 1 115 ? 29.344 -26.828 -8.734 1 33.94 115 ARG B N 1
ATOM 5655 C CA . ARG B 1 115 ? 29.188 -26.094 -7.488 1 33.94 115 ARG B CA 1
ATOM 5656 C C . ARG B 1 115 ? 28.125 -26.734 -6.602 1 33.94 115 ARG B C 1
ATOM 5658 O O . ARG B 1 115 ? 27.094 -27.203 -7.09 1 33.94 115 ARG B O 1
ATOM 5665 N N . ASP B 1 116 ? 28.297 -27.438 -5.66 1 34.47 116 ASP B N 1
ATOM 5666 C CA . ASP B 1 116 ? 27.469 -27.922 -4.559 1 34.47 116 ASP B CA 1
ATOM 5667 C C . ASP B 1 116 ? 26.281 -27 -4.324 1 34.47 116 ASP B C 1
ATOM 5669 O O . ASP B 1 116 ? 26.422 -25.922 -3.75 1 34.47 116 ASP B O 1
ATOM 5673 N N . ASP B 1 117 ? 25.281 -26.906 -5.23 1 39.09 117 ASP B N 1
ATOM 5674 C CA . ASP B 1 117 ? 24.094 -26.078 -5.465 1 39.09 117 ASP B CA 1
ATOM 5675 C C . ASP B 1 117 ? 23.203 -26.031 -4.227 1 39.09 117 ASP B C 1
ATOM 5677 O O . ASP B 1 117 ? 22.125 -25.438 -4.262 1 39.09 117 ASP B O 1
ATOM 5681 N N . ARG B 1 118 ? 23.203 -27.188 -3.439 1 40.78 118 ARG B N 1
ATOM 5682 C CA . ARG B 1 118 ? 22.328 -27.25 -2.273 1 40.78 118 ARG B CA 1
ATOM 5683 C C . ARG B 1 118 ? 22.375 -25.953 -1.479 1 40.78 118 ARG B C 1
ATOM 5685 O O . ARG B 1 118 ? 21.438 -25.641 -0.743 1 40.78 118 ARG B O 1
ATOM 5692 N N . PHE B 1 119 ? 23.562 -25.531 -1.288 1 49.5 119 PHE B N 1
ATOM 5693 C CA . PHE B 1 119 ? 23.719 -24.375 -0.418 1 49.5 119 PHE B CA 1
ATOM 5694 C C . PHE B 1 119 ? 23.953 -23.109 -1.237 1 49.5 119 PHE B C 1
ATOM 5696 O O . PHE B 1 119 ? 24.453 -22.109 -0.715 1 49.5 119 PHE B O 1
ATOM 5703 N N . SER B 1 120 ? 23.594 -23.266 -2.75 1 71.38 120 SER B N 1
ATOM 5704 C CA . SER B 1 120 ? 23.828 -22.094 -3.586 1 71.38 120 SER B CA 1
ATOM 5705 C C . SER B 1 120 ? 22.547 -21.297 -3.822 1 71.38 120 SER B C 1
ATOM 5707 O O . SER B 1 120 ? 21.453 -21.859 -3.75 1 71.38 120 SER B O 1
ATOM 5709 N N . LEU B 1 121 ? 22.438 -20.219 -3.486 1 89.06 121 LEU B N 1
ATOM 5710 C CA . LEU B 1 121 ? 21.359 -19.281 -3.801 1 89.06 121 LEU B CA 1
ATOM 5711 C C . LEU B 1 121 ? 21.375 -18.906 -5.281 1 89.06 121 LEU B C 1
ATOM 5713 O O . LEU B 1 121 ? 21.266 -17.734 -5.629 1 89.06 121 LEU B O 1
ATOM 5717 N N . SER B 1 122 ? 21.625 -20.094 -6.086 1 86.06 122 SER B N 1
ATOM 5718 C CA . SER B 1 122 ? 21.859 -19.844 -7.508 1 86.06 122 SER B CA 1
ATOM 5719 C C . SER B 1 122 ? 20.594 -19.344 -8.195 1 86.06 122 SER B C 1
ATOM 5721 O O . SER B 1 122 ? 20.656 -18.469 -9.07 1 86.06 122 SER B O 1
ATOM 5723 N N . PHE B 1 123 ? 19.531 -19.938 -7.859 1 86.94 123 PHE B N 1
ATOM 5724 C CA . PHE B 1 123 ? 18.281 -19.516 -8.484 1 86.94 123 PHE B CA 1
ATOM 5725 C C . PHE B 1 123 ? 17.984 -18.047 -8.18 1 86.94 123 PHE B C 1
ATOM 5727 O O . PHE B 1 123 ? 17.656 -17.281 -9.086 1 86.94 123 PHE B O 1
ATOM 5734 N N . LEU B 1 124 ? 18.094 -17.672 -6.902 1 89.56 124 LEU B N 1
ATOM 5735 C CA . LEU B 1 124 ? 17.812 -16.297 -6.504 1 89.56 124 LEU B CA 1
ATOM 5736 C C . LEU B 1 124 ? 18.797 -15.336 -7.152 1 89.56 124 LEU B C 1
ATOM 5738 O O . LEU B 1 124 ? 18.406 -14.25 -7.594 1 89.56 124 LEU B O 1
ATOM 5742 N N . LEU B 1 125 ? 20.047 -15.75 -7.23 1 88.75 125 LEU B N 1
ATOM 5743 C CA . LEU B 1 125 ? 21.062 -14.891 -7.832 1 88.75 125 LEU B CA 1
ATOM 5744 C C . LEU B 1 125 ? 20.781 -14.688 -9.32 1 88.75 125 LEU B C 1
ATOM 5746 O O . LEU B 1 125 ? 20.938 -13.578 -9.836 1 88.75 125 LEU B O 1
ATOM 5750 N N . ARG B 1 126 ? 20.328 -15.695 -9.922 1 84.19 126 ARG B N 1
ATOM 5751 C CA . ARG B 1 126 ? 20.031 -15.594 -11.344 1 84.19 126 ARG B CA 1
ATOM 5752 C C . ARG B 1 126 ? 18.766 -14.773 -11.578 1 84.19 126 ARG B C 1
ATOM 5754 O O . ARG B 1 126 ? 18.703 -13.969 -12.516 1 84.19 126 ARG B O 1
ATOM 5761 N N . SER B 1 127 ? 17.828 -14.992 -10.75 1 83.5 127 SER B N 1
ATOM 5762 C CA . SER B 1 127 ? 16.531 -14.359 -10.922 1 83.5 127 SER B CA 1
ATOM 5763 C C . SER B 1 127 ? 16.594 -12.867 -10.602 1 83.5 127 SER B C 1
ATOM 5765 O O . SER B 1 127 ? 15.75 -12.094 -11.055 1 83.5 127 SER B O 1
ATOM 5767 N N . THR B 1 128 ? 17.547 -12.438 -9.789 1 87.12 128 THR B N 1
ATOM 5768 C CA . THR B 1 128 ? 17.609 -11.047 -9.359 1 87.12 128 THR B CA 1
ATOM 5769 C C . THR B 1 128 ? 18.75 -10.312 -10.07 1 87.12 128 THR B C 1
ATOM 5771 O O . THR B 1 128 ? 19.016 -9.141 -9.797 1 87.12 128 THR B O 1
ATOM 5774 N N . ASP B 1 129 ? 19.422 -11 -10.977 1 84.75 129 ASP B N 1
ATOM 5775 C CA . ASP B 1 129 ? 20.531 -10.406 -11.703 1 84.75 129 ASP B CA 1
ATOM 5776 C C . ASP B 1 129 ? 20.062 -9.227 -12.555 1 84.75 129 ASP B C 1
ATOM 5778 O O . ASP B 1 129 ? 19.281 -9.398 -13.484 1 84.75 129 ASP B O 1
ATOM 5782 N N . PRO B 1 130 ? 20.547 -8.023 -12.242 1 82.44 130 PRO B N 1
ATOM 5783 C CA . PRO B 1 130 ? 20.078 -6.836 -12.961 1 82.44 130 PRO B CA 1
ATOM 5784 C C . PRO B 1 130 ? 20.469 -6.832 -14.43 1 82.44 130 PRO B C 1
ATOM 5786 O O . PRO B 1 130 ? 19.906 -6.074 -15.227 1 82.44 130 PRO B O 1
ATOM 5789 N N . THR B 1 131 ? 21.344 -7.629 -14.797 1 79.44 131 THR B N 1
ATOM 5790 C CA . THR B 1 131 ? 21.797 -7.672 -16.188 1 79.44 131 THR B CA 1
ATOM 5791 C C . THR B 1 131 ? 20.875 -8.547 -17.031 1 79.44 131 THR B C 1
ATOM 5793 O O . THR B 1 131 ? 20.922 -8.5 -18.25 1 79.44 131 THR B O 1
ATOM 5796 N N . ARG B 1 132 ? 20.031 -9.227 -16.359 1 77.69 132 ARG B N 1
ATOM 5797 C CA . ARG B 1 132 ? 19.094 -10.086 -17.062 1 77.69 132 ARG B CA 1
ATOM 5798 C C . ARG B 1 132 ? 17.75 -9.406 -17.25 1 77.69 132 ARG B C 1
ATOM 5800 O O . ARG B 1 132 ? 17.344 -8.586 -16.406 1 77.69 132 ARG B O 1
ATOM 5807 N N . ASP B 1 133 ? 17.078 -9.789 -18.234 1 71.38 133 ASP B N 1
ATOM 5808 C CA . ASP B 1 133 ? 15.844 -9.086 -18.594 1 71.38 133 ASP B CA 1
ATOM 5809 C C . ASP B 1 133 ? 14.664 -9.586 -17.75 1 71.38 133 ASP B C 1
ATOM 5811 O O . ASP B 1 133 ? 13.695 -8.852 -17.547 1 71.38 133 ASP B O 1
ATOM 5815 N N . SER B 1 134 ? 14.758 -10.914 -17.5 1 73.94 134 SER B N 1
ATOM 5816 C CA . SER B 1 134 ? 13.594 -11.484 -16.828 1 73.94 134 SER B CA 1
ATOM 5817 C C . SER B 1 134 ? 13.992 -12.625 -15.898 1 73.94 134 SER B C 1
ATOM 5819 O O . SER B 1 134 ? 14.984 -13.312 -16.141 1 73.94 134 SER B O 1
ATOM 5821 N N . MET B 1 135 ? 13.18 -12.75 -14.867 1 69.88 135 MET B N 1
ATOM 5822 C CA . MET B 1 135 ? 13.344 -13.898 -13.984 1 69.88 135 MET B CA 1
ATOM 5823 C C . MET B 1 135 ? 13.094 -15.203 -14.734 1 69.88 135 MET B C 1
ATOM 5825 O O . MET B 1 135 ? 13.562 -16.266 -14.312 1 69.88 135 MET B O 1
ATOM 5829 N N . PHE B 1 136 ? 12.414 -15.062 -15.82 1 68.44 136 PHE B N 1
ATOM 5830 C CA . PHE B 1 136 ? 12.023 -16.25 -16.578 1 68.44 136 PHE B CA 1
ATOM 5831 C C . PHE B 1 136 ? 13.195 -16.766 -17.406 1 68.44 136 PHE B C 1
ATOM 5833 O O . PHE B 1 136 ? 13.102 -17.844 -18.016 1 68.44 136 PHE B O 1
ATOM 5840 N N . ASP B 1 137 ? 14.148 -16.109 -17.312 1 66.06 137 ASP B N 1
ATOM 5841 C CA . ASP B 1 137 ? 15.32 -16.594 -18.047 1 66.06 137 ASP B CA 1
ATOM 5842 C C . ASP B 1 137 ? 15.773 -17.953 -17.547 1 66.06 137 ASP B C 1
ATOM 5844 O O . ASP B 1 137 ? 16.344 -18.75 -18.297 1 66.06 137 ASP B O 1
ATOM 5848 N N . THR B 1 138 ? 15.367 -18.203 -16.375 1 61.75 138 THR B N 1
ATOM 5849 C CA . THR B 1 138 ? 15.727 -19.5 -15.812 1 61.75 138 THR B CA 1
ATOM 5850 C C . THR B 1 138 ? 14.766 -20.578 -16.297 1 61.75 138 THR B C 1
ATOM 5852 O O . THR B 1 138 ? 15.094 -21.766 -16.25 1 61.75 138 THR B O 1
ATOM 5855 N N . VAL B 1 139 ? 13.633 -20.141 -16.828 1 60.06 139 VAL B N 1
ATOM 5856 C CA . VAL B 1 139 ? 12.57 -21.047 -17.266 1 60.06 139 VAL B CA 1
ATOM 5857 C C . VAL B 1 139 ? 12.992 -21.734 -18.562 1 60.06 139 VAL B C 1
ATOM 5859 O O . VAL B 1 139 ? 12.594 -22.875 -18.812 1 60.06 139 VAL B O 1
ATOM 5862 N N . ALA B 1 140 ? 13.75 -21 -19.234 1 56.41 140 ALA B N 1
ATOM 5863 C CA . ALA B 1 140 ? 14.18 -21.547 -20.531 1 56.41 140 ALA B CA 1
ATOM 5864 C C . ALA B 1 140 ? 14.805 -22.922 -20.375 1 56.41 140 ALA B C 1
ATOM 5866 O O . ALA B 1 140 ? 14.664 -23.781 -21.25 1 56.41 140 ALA B O 1
ATOM 5867 N N . ALA B 1 141 ? 15.297 -23.016 -19.266 1 59 141 ALA B N 1
ATOM 5868 C CA . ALA B 1 141 ? 16.031 -24.25 -19.031 1 59 141 ALA B CA 1
ATOM 5869 C C . ALA B 1 141 ? 15.109 -25.328 -18.453 1 59 141 ALA B C 1
ATOM 5871 O O . ALA B 1 141 ? 15.484 -26.5 -18.391 1 59 141 ALA B O 1
ATOM 5872 N N . ASP B 1 142 ? 13.93 -24.844 -18.328 1 64.62 142 ASP B N 1
ATOM 5873 C CA . ASP B 1 142 ? 13.078 -25.797 -17.625 1 64.62 142 ASP B CA 1
ATOM 5874 C C . ASP B 1 142 ? 12.344 -26.703 -18.609 1 64.62 142 ASP B C 1
ATOM 5876 O O . ASP B 1 142 ? 12.094 -26.328 -19.75 1 64.62 142 ASP B O 1
ATOM 5880 N N . LEU B 1 143 ? 12.023 -27.875 -18.156 1 65.06 143 LEU B N 1
ATOM 5881 C CA . LEU B 1 143 ? 11.391 -28.953 -18.922 1 65.06 143 LEU B CA 1
ATOM 5882 C C . LEU B 1 143 ? 9.938 -28.625 -19.234 1 65.06 143 LEU B C 1
ATOM 5884 O O . LEU B 1 143 ? 9.305 -27.859 -18.5 1 65.06 143 LEU B O 1
ATOM 5888 N N . GLU B 1 144 ? 9.516 -28.984 -20.422 1 70.56 144 GLU B N 1
ATOM 5889 C CA . GLU B 1 144 ? 8.109 -28.875 -20.828 1 70.56 144 GLU B CA 1
ATOM 5890 C C . GLU B 1 144 ? 7.324 -30.109 -20.375 1 70.56 144 GLU B C 1
ATOM 5892 O O . GLU B 1 144 ? 7.852 -31.234 -20.391 1 70.56 144 GLU B O 1
ATOM 5897 N N . ARG B 1 145 ? 6.172 -29.875 -19.719 1 68 145 ARG B N 1
ATOM 5898 C CA . ARG B 1 145 ? 5.324 -30.969 -19.234 1 68 145 ARG B CA 1
ATOM 5899 C C . ARG B 1 145 ? 4.145 -31.203 -20.172 1 68 145 ARG B C 1
ATOM 5901 O O . ARG B 1 145 ? 3.514 -30.25 -20.641 1 68 145 ARG B O 1
ATOM 5908 N N . ASP B 1 146 ? 4.012 -32.469 -20.531 1 58.94 146 ASP B N 1
ATOM 5909 C CA . ASP B 1 146 ? 2.854 -32.812 -21.344 1 58.94 146 ASP B CA 1
ATOM 5910 C C . ASP B 1 146 ? 1.588 -32.906 -20.5 1 58.94 146 ASP B C 1
ATOM 5912 O O . ASP B 1 146 ? 1.646 -33.281 -19.328 1 58.94 146 ASP B O 1
ATOM 5916 N N . LEU B 1 147 ? 0.573 -32.312 -20.797 1 52.56 147 LEU B N 1
ATOM 5917 C CA . LEU B 1 147 ? -0.684 -32.344 -20.047 1 52.56 147 LEU B CA 1
ATOM 5918 C C . LEU B 1 147 ? -1.051 -33.75 -19.641 1 52.56 147 LEU B C 1
ATOM 5920 O O . LEU B 1 147 ? -1.663 -33.969 -18.594 1 52.56 147 LEU B O 1
ATOM 5924 N N . ALA B 1 148 ? -0.792 -34.75 -20.5 1 49 148 ALA B N 1
ATOM 5925 C CA . ALA B 1 148 ? -1.179 -36.125 -20.219 1 49 148 ALA B CA 1
ATOM 5926 C C . ALA B 1 148 ? -0.387 -36.688 -19.031 1 49 148 ALA B C 1
ATOM 5928 O O . ALA B 1 148 ? -0.758 -37.719 -18.469 1 49 148 ALA B O 1
ATOM 5929 N N . SER B 1 149 ? 0.666 -36.094 -18.703 1 46.34 149 SER B N 1
ATOM 5930 C CA . SER B 1 149 ? 1.493 -36.656 -17.625 1 46.34 149 SER B CA 1
ATOM 5931 C C . SER B 1 149 ? 1.031 -36.188 -16.266 1 46.34 149 SER B C 1
ATOM 5933 O O . SER B 1 149 ? 1.409 -35.094 -15.82 1 46.34 149 SER B O 1
ATOM 5935 N N . SER B 1 150 ? -0.186 -36.344 -15.945 1 44.59 150 SER B N 1
ATOM 5936 C CA . SER B 1 150 ? -0.661 -36.062 -14.586 1 44.59 150 SER B CA 1
ATOM 5937 C C . SER B 1 150 ? 0.142 -36.844 -13.555 1 44.59 150 SER B C 1
ATOM 5939 O O . SER B 1 150 ? 0.241 -38.062 -13.641 1 44.59 150 SER B O 1
ATOM 5941 N N . THR B 1 151 ? 1.1 -36.344 -13 1 43.91 151 THR B N 1
ATOM 5942 C CA . THR B 1 151 ? 1.854 -37.031 -11.969 1 43.91 151 THR B CA 1
ATOM 5943 C C . THR B 1 151 ? 0.955 -37.375 -10.781 1 43.91 151 THR B C 1
ATOM 5945 O O . THR B 1 151 ? 0.502 -36.5 -10.055 1 43.91 151 THR B O 1
ATOM 5948 N N . THR B 1 152 ? 0.113 -38.344 -10.844 1 40.88 152 THR B N 1
ATOM 5949 C CA . THR B 1 152 ? -0.49 -38.906 -9.641 1 40.88 152 THR B CA 1
ATOM 5950 C C . THR B 1 152 ? 0.585 -39.312 -8.633 1 40.88 152 THR B C 1
ATOM 5952 O O . THR B 1 152 ? 1.35 -40.25 -8.875 1 40.88 152 THR B O 1
ATOM 5955 N N . TRP B 1 153 ? 0.949 -38.406 -7.816 1 39.47 153 TRP B N 1
ATOM 5956 C CA . TRP B 1 153 ? 1.799 -38.812 -6.703 1 39.47 153 TRP B CA 1
ATOM 5957 C C . TRP B 1 153 ? 1.042 -39.719 -5.742 1 39.47 153 TRP B C 1
ATOM 5959 O O . TRP B 1 153 ? 0.009 -39.344 -5.191 1 39.47 153 TRP B O 1
ATOM 5969 N N . LYS B 1 154 ? 0.968 -40.938 -6.004 1 36.81 154 LYS B N 1
ATOM 5970 C CA . LYS B 1 154 ? 0.44 -41.812 -4.965 1 36.81 154 LYS B CA 1
ATOM 5971 C C . LYS B 1 154 ? 1.228 -41.656 -3.666 1 36.81 154 LYS B C 1
ATOM 5973 O O . LYS B 1 154 ? 2.41 -42 -3.607 1 36.81 154 LYS B O 1
ATOM 5978 N N . ARG B 1 155 ? 0.823 -40.75 -2.725 1 37.56 155 ARG B N 1
ATOM 5979 C CA . ARG B 1 155 ? 1.313 -40.688 -1.353 1 37.56 155 ARG B CA 1
ATOM 5980 C C . ARG B 1 155 ? 0.99 -41.969 -0.596 1 37.56 155 ARG B C 1
ATOM 5982 O O . ARG B 1 155 ? -0.161 -42.219 -0.219 1 37.56 155 ARG B O 1
ATOM 5989 N N . ASP B 1 156 ? 1.604 -43 -0.754 1 31.05 156 ASP B N 1
ATOM 5990 C CA . ASP B 1 156 ? 1.498 -44.031 0.273 1 31.05 156 ASP B CA 1
ATOM 5991 C C . ASP B 1 156 ? 1.956 -43.531 1.631 1 31.05 156 ASP B C 1
ATOM 5993 O O . ASP B 1 156 ? 3.119 -43.156 1.798 1 31.05 156 ASP B O 1
ATOM 5997 N N . LEU B 1 157 ? 1.086 -42.906 2.389 1 31.42 157 LEU B N 1
ATOM 5998 C CA . LEU B 1 157 ? 1.411 -42.562 3.77 1 31.42 157 LEU B CA 1
ATOM 5999 C C . LEU B 1 157 ? 1.91 -43.781 4.527 1 31.42 157 LEU B C 1
ATOM 6001 O O . LEU B 1 157 ? 1.189 -44.781 4.66 1 31.42 157 LEU B O 1
ATOM 6005 N N . PRO B 1 158 ? 3.098 -44.094 4.633 1 28.7 158 PRO B N 1
ATOM 6006 C CA . PRO B 1 158 ? 3.418 -45.156 5.57 1 28.7 158 PRO B CA 1
ATOM 6007 C C . PRO B 1 158 ? 2.816 -44.938 6.957 1 28.7 158 PRO B C 1
ATOM 6009 O O . PRO B 1 158 ? 2.672 -43.781 7.395 1 28.7 158 PRO B O 1
ATOM 6012 N N . ALA B 1 159 ? 1.935 -45.844 7.488 1 28.27 159 ALA B N 1
ATOM 6013 C CA . ALA B 1 159 ? 1.562 -45.969 8.898 1 28.27 159 ALA B CA 1
ATOM 6014 C C . ALA B 1 159 ? 2.783 -45.812 9.797 1 28.27 159 ALA B C 1
ATOM 6016 O O . ALA B 1 159 ? 3.645 -46.688 9.844 1 28.27 159 ALA B O 1
ATOM 6017 N N . THR B 1 160 ? 3.395 -44.688 10.047 1 27.92 160 THR B N 1
ATOM 6018 C CA . THR B 1 160 ? 4.527 -44.5 10.945 1 27.92 160 THR B CA 1
ATOM 6019 C C . THR B 1 160 ? 4.219 -45.031 12.336 1 27.92 160 THR B C 1
ATOM 6021 O O . THR B 1 160 ? 3.205 -44.656 12.938 1 27.92 160 THR B O 1
ATOM 6024 N N . ASN B 1 161 ? 4.691 -46.188 12.742 1 24.83 161 ASN B N 1
ATOM 6025 C CA . ASN B 1 161 ? 5.027 -46.656 14.086 1 24.83 161 ASN B CA 1
ATOM 6026 C C . ASN B 1 161 ? 5.668 -45.531 14.914 1 24.83 161 ASN B C 1
ATOM 6028 O O . ASN B 1 161 ? 6.445 -44.75 14.391 1 24.83 161 ASN B O 1
ATOM 6032 N N . THR B 1 162 ? 5.215 -45.312 16.219 1 26.34 162 THR B N 1
ATOM 6033 C CA . THR B 1 162 ? 5.523 -44.406 17.328 1 26.34 162 THR B CA 1
ATOM 6034 C C . THR B 1 162 ? 6.996 -44.531 17.719 1 26.34 162 THR B C 1
ATOM 6036 O O . THR B 1 162 ? 7.391 -45.438 18.438 1 26.34 162 THR B O 1
ATOM 6039 N N . LEU B 1 163 ? 8.023 -44.531 16.922 1 24.2 163 LEU B N 1
ATOM 6040 C CA . LEU B 1 163 ? 9.359 -44.594 17.5 1 24.2 163 LEU B CA 1
ATOM 6041 C C . LEU B 1 163 ? 9.578 -43.5 18.516 1 24.2 163 LEU B C 1
ATOM 6043 O O . LEU B 1 163 ? 9.281 -42.312 18.234 1 24.2 163 LEU B O 1
ATOM 6047 N N . SER B 1 164 ? 9.641 -43.781 19.828 1 25.22 164 SER B N 1
ATOM 6048 C CA . SER B 1 164 ? 10 -43.156 21.078 1 25.22 164 SER B CA 1
ATOM 6049 C C . SER B 1 164 ? 11.352 -42.438 20.969 1 25.22 164 SER B C 1
ATOM 6051 O O . SER B 1 164 ? 12.258 -42.719 21.766 1 25.22 164 SER B O 1
ATOM 6053 N N . GLY B 1 165 ? 11.977 -42.25 19.812 1 24.91 165 GLY B N 1
ATOM 6054 C CA . GLY B 1 165 ? 13.398 -41.938 19.766 1 24.91 165 GLY B CA 1
ATOM 6055 C C . GLY B 1 165 ? 13.758 -40.656 20.484 1 24.91 165 GLY B C 1
ATOM 6056 O O . GLY B 1 165 ? 13.031 -39.656 20.391 1 24.91 165 GLY B O 1
ATOM 6057 N N . THR B 1 166 ? 14.32 -40.75 21.719 1 25.88 166 THR B N 1
ATOM 6058 C CA . THR B 1 166 ? 15.078 -39.844 22.547 1 25.88 166 THR B CA 1
ATOM 6059 C C . THR B 1 166 ? 16.109 -39.094 21.719 1 25.88 166 THR B C 1
ATOM 6061 O O . THR B 1 166 ? 17 -39.719 21.125 1 25.88 166 THR B O 1
ATOM 6064 N N . ILE B 1 167 ? 15.75 -38.125 21.062 1 26.14 167 ILE B N 1
ATOM 6065 C CA . ILE B 1 167 ? 16.672 -37.344 20.234 1 26.14 167 ILE B CA 1
ATOM 6066 C C . ILE B 1 167 ? 17.812 -36.781 21.094 1 26.14 167 ILE B C 1
ATOM 6068 O O . ILE B 1 167 ? 17.562 -36.062 22.047 1 26.14 167 ILE B O 1
ATOM 6072 N N . ASP B 1 168 ? 18.875 -37.594 21.219 1 24.78 168 ASP B N 1
ATOM 6073 C CA . ASP B 1 168 ? 20.125 -37.188 21.828 1 24.78 168 ASP B CA 1
ATOM 6074 C C . ASP B 1 168 ? 20.594 -35.844 21.281 1 24.78 168 ASP B C 1
ATOM 6076 O O . ASP B 1 168 ? 20.641 -35.656 20.062 1 24.78 168 ASP B O 1
ATOM 6080 N N . PRO B 1 169 ? 20.734 -34.75 22.047 1 25.38 169 PRO B N 1
ATOM 6081 C CA . PRO B 1 169 ? 21.031 -33.344 21.734 1 25.38 169 PRO B CA 1
ATOM 6082 C C . PRO B 1 169 ? 22.297 -33.188 20.906 1 25.38 169 PRO B C 1
ATOM 6084 O O . PRO B 1 169 ? 22.531 -32.125 20.328 1 25.38 169 PRO B O 1
ATOM 6087 N N . THR B 1 170 ? 23.281 -34.094 21.141 1 24.45 170 THR B N 1
ATOM 6088 C CA . THR B 1 170 ? 24.641 -33.875 20.656 1 24.45 170 THR B CA 1
ATOM 6089 C C . THR B 1 170 ? 24.672 -33.875 19.125 1 24.45 170 THR B C 1
ATOM 6091 O O . THR B 1 170 ? 25.703 -33.531 18.531 1 24.45 170 THR B O 1
ATOM 6094 N N . LEU B 1 171 ? 23.812 -34.688 18.578 1 23.23 171 LEU B N 1
ATOM 6095 C CA . LEU B 1 171 ? 24 -34.969 17.156 1 23.23 171 LEU B CA 1
ATOM 6096 C C . LEU B 1 171 ? 23.625 -33.781 16.297 1 23.23 171 LEU B C 1
ATOM 6098 O O . LEU B 1 171 ? 23.406 -33.938 15.086 1 23.23 171 LEU B O 1
ATOM 6102 N N . LEU B 1 172 ? 23.562 -32.562 16.828 1 23.95 172 LEU B N 1
ATOM 6103 C CA . LEU B 1 172 ? 23.312 -31.281 16.203 1 23.95 172 LEU B CA 1
ATOM 6104 C C . LEU B 1 172 ? 24.297 -31.016 15.07 1 23.95 172 LEU B C 1
ATOM 6106 O O . LEU B 1 172 ? 24.109 -30.078 14.281 1 23.95 172 LEU B O 1
ATOM 6110 N N . LEU B 1 173 ? 25.578 -31.422 15.234 1 23.56 173 LEU B N 1
ATOM 6111 C CA . LEU B 1 173 ? 26.719 -31.047 14.414 1 23.56 173 LEU B CA 1
ATOM 6112 C C . LEU B 1 173 ? 26.719 -31.828 13.094 1 23.56 173 LEU B C 1
ATOM 6114 O O . LEU B 1 173 ? 27.766 -32.031 12.5 1 23.56 173 LEU B O 1
ATOM 6118 N N . LEU B 1 174 ? 25.719 -32.625 12.773 1 22.81 174 LEU B N 1
ATOM 6119 C CA . LEU B 1 174 ? 26 -33.562 11.695 1 22.81 174 LEU B CA 1
ATOM 6120 C C . LEU B 1 174 ? 26.281 -32.844 10.398 1 22.81 174 LEU B C 1
ATOM 6122 O O . LEU B 1 174 ? 25.578 -31.891 10.039 1 22.81 174 LEU B O 1
ATOM 6126 N N . ASP B 1 175 ? 27.578 -33.031 9.844 1 23.14 175 ASP B N 1
ATOM 6127 C CA . ASP B 1 175 ? 28.281 -32.75 8.602 1 23.14 175 ASP B CA 1
ATOM 6128 C C . ASP B 1 175 ? 27.578 -33.375 7.41 1 23.14 175 ASP B C 1
ATOM 6130 O O . ASP B 1 175 ? 27.703 -34.594 7.176 1 23.14 175 ASP B O 1
ATOM 6134 N N . PHE B 1 176 ? 26.406 -33.25 7.156 1 23.11 176 PHE B N 1
ATOM 6135 C CA . PHE B 1 176 ? 25.609 -33.875 6.121 1 23.11 176 PHE B CA 1
ATOM 6136 C C . PHE B 1 176 ? 26.281 -33.75 4.762 1 23.11 176 PHE B C 1
ATOM 6138 O O . PHE B 1 176 ? 25.938 -32.875 3.971 1 23.11 176 PHE B O 1
ATOM 6145 N N . SER B 1 177 ? 27.609 -33.938 4.668 1 23.12 177 SER B N 1
ATOM 6146 C CA . SER B 1 177 ? 28.422 -33.938 3.465 1 23.12 177 SER B CA 1
ATOM 6147 C C . SER B 1 177 ? 27.906 -34.969 2.441 1 23.12 177 SER B C 1
ATOM 6149 O O . SER B 1 177 ? 27.844 -34.656 1.249 1 23.12 177 SER B O 1
ATOM 6151 N N . SER B 1 178 ? 28.047 -36.344 2.75 1 22.39 178 SER B N 1
ATOM 6152 C CA . SER B 1 178 ? 28.453 -37.406 1.849 1 22.39 178 SER B CA 1
ATOM 6153 C C . SER B 1 178 ? 27.266 -37.906 1.018 1 22.39 178 SER B C 1
ATOM 6155 O O . SER B 1 178 ? 27.422 -38.781 0.185 1 22.39 178 SER B O 1
ATOM 6157 N N . ILE B 1 179 ? 26.094 -37.969 1.537 1 22.23 179 ILE B N 1
ATOM 6158 C CA . ILE B 1 179 ? 25.375 -39.156 1.04 1 22.23 179 ILE B CA 1
ATOM 6159 C C . ILE B 1 179 ? 25.125 -39 -0.46 1 22.23 179 ILE B C 1
ATOM 6161 O O . ILE B 1 179 ? 25.172 -40 -1.201 1 22.23 179 ILE B O 1
ATOM 6165 N N . LEU B 1 180 ? 24.484 -38 -0.922 1 21.61 180 LEU B N 1
ATOM 6166 C CA . LEU B 1 180 ? 23.656 -38.344 -2.08 1 21.61 180 LEU B CA 1
ATOM 6167 C C . LEU B 1 180 ? 24.5 -38.406 -3.346 1 21.61 180 LEU B C 1
ATOM 6169 O O . LEU B 1 180 ? 24.688 -37.406 -4.035 1 21.61 180 LEU B O 1
ATOM 6173 N N . LEU B 1 181 ? 25.672 -39 -3.301 1 22.73 181 LEU B N 1
ATOM 6174 C CA . LEU B 1 181 ? 26.453 -39.125 -4.523 1 22.73 181 LEU B CA 1
ATOM 6175 C C . LEU B 1 181 ? 25.719 -40 -5.551 1 22.73 181 LEU B C 1
ATOM 6177 O O . LEU B 1 181 ? 26.078 -41.156 -5.766 1 22.73 181 LEU B O 1
ATOM 6181 N N . TYR B 1 182 ? 24.438 -40.25 -5.543 1 21 182 TYR B N 1
ATOM 6182 C CA . TYR B 1 182 ? 24.156 -41.344 -6.496 1 21 182 TYR B CA 1
ATOM 6183 C C . TYR B 1 182 ? 24.641 -40.969 -7.891 1 21 182 TYR B C 1
ATOM 6185 O O . TYR B 1 182 ? 24.438 -39.844 -8.344 1 21 182 TYR B O 1
ATOM 6193 N N . ASP B 1 183 ? 25.625 -41.594 -8.383 1 23.31 183 ASP B N 1
ATOM 6194 C CA . ASP B 1 183 ? 26.188 -41.719 -9.727 1 23.31 183 ASP B CA 1
ATOM 6195 C C . ASP B 1 183 ? 25.109 -42.031 -10.758 1 23.31 183 ASP B C 1
ATOM 6197 O O . ASP B 1 183 ? 24.688 -43.188 -10.891 1 23.31 183 ASP B O 1
ATOM 6201 N N . THR B 1 184 ? 23.938 -41.5 -10.82 1 22.69 184 THR B N 1
ATOM 6202 C CA . THR B 1 184 ? 23.125 -42.188 -11.828 1 22.69 184 THR B CA 1
ATOM 6203 C C . THR B 1 184 ? 23.844 -42.219 -13.172 1 22.69 184 THR B C 1
ATOM 6205 O O . THR B 1 184 ? 24.484 -41.219 -13.57 1 22.69 184 THR B O 1
ATOM 6208 N N . PRO B 1 185 ? 24.203 -43.312 -13.688 1 24.39 185 PRO B N 1
ATOM 6209 C CA . PRO B 1 185 ? 24.812 -43.562 -14.992 1 24.39 185 PRO B CA 1
ATOM 6210 C C . PRO B 1 185 ? 24.172 -42.75 -16.109 1 24.39 185 PRO B C 1
ATOM 6212 O O . PRO B 1 185 ? 23.047 -42.281 -15.977 1 24.39 185 PRO B O 1
ATOM 6215 N N . GLY B 1 186 ? 24.984 -42.281 -17.062 1 24.31 186 GLY B N 1
ATOM 6216 C CA . GLY B 1 186 ? 24.797 -41.531 -18.297 1 24.31 186 GLY B CA 1
ATOM 6217 C C . GLY B 1 186 ? 23.703 -42.094 -19.188 1 24.31 186 GLY B C 1
ATOM 6218 O O . GLY B 1 186 ? 23.984 -42.969 -20.016 1 24.31 186 GLY B O 1
ATOM 6219 N N . SER B 1 187 ? 22.516 -42.531 -18.688 1 22.66 187 SER B N 1
ATOM 6220 C CA . SER B 1 187 ? 21.656 -43.188 -19.672 1 22.66 187 SER B CA 1
ATOM 6221 C C . SER B 1 187 ? 21.516 -42.344 -20.938 1 22.66 187 SER B C 1
ATOM 6223 O O . SER B 1 187 ? 21.406 -41.125 -20.859 1 22.66 187 SER B O 1
ATOM 6225 N N . LYS B 1 188 ? 22.031 -42.781 -22.062 1 26.09 188 LYS B N 1
ATOM 6226 C CA . LYS B 1 188 ? 21.828 -42.469 -23.484 1 26.09 188 LYS B CA 1
ATOM 6227 C C . LYS B 1 188 ? 20.359 -42.219 -23.781 1 26.09 188 LYS B C 1
ATOM 6229 O O . LYS B 1 188 ? 19.562 -43.156 -23.875 1 26.09 188 LYS B O 1
ATOM 6234 N N . SER B 1 189 ? 19.781 -41.312 -23.141 1 24.62 189 SER B N 1
ATOM 6235 C CA . SER B 1 189 ? 18.359 -41.094 -23.438 1 24.62 189 SER B CA 1
ATOM 6236 C C . SER B 1 189 ? 18.125 -40.969 -24.938 1 24.62 189 SER B C 1
ATOM 6238 O O . SER B 1 189 ? 18.719 -40.094 -25.578 1 24.62 189 SER B O 1
ATOM 6240 N N . THR B 1 190 ? 18.109 -42.094 -25.625 1 24.22 190 THR B N 1
ATOM 6241 C CA . THR B 1 190 ? 17.422 -42.156 -26.906 1 24.22 190 THR B CA 1
ATOM 6242 C C . THR B 1 190 ? 16.109 -41.375 -26.875 1 24.22 190 THR B C 1
ATOM 6244 O O . THR B 1 190 ? 15.195 -41.719 -26.125 1 24.22 190 THR B O 1
ATOM 6247 N N . TYR B 1 191 ? 16.266 -40.156 -26.906 1 25.05 191 TYR B N 1
ATOM 6248 C CA . TYR B 1 191 ? 15.133 -39.281 -27.203 1 25.05 191 TYR B CA 1
ATOM 6249 C C . TYR B 1 191 ? 14.227 -39.906 -28.266 1 25.05 191 TYR B C 1
ATOM 6251 O O . TYR B 1 191 ? 14.516 -39.812 -29.469 1 25.05 191 TYR B O 1
ATOM 6259 N N . ASP B 1 192 ? 13.852 -41.156 -28.031 1 24.42 192 ASP B N 1
ATOM 6260 C CA . ASP B 1 192 ? 12.82 -41.562 -28.984 1 24.42 192 ASP B CA 1
ATOM 6261 C C . ASP B 1 192 ? 11.75 -40.5 -29.125 1 24.42 192 ASP B C 1
ATOM 6263 O O . ASP B 1 192 ? 11.375 -39.844 -28.141 1 24.42 192 ASP B O 1
ATOM 6267 N N . ASP B 1 193 ? 11.562 -40 -30.281 1 26.2 193 ASP B N 1
ATOM 6268 C CA . ASP B 1 193 ? 10.57 -39.125 -30.906 1 26.2 193 ASP B CA 1
ATOM 6269 C C . ASP B 1 193 ? 9.156 -39.5 -30.469 1 26.2 193 ASP B C 1
ATOM 6271 O O . ASP B 1 193 ? 8.484 -40.281 -31.156 1 26.2 193 ASP B O 1
ATOM 6275 N N . ALA B 1 194 ? 9 -39.906 -29.266 1 29.09 194 ALA B N 1
ATOM 6276 C CA . ALA B 1 194 ? 7.605 -40.25 -29 1 29.09 194 ALA B CA 1
ATOM 6277 C C . ALA B 1 194 ? 6.664 -39.188 -29.562 1 29.09 194 ALA B C 1
ATOM 6279 O O . ALA B 1 194 ? 6.996 -38 -29.562 1 29.09 194 ALA B O 1
ATOM 6280 N N . MET B 1 195 ? 5.648 -39.625 -30.297 1 26.42 195 MET B N 1
ATOM 6281 C CA . MET B 1 195 ? 4.508 -38.969 -30.953 1 26.42 195 MET B CA 1
ATOM 6282 C C . MET B 1 195 ? 3.795 -38.031 -30 1 26.42 195 MET B C 1
ATOM 6284 O O . MET B 1 195 ? 3.361 -38.438 -28.922 1 26.42 195 MET B O 1
ATOM 6288 N N . LYS B 1 196 ? 4.137 -36.844 -30 1 33.12 196 LYS B N 1
ATOM 6289 C CA . LYS B 1 196 ? 3.379 -35.719 -29.469 1 33.12 196 LYS B CA 1
ATOM 6290 C C . LYS B 1 196 ? 1.883 -35.875 -29.703 1 33.12 196 LYS B C 1
ATOM 6292 O O . LYS B 1 196 ? 1.402 -35.75 -30.828 1 33.12 196 LYS B O 1
ATOM 6297 N N . THR B 1 197 ? 1.3 -36.781 -28.906 1 28.23 197 THR B N 1
ATOM 6298 C CA . THR B 1 197 ? -0.147 -36.656 -29.062 1 28.23 197 THR B CA 1
ATOM 6299 C C . THR B 1 197 ? -0.621 -35.25 -28.828 1 28.23 197 THR B C 1
ATOM 6301 O O . THR B 1 197 ? -0.389 -34.656 -27.75 1 28.23 197 THR B O 1
ATOM 6304 N N . PRO B 1 198 ? -0.918 -34.438 -29.812 1 30.14 198 PRO B N 1
ATOM 6305 C CA . PRO B 1 198 ? -1.521 -33.125 -29.641 1 30.14 198 PRO B CA 1
ATOM 6306 C C . PRO B 1 198 ? -2.672 -33.125 -28.641 1 30.14 198 PRO B C 1
ATOM 6308 O O . PRO B 1 198 ? -3.508 -34.031 -28.656 1 30.14 198 PRO B O 1
ATOM 6311 N N . LEU B 1 199 ? -2.473 -32.844 -27.516 1 33.91 199 LEU B N 1
ATOM 6312 C CA . LEU B 1 199 ? -3.645 -32.562 -26.688 1 33.91 199 LEU B CA 1
ATOM 6313 C C . LEU B 1 199 ? -4.672 -31.75 -27.484 1 33.91 199 LEU B C 1
ATOM 6315 O O . LEU B 1 199 ? -4.359 -30.672 -28 1 33.91 199 LEU B O 1
ATOM 6319 N N . ASP B 1 200 ? -5.59 -32.375 -28.094 1 33.28 200 ASP B N 1
ATOM 6320 C CA . ASP B 1 200 ? -6.738 -31.766 -28.766 1 33.28 200 ASP B CA 1
ATOM 6321 C C . ASP B 1 200 ? -7.441 -30.766 -27.844 1 33.28 200 ASP B C 1
ATOM 6323 O O . ASP B 1 200 ? -8.398 -31.109 -27.156 1 33.28 200 ASP B O 1
ATOM 6327 N N . LEU B 1 201 ? -6.699 -30.172 -27.047 1 37.75 201 LEU B N 1
ATOM 6328 C CA . LEU B 1 201 ? -7.465 -29.078 -26.453 1 37.75 201 LEU B CA 1
ATOM 6329 C C . LEU B 1 201 ? -8.32 -28.391 -27.516 1 37.75 201 LEU B C 1
ATOM 6331 O O . LEU B 1 201 ? -8.859 -27.312 -27.266 1 37.75 201 LEU B O 1
ATOM 6335 N N . SER B 1 202 ? -7.969 -28.625 -28.812 1 37.72 202 SER B N 1
ATOM 6336 C CA . SER B 1 202 ? -8.57 -27.766 -29.828 1 37.72 202 SER B CA 1
ATOM 6337 C C . SER B 1 202 ? -10.086 -27.984 -29.906 1 37.72 202 SER B C 1
ATOM 6339 O O . SER B 1 202 ? -10.555 -28.906 -30.562 1 37.72 202 SER B O 1
ATOM 6341 N N . PRO B 1 203 ? -10.789 -27.812 -28.828 1 40.03 203 PRO B N 1
ATOM 6342 C CA . PRO B 1 203 ? -12.102 -27.75 -29.469 1 40.03 203 PRO B CA 1
ATOM 6343 C C . PRO B 1 203 ? -12.07 -27.016 -30.812 1 40.03 203 PRO B C 1
ATOM 6345 O O . PRO B 1 203 ? -11.18 -26.203 -31.047 1 40.03 203 PRO B O 1
ATOM 6348 N N . SER B 1 204 ? -12.516 -27.531 -31.844 1 45.06 204 SER B N 1
ATOM 6349 C CA . SER B 1 204 ? -12.727 -26.984 -33.188 1 45.06 204 SER B CA 1
ATOM 6350 C C . SER B 1 204 ? -13.188 -25.531 -33.125 1 45.06 204 SER B C 1
ATOM 6352 O O . SER B 1 204 ? -14.391 -25.266 -33.062 1 45.06 204 SER B O 1
ATOM 6354 N N . ILE B 1 205 ? -12.586 -24.719 -32.25 1 54.84 205 ILE B N 1
ATOM 6355 C CA . ILE B 1 205 ? -12.906 -23.312 -32.438 1 54.84 205 ILE B CA 1
ATOM 6356 C C . ILE B 1 205 ? -12.734 -22.938 -33.906 1 54.84 205 ILE B C 1
ATOM 6358 O O . ILE B 1 205 ? -11.711 -23.25 -34.5 1 54.84 205 ILE B O 1
ATOM 6362 N N . SER B 1 206 ? -13.766 -22.578 -34.406 1 67.62 206 SER B N 1
ATOM 6363 C CA . SER B 1 206 ? -13.688 -22.078 -35.781 1 67.62 206 SER B CA 1
ATOM 6364 C C . SER B 1 206 ? -12.562 -21.062 -35.938 1 67.62 206 SER B C 1
ATOM 6366 O O . SER B 1 206 ? -12.43 -20.156 -35.125 1 67.62 206 SER B O 1
ATOM 6368 N N . ALA B 1 207 ? -11.453 -21.453 -36.562 1 73.81 207 ALA B N 1
ATOM 6369 C CA . ALA B 1 207 ? -10.328 -20.594 -36.906 1 73.81 207 ALA B CA 1
ATOM 6370 C C . ALA B 1 207 ? -10.789 -19.156 -37.125 1 73.81 207 ALA B C 1
ATOM 6372 O O . ALA B 1 207 ? -10.078 -18.203 -36.812 1 73.81 207 ALA B O 1
ATOM 6373 N N . ASP B 1 208 ? -12.031 -19.141 -37.406 1 78.69 208 ASP B N 1
ATOM 6374 C CA . ASP B 1 208 ? -12.555 -17.812 -37.719 1 78.69 208 ASP B CA 1
ATOM 6375 C C . ASP B 1 208 ? -12.859 -17.031 -36.438 1 78.69 208 ASP B C 1
ATOM 6377 O O . ASP B 1 208 ? -12.531 -15.844 -36.312 1 78.69 208 ASP B O 1
ATOM 6381 N N . VAL B 1 209 ? -13.383 -17.781 -35.469 1 86.94 209 VAL B N 1
ATOM 6382 C CA . VAL B 1 209 ? -13.727 -17.109 -34.219 1 86.94 209 VAL B CA 1
ATOM 6383 C C . VAL B 1 209 ? -12.453 -16.672 -33.5 1 86.94 209 VAL B C 1
ATOM 6385 O O . VAL B 1 209 ? -12.391 -15.57 -32.969 1 86.94 209 VAL B O 1
ATOM 6388 N N . PHE B 1 210 ? -11.508 -17.516 -33.562 1 90.06 210 PHE B N 1
ATOM 6389 C CA . PHE B 1 210 ? -10.219 -17.25 -32.938 1 90.06 210 PHE B CA 1
ATOM 6390 C C . PHE B 1 210 ? -9.555 -16.031 -33.562 1 90.06 210 PHE B C 1
ATOM 6392 O O . PHE B 1 210 ? -9.078 -15.148 -32.844 1 90.06 210 PHE B O 1
ATOM 6399 N N . ALA B 1 211 ? -9.586 -15.938 -34.812 1 91.44 211 ALA B N 1
ATOM 6400 C CA . ALA B 1 211 ? -8.984 -14.82 -35.562 1 91.44 211 ALA B CA 1
ATOM 6401 C C . ALA B 1 211 ? -9.703 -13.516 -35.25 1 91.44 211 ALA B C 1
ATOM 6403 O O . ALA B 1 211 ? -9.07 -12.469 -35.094 1 91.44 211 ALA B O 1
ATOM 6404 N N . VAL B 1 212 ? -10.969 -13.625 -35.125 1 92.88 212 VAL B N 1
ATOM 6405 C CA . VAL B 1 212 ? -11.773 -12.438 -34.844 1 92.88 212 VAL B CA 1
ATOM 6406 C C . VAL B 1 212 ? -11.461 -11.906 -33.469 1 92.88 212 VAL B C 1
ATOM 6408 O O . VAL B 1 212 ? -11.391 -10.695 -33.25 1 92.88 212 VAL B O 1
ATOM 6411 N N . ARG B 1 213 ? -11.273 -12.766 -32.594 1 94.69 213 ARG B N 1
ATOM 6412 C CA . ARG B 1 213 ? -11.008 -12.367 -31.219 1 94.69 213 ARG B CA 1
ATOM 6413 C C . ARG B 1 213 ? -9.641 -11.711 -31.078 1 94.69 213 ARG B C 1
ATOM 6415 O O . ARG B 1 213 ? -9.492 -10.703 -30.391 1 94.69 213 ARG B O 1
ATOM 6422 N N . VAL B 1 214 ? -8.664 -12.25 -31.734 1 95.5 214 VAL B N 1
ATOM 6423 C CA . VAL B 1 214 ? -7.32 -11.68 -31.719 1 95.5 214 VAL B CA 1
ATOM 6424 C C . VAL B 1 214 ? -7.344 -10.289 -32.344 1 95.5 214 VAL B C 1
ATOM 6426 O O . VAL B 1 214 ? -6.758 -9.352 -31.797 1 95.5 214 VAL B O 1
ATOM 6429 N N . SER B 1 215 ? -8.07 -10.188 -33.438 1 93.56 215 SER B N 1
ATOM 6430 C CA . SER B 1 215 ? -8.188 -8.906 -34.125 1 93.56 215 SER B CA 1
ATOM 6431 C C . SER B 1 215 ? -8.914 -7.879 -33.25 1 93.56 215 SER B C 1
ATOM 6433 O O . SER B 1 215 ? -8.57 -6.691 -33.281 1 93.56 215 SER B O 1
ATOM 6435 N N . SER B 1 216 ? -9.891 -8.391 -32.594 1 95 216 SER B N 1
ATOM 6436 C CA . SER B 1 216 ? -10.648 -7.504 -31.703 1 95 216 SER B CA 1
ATOM 6437 C C . SER B 1 216 ? -9.758 -6.941 -30.594 1 95 216 SER B C 1
ATOM 6439 O O . SER B 1 216 ? -9.859 -5.762 -30.25 1 95 216 SER B O 1
ATOM 6441 N N . ILE B 1 217 ? -8.922 -7.742 -29.984 1 96.44 217 ILE B N 1
ATOM 6442 C CA . ILE B 1 217 ? -7.992 -7.305 -28.953 1 96.44 217 ILE B CA 1
ATOM 6443 C C . ILE B 1 217 ? -7.043 -6.254 -29.531 1 96.44 217 ILE B C 1
ATOM 6445 O O . ILE B 1 217 ? -6.812 -5.215 -28.906 1 96.44 217 ILE B O 1
ATOM 6449 N N . ALA B 1 218 ? -6.531 -6.504 -30.672 1 95.44 218 ALA B N 1
ATOM 6450 C CA . ALA B 1 218 ? -5.621 -5.574 -31.344 1 95.44 218 ALA B CA 1
ATOM 6451 C C . ALA B 1 218 ? -6.297 -4.227 -31.578 1 95.44 218 ALA B C 1
ATOM 6453 O O . ALA B 1 218 ? -5.684 -3.176 -31.391 1 95.44 218 ALA B O 1
ATOM 6454 N N . THR B 1 219 ? -7.543 -4.293 -32.031 1 94.75 219 THR B N 1
ATOM 6455 C CA . THR B 1 219 ? -8.297 -3.078 -32.312 1 94.75 219 THR B CA 1
ATOM 6456 C C . THR B 1 219 ? -8.523 -2.262 -31.047 1 94.75 219 THR B C 1
ATOM 6458 O O . THR B 1 219 ? -8.406 -1.034 -31.062 1 94.75 219 THR B O 1
ATOM 6461 N N . GLN B 1 220 ? -8.852 -2.934 -30.016 1 95.12 220 GLN B N 1
ATOM 6462 C CA . GLN B 1 220 ? -9.078 -2.25 -28.75 1 95.12 220 GLN B CA 1
ATOM 6463 C C . GLN B 1 220 ? -7.789 -1.622 -28.219 1 95.12 220 GLN B C 1
ATOM 6465 O O . GLN B 1 220 ? -7.805 -0.502 -27.703 1 95.12 220 GLN B O 1
ATOM 6470 N N . LEU B 1 221 ? -6.684 -2.33 -28.312 1 95.94 221 LEU B N 1
ATOM 6471 C CA . LEU B 1 221 ? -5.398 -1.783 -27.875 1 95.94 221 LEU B CA 1
ATOM 6472 C C . LEU B 1 221 ? -4.992 -0.607 -28.766 1 95.94 221 LEU B C 1
ATOM 6474 O O . LEU B 1 221 ? -4.383 0.351 -28.281 1 95.94 221 LEU B O 1
ATOM 6478 N N . HIS B 1 222 ? -5.344 -0.697 -30.031 1 93.12 222 HIS B N 1
ATOM 6479 C CA . HIS B 1 222 ? -5.047 0.397 -30.938 1 93.12 222 HIS B CA 1
ATOM 6480 C C . HIS B 1 222 ? -5.805 1.662 -30.547 1 93.12 222 HIS B C 1
ATOM 6482 O O . HIS B 1 222 ? -5.25 2.764 -30.609 1 93.12 222 HIS B O 1
ATOM 6488 N N . ALA B 1 223 ? -6.996 1.492 -30.234 1 92.19 223 ALA B N 1
ATOM 6489 C CA . ALA B 1 223 ? -7.805 2.625 -29.797 1 92.19 223 ALA B CA 1
ATOM 6490 C C . ALA B 1 223 ? -7.191 3.281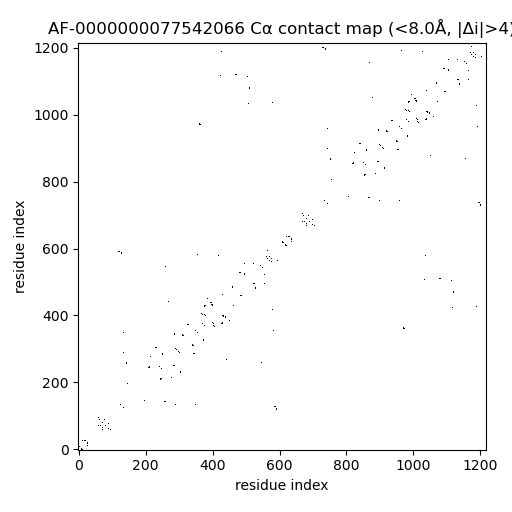 -28.562 1 92.19 223 ALA B C 1
ATOM 6492 O O . ALA B 1 223 ? -7.184 4.508 -28.438 1 92.19 223 ALA B O 1
ATOM 6493 N N . LEU B 1 224 ? -6.727 2.461 -27.656 1 92.31 224 LEU B N 1
ATOM 6494 C CA . LEU B 1 224 ? -6.078 2.973 -26.438 1 92.31 224 LEU B CA 1
ATOM 6495 C C . LEU B 1 224 ? -4.77 3.672 -26.781 1 92.31 224 LEU B C 1
ATOM 6497 O O . LEU B 1 224 ? -4.449 4.715 -26.219 1 92.31 224 LEU B O 1
ATOM 6501 N N . ALA B 1 225 ? -4 3.111 -27.672 1 92.25 225 ALA B N 1
ATOM 6502 C CA . ALA B 1 225 ? -2.711 3.658 -28.094 1 92.25 225 ALA B CA 1
ATOM 6503 C C . ALA B 1 225 ? -2.877 5.031 -28.734 1 92.25 225 ALA B C 1
ATOM 6505 O O . ALA B 1 225 ? -1.976 5.871 -28.656 1 92.25 225 ALA B O 1
ATOM 6506 N N . GLU B 1 226 ? -3.953 5.293 -29.359 1 89.94 226 GLU B N 1
ATOM 6507 C CA . GLU B 1 226 ? -4.223 6.578 -29.984 1 89.94 226 GLU B CA 1
ATOM 6508 C C . GLU B 1 226 ? -4.246 7.707 -28.953 1 89.94 226 GLU B C 1
ATOM 6510 O O . GLU B 1 226 ? -3.848 8.836 -29.25 1 89.94 226 GLU B O 1
ATOM 6515 N N . SER B 1 227 ? -4.656 7.336 -27.812 1 83.56 227 SER B N 1
ATOM 6516 C CA . SER B 1 227 ? -4.723 8.344 -26.766 1 83.56 227 SER B CA 1
ATOM 6517 C C . SER B 1 227 ? -3.385 8.477 -26.047 1 83.56 227 SER B C 1
ATOM 6519 O O . SER B 1 227 ? -3.207 9.375 -25.219 1 83.56 227 SER B O 1
ATOM 6521 N N . LYS B 1 228 ? -2.496 7.625 -26.328 1 87.75 228 LYS B N 1
ATOM 6522 C CA . LYS B 1 228 ? -1.159 7.629 -25.75 1 87.75 228 LYS B CA 1
ATOM 6523 C C . LYS B 1 228 ? -0.084 7.637 -26.828 1 87.75 228 LYS B C 1
ATOM 6525 O O . LYS B 1 228 ? 0.577 6.625 -27.062 1 87.75 228 LYS B O 1
ATOM 6530 N N . PRO B 1 229 ? 0.275 8.75 -27.297 1 86.19 229 PRO B N 1
ATOM 6531 C CA . PRO B 1 229 ? 1.134 8.836 -28.469 1 86.19 229 PRO B CA 1
ATOM 6532 C C . PRO B 1 229 ? 2.533 8.273 -28.234 1 86.19 229 PRO B C 1
ATOM 6534 O O . PRO B 1 229 ? 3.156 7.73 -29.141 1 86.19 229 PRO B O 1
ATOM 6537 N N . HIS B 1 230 ? 2.99 8.289 -27.047 1 86.62 230 HIS B N 1
ATOM 6538 C CA . HIS B 1 230 ? 4.352 7.84 -26.766 1 86.62 230 HIS B CA 1
ATOM 6539 C C . HIS B 1 230 ? 4.457 6.32 -26.844 1 86.62 230 HIS B C 1
ATOM 6541 O O . HIS B 1 230 ? 5.555 5.777 -26.969 1 86.62 230 HIS B O 1
ATOM 6547 N N . LEU B 1 231 ? 3.312 5.613 -26.891 1 90.94 231 LEU B N 1
ATOM 6548 C CA . LEU B 1 231 ? 3.299 4.152 -26.938 1 90.94 231 LEU B CA 1
ATOM 6549 C C . LEU B 1 231 ? 2.883 3.662 -28.328 1 90.94 231 LEU B C 1
ATOM 6551 O O . LEU B 1 231 ? 3.07 2.486 -28.641 1 90.94 231 LEU B O 1
ATOM 6555 N N . LYS B 1 232 ? 2.381 4.5 -29.156 1 92.62 232 LYS B N 1
ATOM 6556 C CA . LYS B 1 232 ? 1.688 4.133 -30.391 1 92.62 232 LYS B CA 1
ATOM 6557 C C . LYS B 1 232 ? 2.662 3.559 -31.406 1 92.62 232 LYS B C 1
ATOM 6559 O O . LYS B 1 232 ? 2.365 2.553 -32.062 1 92.62 232 LYS B O 1
ATOM 6564 N N . ASP B 1 233 ? 3.83 4.156 -31.547 1 91.88 233 ASP B N 1
ATOM 6565 C CA . ASP B 1 233 ? 4.773 3.742 -32.594 1 91.88 233 ASP B CA 1
ATOM 6566 C C . ASP B 1 233 ? 5.246 2.309 -32.344 1 91.88 233 ASP B C 1
ATOM 6568 O O . ASP B 1 233 ? 5.234 1.49 -33.281 1 91.88 233 ASP B O 1
ATOM 6572 N N . GLU B 1 234 ? 5.633 2.061 -31.219 1 90.94 234 GLU B N 1
ATOM 6573 C CA . GLU B 1 234 ? 6.125 0.723 -30.906 1 90.94 234 GLU B CA 1
ATOM 6574 C C . GLU B 1 234 ? 5 -0.308 -30.984 1 90.94 234 GLU B C 1
ATOM 6576 O O . GLU B 1 234 ? 5.242 -1.467 -31.328 1 90.94 234 GLU B O 1
ATOM 6581 N N . PHE B 1 235 ? 3.83 0.052 -30.625 1 92.69 235 PHE B N 1
ATOM 6582 C CA . PHE B 1 235 ? 2.689 -0.852 -30.703 1 92.69 235 PHE B CA 1
ATOM 6583 C C . PHE B 1 235 ? 2.359 -1.168 -32.156 1 92.69 235 PHE B C 1
ATOM 6585 O O . PHE B 1 235 ? 2.076 -2.318 -32.5 1 92.69 235 PHE B O 1
ATOM 6592 N N . ASP B 1 236 ? 2.418 -0.1 -32.938 1 90.94 236 ASP B N 1
ATOM 6593 C CA . ASP B 1 236 ? 2.158 -0.302 -34.375 1 90.94 236 ASP B CA 1
ATOM 6594 C C . ASP B 1 236 ? 3.178 -1.26 -34.969 1 90.94 236 ASP B C 1
ATOM 6596 O O . ASP B 1 236 ? 2.832 -2.08 -35.812 1 90.94 236 ASP B O 1
ATOM 6600 N N . HIS B 1 237 ? 4.352 -1.137 -34.531 1 90.56 237 HIS B N 1
ATOM 6601 C CA . HIS B 1 237 ? 5.387 -2.049 -35 1 90.56 237 HIS B CA 1
ATOM 6602 C C . HIS B 1 237 ? 5.07 -3.49 -34.625 1 90.56 237 HIS B C 1
ATOM 6604 O O . HIS B 1 237 ? 5.258 -4.41 -35.406 1 90.56 237 HIS B O 1
ATOM 6610 N N . CYS B 1 238 ? 4.555 -3.711 -33.406 1 88.94 238 CYS B N 1
ATOM 6611 C CA . CYS B 1 238 ? 4.16 -5.039 -32.969 1 88.94 238 CYS B CA 1
ATOM 6612 C C . CYS B 1 238 ? 3.039 -5.602 -33.844 1 88.94 238 CYS B C 1
ATOM 6614 O O . CYS B 1 238 ? 3.057 -6.781 -34.188 1 88.94 238 CYS B O 1
ATOM 6616 N N . CYS B 1 239 ? 2.15 -4.73 -34.188 1 88.88 239 CYS B N 1
ATOM 6617 C CA . CYS B 1 239 ? 1.035 -5.156 -35.031 1 88.88 239 CYS B CA 1
ATOM 6618 C C . CYS B 1 239 ? 1.514 -5.512 -36.438 1 88.88 239 CYS B C 1
ATOM 6620 O O . CYS B 1 239 ? 1.087 -6.52 -37 1 88.88 239 CYS B O 1
ATOM 6622 N N . MET B 1 240 ? 2.459 -4.738 -36.906 1 87.69 240 MET B N 1
ATOM 6623 C CA . MET B 1 240 ? 2.957 -4.922 -38.281 1 87.69 240 MET B CA 1
ATOM 6624 C C . MET B 1 240 ? 3.791 -6.191 -38.375 1 87.69 240 MET B C 1
ATOM 6626 O O . MET B 1 240 ? 3.803 -6.844 -39.438 1 87.69 240 MET B O 1
ATOM 6630 N N . THR B 1 241 ? 4.434 -6.57 -37.312 1 87.12 241 THR B N 1
ATOM 6631 C CA . THR B 1 241 ? 5.309 -7.734 -37.344 1 87.12 241 THR B CA 1
ATOM 6632 C C . THR B 1 241 ? 4.508 -9.016 -37.125 1 87.12 241 THR B C 1
ATOM 6634 O O . THR B 1 241 ? 5.047 -10.117 -37.25 1 87.12 241 THR B O 1
ATOM 6637 N N . GLY B 1 242 ? 3.248 -8.914 -36.75 1 89 242 GLY B N 1
ATOM 6638 C CA . GLY B 1 242 ? 2.381 -10.078 -36.656 1 89 242 GLY B CA 1
ATOM 6639 C C . GLY B 1 242 ? 2.217 -10.602 -35.25 1 89 242 GLY B C 1
ATOM 6640 O O . GLY B 1 242 ? 1.89 -11.773 -35.031 1 89 242 GLY B O 1
ATOM 6641 N N . PHE B 1 243 ? 2.496 -9.805 -34.344 1 93.19 243 PHE B N 1
ATOM 6642 C CA . PHE B 1 243 ? 2.311 -10.227 -32.938 1 93.19 243 PHE B CA 1
ATOM 6643 C C . PHE B 1 243 ? 0.87 -10.664 -32.719 1 93.19 243 PHE B C 1
ATOM 6645 O O . PHE B 1 243 ? 0.622 -11.664 -32.031 1 93.19 243 PHE B O 1
ATOM 6652 N N . PHE B 1 244 ? -0.013 -9.82 -33.281 1 94.31 244 PHE B N 1
ATOM 6653 C CA . PHE B 1 244 ? -1.432 -10.109 -33.125 1 94.31 244 PHE B CA 1
ATOM 6654 C C . PHE B 1 244 ? -1.967 -10.945 -34.25 1 94.31 244 PHE B C 1
ATOM 6656 O O . PHE B 1 244 ? -2.947 -10.578 -34.906 1 94.31 244 PHE B O 1
ATOM 6663 N N . SER B 1 245 ? -1.362 -12.039 -34.438 1 92.94 245 SER B N 1
ATOM 6664 C CA . SER B 1 245 ? -1.816 -13.039 -35.375 1 92.94 245 SER B CA 1
ATOM 6665 C C . SER B 1 245 ? -2.344 -14.289 -34.688 1 92.94 245 SER B C 1
ATOM 6667 O O . SER B 1 245 ? -1.883 -14.625 -33.594 1 92.94 245 SER B O 1
ATOM 6669 N N . PRO B 1 246 ? -3.338 -14.93 -35.281 1 92.44 246 PRO B N 1
ATOM 6670 C CA . PRO B 1 246 ? -3.861 -16.156 -34.688 1 92.44 246 PRO B CA 1
ATOM 6671 C C . PRO B 1 246 ? -2.787 -17.219 -34.469 1 92.44 246 PRO B C 1
ATOM 6673 O O . PRO B 1 246 ? -2.805 -17.953 -33.469 1 92.44 246 PRO B O 1
ATOM 6676 N N . ASP B 1 247 ? -1.851 -17.266 -35.344 1 89.31 247 ASP B N 1
ATOM 6677 C CA . ASP B 1 247 ? -0.786 -18.25 -35.25 1 89.31 247 ASP B CA 1
ATOM 6678 C C . ASP B 1 247 ? 0.096 -18 -34.031 1 89.31 247 ASP B C 1
ATOM 6680 O O . ASP B 1 247 ? 0.441 -18.938 -33.281 1 89.31 247 ASP B O 1
ATOM 6684 N N . HIS B 1 248 ? 0.434 -16.828 -33.938 1 91.44 248 HIS B N 1
ATOM 6685 C CA . HIS B 1 248 ? 1.262 -16.5 -32.781 1 91.44 248 HIS B CA 1
ATOM 6686 C C . HIS B 1 248 ? 0.523 -16.766 -31.469 1 91.44 248 HIS B C 1
ATOM 6688 O O . HIS B 1 248 ? 1.086 -17.359 -30.547 1 91.44 248 HIS B O 1
ATOM 6694 N N . PHE B 1 249 ? -0.717 -16.406 -31.375 1 93.69 249 PHE B N 1
ATOM 6695 C CA . PHE B 1 249 ? -1.496 -16.609 -30.156 1 93.69 249 PHE B CA 1
ATOM 6696 C C . PHE B 1 249 ? -1.648 -18.094 -29.859 1 93.69 249 PHE B C 1
ATOM 6698 O O . PHE B 1 249 ? -1.587 -18.5 -28.703 1 93.69 249 PHE B O 1
ATOM 6705 N N . GLN B 1 250 ? -1.838 -18.828 -30.891 1 91.25 250 GLN B N 1
ATOM 6706 C CA . GLN B 1 250 ? -1.93 -20.266 -30.688 1 91.25 250 GLN B CA 1
ATOM 6707 C C . GLN B 1 250 ? -0.614 -20.844 -30.172 1 91.25 250 GLN B C 1
ATOM 6709 O O . GLN B 1 250 ? -0.61 -21.688 -29.266 1 91.25 250 GLN B O 1
ATOM 6714 N N . ASN B 1 251 ? 0.456 -20.344 -30.688 1 89.88 251 ASN B N 1
ATOM 6715 C CA . ASN B 1 251 ? 1.77 -20.797 -30.234 1 89.88 251 ASN B CA 1
ATOM 6716 C C . ASN B 1 251 ? 2.016 -20.422 -28.781 1 89.88 251 ASN B C 1
ATOM 6718 O O . ASN B 1 251 ? 2.643 -21.188 -28.047 1 89.88 251 ASN B O 1
ATOM 6722 N N . THR B 1 252 ? 1.559 -19.266 -28.484 1 91.94 252 THR B N 1
ATOM 6723 C CA . THR B 1 252 ? 1.753 -18.812 -27.109 1 91.94 252 THR B CA 1
ATOM 6724 C C . THR B 1 252 ? 0.924 -19.656 -26.141 1 91.94 252 THR B C 1
ATOM 6726 O O . THR B 1 252 ? 1.361 -19.938 -25.031 1 91.94 252 THR B O 1
ATOM 6729 N N . LEU B 1 253 ? -0.276 -20 -26.484 1 91.38 253 LEU B N 1
ATOM 6730 C CA . LEU B 1 253 ? -1.104 -20.875 -25.656 1 91.38 253 LEU B CA 1
ATOM 6731 C C . LEU B 1 253 ? -0.425 -22.219 -25.438 1 91.38 253 LEU B C 1
ATOM 6733 O O . LEU B 1 253 ? -0.38 -22.719 -24.312 1 91.38 253 LEU B O 1
ATOM 6737 N N . ASP B 1 254 ? 0.147 -22.672 -26.453 1 87.94 254 ASP B N 1
ATOM 6738 C CA . ASP B 1 254 ? 0.844 -23.953 -26.375 1 87.94 254 ASP B CA 1
ATOM 6739 C C . ASP B 1 254 ? 2.062 -23.859 -25.453 1 87.94 254 ASP B C 1
ATOM 6741 O O . ASP B 1 254 ? 2.312 -24.766 -24.656 1 87.94 254 ASP B O 1
ATOM 6745 N N . ALA B 1 255 ? 2.76 -22.812 -25.656 1 87.62 255 ALA B N 1
ATOM 6746 C CA . ALA B 1 255 ? 3.955 -22.609 -24.844 1 87.62 255 ALA B CA 1
ATOM 6747 C C . ALA B 1 255 ? 3.596 -22.516 -23.359 1 87.62 255 ALA B C 1
ATOM 6749 O O . ALA B 1 255 ? 4.289 -23.078 -22.5 1 87.62 255 ALA B O 1
ATOM 6750 N N . TYR B 1 256 ? 2.535 -21.828 -23.062 1 90.25 256 TYR B N 1
ATOM 6751 C CA . TYR B 1 256 ? 2.123 -21.656 -21.688 1 90.25 256 TYR B CA 1
ATOM 6752 C C . TYR B 1 256 ? 1.608 -22.969 -21.094 1 90.25 256 TYR B C 1
ATOM 6754 O O . TYR B 1 256 ? 1.94 -23.312 -19.953 1 90.25 256 TYR B O 1
ATOM 6762 N N . ILE B 1 257 ? 0.876 -23.703 -21.844 1 88.56 257 ILE B N 1
ATOM 6763 C CA . ILE B 1 257 ? 0.285 -24.938 -21.359 1 88.56 257 ILE B CA 1
ATOM 6764 C C . ILE B 1 257 ? 1.388 -25.953 -21.031 1 88.56 257 ILE B C 1
ATOM 6766 O O . ILE B 1 257 ? 1.307 -26.672 -20.047 1 88.56 257 ILE B O 1
ATOM 6770 N N . HIS B 1 258 ? 2.445 -25.922 -21.766 1 86.44 258 HIS B N 1
ATOM 6771 C CA . HIS B 1 258 ? 3.521 -26.875 -21.578 1 86.44 258 HIS B CA 1
ATOM 6772 C C . HIS B 1 258 ? 4.41 -26.484 -20.391 1 86.44 258 HIS B C 1
ATOM 6774 O O . HIS B 1 258 ? 5.168 -27.312 -19.875 1 86.44 258 HIS B O 1
ATOM 6780 N N . ARG B 1 259 ? 4.223 -25.281 -20 1 86.75 259 ARG B N 1
ATOM 6781 C CA . ARG B 1 259 ? 5.008 -24.812 -18.859 1 86.75 259 ARG B CA 1
ATOM 6782 C C . ARG B 1 259 ? 4.098 -24.328 -17.734 1 86.75 259 ARG B C 1
ATOM 6784 O O . ARG B 1 259 ? 4.48 -23.453 -16.953 1 86.75 259 ARG B O 1
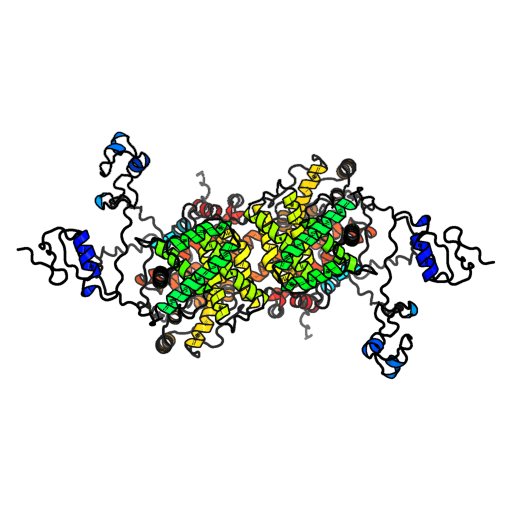ATOM 6791 N N . ARG B 1 260 ? 2.938 -24.906 -17.656 1 87.19 260 ARG B N 1
ATOM 6792 C CA . ARG B 1 260 ? 1.889 -24.469 -16.75 1 87.19 260 ARG B CA 1
ATOM 6793 C C . ARG B 1 260 ? 2.311 -24.641 -15.297 1 87.19 260 ARG B C 1
ATOM 6795 O O . ARG B 1 260 ? 1.807 -23.969 -14.406 1 87.19 260 ARG B O 1
ATOM 6802 N N . HIS B 1 261 ? 3.252 -25.5 -15.031 1 83.94 261 HIS B N 1
ATOM 6803 C CA . HIS B 1 261 ? 3.662 -25.812 -13.672 1 83.94 261 HIS B CA 1
ATOM 6804 C C . HIS B 1 261 ? 4.676 -24.797 -13.148 1 83.94 261 HIS B C 1
ATOM 6806 O O . HIS B 1 261 ? 4.922 -24.734 -11.945 1 83.94 261 HIS B O 1
ATOM 6812 N N . TYR B 1 262 ? 5.215 -24.047 -14.008 1 82.75 262 TYR B N 1
ATOM 6813 C CA . TYR B 1 262 ? 6.391 -23.266 -13.641 1 82.75 262 TYR B CA 1
ATOM 6814 C C . TYR B 1 262 ? 5.996 -22.062 -12.789 1 82.75 262 TYR B C 1
ATOM 6816 O O . TYR B 1 262 ? 6.516 -21.875 -11.688 1 82.75 262 TYR B O 1
ATOM 6824 N N . TYR B 1 263 ? 5.133 -21.25 -13.422 1 82.31 263 TYR B N 1
ATOM 6825 C CA . TYR B 1 263 ? 4.797 -20.016 -12.727 1 82.31 263 TYR B CA 1
ATOM 6826 C C . TYR B 1 263 ? 3.334 -19.641 -12.945 1 82.31 263 TYR B C 1
ATOM 6828 O O . TYR B 1 263 ? 2.742 -20 -13.969 1 82.31 263 TYR B O 1
ATOM 6836 N N . ALA B 1 264 ? 2.697 -18.969 -11.984 1 82.56 264 ALA B N 1
ATOM 6837 C CA . ALA B 1 264 ? 1.312 -18.5 -12.062 1 82.56 264 ALA B CA 1
ATOM 6838 C C . ALA B 1 264 ? 0.374 -19.656 -12.414 1 82.56 264 ALA B C 1
ATOM 6840 O O . ALA B 1 264 ? -0.302 -19.625 -13.445 1 82.56 264 ALA B O 1
ATOM 6841 N N . THR B 1 265 ? 0.166 -20.547 -11.555 1 88.38 265 THR B N 1
ATOM 6842 C CA . THR B 1 265 ? -0.494 -21.828 -11.773 1 88.38 265 THR B CA 1
ATOM 6843 C C . THR B 1 265 ? -1.978 -21.75 -11.43 1 88.38 265 THR B C 1
ATOM 6845 O O . THR B 1 265 ? -2.559 -22.703 -10.914 1 88.38 265 THR B O 1
ATOM 6848 N N . PHE B 1 266 ? -2.598 -20.609 -11.734 1 94.81 266 PHE B N 1
ATOM 6849 C CA . PHE B 1 266 ? -3.973 -20.469 -11.273 1 94.81 266 PHE B CA 1
ATOM 6850 C C . PHE B 1 266 ? -4.941 -20.438 -12.445 1 94.81 266 PHE B C 1
ATOM 6852 O O . PHE B 1 266 ? -6.113 -20.109 -12.281 1 94.81 266 PHE B O 1
ATOM 6859 N N . ILE B 1 267 ? -4.438 -20.766 -13.641 1 96 267 ILE B N 1
ATOM 6860 C CA . ILE B 1 267 ? -5.324 -20.938 -14.789 1 96 267 ILE B CA 1
ATOM 6861 C C . ILE B 1 267 ? -5.719 -22.406 -14.914 1 96 267 ILE B C 1
ATOM 6863 O O . ILE B 1 267 ? -4.855 -23.281 -14.891 1 96 267 ILE B O 1
ATOM 6867 N N . HIS B 1 268 ? -6.965 -22.656 -14.953 1 96.5 268 HIS B N 1
ATOM 6868 C CA . HIS B 1 268 ? -7.426 -24.031 -15.172 1 96.5 268 HIS B CA 1
ATOM 6869 C C . HIS B 1 268 ? -7.473 -24.359 -16.656 1 96.5 268 HIS B C 1
ATOM 6871 O O . HIS B 1 268 ? -8.5 -24.172 -17.312 1 96.5 268 HIS B O 1
ATOM 6877 N N . TRP B 1 269 ? -6.566 -25.062 -17.141 1 93.69 269 TRP B N 1
ATOM 6878 C CA . TRP B 1 269 ? -6.316 -25.234 -18.562 1 93.69 269 TRP B CA 1
ATOM 6879 C C . TRP B 1 269 ? -7.355 -26.156 -19.188 1 93.69 269 TRP B C 1
ATOM 6881 O O . TRP B 1 269 ? -7.805 -25.938 -20.312 1 93.69 269 TRP B O 1
ATOM 6891 N N . PRO B 1 270 ? -7.82 -27.203 -18.453 1 92.5 270 PRO B N 1
ATOM 6892 C CA . PRO B 1 270 ? -8.805 -28.094 -19.078 1 92.5 270 PRO B CA 1
ATOM 6893 C C . PRO B 1 270 ? -10.102 -27.375 -19.453 1 92.5 270 PRO B C 1
ATOM 6895 O O . PRO B 1 270 ? -10.789 -27.781 -20.391 1 92.5 270 PRO B O 1
ATOM 6898 N N . THR B 1 271 ? -10.438 -26.312 -18.672 1 93.75 271 THR B N 1
ATOM 6899 C CA . THR B 1 271 ? -11.688 -25.625 -18.953 1 93.75 271 THR B CA 1
ATOM 6900 C C . THR B 1 271 ? -11.422 -24.281 -19.625 1 93.75 271 THR B C 1
ATOM 6902 O O . THR B 1 271 ? -12.344 -23.484 -19.844 1 93.75 271 THR B O 1
ATOM 6905 N N . PHE B 1 272 ? -10.188 -24 -19.984 1 94.69 272 PHE B N 1
ATOM 6906 C CA . PHE B 1 272 ? -9.844 -22.734 -20.625 1 94.69 272 PHE B CA 1
ATOM 6907 C C . PHE B 1 272 ? -10.258 -22.734 -22.094 1 94.69 272 PHE B C 1
ATOM 6909 O O . PHE B 1 272 ? -9.836 -23.609 -22.859 1 94.69 272 PHE B O 1
ATOM 6916 N N . ARG B 1 273 ? -11.109 -21.828 -22.438 1 92.38 273 ARG B N 1
ATOM 6917 C CA . ARG B 1 273 ? -11.602 -21.719 -23.797 1 92.38 273 ARG B CA 1
ATOM 6918 C C . ARG B 1 273 ? -11.281 -20.344 -24.375 1 92.38 273 ARG B C 1
ATOM 6920 O O . ARG B 1 273 ? -11.977 -19.359 -24.094 1 92.38 273 ARG B O 1
ATOM 6927 N N . PRO B 1 274 ? -10.336 -20.266 -25.281 1 91.94 274 PRO B N 1
ATOM 6928 C CA . PRO B 1 274 ? -9.953 -18.969 -25.859 1 91.94 274 PRO B CA 1
ATOM 6929 C C . PRO B 1 274 ? -11.117 -18.266 -26.562 1 91.94 274 PRO B C 1
ATOM 6931 O O . PRO B 1 274 ? -11.109 -17.047 -26.703 1 91.94 274 PRO B O 1
ATOM 6934 N N . ASP B 1 275 ? -12.086 -19.016 -26.938 1 89.81 275 ASP B N 1
ATOM 6935 C CA . ASP B 1 275 ? -13.203 -18.453 -27.688 1 89.81 275 ASP B CA 1
ATOM 6936 C C . ASP B 1 275 ? -14.234 -17.828 -26.75 1 89.81 275 ASP B C 1
ATOM 6938 O O . ASP B 1 275 ? -15.086 -17.047 -27.172 1 89.81 275 ASP B O 1
ATOM 6942 N N . LYS B 1 276 ? -14.141 -18.141 -25.516 1 92.5 276 LYS B N 1
ATOM 6943 C CA . LYS B 1 276 ? -15.18 -17.688 -24.594 1 92.5 276 LYS B CA 1
ATOM 6944 C C . LYS B 1 276 ? -14.609 -16.766 -23.516 1 92.5 276 LYS B C 1
ATOM 6946 O O . LYS B 1 276 ? -15.328 -15.961 -22.938 1 92.5 276 LYS B O 1
ATOM 6951 N N . VAL B 1 277 ? -13.383 -16.906 -23.234 1 95.94 277 VAL B N 1
ATOM 6952 C CA . VAL B 1 277 ? -12.781 -16.172 -22.125 1 95.94 277 VAL B CA 1
ATOM 6953 C C . VAL B 1 277 ? -12.781 -14.672 -22.453 1 95.94 277 VAL B C 1
ATOM 6955 O O . VAL B 1 277 ? -12.852 -14.289 -23.625 1 95.94 277 VAL B O 1
ATOM 6958 N N . MET B 1 278 ? -12.773 -13.836 -21.391 1 97.06 278 MET B N 1
ATOM 6959 C CA . MET B 1 278 ? -12.68 -12.391 -21.562 1 97.06 278 MET B CA 1
ATOM 6960 C C . MET B 1 278 ? -11.43 -12.023 -22.359 1 97.06 278 MET B C 1
ATOM 6962 O O . MET B 1 278 ? -10.375 -12.625 -22.188 1 97.06 278 MET B O 1
ATOM 6966 N N . PRO B 1 279 ? -11.492 -11.062 -23.266 1 97.62 279 PRO B N 1
ATOM 6967 C CA . PRO B 1 279 ? -10.328 -10.656 -24.062 1 97.62 279 PRO B CA 1
ATOM 6968 C C . PRO B 1 279 ? -9.141 -10.25 -23.203 1 97.62 279 PRO B C 1
ATOM 6970 O O . PRO B 1 279 ? -7.988 -10.469 -23.594 1 97.62 279 PRO B O 1
ATOM 6973 N N . HIS B 1 280 ? -9.398 -9.688 -22.094 1 98.38 280 HIS B N 1
ATOM 6974 C CA . HIS B 1 280 ? -8.336 -9.281 -21.172 1 98.38 280 HIS B CA 1
ATOM 6975 C C . HIS B 1 280 ? -7.504 -10.477 -20.734 1 98.38 280 HIS B C 1
ATOM 6977 O O . HIS B 1 280 ? -6.273 -10.422 -20.734 1 98.38 280 HIS B O 1
ATOM 6983 N N . LEU B 1 281 ? -8.211 -11.547 -20.328 1 98.25 281 LEU B N 1
ATOM 6984 C CA . LEU B 1 281 ? -7.512 -12.742 -19.891 1 98.25 281 LEU B CA 1
ATOM 6985 C C . LEU B 1 281 ? -6.789 -13.422 -21.047 1 98.25 281 LEU B C 1
ATOM 6987 O O . LEU B 1 281 ? -5.668 -13.906 -20.875 1 98.25 281 LEU B O 1
ATOM 6991 N N . PHE B 1 282 ? -7.465 -13.43 -22.172 1 97.81 282 PHE B N 1
ATOM 6992 C CA . PHE B 1 282 ? -6.855 -14.008 -23.359 1 97.81 282 PHE B CA 1
ATOM 6993 C C . PHE B 1 282 ? -5.543 -13.305 -23.688 1 97.81 282 PHE B C 1
ATOM 6995 O O . PHE B 1 282 ? -4.535 -13.961 -23.953 1 97.81 282 PHE B O 1
ATOM 7002 N N . LEU B 1 283 ? -5.523 -12.031 -23.641 1 97.94 283 LEU B N 1
ATOM 7003 C CA . LEU B 1 283 ? -4.332 -11.227 -23.906 1 97.94 283 LEU B CA 1
ATOM 7004 C C . LEU B 1 283 ? -3.24 -11.523 -22.891 1 97.94 283 LEU B C 1
ATOM 7006 O O . LEU B 1 283 ? -2.078 -11.711 -23.266 1 97.94 283 LEU B O 1
ATOM 7010 N N . ALA B 1 284 ? -3.582 -11.539 -21.609 1 97.75 284 ALA B N 1
ATOM 7011 C CA . ALA B 1 284 ? -2.604 -11.773 -20.547 1 97.75 284 ALA B CA 1
ATOM 7012 C C . ALA B 1 284 ? -1.937 -13.141 -20.719 1 97.75 284 ALA B C 1
ATOM 7014 O O . ALA B 1 284 ? -0.723 -13.266 -20.547 1 97.75 284 ALA B O 1
ATOM 7015 N N . VAL B 1 285 ? -2.723 -14.109 -21.016 1 96.69 285 VAL B N 1
ATOM 7016 C CA . VAL B 1 285 ? -2.203 -15.461 -21.219 1 96.69 285 VAL B CA 1
ATOM 7017 C C . VAL B 1 285 ? -1.238 -15.469 -22.406 1 96.69 285 VAL B C 1
ATOM 7019 O O . VAL B 1 285 ? -0.181 -16.094 -22.344 1 96.69 285 VAL B O 1
ATOM 7022 N N . ALA B 1 286 ? -1.6 -14.766 -23.438 1 95.5 286 ALA B N 1
ATOM 7023 C CA . ALA B 1 286 ? -0.743 -14.688 -24.609 1 95.5 286 ALA B CA 1
ATOM 7024 C C . ALA B 1 286 ? 0.579 -13.992 -24.281 1 95.5 286 ALA B C 1
ATOM 7026 O O . ALA B 1 286 ? 1.63 -14.375 -24.797 1 95.5 286 ALA B O 1
ATOM 7027 N N . LEU B 1 287 ? 0.507 -12.984 -23.516 1 94.62 287 LEU B N 1
ATOM 7028 C CA . LEU B 1 287 ? 1.717 -12.258 -23.141 1 94.62 287 LEU B CA 1
ATOM 7029 C C . LEU B 1 287 ? 2.65 -13.148 -22.328 1 94.62 287 LEU B C 1
ATOM 7031 O O . LEU B 1 287 ? 3.859 -13.172 -22.562 1 94.62 287 LEU B O 1
ATOM 7035 N N . VAL B 1 288 ? 2.139 -13.875 -21.359 1 92.38 288 VAL B N 1
ATOM 7036 C CA . VAL B 1 288 ? 2.953 -14.781 -20.562 1 92.38 288 VAL B CA 1
ATOM 7037 C C . VAL B 1 288 ? 3.529 -15.883 -21.453 1 92.38 288 VAL B C 1
ATOM 7039 O O . VAL B 1 288 ? 4.703 -16.234 -21.344 1 92.38 288 VAL B O 1
ATOM 7042 N N . GLY B 1 289 ? 2.645 -16.391 -22.328 1 91.19 289 GLY B N 1
ATOM 7043 C CA . GLY B 1 289 ? 3.131 -17.375 -23.281 1 91.19 289 GLY B CA 1
ATOM 7044 C C . GLY B 1 289 ? 4.273 -16.875 -24.125 1 91.19 289 GLY B C 1
ATOM 7045 O O . GLY B 1 289 ? 5.211 -17.625 -24.438 1 91.19 289 GLY B O 1
ATOM 7046 N N . THR B 1 290 ? 4.207 -15.633 -24.547 1 90.81 290 THR B N 1
ATOM 7047 C CA . THR B 1 290 ? 5.266 -15.031 -25.359 1 90.81 290 THR B CA 1
ATOM 7048 C C . THR B 1 290 ? 6.578 -14.992 -24.578 1 90.81 290 THR B C 1
ATOM 7050 O O . THR B 1 290 ? 7.652 -15.195 -25.141 1 90.81 290 THR B O 1
ATOM 7053 N N . SER B 1 291 ? 6.488 -14.719 -23.312 1 87.06 291 SER B N 1
ATOM 7054 C CA . SER B 1 291 ? 7.688 -14.688 -22.484 1 87.06 291 SER B CA 1
ATOM 7055 C C . SER B 1 291 ? 8.352 -16.062 -22.422 1 87.06 291 SER B C 1
ATOM 7057 O O . SER B 1 291 ? 9.578 -16.156 -22.281 1 87.06 291 SER B O 1
ATOM 7059 N N . TYR B 1 292 ? 7.535 -17.094 -22.547 1 83.94 292 TYR B N 1
ATOM 7060 C CA . TYR B 1 292 ? 8.086 -18.438 -22.547 1 83.94 292 TYR B CA 1
ATOM 7061 C C . TYR B 1 292 ? 8.648 -18.797 -23.922 1 83.94 292 TYR B C 1
ATOM 7063 O O . TYR B 1 292 ? 9.594 -19.594 -24.016 1 83.94 292 TYR B O 1
ATOM 7071 N N . LEU B 1 293 ? 8.078 -18.266 -24.922 1 82.44 293 LEU B N 1
ATOM 7072 C CA . LEU B 1 293 ? 8.492 -18.547 -26.297 1 82.44 293 LEU B CA 1
ATOM 7073 C C . LEU B 1 293 ? 9.859 -17.953 -26.578 1 82.44 293 LEU B C 1
ATOM 7075 O O . LEU B 1 293 ? 10.602 -18.484 -27.422 1 82.44 293 LEU B O 1
ATOM 7079 N N . GLN B 1 294 ? 10.18 -16.906 -25.953 1 74.25 294 GLN B N 1
ATOM 7080 C CA . GLN B 1 294 ? 11.438 -16.203 -26.188 1 74.25 294 GLN B CA 1
ATOM 7081 C C . GLN B 1 294 ? 12.633 -17.125 -25.953 1 74.25 294 GLN B C 1
ATOM 7083 O O . GLN B 1 294 ? 13.711 -16.922 -26.516 1 74.25 294 GLN B O 1
ATOM 7088 N N . TYR B 1 295 ? 12.336 -18.109 -25.203 1 68.62 295 TYR B N 1
ATOM 7089 C CA . TYR B 1 295 ? 13.453 -19 -24.875 1 68.62 295 TYR B CA 1
ATOM 7090 C C . TYR B 1 295 ? 13.414 -20.25 -25.734 1 68.62 295 TYR B C 1
ATOM 7092 O O . TYR B 1 295 ? 14.242 -21.156 -25.562 1 68.62 295 TYR B O 1
ATOM 7100 N N . ARG B 1 296 ? 12.43 -20.234 -26.547 1 65.5 296 ARG B N 1
ATOM 7101 C CA . ARG B 1 296 ? 12.383 -21.312 -27.531 1 65.5 296 ARG B CA 1
ATOM 7102 C C . ARG B 1 296 ? 13.141 -20.938 -28.797 1 65.5 296 ARG B C 1
ATOM 7104 O O . ARG B 1 296 ? 13.172 -19.781 -29.188 1 65.5 296 ARG B O 1
ATOM 7111 N N . VAL B 1 297 ? 13.836 -21.859 -29.266 1 58.34 297 VAL B N 1
ATOM 7112 C CA . VAL B 1 297 ? 14.617 -21.641 -30.484 1 58.34 297 VAL B CA 1
ATOM 7113 C C . VAL B 1 297 ? 13.695 -21.172 -31.609 1 58.34 297 VAL B C 1
ATOM 7115 O O . VAL B 1 297 ? 12.641 -21.766 -31.828 1 58.34 297 VAL B O 1
ATOM 7118 N N . GLY B 1 298 ? 13.984 -20 -32.25 1 57.41 298 GLY B N 1
ATOM 7119 C CA . GLY B 1 298 ? 13.25 -19.516 -33.406 1 57.41 298 GLY B CA 1
ATOM 7120 C C . GLY B 1 298 ? 12.188 -18.484 -33.062 1 57.41 298 GLY B C 1
ATOM 7121 O O . GLY B 1 298 ? 11.422 -18.062 -33.906 1 57.41 298 GLY B O 1
ATOM 7122 N N . SER B 1 299 ? 12.148 -18.188 -31.766 1 63.41 299 SER B N 1
ATOM 7123 C CA . SER B 1 299 ? 11.07 -17.281 -31.391 1 63.41 299 SER B CA 1
ATOM 7124 C C . SER B 1 299 ? 11.367 -15.852 -31.844 1 63.41 299 SER B C 1
ATOM 7126 O O . SER B 1 299 ? 12.5 -15.383 -31.734 1 63.41 299 SER B O 1
ATOM 7128 N N . THR B 1 300 ? 10.344 -15.312 -32.531 1 65.38 300 THR B N 1
ATOM 7129 C CA . THR B 1 300 ? 10.484 -14.055 -33.25 1 65.38 300 THR B CA 1
ATOM 7130 C C . THR B 1 300 ? 9.898 -12.898 -32.438 1 65.38 300 THR B C 1
ATOM 7132 O O . THR B 1 300 ? 10.211 -11.734 -32.688 1 65.38 300 THR B O 1
ATOM 7135 N N . PHE B 1 301 ? 9.125 -13.266 -31.422 1 79.38 301 PHE B N 1
ATOM 7136 C CA . PHE B 1 301 ? 8.445 -12.125 -30.828 1 79.38 301 PHE B CA 1
ATOM 7137 C C . PHE B 1 301 ? 8.969 -11.867 -29.406 1 79.38 301 PHE B C 1
ATOM 7139 O O . PHE B 1 301 ? 9.227 -12.805 -28.656 1 79.38 301 PHE B O 1
ATOM 7146 N N . THR B 1 302 ? 9.312 -10.578 -29.203 1 79.69 302 THR B N 1
ATOM 7147 C CA . THR B 1 302 ? 9.711 -10.148 -27.859 1 79.69 302 THR B CA 1
ATOM 7148 C C . THR B 1 302 ? 8.68 -9.18 -27.281 1 79.69 302 THR B C 1
ATOM 7150 O O . THR B 1 302 ? 7.914 -8.562 -28.016 1 79.69 302 THR B O 1
ATOM 7153 N N . LEU B 1 303 ? 8.57 -9.289 -26.031 1 87.31 303 LEU B N 1
ATOM 7154 C CA . LEU B 1 303 ? 7.664 -8.375 -25.344 1 87.31 303 LEU B CA 1
ATOM 7155 C C . LEU B 1 303 ? 8.281 -6.988 -25.219 1 87.31 303 LEU B C 1
ATOM 7157 O O . LEU B 1 303 ? 9.273 -6.809 -24.5 1 87.31 303 LEU B O 1
ATOM 7161 N N . SER B 1 304 ? 7.719 -6.051 -25.938 1 86.38 304 SER B N 1
ATOM 7162 C CA . SER B 1 304 ? 8.195 -4.676 -25.828 1 86.38 304 SER B CA 1
ATOM 7163 C C . SER B 1 304 ? 7.594 -3.979 -24.609 1 86.38 304 SER B C 1
ATOM 7165 O O . SER B 1 304 ? 6.504 -4.34 -24.156 1 86.38 304 SER B O 1
ATOM 7167 N N . ALA B 1 305 ? 8.297 -3.016 -24.109 1 86.88 305 ALA B N 1
ATOM 7168 C CA . ALA B 1 305 ? 7.812 -2.238 -22.969 1 86.88 305 ALA B CA 1
ATOM 7169 C C . ALA B 1 305 ? 6.5 -1.539 -23.297 1 86.88 305 ALA B C 1
ATOM 7171 O O . ALA B 1 305 ? 5.605 -1.447 -22.453 1 86.88 305 ALA B O 1
ATOM 7172 N N . ALA B 1 306 ? 6.371 -1.078 -24.484 1 89.38 306 ALA B N 1
ATOM 7173 C CA . ALA B 1 306 ? 5.176 -0.359 -24.906 1 89.38 306 ALA B CA 1
ATOM 7174 C C . ALA B 1 306 ? 3.965 -1.289 -24.953 1 89.38 306 ALA B C 1
ATOM 7176 O O . ALA B 1 306 ? 2.863 -0.906 -24.562 1 89.38 306 ALA B O 1
ATOM 7177 N N . LEU B 1 307 ? 4.191 -2.459 -25.5 1 93 307 LEU B N 1
ATOM 7178 C CA . LEU B 1 307 ? 3.111 -3.438 -25.562 1 93 307 LEU B CA 1
ATOM 7179 C C . LEU B 1 307 ? 2.631 -3.818 -24.172 1 93 307 LEU B C 1
ATOM 7181 O O . LEU B 1 307 ? 1.426 -3.887 -23.922 1 93 307 LEU B O 1
ATOM 7185 N N . LEU B 1 308 ? 3.58 -4.07 -23.281 1 92.88 308 LEU B N 1
ATOM 7186 C CA . LEU B 1 308 ? 3.24 -4.453 -21.922 1 92.88 308 LEU B CA 1
ATOM 7187 C C . LEU B 1 308 ? 2.5 -3.326 -21.203 1 92.88 308 LEU B C 1
ATOM 7189 O O . LEU B 1 308 ? 1.518 -3.57 -20.5 1 92.88 308 LEU B O 1
ATOM 7193 N N . GLU B 1 309 ? 2.959 -2.143 -21.359 1 92.81 309 GLU B N 1
ATOM 7194 C CA . GLU B 1 309 ? 2.322 -0.997 -20.719 1 92.81 309 GLU B CA 1
ATOM 7195 C C . GLU B 1 309 ? 0.9 -0.795 -21.234 1 92.81 309 GLU B C 1
ATOM 7197 O O . GLU B 1 309 ? -0.016 -0.525 -20.453 1 92.81 309 GLU B O 1
ATOM 7202 N N . LEU B 1 310 ? 0.722 -0.859 -22.5 1 94.69 310 LEU B N 1
ATOM 7203 C CA . LEU B 1 310 ? -0.602 -0.705 -23.094 1 94.69 310 LEU B CA 1
ATOM 7204 C C . LEU B 1 310 ? -1.544 -1.804 -22.625 1 94.69 310 LEU B C 1
ATOM 7206 O O . LEU B 1 310 ? -2.713 -1.542 -22.328 1 94.69 310 LEU B O 1
ATOM 7210 N N . SER B 1 311 ? -1.034 -3.059 -22.688 1 96.75 311 SER B N 1
ATOM 7211 C CA . SER B 1 311 ? -1.836 -4.188 -22.219 1 96.75 311 SER B CA 1
ATOM 7212 C C . SER B 1 311 ? -2.236 -4.023 -20.766 1 96.75 311 SER B C 1
ATOM 7214 O O . SER B 1 311 ? -3.369 -4.332 -20.391 1 96.75 311 SER B O 1
ATOM 7216 N N . GLU B 1 312 ? -1.303 -3.578 -19.984 1 96.38 312 GLU B N 1
ATOM 7217 C CA . GLU B 1 312 ? -1.559 -3.289 -18.578 1 96.38 312 GLU B CA 1
ATOM 7218 C C . GLU B 1 312 ? -2.682 -2.268 -18.422 1 96.38 312 GLU B C 1
ATOM 7220 O O . GLU B 1 312 ? -3.605 -2.471 -17.625 1 96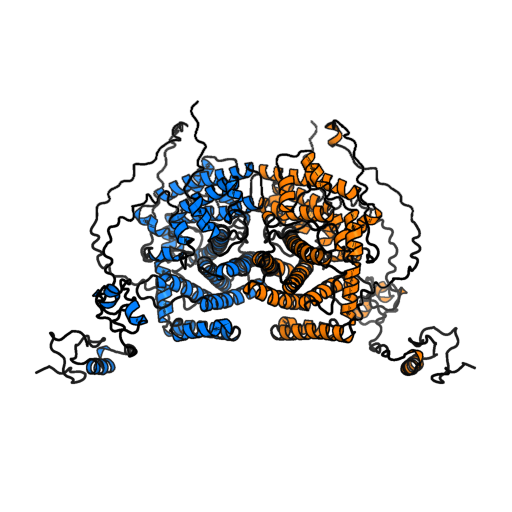.38 312 GLU B O 1
ATOM 7225 N N . MET B 1 313 ? -2.592 -1.178 -19.141 1 94.5 313 MET B N 1
ATOM 7226 C CA . MET B 1 313 ? -3.615 -0.139 -19.094 1 94.5 313 MET B CA 1
ATOM 7227 C C . MET B 1 313 ? -4.977 -0.693 -19.5 1 94.5 313 MET B C 1
ATOM 7229 O O . MET B 1 313 ? -5.984 -0.409 -18.859 1 94.5 313 MET B O 1
ATOM 7233 N N . TYR B 1 314 ? -4.949 -1.438 -20.516 1 97.12 314 TYR B N 1
ATOM 7234 C CA . TYR B 1 314 ? -6.168 -2.043 -21.031 1 97.12 314 TYR B CA 1
ATOM 7235 C C . TYR B 1 314 ? -6.848 -2.902 -19.984 1 97.12 314 TYR B C 1
ATOM 7237 O O . TYR B 1 314 ? -8.055 -2.787 -19.766 1 97.12 314 TYR B O 1
ATOM 7245 N N . ILE B 1 315 ? -6.133 -3.73 -19.312 1 98.12 315 ILE B N 1
ATOM 7246 C CA . ILE B 1 315 ? -6.648 -4.66 -18.312 1 98.12 315 ILE B CA 1
ATOM 7247 C C . ILE B 1 315 ? -7.082 -3.891 -17.078 1 98.12 315 ILE B C 1
ATOM 7249 O O . ILE B 1 315 ? -8.18 -4.102 -16.562 1 98.12 315 ILE B O 1
ATOM 7253 N N . PHE B 1 316 ? -6.34 -2.949 -16.625 1 96.12 316 PHE B N 1
ATOM 7254 C CA . PHE B 1 316 ? -6.602 -2.283 -15.359 1 96.12 316 PHE B CA 1
ATOM 7255 C C . PHE B 1 316 ? -7.68 -1.217 -15.516 1 96.12 316 PHE B C 1
ATOM 7257 O O . PHE B 1 316 ? -8.352 -0.853 -14.547 1 96.12 316 PHE B O 1
ATOM 7264 N N . ASP B 1 317 ? -7.82 -0.702 -16.719 1 93.38 317 ASP B N 1
ATOM 7265 C CA . ASP B 1 317 ? -8.977 0.158 -16.953 1 93.38 317 ASP B CA 1
ATOM 7266 C C . ASP B 1 317 ? -10.281 -0.58 -16.641 1 93.38 317 ASP B C 1
ATOM 7268 O O . ASP B 1 317 ? -11.18 -0.024 -16.016 1 93.38 317 ASP B O 1
ATOM 7272 N N . GLU B 1 318 ? -10.336 -1.753 -17.094 1 95.94 318 GLU B N 1
ATOM 7273 C CA . GLU B 1 318 ? -11.531 -2.555 -16.844 1 95.94 318 GLU B CA 1
ATOM 7274 C C . GLU B 1 318 ? -11.641 -2.943 -15.375 1 95.94 318 GLU B C 1
ATOM 7276 O O . GLU B 1 318 ? -12.734 -2.945 -14.812 1 95.94 318 GLU B O 1
ATOM 7281 N N . LEU B 1 319 ? -10.531 -3.295 -14.812 1 95.94 319 LEU B N 1
ATOM 7282 C CA . LEU B 1 319 ? -10.539 -3.67 -13.398 1 95.94 319 LEU B CA 1
ATOM 7283 C C . LEU B 1 319 ? -10.992 -2.504 -12.531 1 95.94 319 LEU B C 1
ATOM 7285 O O . LEU B 1 319 ? -11.75 -2.693 -11.578 1 95.94 319 LEU B O 1
ATOM 7289 N N . GLN B 1 320 ? -10.508 -1.337 -12.82 1 90.12 320 GLN B N 1
ATOM 7290 C CA . GLN B 1 320 ? -10.883 -0.153 -12.055 1 90.12 320 GLN B CA 1
ATOM 7291 C C . GLN B 1 320 ? -12.383 0.11 -12.148 1 90.12 320 GLN B C 1
ATOM 7293 O O . GLN B 1 320 ? -13.016 0.496 -11.164 1 90.12 320 GLN B O 1
ATOM 7298 N N . LYS B 1 321 ? -12.906 -0.084 -13.312 1 90 321 LYS B N 1
ATOM 7299 C CA . LYS B 1 321 ? -14.352 0.048 -13.461 1 90 321 LYS B CA 1
ATOM 7300 C C . LYS B 1 321 ? -15.094 -0.922 -12.547 1 90 321 LYS B C 1
ATOM 7302 O O . LYS B 1 321 ? -16.125 -0.576 -11.977 1 90 321 LYS B O 1
ATOM 7307 N N . MET B 1 322 ? -14.562 -2.064 -12.453 1 93.19 322 MET B N 1
ATOM 7308 C CA . MET B 1 322 ? -15.172 -3.084 -11.609 1 93.19 322 MET B CA 1
ATOM 7309 C C . MET B 1 322 ? -15.094 -2.691 -10.133 1 93.19 322 MET B C 1
ATOM 7311 O O . MET B 1 322 ? -16.031 -2.926 -9.367 1 93.19 322 MET B O 1
ATOM 7315 N N . VAL B 1 323 ? -13.992 -2.135 -9.758 1 87.81 323 VAL B N 1
ATOM 7316 C CA . VAL B 1 323 ? -13.836 -1.677 -8.375 1 87.81 323 VAL B CA 1
ATOM 7317 C C . VAL B 1 323 ? -14.852 -0.576 -8.078 1 87.81 323 VAL B C 1
ATOM 7319 O O . VAL B 1 323 ? -15.508 -0.598 -7.035 1 87.81 323 VAL B O 1
ATOM 7322 N N . ASP B 1 324 ? -14.969 0.293 -9 1 82.19 324 ASP B N 1
ATOM 7323 C CA . ASP B 1 324 ? -15.867 1.434 -8.828 1 82.19 324 ASP B CA 1
ATOM 7324 C C . ASP B 1 324 ? -17.328 0.982 -8.75 1 82.19 324 ASP B C 1
ATOM 7326 O O . ASP B 1 324 ? -18.125 1.571 -8.023 1 82.19 324 ASP B O 1
ATOM 7330 N N . SER B 1 325 ? -17.594 -0.058 -9.477 1 86.19 325 SER B N 1
ATOM 7331 C CA . SER B 1 325 ? -18.969 -0.542 -9.508 1 86.19 325 SER B CA 1
ATOM 7332 C C . SER B 1 325 ? -19.219 -1.57 -8.406 1 86.19 325 SER B C 1
ATOM 7334 O O . SER B 1 325 ? -20.328 -2.088 -8.273 1 86.19 325 SER B O 1
ATOM 7336 N N . SER B 1 326 ? -18.266 -1.912 -7.684 1 85.25 326 SER B N 1
ATOM 7337 C CA . SER B 1 326 ? -18.359 -2.893 -6.605 1 85.25 326 SER B CA 1
ATOM 7338 C C . SER B 1 326 ? -18.891 -4.23 -7.117 1 85.25 326 SER B C 1
ATOM 7340 O O . SER B 1 326 ? -19.844 -4.777 -6.566 1 85.25 326 SER B O 1
ATOM 7342 N N . THR B 1 327 ? -18.234 -4.664 -8.172 1 91.88 327 THR B N 1
ATOM 7343 C CA . THR B 1 327 ? -18.594 -5.961 -8.75 1 91.88 327 THR B CA 1
ATOM 7344 C C . THR B 1 327 ? -18.359 -7.082 -7.738 1 91.88 327 THR B C 1
ATOM 7346 O O . THR B 1 327 ? -17.312 -7.133 -7.098 1 91.88 327 THR B O 1
ATOM 7349 N N . ASP B 1 328 ? -19.297 -7.965 -7.637 1 95.56 328 ASP B N 1
ATOM 7350 C CA . ASP B 1 328 ? -19.188 -9.117 -6.746 1 95.56 328 ASP B CA 1
ATOM 7351 C C . ASP B 1 328 ? -18.438 -10.266 -7.422 1 95.56 328 ASP B C 1
ATOM 7353 O O . ASP B 1 328 ? -18.969 -10.914 -8.32 1 95.56 328 ASP B O 1
ATOM 7357 N N . LEU B 1 329 ? -17.266 -10.578 -6.977 1 96.69 329 LEU B N 1
ATOM 7358 C CA . LEU B 1 329 ? -16.422 -11.602 -7.59 1 96.69 329 LEU B CA 1
ATOM 7359 C C . LEU B 1 329 ? -16.859 -13 -7.16 1 96.69 329 LEU B C 1
ATOM 7361 O O . LEU B 1 329 ? -16.453 -13.992 -7.766 1 96.69 329 LEU B O 1
ATOM 7365 N N . THR B 1 330 ? -17.641 -13.109 -6.145 1 95.56 330 THR B N 1
ATOM 7366 C CA . THR B 1 330 ? -18.094 -14.422 -5.691 1 95.56 330 THR B CA 1
ATOM 7367 C C . THR B 1 330 ? -19.062 -15.039 -6.691 1 95.56 330 THR B C 1
ATOM 7369 O O . THR B 1 330 ? -19.219 -16.266 -6.742 1 95.56 330 THR B O 1
ATOM 7372 N N . THR B 1 331 ? -19.641 -14.18 -7.523 1 94.12 331 THR B N 1
ATOM 7373 C CA . THR B 1 331 ? -20.656 -14.688 -8.445 1 94.12 331 THR B CA 1
ATOM 7374 C C . THR B 1 331 ? -20.281 -14.375 -9.891 1 94.12 331 THR B C 1
ATOM 7376 O O . THR B 1 331 ? -20.688 -15.086 -10.812 1 94.12 331 THR B O 1
ATOM 7379 N N . SER B 1 332 ? -19.5 -13.438 -10.117 1 95.38 332 SER B N 1
ATOM 7380 C CA . SER B 1 332 ? -19.203 -12.992 -11.477 1 95.38 332 SER B CA 1
ATOM 7381 C C . SER B 1 332 ? -18.031 -13.773 -12.062 1 95.38 332 SER B C 1
ATOM 7383 O O . SER B 1 332 ? -16.875 -13.531 -11.719 1 95.38 332 SER B O 1
ATOM 7385 N N . GLY B 1 333 ? -18.328 -14.617 -13.031 1 95.38 333 GLY B N 1
ATOM 7386 C CA . GLY B 1 333 ? -17.266 -15.328 -13.727 1 95.38 333 GLY B CA 1
ATOM 7387 C C . GLY B 1 333 ? -16.391 -14.422 -14.57 1 95.38 333 GLY B C 1
ATOM 7388 O O . GLY B 1 333 ? -15.172 -14.578 -14.609 1 95.38 333 GLY B O 1
ATOM 7389 N N . GLU B 1 334 ? -17.047 -13.477 -15.188 1 95.88 334 GLU B N 1
ATOM 7390 C CA . GLU B 1 334 ? -16.312 -12.516 -16.016 1 95.88 334 GLU B CA 1
ATOM 7391 C C . GLU B 1 334 ? -15.375 -11.664 -15.18 1 95.88 334 GLU B C 1
ATOM 7393 O O . GLU B 1 334 ? -14.25 -11.375 -15.602 1 95.88 334 GLU B O 1
ATOM 7398 N N . GLY B 1 335 ? -15.906 -11.273 -14.039 1 97.5 335 GLY B N 1
ATOM 7399 C CA . GLY B 1 335 ? -15.07 -10.5 -13.141 1 97.5 335 GLY B CA 1
ATOM 7400 C C . GLY B 1 335 ? -13.82 -11.242 -12.695 1 97.5 335 GLY B C 1
ATOM 7401 O O . GLY B 1 335 ? -12.742 -10.656 -12.609 1 97.5 335 GLY B O 1
ATOM 7402 N N . VAL B 1 336 ? -13.992 -12.492 -12.438 1 98.12 336 VAL B N 1
ATOM 7403 C CA . VAL B 1 336 ? -12.875 -13.32 -12.016 1 98.12 336 VAL B CA 1
ATOM 7404 C C . VAL B 1 336 ? -11.836 -13.398 -13.133 1 98.12 336 VAL B C 1
ATOM 7406 O O . VAL B 1 336 ? -10.633 -13.312 -12.875 1 98.12 336 VAL B O 1
ATOM 7409 N N . GLU B 1 337 ? -12.273 -13.531 -14.344 1 98.25 337 GLU B N 1
ATOM 7410 C CA . GLU B 1 337 ? -11.367 -13.641 -15.484 1 98.25 337 GLU B CA 1
ATOM 7411 C C . GLU B 1 337 ? -10.57 -12.352 -15.68 1 98.25 337 GLU B C 1
ATOM 7413 O O . GLU B 1 337 ? -9.383 -12.391 -16.016 1 98.25 337 GLU B O 1
ATOM 7418 N N . ILE B 1 338 ? -11.195 -11.242 -15.484 1 98.38 338 ILE B N 1
ATOM 7419 C CA . ILE B 1 338 ? -10.5 -9.969 -15.586 1 98.38 338 ILE B CA 1
ATOM 7420 C C . ILE B 1 338 ? -9.469 -9.844 -14.469 1 98.38 338 ILE B C 1
ATOM 7422 O O . ILE B 1 338 ? -8.352 -9.359 -14.695 1 98.38 338 ILE B O 1
ATOM 7426 N N . CYS B 1 339 ? -9.852 -10.258 -13.312 1 98.25 339 CYS B N 1
ATOM 7427 C CA . CYS B 1 339 ? -8.906 -10.242 -12.195 1 98.25 339 CYS B CA 1
ATOM 7428 C C . CYS B 1 339 ? -7.738 -11.172 -12.453 1 98.25 339 CYS B C 1
ATOM 7430 O O . CYS B 1 339 ? -6.602 -10.867 -12.086 1 98.25 339 CYS B O 1
ATOM 7432 N N . GLN B 1 340 ? -8.039 -12.32 -13.031 1 98.38 340 GLN B N 1
ATOM 7433 C CA . GLN B 1 340 ? -6.961 -13.227 -13.422 1 98.38 340 GLN B CA 1
ATOM 7434 C C . GLN B 1 340 ? -5.988 -12.547 -14.383 1 98.38 340 GLN B C 1
ATOM 7436 O O . GLN B 1 340 ? -4.773 -12.703 -14.258 1 98.38 340 GLN B O 1
ATOM 7441 N N . ALA B 1 341 ? -6.559 -11.844 -15.336 1 98.62 341 ALA B N 1
ATOM 7442 C CA . ALA B 1 341 ? -5.719 -11.109 -16.281 1 98.62 341 ALA B CA 1
ATOM 7443 C C . ALA B 1 341 ? -4.82 -10.117 -15.555 1 98.62 341 ALA B C 1
ATOM 7445 O O . ALA B 1 341 ? -3.629 -10.008 -15.859 1 98.62 341 ALA B O 1
ATOM 7446 N N . ALA B 1 342 ? -5.391 -9.438 -14.609 1 98.5 342 ALA B N 1
ATOM 7447 C CA . ALA B 1 342 ? -4.648 -8.438 -13.844 1 98.5 342 ALA B CA 1
ATOM 7448 C C . ALA B 1 342 ? -3.525 -9.086 -13.039 1 98.5 342 ALA B C 1
ATOM 7450 O O . ALA B 1 342 ? -2.393 -8.594 -13.031 1 98.5 342 ALA B O 1
ATOM 7451 N N . VAL B 1 343 ? -3.814 -10.141 -12.406 1 98 343 VAL B N 1
ATOM 7452 C CA . VAL B 1 343 ? -2.824 -10.844 -11.594 1 98 343 VAL B CA 1
ATOM 7453 C C . VAL B 1 343 ? -1.71 -11.383 -12.484 1 98 343 VAL B C 1
ATOM 7455 O O . VAL B 1 343 ? -0.535 -11.344 -12.117 1 98 343 VAL B O 1
ATOM 7458 N N . LEU B 1 344 ? -2.059 -11.859 -13.641 1 96.81 344 LEU B N 1
ATOM 7459 C CA . LEU B 1 344 ? -1.074 -12.406 -14.57 1 96.81 344 LEU B CA 1
ATOM 7460 C C . LEU B 1 344 ? -0.117 -11.32 -15.047 1 96.81 344 LEU B C 1
ATOM 7462 O O . LEU B 1 344 ? 1.097 -11.531 -15.102 1 96.81 344 LEU B O 1
ATOM 7466 N N . ILE B 1 345 ? -0.661 -10.219 -15.422 1 96.44 345 ILE B N 1
ATOM 7467 C CA . ILE B 1 345 ? 0.205 -9.18 -15.969 1 96.44 345 ILE B CA 1
ATOM 7468 C C . ILE B 1 345 ? 1.09 -8.617 -14.859 1 96.44 345 ILE B C 1
ATOM 7470 O O . ILE B 1 345 ? 2.238 -8.234 -15.102 1 96.44 345 ILE B O 1
ATOM 7474 N N . VAL B 1 346 ? 0.551 -8.531 -13.633 1 95 346 VAL B N 1
ATOM 7475 C CA . VAL B 1 346 ? 1.369 -8.117 -12.492 1 95 346 VAL B CA 1
ATOM 7476 C C . VAL B 1 346 ? 2.512 -9.109 -12.289 1 95 346 VAL B C 1
ATOM 7478 O O . VAL B 1 346 ? 3.656 -8.711 -12.062 1 95 346 VAL B O 1
ATOM 7481 N N . SER B 1 347 ? 2.205 -10.375 -12.375 1 92.81 347 SER B N 1
ATOM 7482 C CA . SER B 1 347 ? 3.225 -11.414 -12.242 1 92.81 347 SER B CA 1
ATOM 7483 C C . SER B 1 347 ? 4.301 -11.266 -13.312 1 92.81 347 SER B C 1
ATOM 7485 O O . SER B 1 347 ? 5.492 -11.359 -13.023 1 92.81 347 SER B O 1
ATOM 7487 N N . LEU B 1 348 ? 3.822 -11.047 -14.461 1 91.31 348 LEU B N 1
ATOM 7488 C CA . LEU B 1 348 ? 4.73 -10.945 -15.602 1 91.31 348 LEU B CA 1
ATOM 7489 C C . LEU B 1 348 ? 5.633 -9.727 -15.469 1 91.31 348 LEU B C 1
ATOM 7491 O O . LEU B 1 348 ? 6.848 -9.82 -15.641 1 91.31 348 LEU B O 1
ATOM 7495 N N . GLN B 1 349 ? 5.102 -8.617 -15.109 1 90.75 349 GLN B N 1
ATOM 7496 C CA . GLN B 1 349 ? 5.844 -7.359 -15.086 1 90.75 349 GLN B CA 1
ATOM 7497 C C . GLN B 1 349 ? 6.699 -7.254 -13.828 1 90.75 349 GLN B C 1
ATOM 7499 O O . GLN B 1 349 ? 7.695 -6.523 -13.805 1 90.75 349 GLN B O 1
ATOM 7504 N N . SER B 1 350 ? 6.32 -7.883 -12.789 1 85.94 350 SER B N 1
ATOM 7505 C CA . SER B 1 350 ? 7.133 -7.867 -11.578 1 85.94 350 SER B CA 1
ATOM 7506 C C . SER B 1 350 ? 8.461 -8.594 -11.789 1 85.94 350 SER B C 1
ATOM 7508 O O . SER B 1 350 ? 9.422 -8.352 -11.062 1 85.94 350 SER B O 1
ATOM 7510 N N . THR B 1 351 ? 8.508 -9.445 -12.758 1 77.69 351 THR B N 1
ATOM 7511 C CA . THR B 1 351 ? 9.711 -10.227 -13.016 1 77.69 351 THR B CA 1
ATOM 7512 C C . THR B 1 351 ? 10.531 -9.602 -14.133 1 77.69 351 THR B C 1
ATOM 7514 O O . THR B 1 351 ? 11.656 -10.039 -14.398 1 77.69 351 THR B O 1
ATOM 7517 N N . HIS B 1 352 ? 9.93 -8.656 -14.758 1 76.25 352 HIS B N 1
ATOM 7518 C CA . HIS B 1 352 ? 10.641 -8 -15.852 1 76.25 352 HIS B CA 1
ATOM 7519 C C . HIS B 1 352 ? 11.422 -6.789 -15.359 1 76.25 352 HIS B C 1
ATOM 7521 O O . HIS B 1 352 ? 10.992 -6.109 -14.422 1 76.25 352 HIS B O 1
ATOM 7527 N N . GLN B 1 353 ? 12.562 -6.598 -16 1 69.81 353 GLN B N 1
ATOM 7528 C CA . GLN B 1 353 ? 13.414 -5.477 -15.617 1 69.81 353 GLN B CA 1
ATOM 7529 C C . GLN B 1 353 ? 12.875 -4.164 -16.188 1 69.81 353 GLN B C 1
ATOM 7531 O O . GLN B 1 353 ? 12.219 -4.156 -17.234 1 69.81 353 GLN B O 1
ATOM 7536 N N . GLY B 1 354 ? 13.062 -3.107 -15.414 1 68.5 354 GLY B N 1
ATOM 7537 C CA . GLY B 1 354 ? 12.734 -1.774 -15.891 1 68.5 354 GLY B CA 1
ATOM 7538 C C . GLY B 1 354 ? 11.719 -1.06 -15.016 1 68.5 354 GLY B C 1
ATOM 7539 O O . GLY B 1 354 ? 11.523 -1.423 -13.859 1 68.5 354 GLY B O 1
ATOM 7540 N N . GLY B 1 355 ? 11.203 0.013 -15.469 1 68.94 355 GLY B N 1
ATOM 7541 C CA . GLY B 1 355 ? 10.281 0.898 -14.766 1 68.94 355 GLY B CA 1
ATOM 7542 C C . GLY B 1 355 ? 8.914 0.292 -14.555 1 68.94 355 GLY B C 1
ATOM 7543 O O . GLY B 1 355 ? 8.109 0.81 -13.773 1 68.94 355 GLY B O 1
ATOM 7544 N N . ALA B 1 356 ? 8.672 -0.902 -15.023 1 83.62 356 ALA B N 1
ATOM 7545 C CA . ALA B 1 356 ? 7.348 -1.502 -14.938 1 83.62 356 ALA B CA 1
ATOM 7546 C C . ALA B 1 356 ? 7.086 -2.049 -13.531 1 83.62 356 ALA B C 1
ATOM 7548 O O . ALA B 1 356 ? 5.949 -2.051 -13.062 1 83.62 356 ALA B O 1
ATOM 7549 N N . ARG B 1 357 ? 8.133 -2.449 -12.898 1 87.19 357 ARG B N 1
ATOM 7550 C CA . ARG B 1 357 ? 7.98 -3.047 -11.578 1 87.19 357 ARG B CA 1
ATOM 7551 C C . ARG B 1 357 ? 7.484 -2.018 -10.57 1 87.19 357 ARG B C 1
ATOM 7553 O O . ARG B 1 357 ? 6.609 -2.312 -9.75 1 87.19 357 ARG B O 1
ATOM 7560 N N . GLU B 1 358 ? 8.055 -0.853 -10.602 1 85.44 358 GLU B N 1
ATOM 7561 C CA . GLU B 1 358 ? 7.629 0.199 -9.688 1 85.44 358 GLU B CA 1
ATOM 7562 C C . GLU B 1 358 ? 6.168 0.576 -9.906 1 85.44 358 GLU B C 1
ATOM 7564 O O . GLU B 1 358 ? 5.406 0.731 -8.953 1 85.44 358 GLU B O 1
ATOM 7569 N N . ARG B 1 359 ? 5.824 0.779 -11.109 1 87.62 359 ARG B N 1
ATOM 7570 C CA . ARG B 1 359 ? 4.449 1.121 -11.461 1 87.62 359 ARG B CA 1
ATOM 7571 C C . ARG B 1 359 ? 3.482 0.027 -11.016 1 87.62 359 ARG B C 1
ATOM 7573 O O . ARG B 1 359 ? 2.418 0.318 -10.461 1 87.62 359 ARG B O 1
ATOM 7580 N N . THR B 1 360 ? 3.869 -1.188 -11.289 1 89.5 360 THR B N 1
ATOM 7581 C CA . THR B 1 360 ? 3.029 -2.318 -10.906 1 89.5 360 THR B CA 1
ATOM 7582 C C . THR B 1 360 ? 2.885 -2.398 -9.391 1 89.5 360 THR B C 1
ATOM 7584 O O . THR B 1 360 ? 1.792 -2.654 -8.883 1 89.5 360 THR B O 1
ATOM 7587 N N . ALA B 1 361 ? 3.943 -2.189 -8.703 1 90.44 361 ALA B N 1
ATOM 7588 C CA . ALA B 1 361 ? 3.939 -2.27 -7.246 1 90.44 361 ALA B CA 1
ATOM 7589 C C . ALA B 1 361 ? 3.121 -1.134 -6.637 1 90.44 361 ALA B C 1
ATOM 7591 O O . ALA B 1 361 ? 2.359 -1.347 -5.691 1 90.44 361 ALA B O 1
ATOM 7592 N N . THR B 1 362 ? 3.195 0.048 -7.176 1 87.19 362 THR B N 1
ATOM 7593 C CA . THR B 1 362 ? 2.641 1.25 -6.562 1 87.19 362 THR B CA 1
ATOM 7594 C C . THR B 1 362 ? 1.21 1.487 -7.035 1 87.19 362 THR B C 1
ATOM 7596 O O . THR B 1 362 ? 0.358 1.925 -6.258 1 87.19 362 THR B O 1
ATOM 7599 N N . LEU B 1 363 ? 0.958 1.125 -8.344 1 87.94 363 LEU B N 1
ATOM 7600 C CA . LEU B 1 363 ? -0.31 1.558 -8.922 1 87.94 363 LEU B CA 1
ATOM 7601 C C . LEU B 1 363 ? -1.236 0.369 -9.156 1 87.94 363 LEU B C 1
ATOM 7603 O O . LEU B 1 363 ? -2.461 0.515 -9.125 1 87.94 363 LEU B O 1
ATOM 7607 N N . ARG B 1 364 ? -0.671 -0.729 -9.422 1 93.31 364 ARG B N 1
ATOM 7608 C CA . ARG B 1 364 ? -1.516 -1.807 -9.922 1 93.31 364 ARG B CA 1
ATOM 7609 C C . ARG B 1 364 ? -1.808 -2.832 -8.836 1 93.31 364 ARG B C 1
ATOM 7611 O O . ARG B 1 364 ? -2.965 -3.186 -8.602 1 93.31 364 ARG B O 1
ATOM 7618 N N . SER B 1 365 ? -0.793 -3.268 -8.148 1 92.94 365 SER B N 1
ATOM 7619 C CA . SER B 1 365 ? -0.969 -4.281 -7.113 1 92.94 365 SER B CA 1
ATOM 7620 C C . SER B 1 365 ? -1.993 -3.84 -6.074 1 92.94 365 SER B C 1
ATOM 7622 O O . SER B 1 365 ? -2.836 -4.633 -5.648 1 92.94 365 SER B O 1
ATOM 7624 N N . PRO B 1 366 ? -2.002 -2.551 -5.664 1 90.56 366 PRO B N 1
ATOM 7625 C CA . PRO B 1 366 ? -3.01 -2.117 -4.691 1 90.56 366 PRO B CA 1
ATOM 7626 C C . PRO B 1 366 ? -4.434 -2.199 -5.242 1 90.56 366 PRO B C 1
ATOM 7628 O O . PRO B 1 366 ? -5.375 -2.455 -4.488 1 90.56 366 PRO B O 1
ATOM 7631 N N . VAL B 1 367 ? -4.598 -2.002 -6.555 1 93.38 367 VAL B N 1
ATOM 7632 C CA . VAL B 1 367 ? -5.914 -2.084 -7.172 1 93.38 367 VAL B CA 1
ATOM 7633 C C . VAL B 1 367 ? -6.414 -3.527 -7.133 1 93.38 367 VAL B C 1
ATOM 7635 O O . VAL B 1 367 ? -7.598 -3.775 -6.887 1 93.38 367 VAL B O 1
ATOM 7638 N N . VAL B 1 368 ? -5.5 -4.438 -7.371 1 96.44 368 VAL B N 1
ATOM 7639 C CA . VAL B 1 368 ? -5.855 -5.848 -7.281 1 96.44 368 VAL B CA 1
ATOM 7640 C C . VAL B 1 368 ? -6.316 -6.176 -5.863 1 96.44 368 VAL B C 1
ATOM 7642 O O . VAL B 1 368 ? -7.336 -6.844 -5.676 1 96.44 368 VAL B O 1
ATOM 7645 N N . ALA B 1 369 ? -5.566 -5.723 -4.871 1 94.12 369 ALA B N 1
ATOM 7646 C CA . ALA B 1 369 ? -5.93 -5.949 -3.475 1 94.12 369 ALA B CA 1
ATOM 7647 C C . ALA B 1 369 ? -7.301 -5.359 -3.158 1 94.12 369 ALA B C 1
ATOM 7649 O O . ALA B 1 369 ? -8.125 -5.996 -2.496 1 94.12 369 ALA B O 1
ATOM 7650 N N . ALA B 1 370 ? -7.555 -4.188 -3.678 1 91.38 370 ALA B N 1
ATOM 7651 C CA . ALA B 1 370 ? -8.836 -3.521 -3.453 1 91.38 370 ALA B CA 1
ATOM 7652 C C . ALA B 1 370 ? -9.984 -4.316 -4.066 1 91.38 370 ALA B C 1
ATOM 7654 O O . ALA B 1 370 ? -11.062 -4.422 -3.479 1 91.38 370 ALA B O 1
ATOM 7655 N N . MET B 1 371 ? -9.727 -4.828 -5.207 1 94.75 371 MET B N 1
ATOM 7656 C CA . MET B 1 371 ? -10.758 -5.602 -5.887 1 94.75 371 MET B CA 1
ATOM 7657 C C . MET B 1 371 ? -11.086 -6.871 -5.105 1 94.75 371 MET B C 1
ATOM 7659 O O . MET B 1 371 ? -12.25 -7.254 -4.992 1 94.75 371 MET B O 1
ATOM 7663 N N . ILE B 1 372 ? -10.078 -7.512 -4.621 1 94.94 372 ILE B N 1
ATOM 7664 C CA . ILE B 1 372 ? -10.273 -8.727 -3.838 1 94.94 372 ILE B CA 1
ATOM 7665 C C . ILE B 1 372 ? -11.102 -8.414 -2.592 1 94.94 372 ILE B C 1
ATOM 7667 O O . ILE B 1 372 ? -12.023 -9.148 -2.25 1 94.94 372 ILE B O 1
ATOM 7671 N N . ARG B 1 373 ? -10.836 -7.32 -1.94 1 91.19 373 ARG B N 1
ATOM 7672 C CA . ARG B 1 373 ? -11.555 -6.91 -0.739 1 91.19 373 ARG B CA 1
ATOM 7673 C C . ARG B 1 373 ? -12.992 -6.539 -1.063 1 91.19 373 ARG B C 1
ATOM 7675 O O . ARG B 1 373 ? -13.93 -7.086 -0.478 1 91.19 373 ARG B O 1
ATOM 7682 N N . ARG B 1 374 ? -13.172 -5.766 -2.068 1 89.19 374 ARG B N 1
ATOM 7683 C CA . ARG B 1 374 ? -14.5 -5.277 -2.432 1 89.19 374 ARG B CA 1
ATOM 7684 C C . ARG B 1 374 ? -15.328 -6.379 -3.082 1 89.19 374 ARG B C 1
ATOM 7686 O O . ARG B 1 374 ? -16.562 -6.375 -2.988 1 89.19 374 ARG B O 1
ATOM 7693 N N . GLY B 1 375 ? -14.602 -7.203 -3.734 1 93.75 375 GLY B N 1
ATOM 7694 C CA . GLY B 1 375 ? -15.281 -8.281 -4.438 1 93.75 375 GLY B CA 1
ATOM 7695 C C . GLY B 1 375 ? -15.734 -9.398 -3.518 1 93.75 375 GLY B C 1
ATOM 7696 O O . GLY B 1 375 ? -16.375 -10.352 -3.963 1 93.75 375 GLY B O 1
ATOM 7697 N N . GLY B 1 376 ? -15.312 -9.352 -2.264 1 93.31 376 GLY B N 1
ATOM 7698 C CA . GLY B 1 376 ? -15.789 -10.312 -1.283 1 93.31 376 GLY B CA 1
ATOM 7699 C C . GLY B 1 376 ? -14.977 -11.602 -1.266 1 93.31 376 GLY B C 1
ATOM 7700 O O . GLY B 1 376 ? -15.469 -12.641 -0.825 1 93.31 376 GLY B O 1
ATOM 7701 N N . LEU B 1 377 ? -13.773 -11.555 -1.712 1 96.12 377 LEU B N 1
ATOM 7702 C CA . LEU B 1 377 ? -13.008 -12.797 -1.813 1 96.12 377 LEU B CA 1
ATOM 7703 C C . LEU B 1 377 ? -12.109 -12.984 -0.597 1 96.12 377 LEU B C 1
ATOM 7705 O O . LEU B 1 377 ? -11.477 -14.031 -0.444 1 96.12 377 LEU B O 1
ATOM 7709 N N . VAL B 1 378 ? -12.078 -11.992 0.261 1 93.62 378 VAL B N 1
ATOM 7710 C CA . VAL B 1 378 ? -11.328 -12.18 1.5 1 93.62 378 VAL B CA 1
ATOM 7711 C C . VAL B 1 378 ? -11.984 -13.273 2.342 1 93.62 378 VAL B C 1
ATOM 7713 O O . VAL B 1 378 ? -13.164 -13.188 2.67 1 93.62 378 VAL B O 1
ATOM 7716 N N . GLY B 1 379 ? -11.219 -14.305 2.643 1 93.44 379 GLY B N 1
ATOM 7717 C CA . GLY B 1 379 ? -11.734 -15.414 3.436 1 93.44 379 GLY B CA 1
ATOM 7718 C C . GLY B 1 379 ? -12.531 -16.422 2.617 1 93.44 379 GLY B C 1
ATOM 7719 O O . GLY B 1 379 ? -13.195 -17.297 3.176 1 93.44 379 GLY B O 1
ATOM 7720 N N . PHE B 1 380 ? -12.414 -16.312 1.316 1 95.44 380 PHE B N 1
ATOM 7721 C CA . PHE B 1 380 ? -13.164 -17.219 0.443 1 95.44 380 PHE B CA 1
ATOM 7722 C C . PHE B 1 380 ? -12.695 -18.656 0.614 1 95.44 380 PHE B C 1
ATOM 7724 O O . PHE B 1 380 ? -11.492 -18.922 0.67 1 95.44 380 PHE B O 1
ATOM 7731 N N . SER B 1 381 ? -13.633 -19.562 0.832 1 94.19 381 SER B N 1
ATOM 7732 C CA . SER B 1 381 ? -13.328 -20.969 1.12 1 94.19 381 SER B CA 1
ATOM 7733 C C . SER B 1 381 ? -14.289 -21.906 0.404 1 94.19 381 SER B C 1
ATOM 7735 O O . SER B 1 381 ? -15.336 -21.469 -0.077 1 94.19 381 SER B O 1
ATOM 7737 N N . HIS B 1 382 ? -13.742 -23.109 0.325 1 91.06 382 HIS B N 1
ATOM 7738 C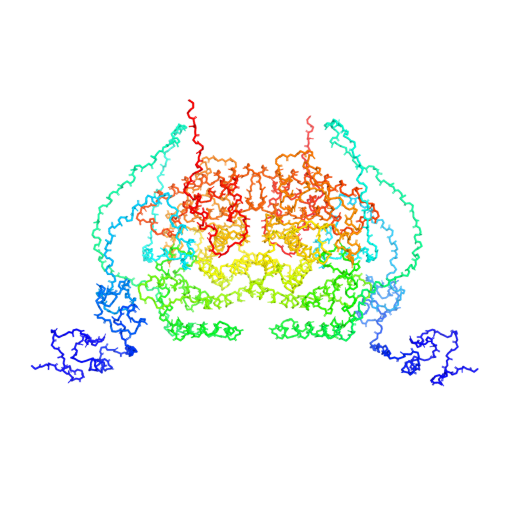 CA . HIS B 1 382 ? -14.672 -24.156 -0.126 1 91.06 382 HIS B CA 1
ATOM 7739 C C . HIS B 1 382 ? -15.797 -24.359 0.878 1 91.06 382 HIS B C 1
ATOM 7741 O O . HIS B 1 382 ? -15.547 -24.469 2.082 1 91.06 382 HIS B O 1
ATOM 7747 N N . ASP B 1 383 ? -17.062 -24.125 0.555 1 77 383 ASP B N 1
ATOM 7748 C CA . ASP B 1 383 ? -18.203 -24.297 1.438 1 77 383 ASP B CA 1
ATOM 7749 C C . ASP B 1 383 ? -18.359 -25.766 1.856 1 77 383 ASP B C 1
ATOM 7751 O O . ASP B 1 383 ? -18.719 -26.047 3.002 1 77 383 ASP B O 1
ATOM 7755 N N . VAL B 1 384 ? -18.234 -26.547 0.859 1 77.31 384 VAL B N 1
ATOM 7756 C CA . VAL B 1 384 ? -18.359 -28 1.036 1 77.31 384 VAL B CA 1
ATOM 7757 C C . VAL B 1 384 ? -17.062 -28.688 0.641 1 77.31 384 VAL B C 1
ATOM 7759 O O . VAL B 1 384 ? -16.344 -28.219 -0.244 1 77.31 384 VAL B O 1
ATOM 7762 N N . PRO B 1 385 ? -16.766 -29.672 1.471 1 77.5 385 PRO B N 1
ATOM 7763 C CA . PRO B 1 385 ? -15.578 -30.422 1.057 1 77.5 385 PRO B CA 1
ATOM 7764 C C . PRO B 1 385 ? -15.656 -30.906 -0.392 1 77.5 385 PRO B C 1
ATOM 7766 O O . PRO B 1 385 ? -16.75 -31.156 -0.904 1 77.5 385 PRO B O 1
ATOM 7769 N N . PRO B 1 386 ? -14.609 -30.984 -0.964 1 73.94 386 PRO B N 1
ATOM 7770 C CA . PRO B 1 386 ? -14.562 -31.391 -2.371 1 73.94 386 PRO B CA 1
ATOM 7771 C C . PRO B 1 386 ? -15.266 -32.719 -2.623 1 73.94 386 PRO B C 1
ATOM 7773 O O . PRO B 1 386 ? -15.781 -32.969 -3.719 1 73.94 386 PRO B O 1
ATOM 7776 N N . SER B 1 387 ? -15.328 -33.5 -1.68 1 76.38 387 SER B N 1
ATOM 7777 C CA . SER B 1 387 ? -15.945 -34.812 -1.836 1 76.38 387 SER B CA 1
ATOM 7778 C C . SER B 1 387 ? -17.453 -34.688 -2.066 1 76.38 387 SER B C 1
ATOM 7780 O O . SER B 1 387 ? -18.062 -35.594 -2.623 1 76.38 387 SER B O 1
ATOM 7782 N N . LYS B 1 388 ? -17.922 -33.531 -1.808 1 80.38 388 LYS B N 1
ATOM 7783 C CA . LYS B 1 388 ? -19.375 -33.406 -1.893 1 80.38 388 LYS B CA 1
ATOM 7784 C C . LYS B 1 388 ? -19.75 -32.344 -2.939 1 80.38 388 LYS B C 1
ATOM 7786 O O . LYS B 1 388 ? -20.922 -31.953 -3.033 1 80.38 388 LYS B O 1
ATOM 7791 N N . THR B 1 389 ? -18.75 -31.984 -3.662 1 87.38 389 THR B N 1
ATOM 7792 C CA . THR B 1 389 ? -19.031 -30.953 -4.645 1 87.38 389 THR B CA 1
ATOM 7793 C C . THR B 1 389 ? -18.891 -31.5 -6.062 1 87.38 389 THR B C 1
ATOM 7795 O O . THR B 1 389 ? -18.219 -32.5 -6.285 1 87.38 389 THR B O 1
ATOM 7798 N N . THR B 1 390 ? -19.594 -30.891 -6.945 1 92.12 390 THR B N 1
ATOM 7799 C CA . THR B 1 390 ? -19.422 -31.219 -8.359 1 92.12 390 THR B CA 1
ATOM 7800 C C . THR B 1 390 ? -18.125 -30.641 -8.898 1 92.12 390 THR B C 1
ATOM 7802 O O . THR B 1 390 ? -17.578 -29.688 -8.336 1 92.12 390 THR B O 1
ATOM 7805 N N . TRP B 1 391 ? -17.641 -31.328 -9.953 1 94.81 391 TRP B N 1
ATOM 7806 C CA . TRP B 1 391 ? -16.406 -30.875 -10.586 1 94.81 391 TRP B CA 1
ATOM 7807 C C . TRP B 1 391 ? -16.516 -29.406 -11.008 1 94.81 391 TRP B C 1
ATOM 7809 O O . TRP B 1 391 ? -15.586 -28.625 -10.805 1 94.81 391 TRP B O 1
ATOM 7819 N N . SER B 1 392 ? -17.625 -29 -11.555 1 94.19 392 SER B N 1
ATOM 7820 C CA . SER B 1 392 ? -17.828 -27.641 -12.016 1 94.19 392 SER B CA 1
ATOM 7821 C C . SER B 1 392 ? -17.812 -26.656 -10.859 1 94.19 392 SER B C 1
ATOM 7823 O O . SER B 1 392 ? -17.219 -25.578 -10.953 1 94.19 392 SER B O 1
ATOM 7825 N N . GLN B 1 393 ? -18.438 -27 -9.844 1 93.75 393 GLN B N 1
ATOM 7826 C CA . GLN B 1 393 ? -18.469 -26.156 -8.648 1 93.75 393 GLN B CA 1
ATOM 7827 C C . GLN B 1 393 ? -17.094 -26.078 -8.008 1 93.75 393 GLN B C 1
ATOM 7829 O O . GLN B 1 393 ? -16.688 -25.016 -7.531 1 93.75 393 GLN B O 1
ATOM 7834 N N . PHE B 1 394 ? -16.469 -27.234 -7.996 1 95.06 394 PHE B N 1
ATOM 7835 C CA . PHE B 1 394 ? -15.109 -27.281 -7.465 1 95.06 394 PHE B CA 1
ATOM 7836 C C . PHE B 1 394 ? -14.195 -26.328 -8.227 1 95.06 394 PHE B C 1
ATOM 7838 O O . PHE B 1 394 ? -13.461 -25.547 -7.621 1 95.06 394 PHE B O 1
ATOM 7845 N N . ILE B 1 395 ? -14.266 -26.344 -9.531 1 95.81 395 ILE B N 1
ATOM 7846 C CA . ILE B 1 395 ? -13.398 -25.531 -10.367 1 95.81 395 ILE B CA 1
ATOM 7847 C C . ILE B 1 395 ? -13.695 -24.047 -10.125 1 95.81 395 ILE B C 1
ATOM 7849 O O . ILE B 1 395 ? -12.781 -23.234 -10.055 1 95.81 395 ILE B O 1
ATOM 7853 N N . GLU B 1 396 ? -14.914 -23.688 -10.031 1 95.38 396 GLU B N 1
ATOM 7854 C CA . GLU B 1 396 ? -15.305 -22.297 -9.805 1 95.38 396 GLU B CA 1
ATOM 7855 C C . GLU B 1 396 ? -14.742 -21.781 -8.492 1 95.38 396 GLU B C 1
ATOM 7857 O O . GLU B 1 396 ? -14.172 -20.688 -8.445 1 95.38 396 GLU B O 1
ATOM 7862 N N . HIS B 1 397 ? -14.844 -22.516 -7.477 1 95.88 397 HIS B N 1
ATOM 7863 C CA . HIS B 1 397 ? -14.367 -22.109 -6.16 1 95.88 397 HIS B CA 1
ATOM 7864 C C . HIS B 1 397 ? -12.844 -22.109 -6.102 1 95.88 397 HIS B C 1
ATOM 7866 O O . HIS B 1 397 ? -12.234 -21.172 -5.602 1 95.88 397 HIS B O 1
ATOM 7872 N N . GLU B 1 398 ? -12.297 -23.219 -6.629 1 97.12 398 GLU B N 1
ATOM 7873 C CA . GLU B 1 398 ? -10.844 -23.359 -6.598 1 97.12 398 GLU B CA 1
ATOM 7874 C C . GLU B 1 398 ? -10.172 -22.25 -7.398 1 97.12 398 GLU B C 1
ATOM 7876 O O . GLU B 1 398 ? -9.086 -21.781 -7.039 1 97.12 398 GLU B O 1
ATOM 7881 N N . THR B 1 399 ? -10.805 -21.844 -8.492 1 97.75 399 THR B N 1
ATOM 7882 C CA . THR B 1 399 ? -10.266 -20.734 -9.281 1 97.75 399 THR B CA 1
ATOM 7883 C C . THR B 1 399 ? -10.172 -19.469 -8.438 1 97.75 399 THR B C 1
ATOM 7885 O O . THR B 1 399 ? -9.164 -18.75 -8.5 1 97.75 399 THR B O 1
ATOM 7888 N N . ARG B 1 400 ? -11.156 -19.172 -7.691 1 98.12 400 ARG B N 1
ATOM 7889 C CA . ARG B 1 400 ? -11.18 -17.984 -6.844 1 98.12 400 ARG B CA 1
ATOM 7890 C C . ARG B 1 400 ? -10.133 -18.094 -5.738 1 98.12 400 ARG B C 1
ATOM 7892 O O . ARG B 1 400 ? -9.469 -17.109 -5.418 1 98.12 400 ARG B O 1
ATOM 7899 N N . ILE B 1 401 ? -9.961 -19.219 -5.156 1 97.88 401 ILE B N 1
ATOM 7900 C CA . ILE B 1 401 ? -8.977 -19.438 -4.098 1 97.88 401 ILE B CA 1
ATOM 7901 C C . ILE B 1 401 ? -7.57 -19.234 -4.652 1 97.88 401 ILE B C 1
ATOM 7903 O O . ILE B 1 401 ? -6.762 -18.531 -4.055 1 97.88 401 ILE B O 1
ATOM 7907 N N . ARG B 1 402 ? -7.32 -19.859 -5.777 1 97.81 402 ARG B N 1
ATOM 7908 C CA . ARG B 1 402 ? -6 -19.766 -6.383 1 97.81 402 ARG B CA 1
ATOM 7909 C C . ARG B 1 402 ? -5.723 -18.328 -6.852 1 97.81 402 ARG B C 1
ATOM 7911 O O . ARG B 1 402 ? -4.582 -17.875 -6.812 1 97.81 402 ARG B O 1
ATOM 7918 N N . LEU B 1 403 ? -6.77 -17.672 -7.309 1 98.06 403 LEU B N 1
ATOM 7919 C CA . LEU B 1 403 ? -6.641 -16.281 -7.707 1 98.06 403 LEU B CA 1
ATOM 7920 C C . LEU B 1 403 ? -6.164 -15.422 -6.535 1 98.06 403 LEU B C 1
ATOM 7922 O O . LEU B 1 403 ? -5.199 -14.664 -6.668 1 98.06 403 LEU B O 1
ATOM 7926 N N . VAL B 1 404 ? -6.801 -15.508 -5.379 1 98.12 404 VAL B N 1
ATOM 7927 C CA . VAL B 1 404 ? -6.434 -14.75 -4.191 1 98.12 404 VAL B CA 1
ATOM 7928 C C . VAL B 1 404 ? -5.02 -15.117 -3.75 1 98.12 404 VAL B C 1
ATOM 7930 O O . VAL B 1 404 ? -4.227 -14.25 -3.379 1 98.12 404 VAL B O 1
ATOM 7933 N N . THR B 1 405 ? -4.738 -16.344 -3.824 1 98 405 THR B N 1
ATOM 7934 C CA . THR B 1 405 ? -3.426 -16.844 -3.42 1 98 405 THR B CA 1
ATOM 7935 C C . THR B 1 405 ? -2.328 -16.203 -4.273 1 98 405 THR B C 1
ATOM 7937 O O . THR B 1 405 ? -1.319 -15.734 -3.744 1 98 405 THR B O 1
ATOM 7940 N N . TRP B 1 406 ? -2.535 -16.172 -5.516 1 97.38 406 TRP B N 1
ATOM 7941 C CA . TRP B 1 406 ? -1.486 -15.664 -6.398 1 97.38 406 TRP B CA 1
ATOM 7942 C C . TRP B 1 406 ? -1.402 -14.148 -6.332 1 97.38 406 TRP B C 1
ATOM 7944 O O . TRP B 1 406 ? -0.328 -13.57 -6.516 1 97.38 406 TRP B O 1
ATOM 7954 N N . ALA B 1 407 ? -2.514 -13.453 -6.125 1 97.75 407 ALA B N 1
ATOM 7955 C CA . ALA B 1 407 ? -2.426 -12.031 -5.836 1 97.75 407 ALA B CA 1
ATOM 7956 C C . ALA B 1 407 ? -1.535 -11.766 -4.625 1 97.75 407 ALA B C 1
ATOM 7958 O O . ALA B 1 407 ? -0.699 -10.859 -4.648 1 97.75 407 ALA B O 1
ATOM 7959 N N . PHE B 1 408 ? -1.763 -12.594 -3.607 1 97.44 408 PHE B N 1
ATOM 7960 C CA . PHE B 1 408 ? -0.987 -12.492 -2.377 1 97.44 408 PHE B CA 1
ATOM 7961 C C . PHE B 1 408 ? 0.476 -12.836 -2.629 1 97.44 408 PHE B C 1
ATOM 7963 O O . PHE B 1 408 ? 1.374 -12.18 -2.094 1 97.44 408 PHE B O 1
ATOM 7970 N N . ILE B 1 409 ? 0.768 -13.828 -3.434 1 96.12 409 ILE B N 1
ATOM 7971 C CA . ILE B 1 409 ? 2.127 -14.25 -3.748 1 96.12 409 ILE B CA 1
ATOM 7972 C C . ILE B 1 409 ? 2.855 -13.141 -4.5 1 96.12 409 ILE B C 1
ATOM 7974 O O . ILE B 1 409 ? 4.004 -12.82 -4.188 1 96.12 409 ILE B O 1
ATOM 7978 N N . ASN B 1 410 ? 2.207 -12.609 -5.504 1 95.44 410 ASN B N 1
ATOM 7979 C CA . ASN B 1 410 ? 2.803 -11.484 -6.219 1 95.44 410 ASN B CA 1
ATOM 7980 C C . ASN B 1 410 ? 3.18 -10.352 -5.27 1 95.44 410 ASN B C 1
ATOM 7982 O O . ASN B 1 410 ? 4.258 -9.766 -5.391 1 95.44 410 ASN B O 1
ATOM 7986 N N . ASP B 1 411 ? 2.295 -10.031 -4.402 1 95.69 411 ASP B N 1
ATOM 7987 C CA . ASP B 1 411 ? 2.52 -8.977 -3.412 1 95.69 411 ASP B CA 1
ATOM 7988 C C . ASP B 1 411 ? 3.723 -9.305 -2.529 1 95.69 411 ASP B C 1
ATOM 7990 O O . ASP B 1 411 ? 4.547 -8.43 -2.248 1 95.69 411 ASP B O 1
ATOM 7994 N N . SER B 1 412 ? 3.834 -10.523 -2.104 1 95.75 412 SER B N 1
ATOM 7995 C CA . SER B 1 412 ? 4.922 -10.977 -1.244 1 95.75 412 SER B CA 1
ATOM 7996 C C . SER B 1 412 ? 6.262 -10.922 -1.972 1 95.75 412 SER B C 1
ATOM 7998 O O . SER B 1 412 ? 7.285 -10.594 -1.37 1 95.75 412 SER B O 1
ATOM 8000 N N . LEU B 1 413 ? 6.23 -11.258 -3.219 1 93.31 413 LEU B N 1
ATOM 8001 C CA . LEU B 1 413 ? 7.453 -11.219 -4.012 1 93.31 413 LEU B CA 1
ATOM 8002 C C . LEU B 1 413 ? 7.945 -9.789 -4.18 1 93.31 413 LEU B C 1
ATOM 8004 O O . LEU B 1 413 ? 9.148 -9.523 -4.117 1 93.31 413 LEU B O 1
ATOM 8008 N N . LEU B 1 414 ? 7.027 -8.883 -4.402 1 92.94 414 LEU B N 1
ATOM 8009 C CA . LEU B 1 414 ? 7.398 -7.473 -4.492 1 92.94 414 LEU B CA 1
ATOM 8010 C C . LEU B 1 414 ? 8.016 -6.988 -3.186 1 92.94 414 LEU B C 1
ATOM 8012 O O . LEU B 1 414 ? 8.961 -6.195 -3.197 1 92.94 414 LEU B O 1
ATOM 8016 N N . THR B 1 415 ? 7.457 -7.445 -2.1 1 94.69 415 THR B N 1
ATOM 8017 C CA . THR B 1 415 ? 8 -7.094 -0.792 1 94.69 415 THR B CA 1
ATOM 8018 C C . THR B 1 415 ? 9.414 -7.648 -0.625 1 94.69 415 THR B C 1
ATOM 8020 O O . THR B 1 415 ? 10.312 -6.941 -0.159 1 94.69 415 THR B O 1
ATOM 8023 N N . LEU B 1 416 ? 9.641 -8.859 -1.028 1 93.88 416 LEU B N 1
ATOM 8024 C CA . LEU B 1 416 ? 10.945 -9.508 -0.894 1 93.88 416 LEU B CA 1
ATOM 8025 C C . LEU B 1 416 ? 11.969 -8.852 -1.813 1 93.88 416 LEU B C 1
ATOM 8027 O O . LEU B 1 416 ? 13.047 -8.453 -1.362 1 93.88 416 LEU B O 1
ATOM 8031 N N . PHE B 1 417 ? 11.617 -8.664 -3.059 1 90.62 417 PHE B N 1
ATOM 8032 C CA . PHE B 1 417 ? 12.578 -8.242 -4.07 1 90.62 417 PHE B CA 1
ATOM 8033 C C . PHE B 1 417 ? 12.828 -6.738 -3.982 1 90.62 417 PHE B C 1
ATOM 8035 O O . PHE B 1 417 ? 13.945 -6.27 -4.219 1 90.62 417 PHE B O 1
ATOM 8042 N N . CYS B 1 418 ? 11.758 -5.988 -3.613 1 90.69 418 CYS B N 1
ATOM 8043 C CA . CYS B 1 418 ? 11.852 -4.539 -3.781 1 90.69 418 CYS B CA 1
ATOM 8044 C C . CYS B 1 418 ? 11.672 -3.826 -2.447 1 90.69 418 CYS B C 1
ATOM 8046 O O . CYS B 1 418 ? 11.695 -2.594 -2.389 1 90.69 418 CYS B O 1
ATOM 8048 N N . SER B 1 419 ? 11.516 -4.512 -1.396 1 90.94 419 SER B N 1
ATOM 8049 C CA . SER B 1 419 ? 11.219 -3.902 -0.102 1 90.94 419 SER B CA 1
ATOM 8050 C C . SER B 1 419 ? 10 -2.982 -0.19 1 90.94 419 SER B C 1
ATOM 8052 O O . SER B 1 419 ? 10.016 -1.879 0.359 1 90.94 419 SER B O 1
ATOM 8054 N N . HIS B 1 420 ? 9.07 -3.385 -1.001 1 92.38 420 HIS B N 1
ATOM 8055 C CA . HIS B 1 420 ? 7.816 -2.646 -1.124 1 92.38 420 HIS B CA 1
ATOM 8056 C C . HIS B 1 420 ? 6.832 -3.049 -0.032 1 92.38 420 HIS B C 1
ATOM 8058 O O . HIS B 1 420 ? 6.672 -4.238 0.259 1 92.38 420 HIS B O 1
ATOM 8064 N N . PRO B 1 421 ? 6.199 -2.064 0.612 1 93.25 421 PRO B N 1
ATOM 8065 C CA . PRO B 1 421 ? 5.223 -2.424 1.643 1 93.25 421 PRO B CA 1
ATOM 8066 C C . PRO B 1 421 ? 4.098 -3.309 1.108 1 93.25 421 PRO B C 1
ATOM 8068 O O . PRO B 1 421 ? 3.557 -3.043 0.033 1 93.25 421 PRO B O 1
ATOM 8071 N N . PRO B 1 422 ? 3.789 -4.359 1.867 1 94.38 422 PRO B N 1
ATOM 8072 C CA . PRO B 1 422 ? 2.752 -5.281 1.394 1 94.38 422 PRO B CA 1
ATOM 8073 C C . PRO B 1 422 ? 1.365 -4.641 1.358 1 94.38 422 PRO B C 1
ATOM 8075 O O . PRO B 1 422 ? 1.017 -3.865 2.254 1 94.38 422 PRO B O 1
ATOM 8078 N N . SER B 1 423 ? 0.589 -4.996 0.351 1 93.38 423 SER B N 1
ATOM 8079 C CA . SER B 1 423 ? -0.765 -4.48 0.182 1 93.38 423 SER B CA 1
ATOM 8080 C C . SER B 1 423 ? -1.8 -5.441 0.757 1 93.38 423 SER B C 1
ATOM 8082 O O . SER B 1 423 ? -2.928 -5.043 1.055 1 93.38 423 SER B O 1
ATOM 8084 N N . ILE B 1 424 ? -1.484 -6.691 0.806 1 95.38 424 ILE B N 1
ATOM 8085 C CA . ILE B 1 424 ? -2.346 -7.723 1.371 1 95.38 424 ILE B CA 1
ATOM 8086 C C . ILE B 1 424 ? -1.689 -8.32 2.613 1 95.38 424 ILE B C 1
ATOM 8088 O O . ILE B 1 424 ? -0.511 -8.68 2.588 1 95.38 424 ILE B O 1
ATOM 8092 N N . THR B 1 425 ? -2.395 -8.414 3.672 1 95.12 425 THR B N 1
ATOM 8093 C CA . THR B 1 425 ? -1.828 -8.93 4.914 1 95.12 425 THR B CA 1
ATOM 8094 C C . THR B 1 425 ? -2.023 -10.438 5.012 1 95.12 425 THR B C 1
ATOM 8096 O O . THR B 1 425 ? -2.916 -10.992 4.375 1 95.12 425 THR B O 1
ATOM 8099 N N . VAL B 1 426 ? -1.155 -11.062 5.789 1 95.44 426 VAL B N 1
ATOM 8100 C CA . VAL B 1 426 ? -1.271 -12.5 6.004 1 95.44 426 VAL B CA 1
ATOM 8101 C C . VAL B 1 426 ? -2.588 -12.812 6.711 1 95.44 426 VAL B C 1
ATOM 8103 O O . VAL B 1 426 ? -3.197 -13.852 6.469 1 95.44 426 VAL B O 1
ATOM 8106 N N . LYS B 1 427 ? -3.053 -11.945 7.531 1 93.62 427 LYS B N 1
ATOM 8107 C CA . LYS B 1 427 ? -4.301 -12.141 8.266 1 93.62 427 LYS B CA 1
ATOM 8108 C C . LYS B 1 427 ? -5.492 -12.203 7.312 1 93.62 427 LYS B C 1
ATOM 8110 O O . LYS B 1 427 ? -6.457 -12.93 7.57 1 93.62 427 LYS B O 1
ATOM 8115 N N . GLU B 1 428 ? -5.426 -11.484 6.242 1 93.94 428 GLU B N 1
ATOM 8116 C CA . GLU B 1 428 ? -6.488 -11.484 5.242 1 93.94 428 GLU B CA 1
ATOM 8117 C C . GLU B 1 428 ? -6.566 -12.82 4.516 1 93.94 428 GLU B C 1
ATOM 8119 O O . GLU B 1 428 ? -7.582 -13.141 3.9 1 93.94 428 GLU B O 1
ATOM 8124 N N . MET B 1 429 ? -5.426 -13.578 4.555 1 96.31 429 MET B N 1
ATOM 8125 C CA . MET B 1 429 ? -5.383 -14.875 3.893 1 96.31 429 MET B CA 1
ATOM 8126 C C . MET B 1 429 ? -5.988 -15.961 4.781 1 96.31 429 MET B C 1
ATOM 8128 O O . MET B 1 429 ? -5.352 -16.984 5.035 1 96.31 429 MET B O 1
ATOM 8132 N N . CYS B 1 430 ? -7.227 -15.773 5.172 1 94.5 430 CYS B N 1
ATOM 8133 C CA . CYS B 1 430 ? -7.922 -16.672 6.086 1 94.5 430 CYS B CA 1
ATOM 8134 C C . CYS B 1 430 ? -8.844 -17.625 5.324 1 94.5 430 CYS B C 1
ATOM 8136 O O . CYS B 1 430 ? -9.562 -18.406 5.934 1 94.5 430 CYS B O 1
ATOM 8138 N N . GLY B 1 431 ? -8.812 -17.562 4.027 1 95 431 GLY B N 1
ATOM 8139 C CA . GLY B 1 431 ? -9.555 -18.5 3.205 1 95 431 GLY B CA 1
ATOM 8140 C C . GLY B 1 431 ? -8.836 -19.828 3.023 1 95 431 GLY B C 1
ATOM 8141 O O . GLY B 1 431 ? -7.727 -20 3.527 1 95 431 GLY B O 1
ATOM 8142 N N . SER B 1 432 ? -9.445 -20.719 2.275 1 94.81 432 SER B N 1
ATOM 8143 C CA . SER B 1 432 ? -8.906 -22.062 2.061 1 94.81 432 SER B CA 1
ATOM 8144 C C . SER B 1 432 ? -7.574 -22.016 1.319 1 94.81 432 SER B C 1
ATOM 8146 O O . SER B 1 432 ? -7.336 -21.094 0.524 1 94.81 432 SER B O 1
ATOM 8148 N N . LEU B 1 433 ? -6.754 -23.016 1.621 1 95.5 433 LEU B N 1
ATOM 8149 C CA . LEU B 1 433 ? -5.559 -23.219 0.814 1 95.5 433 LEU B CA 1
ATOM 8150 C C . LEU B 1 433 ? -5.91 -23.875 -0.521 1 95.5 433 LEU B C 1
ATOM 8152 O O . LEU B 1 433 ? -6.906 -24.594 -0.623 1 95.5 433 LEU B O 1
ATOM 8156 N N . PRO B 1 434 ? -5.094 -23.547 -1.556 1 95.69 434 PRO B N 1
ATOM 8157 C CA . PRO B 1 434 ? -5.305 -24.281 -2.805 1 95.69 434 PRO B CA 1
ATOM 8158 C C . PRO B 1 434 ? -5.223 -25.797 -2.617 1 95.69 434 PRO B C 1
ATOM 8160 O O . PRO B 1 434 ? -4.375 -26.281 -1.864 1 95.69 434 PRO B O 1
ATOM 8163 N N . CYS B 1 435 ? -6.078 -26.484 -3.258 1 92.94 435 CYS B N 1
ATOM 8164 C CA . CYS B 1 435 ? -6.062 -27.938 -3.215 1 92.94 435 CYS B CA 1
ATOM 8165 C C . CYS B 1 435 ? -4.879 -28.5 -3.994 1 92.94 435 CYS B C 1
ATOM 8167 O O . CYS B 1 435 ? -4.102 -27.734 -4.578 1 92.94 435 CYS B O 1
ATOM 8169 N N . ARG B 1 436 ? -4.742 -29.766 -3.896 1 89.94 436 ARG B N 1
ATOM 8170 C CA . ARG B 1 436 ? -3.654 -30.438 -4.605 1 89.94 436 ARG B CA 1
ATOM 8171 C C . ARG B 1 436 ? -3.76 -30.203 -6.109 1 89.94 436 ARG B C 1
ATOM 8173 O O . ARG B 1 436 ? -4.863 -30.188 -6.664 1 89.94 436 ARG B O 1
ATOM 8180 N N . ASN B 1 437 ? -2.615 -30.094 -6.75 1 90.5 437 ASN B N 1
ATOM 8181 C CA . ASN B 1 437 ? -2.582 -29.812 -8.18 1 90.5 437 ASN B CA 1
ATOM 8182 C C . ASN B 1 437 ? -3.215 -30.938 -8.992 1 90.5 437 ASN B C 1
ATOM 8184 O O . ASN B 1 437 ? -3.822 -30.703 -10.031 1 90.5 437 ASN B O 1
ATOM 8188 N N . GLU B 1 438 ? -3.061 -32.156 -8.492 1 87.75 438 GLU B N 1
ATOM 8189 C CA . GLU B 1 438 ? -3.646 -33.312 -9.188 1 87.75 438 GLU B CA 1
ATOM 8190 C C . GLU B 1 438 ? -5.16 -33.156 -9.312 1 87.75 438 GLU B C 1
ATOM 8192 O O . GLU B 1 438 ? -5.734 -33.438 -10.367 1 87.75 438 GLU B O 1
ATOM 8197 N N . LEU B 1 439 ? -5.727 -32.719 -8.281 1 90.94 439 LEU B N 1
ATOM 8198 C CA . LEU B 1 439 ? -7.172 -32.531 -8.273 1 90.94 439 LEU B CA 1
ATOM 8199 C C . LEU B 1 439 ? -7.555 -31.344 -9.156 1 90.94 439 LEU B C 1
ATOM 8201 O O . LEU B 1 439 ? -8.555 -31.406 -9.883 1 90.94 439 LEU B O 1
ATOM 8205 N N . TRP B 1 440 ? -6.781 -30.297 -9.156 1 93.44 440 TRP B N 1
ATOM 8206 C CA . TRP B 1 440 ? -7.012 -29.062 -9.922 1 93.44 440 TRP B CA 1
ATOM 8207 C C . TRP B 1 440 ? -6.918 -29.344 -11.414 1 93.44 440 TRP B C 1
ATOM 8209 O O . TRP B 1 440 ? -7.68 -28.781 -12.203 1 93.44 440 TRP B O 1
ATOM 8219 N N . GLU B 1 441 ? -6.082 -30.219 -11.789 1 91.81 441 GLU B N 1
ATOM 8220 C CA . GLU B 1 441 ? -5.793 -30.453 -13.203 1 91.81 441 GLU B CA 1
ATOM 8221 C C . GLU B 1 441 ? -6.715 -31.516 -13.781 1 91.81 441 GLU B C 1
ATOM 8223 O O . GLU B 1 441 ? -6.637 -31.844 -14.969 1 91.81 441 GLU B O 1
ATOM 8228 N N . ALA B 1 442 ? -7.613 -32.031 -12.898 1 93.38 442 ALA B N 1
ATOM 8229 C CA . ALA B 1 442 ? -8.578 -33 -13.43 1 93.38 442 ALA B CA 1
ATOM 8230 C C . ALA B 1 442 ? -9.367 -32.406 -14.594 1 93.38 442 ALA B C 1
ATOM 8232 O O . ALA B 1 442 ? -9.812 -31.25 -14.523 1 93.38 442 ALA B O 1
ATOM 8233 N N . ALA B 1 443 ? -9.562 -33.219 -15.633 1 93.31 443 ALA B N 1
ATOM 8234 C CA . ALA B 1 443 ? -10.133 -32.656 -16.859 1 93.31 443 ALA B CA 1
ATOM 8235 C C . ALA B 1 443 ? -11.625 -33 -16.969 1 93.31 443 ALA B C 1
ATOM 8237 O O . ALA B 1 443 ? -12.297 -32.531 -17.891 1 93.31 443 ALA B O 1
ATOM 8238 N N . SER B 1 444 ? -12.094 -33.812 -16.062 1 93.81 444 SER B N 1
ATOM 8239 C CA . SER B 1 444 ? -13.492 -34.219 -16.141 1 93.81 444 SER B CA 1
ATOM 8240 C C . SER B 1 444 ? -14.031 -34.594 -14.766 1 93.81 444 SER B C 1
ATOM 8242 O O . SER B 1 444 ? -13.258 -34.781 -13.812 1 93.81 444 SER B O 1
ATOM 8244 N N . GLN B 1 445 ? -15.398 -34.75 -14.719 1 93.81 445 GLN B N 1
ATOM 8245 C CA . GLN B 1 445 ? -16.062 -35.156 -13.492 1 93.81 445 GLN B CA 1
ATOM 8246 C C . GLN B 1 445 ? -15.594 -36.531 -13.039 1 93.81 445 GLN B C 1
ATOM 8248 O O . GLN B 1 445 ? -15.359 -36.75 -11.844 1 93.81 445 GLN B O 1
ATOM 8253 N N . ASN B 1 446 ? -15.445 -37.375 -14.008 1 92.94 446 ASN B N 1
ATOM 8254 C CA . ASN B 1 446 ? -15.023 -38.719 -13.688 1 92.94 446 ASN B CA 1
ATOM 8255 C C . ASN B 1 446 ? -13.602 -38.75 -13.125 1 92.94 446 ASN B C 1
ATOM 8257 O O . ASN B 1 446 ? -13.336 -39.438 -12.133 1 92.94 446 ASN B O 1
ATOM 8261 N N . ALA B 1 447 ? -12.711 -38.062 -13.828 1 92.81 447 ALA B N 1
ATOM 8262 C CA . ALA B 1 447 ? -11.328 -38 -13.359 1 92.81 447 ALA B CA 1
ATOM 8263 C C . ALA B 1 447 ? -11.25 -37.375 -11.961 1 92.81 447 ALA B C 1
ATOM 8265 O O . ALA B 1 447 ? -10.461 -37.812 -11.125 1 92.81 447 ALA B O 1
ATOM 8266 N N . PHE B 1 448 ? -12.086 -36.406 -11.742 1 93.38 448 PHE B N 1
ATOM 8267 C CA . PHE B 1 448 ? -12.156 -35.719 -10.461 1 93.38 448 PHE B CA 1
ATOM 8268 C C . PHE B 1 448 ? -12.594 -36.656 -9.359 1 93.38 448 PHE B C 1
ATOM 8270 O O . PHE B 1 448 ? -11.977 -36.719 -8.289 1 93.38 448 PHE B O 1
ATOM 8277 N N . GLU B 1 449 ? -13.586 -37.438 -9.555 1 91.38 449 GLU B N 1
ATOM 8278 C CA . GLU B 1 449 ? -14.125 -38.375 -8.57 1 91.38 449 GLU B CA 1
ATOM 8279 C C . GLU B 1 449 ? -13.133 -39.5 -8.281 1 91.38 449 GLU B C 1
ATOM 8281 O O . GLU B 1 449 ? -13.016 -39.969 -7.141 1 91.38 449 GLU B O 1
ATOM 8286 N N . GLU B 1 450 ? -12.484 -39.875 -9.258 1 90.31 450 GLU B N 1
ATOM 8287 C CA . GLU B 1 450 ? -11.492 -40.938 -9.086 1 90.31 450 GLU B CA 1
ATOM 8288 C C . GLU B 1 450 ? -10.344 -40.5 -8.188 1 90.31 450 GLU B C 1
ATOM 8290 O O . GLU B 1 450 ? -9.883 -41.25 -7.332 1 90.31 450 GLU B O 1
ATOM 8295 N N . LEU B 1 451 ? -9.914 -39.281 -8.43 1 88.38 451 LEU B N 1
ATOM 8296 C CA . LEU B 1 451 ? -8.805 -38.75 -7.652 1 88.38 451 LEU B CA 1
ATOM 8297 C C . LEU B 1 451 ? -9.242 -38.469 -6.215 1 88.38 451 LEU B C 1
ATOM 8299 O O . LEU B 1 451 ? -8.453 -38.656 -5.281 1 88.38 451 LEU B O 1
ATOM 8303 N N . GLN B 1 452 ? -10.422 -38.094 -6.051 1 86.38 452 GLN B N 1
ATOM 8304 C CA . GLN B 1 452 ? -10.953 -37.812 -4.723 1 86.38 452 GLN B CA 1
ATOM 8305 C C . GLN B 1 452 ? -11 -39.062 -3.852 1 86.38 452 GLN B C 1
ATOM 8307 O O . GLN B 1 452 ? -10.758 -39 -2.645 1 86.38 452 GLN B O 1
ATOM 8312 N N . ARG B 1 453 ? -11.406 -40.062 -4.41 1 82.69 453 ARG B N 1
ATOM 8313 C CA . ARG B 1 453 ? -11.516 -41.344 -3.676 1 82.69 453 ARG B CA 1
ATOM 8314 C C . ARG B 1 453 ? -10.156 -41.75 -3.129 1 82.69 453 ARG B C 1
ATOM 8316 O O . ARG B 1 453 ? -10.078 -42.375 -2.059 1 82.69 453 ARG B O 1
ATOM 8323 N N . GLY B 1 454 ? -9.133 -41.344 -3.758 1 74.06 454 GLY B N 1
ATOM 8324 C CA . GLY B 1 454 ? -7.793 -41.75 -3.348 1 74.06 454 GLY B CA 1
ATOM 8325 C C . GLY B 1 454 ? -7.152 -40.781 -2.367 1 74.06 454 GLY B C 1
ATOM 8326 O O . GLY B 1 454 ? -6.117 -41.094 -1.773 1 74.06 454 GLY B O 1
ATOM 8327 N N . MET B 1 455 ? -7.859 -39.719 -2.168 1 76.75 455 MET B N 1
ATOM 8328 C CA . MET B 1 455 ? -7.203 -38.719 -1.35 1 76.75 455 MET B CA 1
ATOM 8329 C C . MET B 1 455 ? -7.801 -38.656 0.053 1 76.75 455 MET B C 1
ATOM 8331 O O . MET B 1 455 ? -9.023 -38.719 0.214 1 76.75 455 MET B O 1
ATOM 8335 N N . GLN B 1 456 ? -6.957 -38.812 1.034 1 67.62 456 GLN B N 1
ATOM 8336 C CA . GLN B 1 456 ? -7.375 -38.75 2.43 1 67.62 456 GLN B CA 1
ATOM 8337 C C . GLN B 1 456 ? -7.352 -37.312 2.93 1 67.62 456 GLN B C 1
ATOM 8339 O O . GLN B 1 456 ? -6.398 -36.562 2.668 1 67.62 456 GLN B O 1
ATOM 8344 N N . THR B 1 457 ? -8.508 -36.875 3.373 1 68.75 457 THR B N 1
ATOM 8345 C CA . THR B 1 457 ? -8.555 -35.562 3.963 1 68.75 457 THR B CA 1
ATOM 8346 C C . THR B 1 457 ? -8.219 -35.594 5.453 1 68.75 457 THR B C 1
ATOM 8348 O O . THR B 1 457 ? -8.734 -36.469 6.176 1 68.75 457 THR B O 1
ATOM 8351 N N . ASN B 1 458 ? -7.164 -34.969 5.797 1 68 458 ASN B N 1
ATOM 8352 C CA . ASN B 1 458 ? -6.867 -34.812 7.215 1 68 458 ASN B CA 1
ATOM 8353 C C . ASN B 1 458 ? -7.457 -33.5 7.773 1 68 458 ASN B C 1
ATOM 8355 O O . ASN B 1 458 ? -7.023 -32.406 7.406 1 68 458 ASN B O 1
ATOM 8359 N N . PRO B 1 459 ? -8.312 -33.594 8.688 1 72.19 459 PRO B N 1
ATOM 8360 C CA . PRO B 1 459 ? -8.984 -32.406 9.242 1 72.19 459 PRO B CA 1
ATOM 8361 C C . PRO B 1 459 ? -8.062 -31.562 10.109 1 72.19 459 PRO B C 1
ATOM 8363 O O . PRO B 1 459 ? -8.375 -30.391 10.398 1 72.19 459 PRO B O 1
ATOM 8366 N N . THR B 1 460 ? -6.918 -32.031 10.391 1 80.19 460 THR B N 1
ATOM 8367 C CA . THR B 1 460 ? -6.082 -31.312 11.328 1 80.19 460 THR B CA 1
ATOM 8368 C C . THR B 1 460 ? -5.102 -30.406 10.594 1 80.19 460 THR B C 1
ATOM 8370 O O . THR B 1 460 ? -4.398 -29.609 11.211 1 80.19 460 THR B O 1
ATOM 8373 N N . SER B 1 461 ? -5.125 -30.484 9.367 1 88.56 461 SER B N 1
ATOM 8374 C CA . SER B 1 461 ? -4.215 -29.656 8.586 1 88.56 461 SER B CA 1
ATOM 8375 C C . SER B 1 461 ? -4.602 -28.188 8.672 1 88.56 461 SER B C 1
ATOM 8377 O O . SER B 1 461 ? -5.766 -27.859 8.914 1 88.56 461 SER B O 1
ATOM 8379 N N . PRO B 1 462 ? -3.566 -27.312 8.562 1 92.31 462 PRO B N 1
ATOM 8380 C CA . PRO B 1 462 ? -3.916 -25.891 8.57 1 92.31 462 PRO B CA 1
ATOM 8381 C C . PRO B 1 462 ? -4.973 -25.531 7.527 1 92.31 462 PRO B C 1
ATOM 8383 O O . PRO B 1 462 ? -4.891 -25.984 6.383 1 92.31 462 PRO B O 1
ATOM 8386 N N . SER B 1 463 ? -5.918 -24.719 7.934 1 91.31 463 SER B N 1
ATOM 8387 C CA . SER B 1 463 ? -7.082 -24.438 7.102 1 91.31 463 SER B CA 1
ATOM 8388 C C . SER B 1 463 ? -6.816 -23.25 6.176 1 91.31 463 SER B C 1
ATOM 8390 O O . SER B 1 463 ? -7.535 -23.062 5.191 1 91.31 463 SER B O 1
ATOM 8392 N N . SER B 1 464 ? -5.879 -22.453 6.469 1 95.44 464 SER B N 1
ATOM 8393 C CA . SER B 1 464 ? -5.566 -21.25 5.707 1 95.44 464 SER B CA 1
ATOM 8394 C C . SER B 1 464 ? -4.102 -20.844 5.867 1 95.44 464 SER B C 1
ATOM 8396 O O . SER B 1 464 ? -3.387 -21.422 6.695 1 95.44 464 SER B O 1
ATOM 8398 N N . PHE B 1 465 ? -3.672 -19.984 5.043 1 96.31 465 PHE B N 1
ATOM 8399 C CA . PHE B 1 465 ? -2.314 -19.469 5.184 1 96.31 465 PHE B CA 1
ATOM 8400 C C . PHE B 1 465 ? -2.145 -18.75 6.52 1 96.31 465 PHE B C 1
ATOM 8402 O O . PHE B 1 465 ? -1.113 -18.891 7.176 1 96.31 465 PHE B O 1
ATOM 8409 N N . SER B 1 466 ? -3.176 -17.969 6.891 1 95.25 466 SER B N 1
ATOM 8410 C CA . SER B 1 466 ? -3.156 -17.281 8.18 1 95.25 466 SER B CA 1
ATOM 8411 C C . SER B 1 466 ? -3.016 -18.266 9.328 1 95.25 466 SER B C 1
ATOM 8413 O O . SER B 1 466 ? -2.219 -18.047 10.242 1 95.25 466 SER B O 1
ATOM 8415 N N . HIS B 1 467 ? -3.725 -19.312 9.273 1 94.75 467 HIS B N 1
ATOM 8416 C CA . HIS B 1 467 ? -3.662 -20.344 10.297 1 94.75 467 HIS B CA 1
ATOM 8417 C C . HIS B 1 467 ? -2.293 -21.016 10.32 1 94.75 467 HIS B C 1
ATOM 8419 O O . HIS B 1 467 ? -1.737 -21.266 11.391 1 94.75 467 HIS B O 1
ATOM 8425 N N . ALA B 1 468 ? -1.775 -21.359 9.195 1 96.88 468 ALA B N 1
ATOM 8426 C CA . ALA B 1 468 ? -0.476 -22.016 9.094 1 96.88 468 ALA B CA 1
ATOM 8427 C C . ALA B 1 468 ? 0.631 -21.141 9.672 1 96.88 468 ALA B C 1
ATOM 8429 O O . ALA B 1 468 ? 1.47 -21.625 10.438 1 96.88 468 ALA B O 1
ATOM 8430 N N . VAL B 1 469 ? 0.634 -19.875 9.289 1 96.44 469 VAL B N 1
ATOM 8431 C CA . VAL B 1 469 ? 1.65 -18.953 9.75 1 96.44 469 VAL B CA 1
ATOM 8432 C C . VAL B 1 469 ? 1.528 -18.766 11.266 1 96.44 469 VAL B C 1
ATOM 8434 O O . VAL B 1 469 ? 2.533 -18.766 11.977 1 96.44 469 VAL B O 1
ATOM 8437 N N . SER B 1 470 ? 0.289 -18.609 11.719 1 93.38 470 SER B N 1
ATOM 8438 C CA . SER B 1 470 ? 0.057 -18.469 13.148 1 93.38 470 SER B CA 1
ATOM 8439 C C . SER B 1 470 ? 0.575 -19.672 13.922 1 93.38 470 SER B C 1
ATOM 8441 O O . SER B 1 470 ? 1.143 -19.531 15.008 1 93.38 470 SER B O 1
ATOM 8443 N N . ALA B 1 471 ? 0.37 -20.828 13.367 1 94.88 471 ALA B N 1
ATOM 8444 C CA . ALA B 1 471 ? 0.835 -22.062 14.008 1 94.88 471 ALA B CA 1
ATOM 8445 C C . ALA B 1 471 ? 2.359 -22.094 14.062 1 94.88 471 ALA B C 1
ATOM 8447 O O . ALA B 1 471 ? 2.938 -22.5 15.078 1 94.88 471 ALA B O 1
ATOM 8448 N N . LEU B 1 472 ? 2.986 -21.734 13.031 1 95.94 472 LEU B N 1
ATOM 8449 C CA . LEU B 1 472 ? 4.445 -21.734 12.984 1 95.94 472 LEU B CA 1
ATOM 8450 C C . LEU B 1 472 ? 5.02 -20.703 13.953 1 95.94 472 LEU B C 1
ATOM 8452 O O . LEU B 1 472 ? 6.113 -20.906 14.492 1 95.94 472 LEU B O 1
ATOM 8456 N N . LEU B 1 473 ? 4.312 -19.609 14.172 1 94.06 473 LEU B N 1
ATOM 8457 C CA . LEU B 1 473 ? 4.77 -18.531 15.031 1 94.06 473 LEU B CA 1
ATOM 8458 C C . LEU B 1 473 ? 4.469 -18.828 16.5 1 94.06 473 LEU B C 1
ATOM 8460 O O . LEU B 1 473 ? 4.996 -18.172 17.391 1 94.06 473 LEU B O 1
ATOM 8464 N N . SER B 1 474 ? 3.662 -19.75 16.734 1 91 474 SER B N 1
ATOM 8465 C CA . SER B 1 474 ? 3.172 -20.031 18.078 1 91 474 SER B CA 1
ATOM 8466 C C . SER B 1 474 ? 4.316 -20.359 19.031 1 91 474 SER B C 1
ATOM 8468 O O . SER B 1 474 ? 5.359 -20.859 18.609 1 91 474 SER B O 1
ATOM 8470 N N . GLU B 1 475 ? 4.105 -20.047 20.25 1 87.5 475 GLU B N 1
ATOM 8471 C CA . GLU B 1 475 ? 5.094 -20.391 21.266 1 87.5 475 GLU B CA 1
ATOM 8472 C C . GLU B 1 475 ? 5.137 -21.891 21.5 1 87.5 475 GLU B C 1
ATOM 8474 O O . GLU B 1 475 ? 6.211 -22.469 21.719 1 87.5 475 GLU B O 1
ATOM 8479 N N . GLU B 1 476 ? 3.979 -22.453 21.422 1 88.94 476 GLU B N 1
ATOM 8480 C CA . GLU B 1 476 ? 3.881 -23.906 21.594 1 88.94 476 GLU B CA 1
ATOM 8481 C C . GLU B 1 476 ? 4.109 -24.641 20.281 1 88.94 476 GLU B C 1
ATOM 8483 O O . GLU B 1 476 ? 3.564 -24.234 19.234 1 88.94 476 GLU B O 1
ATOM 8488 N N . TRP B 1 477 ? 5.035 -25.625 20.344 1 92.56 477 TRP B N 1
ATOM 8489 C CA . TRP B 1 477 ? 5.297 -26.469 19.172 1 92.56 477 TRP B CA 1
ATOM 8490 C C . TRP B 1 477 ? 5.258 -27.953 19.562 1 92.56 477 TRP B C 1
ATOM 8492 O O . TRP B 1 477 ? 6.273 -28.516 19.953 1 92.56 477 TRP B O 1
ATOM 8502 N N . THR B 1 478 ? 4.062 -28.469 19.469 1 92.38 478 THR B N 1
ATOM 8503 C CA . THR B 1 478 ? 3.852 -29.875 19.812 1 92.38 478 THR B CA 1
ATOM 8504 C C . THR B 1 478 ? 3.992 -30.766 18.594 1 92.38 478 THR B C 1
ATOM 8506 O O . THR B 1 478 ? 3.949 -30.281 17.453 1 92.38 478 THR B O 1
ATOM 8509 N N . ASP B 1 479 ? 4.117 -32 18.828 1 90.31 479 ASP B N 1
ATOM 8510 C CA . ASP B 1 479 ? 4.199 -32.969 17.75 1 90.31 479 ASP B CA 1
ATOM 8511 C C . ASP B 1 479 ? 2.914 -33 16.922 1 90.31 479 ASP B C 1
ATOM 8513 O O . ASP B 1 479 ? 2.949 -33.219 15.719 1 90.31 479 ASP B O 1
ATOM 8517 N N . SER B 1 480 ? 1.931 -32.688 17.625 1 90.31 480 SER B N 1
ATOM 8518 C CA . SER B 1 480 ? 0.642 -32.688 16.938 1 90.31 480 SER B CA 1
ATOM 8519 C C . SER B 1 480 ? 0.565 -31.531 15.945 1 90.31 480 SER B C 1
ATOM 8521 O O . SER B 1 480 ? 0.027 -31.688 14.852 1 90.31 480 SER B O 1
ATOM 8523 N N . ILE B 1 481 ? 1.096 -30.422 16.359 1 91.56 481 ILE B N 1
ATOM 8524 C CA . ILE B 1 481 ? 1.102 -29.266 15.453 1 91.56 481 ILE B CA 1
ATOM 8525 C C . ILE B 1 481 ? 2.004 -29.547 14.258 1 91.56 481 ILE B C 1
ATOM 8527 O O . ILE B 1 481 ? 1.62 -29.312 13.109 1 91.56 481 ILE B O 1
ATOM 8531 N N . ALA B 1 482 ? 3.113 -30.125 14.508 1 91.62 482 ALA B N 1
ATOM 8532 C CA . ALA B 1 482 ? 4.047 -30.469 13.438 1 91.62 482 ALA B CA 1
ATOM 8533 C C . ALA B 1 482 ? 3.43 -31.469 12.461 1 91.62 482 ALA B C 1
ATOM 8535 O O . ALA B 1 482 ? 3.582 -31.328 11.25 1 91.62 482 ALA B O 1
ATOM 8536 N N . ALA B 1 483 ? 2.713 -32.375 13 1 89.88 483 ALA B N 1
ATOM 8537 C CA . ALA B 1 483 ? 2.102 -33.438 12.188 1 89.88 483 ALA B CA 1
ATOM 8538 C C . ALA B 1 483 ? 0.986 -32.875 11.312 1 89.88 483 ALA B C 1
ATOM 8540 O O . ALA B 1 483 ? 0.73 -33.375 10.219 1 89.88 483 ALA B O 1
ATOM 8541 N N . SER B 1 484 ? 0.43 -31.828 11.812 1 91.25 484 SER B N 1
ATOM 8542 C CA . SER B 1 484 ? -0.68 -31.25 11.07 1 91.25 484 SER B CA 1
ATOM 8543 C C . SER B 1 484 ? -0.211 -30.672 9.742 1 91.25 484 SER B C 1
ATOM 8545 O O . SER B 1 484 ? -1.004 -30.516 8.812 1 91.25 484 SER B O 1
ATOM 8547 N N . PHE B 1 485 ? 1.074 -30.344 9.602 1 93.38 485 PHE B N 1
ATOM 8548 C CA . PHE B 1 485 ? 1.626 -29.75 8.391 1 93.38 485 PHE B CA 1
ATOM 8549 C C . PHE B 1 485 ? 2.02 -30.828 7.387 1 93.38 485 PHE B C 1
ATOM 8551 O O . PHE B 1 485 ? 2.311 -30.531 6.227 1 93.38 485 PHE B O 1
ATOM 8558 N N . GLN B 1 486 ? 1.965 -32.062 7.754 1 85.88 486 GLN B N 1
ATOM 8559 C CA . GLN B 1 486 ? 2.506 -33.156 6.953 1 85.88 486 GLN B CA 1
ATOM 8560 C C . GLN B 1 486 ? 1.671 -33.375 5.695 1 85.88 486 GLN B C 1
ATOM 8562 O O . GLN B 1 486 ? 2.168 -33.906 4.699 1 85.88 486 GLN B O 1
ATOM 8567 N N . GLN B 1 487 ? 0.502 -32.906 5.738 1 84.12 487 GLN B N 1
ATOM 8568 C CA . GLN B 1 487 ? -0.366 -33.156 4.586 1 84.12 487 GLN B CA 1
ATOM 8569 C C . GLN B 1 487 ? -0.204 -32.031 3.555 1 84.12 487 GLN B C 1
ATOM 8571 O O . GLN B 1 487 ? -0.687 -32.156 2.426 1 84.12 487 GLN B O 1
ATOM 8576 N N . LEU B 1 488 ? 0.49 -31.016 3.914 1 92.06 488 LEU B N 1
ATOM 8577 C CA . LEU B 1 488 ? 0.671 -29.922 2.973 1 92.06 488 LEU B CA 1
ATOM 8578 C C . LEU B 1 488 ? 1.737 -30.25 1.938 1 92.06 488 LEU B C 1
ATOM 8580 O O . LEU B 1 488 ? 2.795 -30.781 2.281 1 92.06 488 LEU B O 1
ATOM 8584 N N . GLY B 1 489 ? 1.415 -30.047 0.641 1 92.12 489 GLY B N 1
ATOM 8585 C CA . GLY B 1 489 ? 2.379 -30.25 -0.429 1 92.12 489 GLY B CA 1
ATOM 8586 C C . GLY B 1 489 ? 3.357 -29.094 -0.58 1 92.12 489 GLY B C 1
ATOM 8587 O O . GLY B 1 489 ? 3.197 -28.062 0.052 1 92.12 489 GLY B O 1
ATOM 8588 N N . PRO B 1 490 ? 4.379 -29.297 -1.391 1 94.06 490 PRO B N 1
ATOM 8589 C CA . PRO B 1 490 ? 5.438 -28.297 -1.567 1 94.06 490 PRO B CA 1
ATOM 8590 C C . PRO B 1 490 ? 4.902 -26.953 -2.07 1 94.06 490 PRO B C 1
ATOM 8592 O O . PRO B 1 490 ? 5.352 -25.906 -1.618 1 94.06 490 PRO B O 1
ATOM 8595 N N . PRO B 1 491 ? 3.914 -26.938 -2.959 1 94.31 491 PRO B N 1
ATOM 8596 C CA . PRO B 1 491 ? 3.432 -25.625 -3.406 1 94.31 491 PRO B CA 1
ATOM 8597 C C . PRO B 1 491 ? 2.867 -24.781 -2.264 1 94.31 491 PRO B C 1
ATOM 8599 O O . PRO B 1 491 ? 3.178 -23.594 -2.16 1 94.31 491 PRO B O 1
ATOM 8602 N N . ASN B 1 492 ? 2.045 -25.375 -1.434 1 96.31 492 ASN B N 1
ATOM 8603 C CA . ASN B 1 492 ? 1.487 -24.641 -0.304 1 96.31 492 ASN B CA 1
ATOM 8604 C C . ASN B 1 492 ? 2.572 -24.219 0.685 1 96.31 492 ASN B C 1
ATOM 8606 O O . ASN B 1 492 ? 2.521 -23.125 1.242 1 96.31 492 ASN B O 1
ATOM 8610 N N . LEU B 1 493 ? 3.533 -25.125 0.906 1 97.25 493 LEU B N 1
ATOM 8611 C CA . LEU B 1 493 ? 4.637 -24.781 1.799 1 97.25 493 LEU B CA 1
ATOM 8612 C C . LEU B 1 493 ? 5.465 -23.641 1.229 1 97.25 493 LEU B C 1
ATOM 8614 O O . LEU B 1 493 ? 5.949 -22.781 1.979 1 97.25 493 LEU B O 1
ATOM 8618 N N . HIS B 1 494 ? 5.664 -23.672 -0.086 1 96.69 494 HIS B N 1
ATOM 8619 C CA . HIS B 1 494 ? 6.324 -22.562 -0.757 1 96.69 494 HIS B CA 1
ATOM 8620 C C . HIS B 1 494 ? 5.57 -21.25 -0.531 1 96.69 494 HIS B C 1
ATOM 8622 O O . HIS B 1 494 ? 6.18 -20.234 -0.214 1 96.69 494 HIS B O 1
ATOM 8628 N N . HIS B 1 495 ? 4.27 -21.297 -0.663 1 96.69 495 HIS B N 1
ATOM 8629 C CA . HIS B 1 495 ? 3.447 -20.109 -0.487 1 96.69 495 HIS B CA 1
ATOM 8630 C C . HIS B 1 495 ? 3.49 -19.609 0.955 1 96.69 495 HIS B C 1
ATOM 8632 O O . HIS B 1 495 ? 3.445 -18.406 1.205 1 96.69 495 HIS B O 1
ATOM 8638 N N . ILE B 1 496 ? 3.529 -20.516 1.888 1 97.62 496 ILE B N 1
ATOM 8639 C CA . ILE B 1 496 ? 3.654 -20.141 3.295 1 97.62 496 ILE B CA 1
ATOM 8640 C C . ILE B 1 496 ? 4.977 -19.406 3.521 1 97.62 496 ILE B C 1
ATOM 8642 O O . ILE B 1 496 ? 5.023 -18.406 4.242 1 97.62 496 ILE B O 1
ATOM 8646 N N . MET B 1 497 ? 6.047 -19.906 2.934 1 97.56 497 MET B N 1
ATOM 8647 C CA . MET B 1 497 ? 7.344 -19.25 3.043 1 97.56 497 MET B CA 1
ATOM 8648 C C . MET B 1 497 ? 7.273 -17.828 2.484 1 97.56 497 MET B C 1
ATOM 8650 O O . MET B 1 497 ? 7.828 -16.891 3.07 1 97.56 497 MET B O 1
ATOM 8654 N N . LEU B 1 498 ? 6.598 -17.688 1.392 1 96.62 498 LEU B N 1
ATOM 8655 C CA . LEU B 1 498 ? 6.445 -16.375 0.797 1 96.62 498 LEU B CA 1
ATOM 8656 C C . LEU B 1 498 ? 5.586 -15.469 1.682 1 96.62 498 LEU B C 1
ATOM 8658 O O . LEU B 1 498 ? 5.797 -14.258 1.728 1 96.62 498 LEU B O 1
ATOM 8662 N N . ALA B 1 499 ? 4.621 -16.047 2.404 1 96.69 499 ALA B N 1
ATOM 8663 C CA . ALA B 1 499 ? 3.809 -15.281 3.346 1 96.69 499 ALA B CA 1
ATOM 8664 C C . ALA B 1 499 ? 4.672 -14.656 4.434 1 96.69 499 ALA B C 1
ATOM 8666 O O . ALA B 1 499 ? 4.379 -13.555 4.914 1 96.69 499 ALA B O 1
ATOM 8667 N N . PHE B 1 500 ? 5.746 -15.297 4.773 1 97.12 500 PHE B N 1
ATOM 8668 C CA . PHE B 1 500 ? 6.621 -14.805 5.828 1 97.12 500 PHE B CA 1
ATOM 8669 C C . PHE B 1 500 ? 7.348 -13.539 5.383 1 97.12 500 PHE B C 1
ATOM 8671 O O . PHE B 1 500 ? 7.871 -12.797 6.215 1 97.12 500 PHE B O 1
ATOM 8678 N N . GLN B 1 501 ? 7.398 -13.273 4.094 1 96.5 501 GLN B N 1
ATOM 8679 C CA . GLN B 1 501 ? 8.125 -12.094 3.627 1 96.5 501 GLN B CA 1
ATOM 8680 C C . GLN B 1 501 ? 7.469 -10.812 4.133 1 96.5 501 GLN B C 1
ATOM 8682 O O . GLN B 1 501 ? 8.164 -9.844 4.465 1 96.5 501 GLN B O 1
ATOM 8687 N N . SER B 1 502 ? 6.117 -10.828 4.184 1 95.25 502 SER B N 1
ATOM 8688 C CA . SER B 1 502 ? 5.418 -9.672 4.742 1 95.25 502 SER B CA 1
ATOM 8689 C C . SER B 1 502 ? 5.742 -9.492 6.223 1 95.25 502 SER B C 1
ATOM 8691 O O . SER B 1 502 ? 5.898 -8.367 6.699 1 95.25 502 SER B O 1
ATOM 8693 N N . LEU B 1 503 ? 5.855 -10.594 6.945 1 95.56 503 LEU B N 1
ATOM 8694 C CA . LEU B 1 503 ? 6.16 -10.531 8.375 1 95.56 503 LEU B CA 1
ATOM 8695 C C . LEU B 1 503 ? 7.578 -10.016 8.609 1 95.56 503 LEU B C 1
ATOM 8697 O O . LEU B 1 503 ? 7.801 -9.188 9.492 1 95.56 503 LEU B O 1
ATOM 8701 N N . ILE B 1 504 ? 8.484 -10.516 7.863 1 95.12 504 ILE B N 1
ATOM 8702 C CA . ILE B 1 504 ? 9.883 -10.109 7.984 1 95.12 504 ILE B CA 1
ATOM 8703 C C . ILE B 1 504 ? 10.016 -8.617 7.668 1 95.12 504 ILE B C 1
ATOM 8705 O O . ILE B 1 504 ? 10.703 -7.887 8.383 1 95.12 504 ILE B O 1
ATOM 8709 N N . PHE B 1 505 ? 9.367 -8.203 6.617 1 95.44 505 PHE B N 1
ATOM 8710 C CA . PHE B 1 505 ? 9.383 -6.793 6.25 1 95.44 505 PHE B CA 1
ATOM 8711 C C . PHE B 1 505 ? 8.836 -5.93 7.379 1 95.44 505 PHE B C 1
ATOM 8713 O O . PHE B 1 505 ? 9.445 -4.926 7.75 1 95.44 505 PHE B O 1
ATOM 8720 N N . ASN B 1 506 ? 7.641 -6.312 7.852 1 93.44 506 ASN B N 1
ATOM 8721 C CA . ASN B 1 506 ? 7 -5.559 8.922 1 93.44 506 ASN B CA 1
ATOM 8722 C C . ASN B 1 506 ? 7.867 -5.523 10.18 1 93.44 506 ASN B C 1
ATOM 8724 O O . ASN B 1 506 ? 7.938 -4.5 10.859 1 93.44 506 ASN B O 1
ATOM 8728 N N . HIS B 1 507 ? 8.477 -6.598 10.453 1 91.44 507 HIS B N 1
ATOM 8729 C CA . HIS B 1 507 ? 9.367 -6.664 11.609 1 91.44 507 HIS B CA 1
ATOM 8730 C C . HIS B 1 507 ? 10.516 -5.676 11.477 1 91.44 507 HIS B C 1
ATOM 8732 O O . HIS B 1 507 ? 10.828 -4.949 12.422 1 91.44 507 HIS B O 1
ATOM 8738 N N . ARG B 1 508 ? 11.109 -5.637 10.367 1 89.12 508 ARG B N 1
ATOM 8739 C CA . ARG B 1 508 ? 12.258 -4.766 10.117 1 89.12 508 ARG B CA 1
ATOM 8740 C C . ARG B 1 508 ? 11.844 -3.297 10.156 1 89.12 508 ARG B C 1
ATOM 8742 O O . ARG B 1 508 ? 12.547 -2.465 10.727 1 89.12 508 ARG B O 1
ATOM 8749 N N . THR B 1 509 ? 10.727 -3.027 9.609 1 91.12 509 THR B N 1
ATOM 8750 C CA . THR B 1 509 ? 10.32 -1.634 9.453 1 91.12 509 THR B CA 1
ATOM 8751 C C . THR B 1 509 ? 9.672 -1.117 10.734 1 91.12 509 THR B C 1
ATOM 8753 O O . THR B 1 509 ? 9.555 0.094 10.93 1 91.12 509 THR B O 1
ATOM 8756 N N . SER B 1 510 ? 9.219 -2.049 11.602 1 89 510 SER B N 1
ATOM 8757 C CA . SER B 1 510 ? 8.656 -1.65 12.891 1 89 510 SER B CA 1
ATOM 8758 C C . SER B 1 510 ? 9.75 -1.467 13.938 1 89 510 SER B C 1
ATOM 8760 O O . SER B 1 510 ? 9.484 -1.013 15.055 1 89 510 SER B O 1
ATOM 8762 N N . MET B 1 511 ? 10.953 -1.791 13.594 1 85.25 511 MET B N 1
ATOM 8763 C CA . MET B 1 511 ? 12.125 -1.591 14.445 1 85.25 511 MET B CA 1
ATOM 8764 C C . MET B 1 511 ? 11.914 -2.211 15.82 1 85.25 511 MET B C 1
ATOM 8766 O O . MET B 1 511 ? 12.195 -1.583 16.844 1 85.25 511 MET B O 1
ATOM 8770 N N . LEU B 1 512 ? 11.289 -3.32 15.844 1 84.69 512 LEU B N 1
ATOM 8771 C CA . LEU B 1 512 ? 11.07 -4.055 17.078 1 84.69 512 LEU B CA 1
ATOM 8772 C C . LEU B 1 512 ? 12.391 -4.566 17.656 1 84.69 512 LEU B C 1
ATOM 8774 O O . LEU B 1 512 ? 13.375 -4.711 16.922 1 84.69 512 LEU B O 1
ATOM 8778 N N . PRO B 1 513 ? 12.422 -4.801 18.906 1 80.56 513 PRO B N 1
ATOM 8779 C CA . PRO B 1 513 ? 13.648 -5.273 19.547 1 80.56 513 PRO B CA 1
ATOM 8780 C C . PRO B 1 513 ? 14.07 -6.66 19.062 1 80.56 513 PRO B C 1
ATOM 8782 O O . PRO B 1 513 ? 13.297 -7.34 18.391 1 80.56 513 PRO B O 1
ATOM 8785 N N . ALA B 1 514 ? 15.227 -7.082 19.453 1 78.06 514 ALA B N 1
ATOM 8786 C CA . ALA B 1 514 ? 15.859 -8.32 19.016 1 78.06 514 ALA B CA 1
ATOM 8787 C C . ALA B 1 514 ? 15.047 -9.539 19.469 1 78.06 514 ALA B C 1
ATOM 8789 O O . ALA B 1 514 ? 15.031 -10.562 18.781 1 78.06 514 ALA B O 1
ATOM 8790 N N . SER B 1 515 ? 14.406 -9.5 20.531 1 78.56 515 SER B N 1
ATOM 8791 C CA . SER B 1 515 ? 13.602 -10.609 21.031 1 78.56 515 SER B CA 1
ATOM 8792 C C . SER B 1 515 ? 12.523 -11 20.031 1 78.56 515 SER B C 1
ATOM 8794 O O . SER B 1 515 ? 12.148 -12.172 19.938 1 78.56 515 SER B O 1
ATOM 8796 N N . SER B 1 516 ? 12.078 -10.094 19.344 1 82.44 516 SER B N 1
ATOM 8797 C CA . SER B 1 516 ? 11.039 -10.359 18.359 1 82.44 516 SER B CA 1
ATOM 8798 C C . SER B 1 516 ? 11.609 -11.086 17.141 1 82.44 516 SER B C 1
ATOM 8800 O O . SER B 1 516 ? 10.898 -11.812 16.453 1 82.44 516 SER B O 1
ATOM 8802 N N . SER B 1 517 ? 12.898 -10.875 16.828 1 88.25 517 SER B N 1
ATOM 8803 C CA . SER B 1 517 ? 13.555 -11.555 15.711 1 88.25 517 SER B CA 1
ATOM 8804 C C . SER B 1 517 ? 13.625 -13.055 15.945 1 88.25 517 SER B C 1
ATOM 8806 O O . SER B 1 517 ? 13.547 -13.844 15 1 88.25 517 SER B O 1
ATOM 8808 N N . ASP B 1 518 ? 13.68 -13.406 17.188 1 90.5 518 ASP B N 1
ATOM 8809 C CA . ASP B 1 518 ? 13.797 -14.812 17.547 1 90.5 518 ASP B CA 1
ATOM 8810 C C . ASP B 1 518 ? 12.516 -15.578 17.203 1 90.5 518 ASP B C 1
ATOM 8812 O O . ASP B 1 518 ? 12.562 -16.75 16.859 1 90.5 518 ASP B O 1
ATOM 8816 N N . ILE B 1 519 ? 11.453 -14.922 17.359 1 91.31 519 ILE B N 1
ATOM 8817 C CA . ILE B 1 519 ? 10.172 -15.547 17.062 1 91.31 519 ILE B CA 1
ATOM 8818 C C . ILE B 1 519 ? 10.117 -15.93 15.586 1 91.31 519 ILE B C 1
ATOM 8820 O O . ILE B 1 519 ? 9.711 -17.031 15.234 1 91.31 519 ILE B O 1
ATOM 8824 N N . LEU B 1 520 ? 10.555 -15.031 14.688 1 93.81 520 LEU B N 1
ATOM 8825 C CA . LEU B 1 520 ? 10.531 -15.266 13.25 1 93.81 520 LEU B CA 1
ATOM 8826 C C . LEU B 1 520 ? 11.531 -16.344 12.859 1 93.81 520 LEU B C 1
ATOM 8828 O O . LEU B 1 520 ? 11.227 -17.203 12.039 1 93.81 520 LEU B O 1
ATOM 8832 N N . LEU B 1 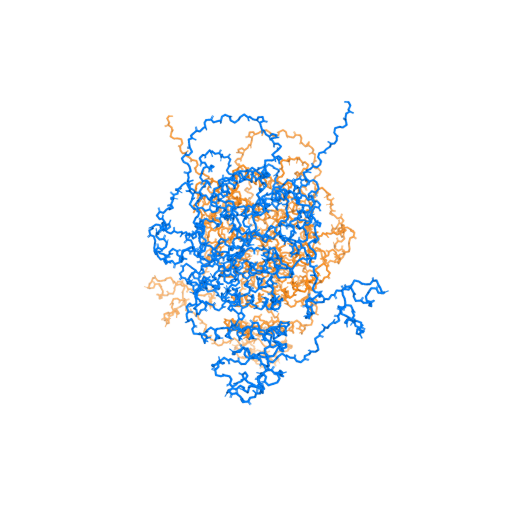521 ? 12.727 -16.266 13.484 1 95.31 521 LEU B N 1
ATOM 8833 C CA . LEU B 1 521 ? 13.758 -17.25 13.18 1 95.31 521 LEU B CA 1
ATOM 8834 C C . LEU B 1 521 ? 13.312 -18.641 13.586 1 95.31 521 LEU B C 1
ATOM 8836 O O . LEU B 1 521 ? 13.547 -19.609 12.859 1 95.31 521 LEU B O 1
ATOM 8840 N N . ARG B 1 522 ? 12.672 -18.75 14.703 1 94.94 522 ARG B N 1
ATOM 8841 C CA . ARG B 1 522 ? 12.156 -20.031 15.156 1 94.94 522 ARG B CA 1
ATOM 8842 C C . ARG B 1 522 ? 11.109 -20.578 14.18 1 94.94 522 ARG B C 1
ATOM 8844 O O . ARG B 1 522 ? 11.102 -21.766 13.867 1 94.94 522 ARG B O 1
ATOM 8851 N N . ALA B 1 523 ? 10.227 -19.734 13.758 1 96.06 523 ALA B N 1
ATOM 8852 C CA . ALA B 1 523 ? 9.203 -20.141 12.805 1 96.06 523 ALA B CA 1
ATOM 8853 C C . ALA B 1 523 ? 9.82 -20.656 11.508 1 96.06 523 ALA B C 1
ATOM 8855 O O . ALA B 1 523 ? 9.383 -21.672 10.961 1 96.06 523 ALA B O 1
ATOM 8856 N N . LEU B 1 524 ? 10.852 -19.953 10.984 1 96.75 524 LEU B N 1
ATOM 8857 C CA . LEU B 1 524 ? 11.523 -20.344 9.75 1 96.75 524 LEU B CA 1
ATOM 8858 C C . LEU B 1 524 ? 12.258 -21.672 9.945 1 96.75 524 LEU B C 1
ATOM 8860 O O . LEU B 1 524 ? 12.297 -22.5 9.031 1 96.75 524 LEU B O 1
ATOM 8864 N N . ASN B 1 525 ? 12.789 -21.844 11.109 1 96.25 525 ASN B N 1
ATOM 8865 C CA . ASN B 1 525 ? 13.477 -23.078 11.422 1 96.25 525 ASN B CA 1
ATOM 8866 C C . ASN B 1 525 ? 12.508 -24.25 11.508 1 96.25 525 ASN B C 1
ATOM 8868 O O . ASN B 1 525 ? 12.875 -25.391 11.219 1 96.25 525 ASN B O 1
ATOM 8872 N N . ARG B 1 526 ? 11.305 -24.031 11.953 1 96.62 526 ARG B N 1
ATOM 8873 C CA . ARG B 1 526 ? 10.266 -25.047 12.008 1 96.62 526 ARG B CA 1
ATOM 8874 C C . ARG B 1 526 ? 9.82 -25.453 10.602 1 96.62 526 ARG B C 1
ATOM 8876 O O . ARG B 1 526 ? 9.414 -26.594 10.375 1 96.62 526 ARG B O 1
ATOM 8883 N N . TRP B 1 527 ? 9.891 -24.531 9.68 1 97.06 527 TRP B N 1
ATOM 8884 C CA . TRP B 1 527 ? 9.422 -24.734 8.312 1 97.06 527 TRP B CA 1
ATOM 8885 C C . TRP B 1 527 ? 10.328 -25.703 7.559 1 97.06 527 TRP B C 1
ATOM 8887 O O . TRP B 1 527 ? 9.852 -26.516 6.777 1 97.06 527 TRP B O 1
ATOM 8897 N N . THR B 1 528 ? 11.664 -25.688 7.797 1 95.06 528 THR B N 1
ATOM 8898 C CA . THR B 1 528 ? 12.656 -26.406 7.012 1 95.06 528 THR B CA 1
ATOM 8899 C C . THR B 1 528 ? 12.438 -27.922 7.117 1 95.06 528 THR B C 1
ATOM 8901 O O . THR B 1 528 ? 12.359 -28.609 6.102 1 95.06 528 THR B O 1
ATOM 8904 N N . PRO B 1 529 ? 12.25 -28.438 8.359 1 94.88 529 PRO B N 1
ATOM 8905 C CA . PRO B 1 529 ? 12 -29.875 8.438 1 94.88 529 PRO B CA 1
ATOM 8906 C C . PRO B 1 529 ? 10.664 -30.281 7.809 1 94.88 529 PRO B C 1
ATOM 8908 O O . PRO B 1 529 ? 10.547 -31.375 7.262 1 94.88 529 PRO B O 1
ATOM 8911 N N . ILE B 1 530 ? 9.688 -29.438 7.875 1 96.06 530 ILE B N 1
ATOM 8912 C CA . ILE B 1 530 ? 8.391 -29.719 7.266 1 96.06 530 ILE B CA 1
ATOM 8913 C C . ILE B 1 530 ? 8.547 -29.812 5.746 1 96.06 530 ILE B C 1
ATOM 8915 O O . ILE B 1 530 ? 7.98 -30.703 5.113 1 96.06 530 ILE B O 1
ATOM 8919 N N . TRP B 1 531 ? 9.305 -28.906 5.184 1 96.25 531 TRP B N 1
ATOM 8920 C CA . TRP B 1 531 ? 9.594 -28.906 3.752 1 96.25 531 TRP B CA 1
ATOM 8921 C C . TRP B 1 531 ? 10.32 -30.188 3.344 1 96.25 531 TRP B C 1
ATOM 8923 O O . TRP B 1 531 ? 9.961 -30.812 2.352 1 96.25 531 TRP B O 1
ATOM 8933 N N . ASP B 1 532 ? 11.336 -30.531 4.09 1 94 532 ASP B N 1
ATOM 8934 C CA . ASP B 1 532 ? 12.125 -31.719 3.781 1 94 532 ASP B CA 1
ATOM 8935 C C . ASP B 1 532 ? 11.25 -32.969 3.795 1 94 532 ASP B C 1
ATOM 8937 O O . ASP B 1 532 ? 11.383 -33.844 2.924 1 94 532 ASP B O 1
ATOM 8941 N N . ALA B 1 533 ? 10.375 -33.031 4.773 1 93.75 533 ALA B N 1
ATOM 8942 C CA . ALA B 1 533 ? 9.477 -34.188 4.871 1 93.75 533 ALA B CA 1
ATOM 8943 C C . ALA B 1 533 ? 8.531 -34.25 3.67 1 93.75 533 ALA B C 1
ATOM 8945 O O . ALA B 1 533 ? 8.258 -35.312 3.145 1 93.75 533 ALA B O 1
ATOM 8946 N N . ALA B 1 534 ? 8.055 -33.125 3.258 1 94.06 534 ALA B N 1
ATOM 8947 C CA . ALA B 1 534 ? 7.152 -33.094 2.107 1 94.06 534 ALA B CA 1
ATOM 8948 C C . ALA B 1 534 ? 7.875 -33.469 0.825 1 94.06 534 ALA B C 1
ATOM 8950 O O . ALA B 1 534 ? 7.312 -34.188 -0.018 1 94.06 534 ALA B O 1
ATOM 8951 N N . MET B 1 535 ? 9.094 -33.031 0.663 1 93.56 535 MET B N 1
ATOM 8952 C CA . MET B 1 535 ? 9.891 -33.344 -0.526 1 93.56 535 MET B CA 1
ATOM 8953 C C . MET B 1 535 ? 10.234 -34.812 -0.596 1 93.56 535 MET B C 1
ATOM 8955 O O . MET B 1 535 ? 10.297 -35.406 -1.683 1 93.56 535 MET B O 1
ATOM 8959 N N . GLN B 1 536 ? 10.414 -35.406 0.532 1 91.25 536 GLN B N 1
ATOM 8960 C CA . GLN B 1 536 ? 10.758 -36.812 0.591 1 91.25 536 GLN B CA 1
ATOM 8961 C C . GLN B 1 536 ? 9.594 -37.688 0.118 1 91.25 536 GLN B C 1
ATOM 8963 O O . GLN B 1 536 ? 9.797 -38.812 -0.348 1 91.25 536 GLN B O 1
ATOM 8968 N N . GLN B 1 537 ? 8.43 -37.156 0.192 1 89.25 537 GLN B N 1
ATOM 8969 C CA . GLN B 1 537 ? 7.246 -37.906 -0.235 1 89.25 537 GLN B CA 1
ATOM 8970 C C . GLN B 1 537 ? 7.094 -37.875 -1.754 1 89.25 537 GLN B C 1
ATOM 8972 O O . GLN B 1 537 ? 6.328 -38.656 -2.322 1 89.25 537 GLN B O 1
ATOM 8977 N N . ILE B 1 538 ? 7.848 -37.094 -2.404 1 91.38 538 ILE B N 1
ATOM 8978 C CA . ILE B 1 538 ? 7.766 -36.938 -3.855 1 91.38 538 ILE B CA 1
ATOM 8979 C C . ILE B 1 538 ? 8.938 -37.688 -4.508 1 91.38 538 ILE B C 1
ATOM 8981 O O . ILE B 1 538 ? 10.102 -37.406 -4.184 1 91.38 538 ILE B O 1
ATOM 8985 N N . PRO B 1 539 ? 8.625 -38.562 -5.418 1 90.56 539 PRO B N 1
ATOM 8986 C CA . PRO B 1 539 ? 9.719 -39.219 -6.133 1 90.56 539 PRO B CA 1
ATOM 8987 C C . PRO B 1 539 ? 10.68 -38.219 -6.785 1 90.56 539 PRO B C 1
ATOM 8989 O O . PRO B 1 539 ? 10.242 -37.188 -7.293 1 90.56 539 PRO B O 1
ATOM 8992 N N . VAL B 1 540 ? 11.883 -38.562 -6.855 1 87.81 540 VAL B N 1
ATOM 8993 C CA . VAL B 1 540 ? 12.953 -37.656 -7.309 1 87.81 540 VAL B CA 1
ATOM 8994 C C . VAL B 1 540 ? 12.68 -37.219 -8.742 1 87.81 540 VAL B C 1
ATOM 8996 O O . VAL B 1 540 ? 12.859 -36.031 -9.078 1 87.81 540 VAL B O 1
ATOM 8999 N N . ASP B 1 541 ? 12.211 -38.062 -9.586 1 84.75 541 ASP B N 1
ATOM 9000 C CA . ASP B 1 541 ? 11.992 -37.781 -10.992 1 84.75 541 ASP B CA 1
ATOM 9001 C C . ASP B 1 541 ? 10.812 -36.844 -11.18 1 84.75 541 ASP B C 1
ATOM 9003 O O . ASP B 1 541 ? 10.695 -36.156 -12.219 1 84.75 541 ASP B O 1
ATOM 9007 N N . ASP B 1 542 ? 10.023 -36.719 -10.141 1 87.38 542 ASP B N 1
ATOM 9008 C CA . ASP B 1 542 ? 8.836 -35.875 -10.258 1 87.38 542 ASP B CA 1
ATOM 9009 C C . ASP B 1 542 ? 9.062 -34.5 -9.648 1 87.38 542 ASP B C 1
ATOM 9011 O O . ASP B 1 542 ? 8.25 -33.594 -9.836 1 87.38 542 ASP B O 1
ATOM 9015 N N . ARG B 1 543 ? 10.141 -34.344 -9.047 1 87.75 543 ARG B N 1
ATOM 9016 C CA . ARG B 1 543 ? 10.414 -33.094 -8.344 1 87.75 543 ARG B CA 1
ATOM 9017 C C . ARG B 1 543 ? 10.633 -31.938 -9.336 1 87.75 543 ARG B C 1
ATOM 9019 O O . ARG B 1 543 ? 10.461 -30.766 -8.984 1 87.75 543 ARG B O 1
ATOM 9026 N N . LYS B 1 544 ? 11.016 -32.25 -10.547 1 82.31 544 LYS B N 1
ATOM 9027 C CA . LYS B 1 544 ? 11.25 -31.25 -11.586 1 82.31 544 LYS B CA 1
ATOM 9028 C C . LYS B 1 544 ? 9.953 -30.547 -11.961 1 82.31 544 LYS B C 1
ATOM 9030 O O . LYS B 1 544 ? 9.977 -29.406 -12.461 1 82.31 544 LYS B O 1
ATOM 9035 N N . TRP B 1 545 ? 8.836 -31.094 -11.656 1 84.81 545 TRP B N 1
ATOM 9036 C CA . TRP B 1 545 ? 7.539 -30.562 -12.062 1 84.81 545 TRP B CA 1
ATOM 9037 C C . TRP B 1 545 ? 7 -29.594 -11.008 1 84.81 545 TRP B C 1
ATOM 9039 O O . TRP B 1 545 ? 5.898 -29.062 -11.148 1 84.81 545 TRP B O 1
ATOM 9049 N N . LEU B 1 546 ? 7.789 -29.297 -9.953 1 88.38 546 LEU B N 1
ATOM 9050 C CA . LEU B 1 546 ? 7.363 -28.406 -8.883 1 88.38 546 LEU B CA 1
ATOM 9051 C C . LEU B 1 546 ? 7.551 -26.938 -9.281 1 88.38 546 LEU B C 1
ATOM 9053 O O . LEU B 1 546 ? 7.078 -26.031 -8.586 1 88.38 546 LEU B O 1
ATOM 9057 N N . GLY B 1 547 ? 8.156 -26.672 -10.438 1 86.56 547 GLY B N 1
ATOM 9058 C CA . GLY B 1 547 ? 8.359 -25.312 -10.906 1 86.56 547 GLY B CA 1
ATOM 9059 C C . GLY B 1 547 ? 9.242 -24.484 -9.984 1 86.56 547 GLY B C 1
ATOM 9060 O O . GLY B 1 547 ? 10.281 -24.953 -9.516 1 86.56 547 GLY B O 1
ATOM 9061 N N . VAL B 1 548 ? 8.828 -23.281 -9.656 1 87 548 VAL B N 1
ATOM 9062 C CA . VAL B 1 548 ? 9.641 -22.344 -8.875 1 87 548 VAL B CA 1
ATOM 9063 C C . VAL B 1 548 ? 9.641 -22.766 -7.41 1 87 548 VAL B C 1
ATOM 9065 O O . VAL B 1 548 ? 10.562 -22.438 -6.66 1 87 548 VAL B O 1
ATOM 9068 N N . SER B 1 549 ? 8.633 -23.531 -7.008 1 90.56 549 SER B N 1
ATOM 9069 C CA . SER B 1 549 ? 8.5 -23.922 -5.609 1 90.56 549 SER B CA 1
ATOM 9070 C C . SER B 1 549 ? 9.695 -24.766 -5.16 1 90.56 549 SER B C 1
ATOM 9072 O O . SER B 1 549 ? 10.023 -24.812 -3.975 1 90.56 549 SER B O 1
ATOM 9074 N N . ARG B 1 550 ? 10.359 -25.453 -6.094 1 89.81 550 ARG B N 1
ATOM 9075 C CA . ARG B 1 550 ? 11.477 -26.312 -5.734 1 89.81 550 ARG B CA 1
ATOM 9076 C C . ARG B 1 550 ? 12.625 -25.516 -5.137 1 89.81 550 ARG B C 1
ATOM 9078 O O . ARG B 1 550 ? 13.469 -26.062 -4.426 1 89.81 550 ARG B O 1
ATOM 9085 N N . TYR B 1 551 ? 12.586 -24.203 -5.367 1 89 551 TYR B N 1
ATOM 9086 C CA . TYR B 1 551 ? 13.688 -23.375 -4.898 1 89 551 TYR B CA 1
ATOM 9087 C C . TYR B 1 551 ? 13.328 -22.688 -3.59 1 89 551 TYR B C 1
ATOM 9089 O O . TYR B 1 551 ? 14.016 -21.75 -3.164 1 89 551 TYR B O 1
ATOM 9097 N N . SER B 1 552 ? 12.297 -23.109 -2.912 1 94.06 552 SER B N 1
ATOM 9098 C CA . SER B 1 552 ? 11.805 -22.5 -1.681 1 94.06 552 SER B CA 1
ATOM 9099 C C . SER B 1 552 ? 12.875 -22.516 -0.589 1 94.06 552 SER B C 1
ATOM 9101 O O . SER B 1 552 ? 12.914 -21.625 0.261 1 94.06 552 SER B O 1
ATOM 9103 N N . PRO B 1 553 ? 13.758 -23.531 -0.572 1 94 553 PRO B N 1
ATOM 9104 C CA . PRO B 1 553 ? 14.812 -23.516 0.443 1 94 553 PRO B CA 1
ATOM 9105 C C . PRO B 1 553 ? 15.742 -22.312 0.306 1 94 553 PRO B C 1
ATOM 9107 O O . PRO B 1 553 ? 16.25 -21.812 1.309 1 94 553 PRO B O 1
ATOM 9110 N N . GLU B 1 554 ? 15.992 -21.891 -0.944 1 94 554 GLU B N 1
ATOM 9111 C CA . GLU B 1 554 ? 16.797 -20.688 -1.129 1 94 554 GLU B CA 1
ATOM 9112 C C . GLU B 1 554 ? 16.109 -19.469 -0.5 1 94 554 GLU B C 1
ATOM 9114 O O . GLU B 1 554 ? 16.766 -18.656 0.144 1 94 554 GLU B O 1
ATOM 9119 N N . VAL B 1 555 ? 14.852 -19.406 -0.688 1 95.5 555 VAL B N 1
ATOM 9120 C CA . VAL B 1 555 ? 14.086 -18.297 -0.125 1 95.5 555 VAL B CA 1
ATOM 9121 C C . VAL B 1 555 ? 14.133 -18.359 1.399 1 95.5 555 VAL B C 1
ATOM 9123 O O . VAL B 1 555 ? 14.273 -17.328 2.062 1 95.5 555 VAL B O 1
ATOM 9126 N N . ALA B 1 556 ? 13.984 -19.594 1.935 1 96.19 556 ALA B N 1
ATOM 9127 C CA . ALA B 1 556 ? 14.055 -19.75 3.383 1 96.19 556 ALA B CA 1
ATOM 9128 C C . ALA B 1 556 ? 15.414 -19.312 3.922 1 96.19 556 ALA B C 1
ATOM 9130 O O . ALA B 1 556 ? 15.484 -18.625 4.941 1 96.19 556 ALA B O 1
ATOM 9131 N N . THR B 1 557 ? 16.438 -19.672 3.232 1 95.19 557 THR B N 1
ATOM 9132 C CA . THR B 1 557 ? 17.781 -19.328 3.646 1 95.19 557 THR B CA 1
ATOM 9133 C C . THR B 1 557 ? 17.984 -17.812 3.656 1 95.19 557 THR B C 1
ATOM 9135 O O . THR B 1 557 ? 18.484 -17.25 4.637 1 95.19 557 THR B O 1
ATOM 9138 N N . ILE B 1 558 ? 17.609 -17.188 2.574 1 95.5 558 ILE B N 1
ATOM 9139 C CA . ILE B 1 558 ? 17.828 -15.742 2.473 1 95.5 558 ILE B CA 1
ATOM 9140 C C . ILE B 1 558 ? 16.953 -15.016 3.49 1 95.5 558 ILE B C 1
ATOM 9142 O O . ILE B 1 558 ? 17.359 -13.984 4.031 1 95.5 558 ILE B O 1
ATOM 9146 N N . SER B 1 559 ? 15.758 -15.531 3.74 1 96.44 559 SER B N 1
ATOM 9147 C CA . SER B 1 559 ? 14.875 -14.938 4.734 1 96.44 559 SER B CA 1
ATOM 9148 C C . SER B 1 559 ? 15.516 -14.945 6.121 1 96.44 559 SER B C 1
ATOM 9150 O O . SER B 1 559 ? 15.438 -13.953 6.848 1 96.44 559 SER B O 1
ATOM 9152 N N . LYS B 1 560 ? 16.109 -16.062 6.469 1 95.06 560 LYS B N 1
ATOM 9153 C CA . LYS B 1 560 ? 16.812 -16.141 7.738 1 95.06 560 LYS B CA 1
ATOM 9154 C C . LYS B 1 560 ? 17.969 -15.148 7.797 1 95.06 560 LYS B C 1
ATOM 9156 O O . LYS B 1 560 ? 18.188 -14.484 8.812 1 95.06 560 LYS B O 1
ATOM 9161 N N . ARG B 1 561 ? 18.672 -15.008 6.723 1 94 561 ARG B N 1
ATOM 9162 C CA . ARG B 1 561 ? 19.812 -14.102 6.66 1 94 561 ARG B CA 1
ATOM 9163 C C . ARG B 1 561 ? 19.375 -12.648 6.816 1 94 561 ARG B C 1
ATOM 9165 O O . ARG B 1 561 ? 20.078 -11.844 7.43 1 94 561 ARG B O 1
ATOM 9172 N N . ILE B 1 562 ? 18.281 -12.336 6.215 1 94.56 562 ILE B N 1
ATOM 9173 C CA . ILE B 1 562 ? 17.75 -10.984 6.32 1 94.56 562 ILE B CA 1
ATOM 9174 C C . ILE B 1 562 ? 17.547 -10.625 7.789 1 94.56 562 ILE B C 1
ATOM 9176 O O . ILE B 1 562 ? 17.891 -9.531 8.227 1 94.56 562 ILE B O 1
ATOM 9180 N N . ILE B 1 563 ? 16.969 -11.539 8.547 1 93.12 563 ILE B N 1
ATOM 9181 C CA . ILE B 1 563 ? 16.688 -11.312 9.961 1 93.12 563 ILE B CA 1
ATOM 9182 C C . ILE B 1 563 ? 18 -11.234 10.742 1 93.12 563 ILE B C 1
ATOM 9184 O O . ILE B 1 563 ? 18.188 -10.328 11.555 1 93.12 563 ILE B O 1
ATOM 9188 N N . GLU B 1 564 ? 18.906 -12.102 10.445 1 91.56 564 GLU B N 1
ATOM 9189 C CA . GLU B 1 564 ? 20.156 -12.203 11.18 1 91.56 564 GLU B CA 1
ATOM 9190 C C . GLU B 1 564 ? 21.047 -10.984 10.938 1 91.56 564 GLU B C 1
ATOM 9192 O O . GLU B 1 564 ? 21.609 -10.414 11.875 1 91.56 564 GLU B O 1
ATOM 9197 N N . VAL B 1 565 ? 21.156 -10.633 9.727 1 91.44 565 VAL B N 1
ATOM 9198 C CA . VAL B 1 565 ? 22.031 -9.516 9.367 1 91.44 565 VAL B CA 1
ATOM 9199 C C . VAL B 1 565 ? 21.375 -8.195 9.789 1 91.44 565 VAL B C 1
ATOM 9201 O O . VAL B 1 565 ? 22.078 -7.23 10.109 1 91.44 565 VAL B O 1
ATOM 9204 N N . GLY B 1 566 ? 20.078 -8.109 9.758 1 87.88 566 GLY B N 1
ATOM 9205 C CA . GLY B 1 566 ? 19.359 -6.902 10.125 1 87.88 566 GLY B CA 1
ATOM 9206 C C . GLY B 1 566 ? 19.672 -6.418 11.523 1 87.88 566 GLY B C 1
ATOM 9207 O O . GLY B 1 566 ? 19.625 -5.219 11.805 1 87.88 566 GLY B O 1
ATOM 9208 N N . GLY B 1 567 ? 20.062 -7.312 12.422 1 80.38 567 GLY B N 1
ATOM 9209 C CA . GLY B 1 567 ? 20.375 -6.965 13.797 1 80.38 567 GLY B CA 1
ATOM 9210 C C . GLY B 1 567 ? 21.828 -6.59 13.992 1 80.38 567 GLY B C 1
ATOM 9211 O O . GLY B 1 567 ? 22.234 -6.191 15.094 1 80.38 567 GLY B O 1
ATOM 9212 N N . THR B 1 568 ? 22.562 -6.648 12.922 1 85.19 568 THR B N 1
ATOM 9213 C CA . THR B 1 568 ? 24 -6.402 13.039 1 85.19 568 THR B CA 1
ATOM 9214 C C . THR B 1 568 ? 24.344 -4.992 12.57 1 85.19 568 THR B C 1
ATOM 9216 O O . THR B 1 568 ? 23.531 -4.32 11.945 1 85.19 568 THR B O 1
ATOM 9219 N N . GLU B 1 569 ? 25.516 -4.535 12.93 1 84.38 569 GLU B N 1
ATOM 9220 C CA . GLU B 1 569 ? 26 -3.223 12.508 1 84.38 569 GLU B CA 1
ATOM 9221 C C . GLU B 1 569 ? 26.203 -3.172 10.992 1 84.38 569 GLU B C 1
ATOM 9223 O O . GLU B 1 569 ? 25.969 -2.139 10.367 1 84.38 569 GLU B O 1
ATOM 9228 N N . GLU B 1 570 ? 26.625 -4.262 10.484 1 84 570 GLU B N 1
ATOM 9229 C CA . GLU B 1 570 ? 26.812 -4.344 9.039 1 84 570 GLU B CA 1
ATOM 9230 C C . GLU B 1 570 ? 25.484 -4.195 8.305 1 84 570 GLU B C 1
ATOM 9232 O O . GLU B 1 570 ? 25.438 -3.631 7.207 1 84 570 GLU B O 1
ATOM 9237 N N . GLY B 1 571 ? 24.547 -4.75 8.906 1 84.88 571 GLY B N 1
ATOM 9238 C CA . GLY B 1 571 ? 23.219 -4.688 8.297 1 84.88 571 GLY B CA 1
ATOM 9239 C C . GLY B 1 571 ? 22.688 -3.273 8.18 1 84.88 571 GLY B C 1
ATOM 9240 O O . GLY B 1 571 ? 21.922 -2.967 7.258 1 84.88 571 GLY B O 1
ATOM 9241 N N . LYS B 1 572 ? 23.125 -2.492 9.055 1 80.5 572 LYS B N 1
ATOM 9242 C CA . LYS B 1 572 ? 22.656 -1.11 9.062 1 80.5 572 LYS B CA 1
ATOM 9243 C C . LYS B 1 572 ? 23.141 -0.365 7.816 1 80.5 572 LYS B C 1
ATOM 9245 O O . LYS B 1 572 ? 22.484 0.579 7.367 1 80.5 572 LYS B O 1
ATOM 9250 N N . SER B 1 573 ? 24.141 -0.818 7.25 1 83.56 573 SER B N 1
ATOM 9251 C CA . SER B 1 573 ? 24.703 -0.128 6.094 1 83.56 573 SER B CA 1
ATOM 9252 C C . SER B 1 573 ? 24.234 -0.761 4.789 1 83.56 573 SER B C 1
ATOM 9254 O O . SER B 1 573 ? 24.484 -0.228 3.707 1 83.56 573 SER B O 1
ATOM 9256 N N . SER B 1 574 ? 23.531 -1.854 4.887 1 88.06 574 SER B N 1
ATOM 9257 C CA . SER B 1 574 ? 23.062 -2.518 3.678 1 88.06 574 SER B CA 1
ATOM 9258 C C . SER B 1 574 ? 21.922 -1.736 3.035 1 88.06 574 SER B C 1
ATOM 9260 O O . SER B 1 574 ? 20.922 -1.431 3.693 1 88.06 574 SER B O 1
ATOM 9262 N N . PRO B 1 575 ? 22.031 -1.457 1.747 1 88.31 575 PRO B N 1
ATOM 9263 C CA . PRO B 1 575 ? 20.953 -0.725 1.075 1 88.31 575 PRO B CA 1
ATOM 9264 C C . PRO B 1 575 ? 19.609 -1.46 1.131 1 88.31 575 PRO B C 1
ATOM 9266 O O . PRO B 1 575 ? 18.562 -0.827 1.262 1 88.31 575 PRO B O 1
ATOM 9269 N N . TYR B 1 576 ? 19.656 -2.758 1.011 1 91.31 576 TYR B N 1
ATOM 9270 C CA . TYR B 1 576 ? 18.438 -3.545 1.042 1 91.31 576 TYR B CA 1
ATOM 9271 C C . TYR B 1 576 ? 17.766 -3.457 2.408 1 91.31 576 TYR B C 1
ATOM 9273 O O . TYR B 1 576 ? 16.531 -3.465 2.508 1 91.31 576 TYR B O 1
ATOM 9281 N N . LEU B 1 577 ? 18.531 -3.324 3.424 1 89.31 577 LEU B N 1
ATOM 9282 C CA . LEU B 1 577 ? 18 -3.367 4.777 1 89.31 577 LEU B CA 1
ATOM 9283 C C . LEU B 1 577 ? 17.625 -1.969 5.258 1 89.31 577 LEU B C 1
ATOM 9285 O O . LEU B 1 577 ? 17.141 -1.802 6.379 1 89.31 577 LEU B O 1
ATOM 9289 N N . GLN B 1 578 ? 17.781 -0.936 4.426 1 82.44 578 GLN B N 1
ATOM 9290 C CA . GLN B 1 578 ? 17.266 0.394 4.73 1 82.44 578 GLN B CA 1
ATOM 9291 C C . GLN B 1 578 ? 15.758 0.453 4.551 1 82.44 578 GLN B C 1
ATOM 9293 O O . GLN B 1 578 ? 15.109 1.379 5.035 1 82.44 578 GLN B O 1
ATOM 9298 N N . CYS B 1 579 ? 15.203 -0.558 3.887 1 76.06 579 CYS B N 1
ATOM 9299 C CA . CYS B 1 579 ? 13.773 -0.797 3.725 1 76.06 579 CYS B CA 1
ATOM 9300 C C . CYS B 1 579 ? 13.109 0.371 3.01 1 76.06 579 CYS B C 1
ATOM 9302 O O . CYS B 1 579 ? 12.023 0.803 3.402 1 76.06 579 CYS B O 1
ATOM 9304 N N . VAL B 1 580 ? 13.898 0.974 2.113 1 80.12 580 VAL B N 1
ATOM 9305 C CA . VAL B 1 580 ? 13.312 1.928 1.179 1 80.12 580 VAL B CA 1
ATOM 9306 C C . VAL B 1 580 ? 13.016 1.234 -0.149 1 80.12 580 VAL B C 1
ATOM 9308 O O . VAL B 1 580 ? 13.828 0.448 -0.641 1 80.12 580 VAL B O 1
ATOM 9311 N N . GLY B 1 581 ? 11.875 1.381 -0.583 1 81.38 581 GLY B N 1
ATOM 9312 C CA . GLY B 1 581 ? 11.492 0.728 -1.825 1 81.38 581 GLY B CA 1
ATOM 9313 C C . GLY B 1 581 ? 12.453 1.01 -2.967 1 81.38 581 GLY B C 1
ATOM 9314 O O . GLY B 1 581 ? 12.719 2.17 -3.291 1 81.38 581 GLY B O 1
ATOM 9315 N N . THR B 1 582 ? 13.055 -0.092 -3.449 1 82.25 582 THR B N 1
ATOM 9316 C CA . THR B 1 582 ? 13.883 -0.058 -4.648 1 82.25 582 THR B CA 1
ATOM 9317 C C . THR B 1 582 ? 13.344 -1.02 -5.703 1 82.25 582 THR B C 1
ATOM 9319 O O . THR B 1 582 ? 12.867 -2.105 -5.375 1 82.25 582 THR B O 1
ATOM 9322 N N . TYR B 1 583 ? 13.359 -0.673 -6.926 1 81.94 583 TYR B N 1
ATOM 9323 C CA . TYR B 1 583 ? 12.617 -1.468 -7.895 1 81.94 583 TYR B CA 1
ATOM 9324 C C . TYR B 1 583 ? 13.523 -1.959 -9.016 1 81.94 583 TYR B C 1
ATOM 9326 O O . TYR B 1 583 ? 13.055 -2.447 -10.039 1 81.94 583 TYR B O 1
ATOM 9334 N N . ASP B 1 584 ? 14.844 -1.853 -8.875 1 81 584 ASP B N 1
ATOM 9335 C CA . ASP B 1 584 ? 15.789 -2.41 -9.836 1 81 584 ASP B CA 1
ATOM 9336 C C . ASP B 1 584 ? 16.406 -3.709 -9.32 1 81 584 ASP B C 1
ATOM 9338 O O . ASP B 1 584 ? 17.219 -4.332 -10 1 81 584 ASP B O 1
ATOM 9342 N N . MET B 1 585 ? 16.125 -4.266 -8.188 1 86.06 585 MET B N 1
ATOM 9343 C CA . MET B 1 585 ? 16.516 -5.5 -7.516 1 86.06 585 MET B CA 1
ATOM 9344 C C . MET B 1 585 ? 18.016 -5.5 -7.227 1 86.06 585 MET B C 1
ATOM 9346 O O . MET B 1 585 ? 18.562 -6.504 -6.762 1 86.06 585 MET B O 1
ATOM 9350 N N . VAL B 1 586 ? 18.703 -4.375 -7.555 1 88.19 586 VAL B N 1
ATOM 9351 C CA . VAL B 1 586 ? 20.156 -4.305 -7.375 1 88.19 586 VAL B CA 1
ATOM 9352 C C . VAL B 1 586 ? 20.5 -4.469 -5.898 1 88.19 586 VAL B C 1
ATOM 9354 O O . VAL B 1 586 ? 21.406 -5.23 -5.547 1 88.19 586 VAL B O 1
ATOM 9357 N N . ALA B 1 587 ? 19.75 -3.768 -5.102 1 90.69 587 ALA B N 1
ATOM 9358 C CA . ALA B 1 587 ? 20.016 -3.816 -3.666 1 90.69 587 ALA B CA 1
ATOM 9359 C C . ALA B 1 587 ? 19.844 -5.23 -3.123 1 90.69 587 ALA B C 1
ATOM 9361 O O . ALA B 1 587 ? 20.672 -5.703 -2.336 1 90.69 587 ALA B O 1
ATOM 9362 N N . PHE B 1 588 ? 18.828 -5.91 -3.521 1 92.44 588 PHE B N 1
ATOM 9363 C CA . PHE B 1 588 ? 18.562 -7.262 -3.045 1 92.44 588 PHE B CA 1
ATOM 9364 C C . PHE B 1 588 ? 19.594 -8.242 -3.598 1 92.44 588 PHE B C 1
ATOM 9366 O O . PHE B 1 588 ? 20.078 -9.125 -2.879 1 92.44 588 PHE B O 1
ATOM 9373 N N . HIS B 1 589 ? 19.922 -8.109 -4.883 1 91.62 589 HIS B N 1
ATOM 9374 C CA . HIS B 1 589 ? 20.938 -8.945 -5.508 1 91.62 589 HIS B CA 1
ATOM 9375 C C . HIS B 1 589 ? 22.266 -8.836 -4.77 1 91.62 589 HIS B C 1
ATOM 9377 O O . HIS B 1 589 ? 22.922 -9.844 -4.504 1 91.62 589 HIS B O 1
ATOM 9383 N N . GLN B 1 590 ? 22.641 -7.617 -4.48 1 91.88 590 GLN B N 1
ATOM 9384 C CA . GLN B 1 590 ? 23.891 -7.371 -3.764 1 91.88 590 GLN B CA 1
ATOM 9385 C C . GLN B 1 590 ? 23.828 -7.949 -2.352 1 91.88 590 GLN B C 1
ATOM 9387 O O . GLN B 1 590 ? 24.844 -8.43 -1.834 1 91.88 590 GLN B O 1
ATOM 9392 N N . PHE B 1 591 ? 22.703 -7.871 -1.779 1 93.69 591 PHE B N 1
ATOM 9393 C CA . PHE B 1 591 ? 22.531 -8.445 -0.451 1 93.69 591 PHE B CA 1
ATOM 9394 C C . PHE B 1 591 ? 22.766 -9.953 -0.481 1 93.69 591 PHE B C 1
ATOM 9396 O O . PHE B 1 591 ? 23.422 -10.508 0.4 1 93.69 591 PHE B O 1
ATOM 9403 N N . ILE B 1 592 ? 22.172 -10.664 -1.482 1 93.81 592 ILE B N 1
ATOM 9404 C CA . ILE B 1 592 ? 22.328 -12.109 -1.614 1 93.81 592 ILE B CA 1
ATOM 9405 C C . ILE B 1 592 ? 23.797 -12.461 -1.827 1 93.81 592 ILE B C 1
ATOM 9407 O O . ILE B 1 592 ? 24.312 -13.391 -1.212 1 93.81 592 ILE B O 1
ATOM 9411 N N . ARG B 1 593 ? 24.453 -11.727 -2.631 1 90.5 593 ARG B N 1
ATOM 9412 C CA . ARG B 1 593 ? 25.859 -11.984 -2.945 1 90.5 593 ARG B CA 1
ATOM 9413 C C . ARG B 1 593 ? 26.734 -11.828 -1.707 1 90.5 593 ARG B C 1
ATOM 9415 O O . ARG B 1 593 ? 27.641 -12.625 -1.475 1 90.5 593 ARG B O 1
ATOM 9422 N N . LYS B 1 594 ? 26.406 -10.859 -0.985 1 90.25 594 LYS B N 1
ATOM 9423 C CA . LYS B 1 594 ? 27.281 -10.5 0.131 1 90.25 594 LYS B CA 1
ATOM 9424 C C . LYS B 1 594 ? 26.969 -11.352 1.359 1 90.25 594 LYS B C 1
ATOM 9426 O O . LYS B 1 594 ? 27.891 -11.789 2.062 1 90.25 594 LYS B O 1
ATOM 9431 N N . TYR B 1 595 ? 25.688 -11.586 1.626 1 89.62 595 TYR B N 1
ATOM 9432 C CA . TYR B 1 595 ? 25.312 -12.156 2.918 1 89.62 595 TYR B CA 1
ATOM 9433 C C . TYR B 1 595 ? 24.672 -13.523 2.744 1 89.62 595 TYR B C 1
ATOM 9435 O O . TYR B 1 595 ? 24.375 -14.211 3.727 1 89.62 595 TYR B O 1
ATOM 9443 N N . GLY B 1 596 ? 24.406 -13.93 1.577 1 85.62 596 GLY B N 1
ATOM 9444 C CA . GLY B 1 596 ? 23.609 -15.125 1.34 1 85.62 596 GLY B CA 1
ATOM 9445 C C . GLY B 1 596 ? 24.266 -16.391 1.881 1 85.62 596 GLY B C 1
ATOM 9446 O O . GLY B 1 596 ? 23.578 -17.234 2.447 1 85.62 596 GLY B O 1
ATOM 9447 N N . LEU B 1 597 ? 25.562 -16.656 1.59 1 74.81 597 LEU B N 1
ATOM 9448 C CA . LEU B 1 597 ? 26.188 -17.922 1.993 1 74.81 597 LEU B CA 1
ATOM 9449 C C . LEU B 1 597 ? 27.094 -17.719 3.201 1 74.81 597 LEU B C 1
ATOM 9451 O O . LEU B 1 597 ? 27.312 -18.641 3.975 1 74.81 597 LEU B O 1
ATOM 9455 N N . GLU B 1 598 ? 27.938 -16.531 3.279 1 60.5 598 GLU B N 1
ATOM 9456 C CA . GLU B 1 598 ? 28.984 -16.438 4.289 1 60.5 598 GLU B CA 1
ATOM 9457 C C . GLU B 1 598 ? 28.406 -16.25 5.684 1 60.5 598 GLU B C 1
ATOM 9459 O O . GLU B 1 598 ? 27.516 -15.414 5.875 1 60.5 598 GLU B O 1
ATOM 9464 N N . GLY B 1 599 ? 28.281 -17.25 6.488 1 49.19 599 GLY B N 1
ATOM 9465 C CA . GLY B 1 599 ? 28.047 -17.109 7.918 1 49.19 599 GLY B CA 1
ATOM 9466 C C . GLY B 1 599 ? 28.891 -16.016 8.555 1 49.19 599 GLY B C 1
ATOM 9467 O O . GLY B 1 599 ? 29.859 -15.539 7.961 1 49.19 599 GLY B O 1
ATOM 9468 N N . PRO B 1 600 ? 28.453 -15.367 9.641 1 41.5 600 PRO B N 1
ATOM 9469 C CA . PRO B 1 600 ? 29.281 -14.367 10.297 1 41.5 600 PRO B CA 1
ATOM 9470 C C . PRO B 1 600 ? 30.734 -14.82 10.453 1 41.5 600 PRO B C 1
ATOM 9472 O O . PRO B 1 600 ? 30.984 -15.969 10.836 1 41.5 600 PRO B O 1
ATOM 9475 N N . THR B 1 601 ? 31.688 -14.492 9.75 1 38.66 601 THR B N 1
ATOM 9476 C CA . THR B 1 601 ? 33.094 -14.664 10.086 1 38.66 601 THR B CA 1
ATOM 9477 C C . THR B 1 601 ? 33.344 -14.352 11.555 1 38.66 601 THR B C 1
ATOM 9479 O O . THR B 1 601 ? 33.156 -13.219 12 1 38.66 601 THR B O 1
ATOM 9482 N N . GLY B 1 602 ? 33.062 -15.25 12.57 1 32.47 602 GLY B N 1
ATOM 9483 C CA . GLY B 1 602 ? 33.625 -15.156 13.906 1 32.47 602 GLY B CA 1
ATOM 9484 C C . GLY B 1 602 ? 35.094 -14.727 13.906 1 32.47 602 GLY B C 1
ATOM 9485 O O . GLY B 1 602 ? 35.781 -14.891 12.906 1 32.47 602 GLY B O 1
ATOM 9486 N N . ALA B 1 603 ? 35.656 -13.82 14.984 1 32.03 603 ALA B N 1
ATOM 9487 C CA . ALA B 1 603 ? 37 -13.406 15.461 1 32.03 603 ALA B CA 1
ATOM 9488 C C . ALA B 1 603 ? 37.906 -14.609 15.625 1 32.03 603 ALA B C 1
ATOM 9490 O O . ALA B 1 603 ? 37.5 -15.641 16.172 1 32.03 603 ALA B O 1
ATOM 9491 N N . GLU B 1 604 ? 39.031 -14.727 15.055 1 30.8 604 GLU B N 1
ATOM 9492 C CA . GLU B 1 604 ? 40.281 -15.422 15.398 1 30.8 604 GLU B CA 1
ATOM 9493 C C . GLU B 1 604 ? 40.562 -15.32 16.891 1 30.8 604 GLU B C 1
ATOM 9495 O O . GLU B 1 604 ? 40.656 -14.219 17.438 1 30.8 604 GLU B O 1
ATOM 9500 N N . LYS B 1 605 ? 40.312 -16.266 17.766 1 28.31 605 LYS B N 1
ATOM 9501 C CA . LYS B 1 605 ? 41.031 -16.516 19.016 1 28.31 605 LYS B CA 1
ATOM 9502 C C . LYS B 1 605 ? 42.531 -16.5 18.812 1 28.31 605 LYS B C 1
ATOM 9504 O O . LYS B 1 605 ? 43.094 -17.328 18.078 1 28.31 605 LYS B O 1
ATOM 9509 N N . ARG B 1 606 ? 43.156 -15.344 18.922 1 25.47 606 ARG B N 1
ATOM 9510 C CA . ARG B 1 606 ? 44.562 -15.289 19.281 1 25.47 606 ARG B CA 1
ATOM 9511 C C . ARG B 1 606 ? 44.875 -16.219 20.453 1 25.47 606 ARG B C 1
ATOM 9513 O O . ARG B 1 606 ? 44.25 -16.141 21.5 1 25.47 606 ARG B O 1
ATOM 9520 N N . ASP B 1 607 ? 45.375 -17.375 20.188 1 22.8 607 ASP B N 1
ATOM 9521 C CA . ASP B 1 607 ? 46.156 -18.25 21.016 1 22.8 607 ASP B CA 1
ATOM 9522 C C . ASP B 1 607 ? 47.094 -17.453 21.938 1 22.8 607 ASP B C 1
ATOM 9524 O O . ASP B 1 607 ? 47.875 -16.641 21.469 1 22.8 607 ASP B O 1
ATOM 9528 N N . VAL B 1 608 ? 46.688 -17.203 23.172 1 21.94 608 VAL B N 1
ATOM 9529 C CA . VAL B 1 608 ? 47.688 -17.375 24.234 1 21.94 608 VAL B CA 1
ATOM 9530 C C . VAL B 1 608 ? 47.969 -18.859 24.438 1 21.94 608 VAL B C 1
ATOM 9532 O O . VAL B 1 608 ? 47.031 -19.688 24.438 1 21.94 608 VAL B O 1
#

Nearest PDB structures (foldseek):
  8d00-assembly1_A  TM=2.447E-01  e=6.822E+00  Arabidopsis thaliana
  8ibe-assembly1_H  TM=1.814E-01  e=9.864E+00  Mus musculus

Secondary structure (DSSP, 8-state):
--PBPTTT-PBBPPTTS-GGGB-TTT--BBSSHHHHHHHHHH-TTTTTPPPPP---------S-HHHHHTT------SS-HHHHHTT------TT---GGGS--------------GGG--HHHHHHT-TTSSBGGGGGGGSPPPPTT--------------------GGGGG----SS---------------------------HHHHHHHHHHHHHHHHHHHHT-HHHHHHHHHHHHHTTT-HHHHHHHHHHHHHTTTTS-TT--GGG--TTTS-HHHHHHHHHHHHHHHTTSTT------HHHHHHHHHHHHHHHHHHHHHT--TTT-HHHHHHHHHHHHHHHHHHSB-STHHHHIIIIIHHHHHHHHHHTT-TT---SS-GGGS-HHHHHHHHHHHHHHHHHHHHHHHHHHHH-PPPSS-STT--SPPP--HHHHT--SHHHHHHHHHH-PPPTTS--SHHHHHHHHH-S---HHHHHHTTT--HHHHHHHHHHHHHHHHHHHHTT--HHHHHHHHHHHHHHHHHHHHHHHTS-GGGGGGGGGGGGHHHHHHHHHHHHHHHTSHHHHT-SGGGT---SSSHHHHHHHHHHSS-----------/---B-TTT-PBBPPTTS-GGGB-TTT--BBSSHHHHHHHHHH-TTTTTPPPPP---------S-HHHHHTT------SS-HHHHHTT------TT---GGGS--------------GGG--HHHHHHT-TTSSBGGGGGGGSPPPPTT--------------------GGGGG----SS---------------------------HHHHHHHHHHHHHHHHHHHHT-HHHHHHHHHHHHHTTTSHHHHHHHHHHHHHTTTTS-TT--GGG--TTTS-HHHHHHHHHHHHHHHTTSTT------HHHHHHHHHHHHHHHHHHHHHT--TTT-HHHHHHHHHHHHHHHHHHSB-STHHHHIIIIIHHHHHHHHHHTT-TT---SS-GGGS-HHHHHHHHHHHHHHHHHHHHHHHHHHHH-PPPSS-STT--SPPP--HHHHT--SHHHHHHHHHH-PPPTTS--SHHHHHHHHH-S---HHHHHHTTT--HHHHHHHHHHHHHHHHHHHHTT--HHHHHHHHHHHHHHHHHHHHHHHTS-GGGGGGGGGGGGHHHHHHHHHHHHHHHTSHHHHT-TGGGT---SSSHHHHHHHHHHSS-----------